Protein AF-0000000072891642 (afdb_homodimer)

Nearest PDB structures (foldseek):
  2q8g-assembly1_A-2  TM=9.497E-01  e=8.646E-40  Homo sapiens
  2q8f-assembly1_A  TM=9.524E-01  e=2.404E-39  Homo sapiens
  6tn0-assembly1_AAA  TM=9.661E-01  e=3.796E-35  Homo sapiens
  7eas-assembly1_A  TM=9.619E-01  e=5.506E-35  Homo sapiens
  5j6a-assembly1_A-2  TM=9.605E-01  e=5.625E-34  Homo sapiens

Organism: NCBI:txid35525

pLDDT: mean 88.33, std 15.3, range [31.59, 98.88]

Solvent-accessible surface area (backbone atoms only — not comparable to full-atom values): 43779 Å² total; per-residue (Å²): 108,69,66,55,50,51,49,50,51,47,52,49,48,51,50,50,37,56,56,30,23,64,29,42,63,79,50,51,27,50,41,54,54,46,55,39,48,71,68,57,52,65,67,44,51,46,62,37,44,45,52,48,50,46,18,48,49,21,23,50,51,56,52,59,72,59,50,58,64,70,47,55,65,22,67,40,31,40,50,50,52,48,53,51,52,51,45,47,55,60,46,54,70,53,54,79,63,85,75,86,48,70,66,55,51,50,51,50,43,52,51,44,53,50,43,55,60,68,55,67,52,44,66,67,34,44,53,49,12,54,50,50,29,61,75,74,41,92,73,53,70,66,56,49,50,39,49,52,56,46,49,54,40,48,51,36,41,48,51,55,52,48,50,54,44,46,33,50,37,42,64,69,58,70,57,79,65,83,48,89,36,50,44,60,30,23,69,67,31,46,52,65,58,43,51,50,53,20,42,52,56,28,41,52,53,36,32,71,73,61,70,45,68,53,51,76,45,80,46,76,46,35,79,86,49,72,93,51,83,62,58,33,52,39,42,60,68,55,54,28,53,31,48,24,51,51,40,39,52,36,44,50,33,30,40,66,60,64,36,80,82,47,92,73,60,77,48,37,37,33,41,38,33,42,28,88,61,31,31,36,41,36,42,35,27,64,22,28,35,44,49,73,79,51,57,73,40,57,57,33,75,62,39,63,96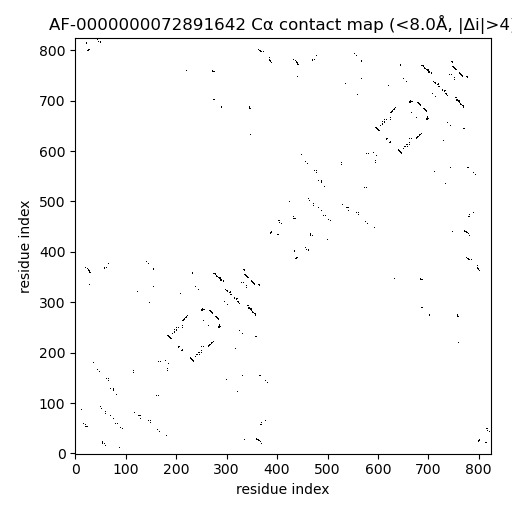,52,76,70,49,53,90,82,43,84,76,38,56,90,86,42,64,75,20,50,60,57,40,48,30,28,44,55,29,32,30,34,64,25,36,55,50,76,50,56,37,29,69,44,16,35,39,36,40,38,35,36,44,42,42,34,78,71,17,17,28,44,36,58,36,57,45,72,59,46,55,42,61,63,68,56,75,77,81,68,78,42,58,47,58,63,69,85,74,85,73,70,77,73,77,84,70,41,53,68,86,43,63,64,55,62,76,104,109,68,66,55,51,52,48,48,51,47,52,48,48,52,50,50,36,56,57,29,22,62,29,44,62,80,52,51,27,49,41,54,54,46,53,39,48,71,68,58,52,65,67,45,51,47,63,36,44,44,52,48,50,46,17,48,49,22,23,51,50,57,52,60,72,59,50,58,65,69,46,55,66,21,66,41,31,40,51,50,52,48,54,52,52,50,47,47,56,60,46,55,70,53,55,80,63,86,75,86,50,71,66,54,52,52,52,49,44,51,51,44,54,51,44,54,60,67,54,68,54,42,65,67,34,44,52,49,12,53,52,50,28,61,74,74,40,91,73,53,71,66,56,50,50,37,50,53,54,45,49,55,41,46,52,37,41,47,52,55,51,47,50,53,44,46,32,51,37,40,66,67,57,69,56,78,66,83,51,91,34,49,44,61,32,22,69,67,32,46,52,65,59,42,51,51,52,20,43,53,54,27,41,53,54,34,32,71,74,60,70,45,70,54,50,74,44,81,44,77,46,36,79,86,49,71,91,52,82,63,60,32,52,39,44,60,68,54,53,27,52,32,46,23,51,51,40,39,51,37,44,49,32,30,39,66,61,64,37,77,81,45,92,74,59,76,47,36,38,34,42,37,32,42,28,87,64,32,32,36,40,37,41,34,27,64,22,28,35,46,49,72,80,50,57,72,40,57,58,33,73,62,39,62,96,51,75,71,50,53,87,82,44,83,78,41,56,89,88,42,64,75,18,50,60,60,40,49,30,28,42,55,29,32,31,33,64,27,34,56,49,77,49,55,38,28,69,46,15,37,39,35,40,40,36,37,45,44,40,34,79,70,17,16,28,44,38,58,36,56,48,71,58,45,54,41,60,64,68,56,75,78,81,70,78,42,58,46,57,62,68,85,74,86,75,70,78,77,78,84,70,43,52,71,84,43,63,62,54,61,75,104

InterPro domains:
  IPR003594 Histidine kinase/HSP90-like ATPase domain [PF02518] (236-357)
  IPR003594 Histidine kinase/HSP90-like ATPase domain [SM00387] (234-360)
  IPR005467 Histidine kinase domain [PS50109] (236-360)
  IPR018955 Branched-chain alpha-ketoacid dehydrogenase kinase/Pyruvate dehydrogenase kinase, N-terminal [PF10436] (27-186)
  IPR036784 Alpha-ketoacid/pyruvate dehydrogenase kinase, N-terminal domain superfamily [G3DSA:1.20.140.20] (6-182)
  IPR036784 Alpha-ketoacid/pyruvate dehydrogenase kinase, N-terminal domain superfamily [SSF69012] (15-174)
  IPR036890 Histidine kinase/HSP90-like ATPase superfamily [G3DSA:3.30.565.10] (183-366)
  IPR036890 Histidine kinase/HSP90-like ATPase superfamily [SSF55874] (188-356)
  IPR039028 PDK/BCKDK protein kinase [PTHR11947] (10-368)

Sequence (824 aa):
MRLTVFTANVRNLSRMLDHYSHFNPSPLSVKQFIDFGRSANEVRSFEFLRKELPVRLANIMQEINLLPQNLLRMPSVHLVHNWYVKSFTEILEFEDLKSVDQKKLLEFCHTLVKIRNRHADVVPTMAKGVIELRESHPVDQTVEHRIHYFLDRFYMSRIGIRMLINQHTLLFGGQMNNTRHIGCIDPNCDVQSVVRDAYENAKFLCDQYYLTSPDIEVQEHNNLEPGLPIQIVYVPSHLYHTLFELFKNAMRAVVEHHGAAARDYPPVQVLIIRGKEDVTIKISDRGGGVTRSDMKNLFHYMYSTAPQPSLSDTDSAPLAGYGYGLPLSRLYARYLLGDLTLTSCEGYGTDAYVFLKAISEEANEMLPVFNHSSTRQYSSPLPTRDWVSHIGGSTSSHARARHLSTKAQLIKMRLTVFTANVRNLSRMLDHYSHFNPSPLSVKQFIDFGRSANEVRSFEFLRKELPVRLANIMQEINLLPQNLLRMPSVHLVHNWYVKSFTEILEFEDLKSVDQKKLLEFCHTLVKIRNRHADVVPTMAKGVIELRESHPVDQTVEHRIHYFLDRFYMSRIGIRMLINQHTLLFGGQMNNTRHIGCIDPNCDVQSVVRDAYENAKFLCDQYYLTSPDIEVQEHNNLEPGLPIQIVYVPSHLYHTLFELFKNAMRAVVEHHGAAARDYPPVQVLIIRGKEDVTIKISDRGGGVTRSDMKNLFHYMYSTAPQPSLSDTDSAPLAGYGYGLPLSRLYARYLLGDLTLTSCEGYGTDAYVFLKAISEEANEMLPVFNHSSTRQYSSPLPTRDWVSHIGGSTSSHARARHLSTKAQLIK

Structure (mmCIF, N/CA/C/O backbone):
data_AF-0000000072891642-model_v1
#
loop_
_entity.id
_entity.type
_entity.pdbx_description
1 polymer 'Protein-serine/threonine kinase'
#
loop_
_atom_site.group_PDB
_atom_site.id
_atom_site.type_symbol
_atom_site.label_atom_id
_atom_site.label_alt_id
_atom_site.label_comp_id
_atom_site.label_asym_id
_atom_site.label_entity_id
_atom_site.label_seq_id
_atom_site.pdbx_PDB_ins_code
_atom_site.Cartn_x
_atom_site.Cartn_y
_atom_site.Cartn_z
_atom_site.occupancy
_atom_site.B_iso_or_equiv
_atom_site.auth_seq_id
_atom_site.auth_comp_id
_atom_site.auth_asym_id
_atom_site.auth_atom_id
_atom_site.pdbx_PDB_model_num
ATOM 1 N N . MET A 1 1 ? -28.641 49.562 -5.688 1 42.5 1 MET A N 1
ATOM 2 C CA . MET A 1 1 ? -27.234 49.844 -5.434 1 42.5 1 MET A CA 1
ATOM 3 C C . MET A 1 1 ? -26.594 48.688 -4.652 1 42.5 1 MET A C 1
ATOM 5 O O . MET A 1 1 ? -25.484 48.25 -4.977 1 42.5 1 MET A O 1
ATOM 9 N N . ARG A 1 2 ? -27.375 48.156 -3.658 1 53.88 2 ARG A N 1
ATOM 10 C CA . ARG A 1 2 ? -26.891 47.094 -2.807 1 53.88 2 ARG A CA 1
ATOM 11 C C . ARG A 1 2 ? -26.766 45.781 -3.592 1 53.88 2 ARG A C 1
ATOM 13 O O . ARG A 1 2 ? -25.781 45.062 -3.441 1 53.88 2 ARG A O 1
ATOM 20 N N . LEU A 1 3 ? -27.672 45.594 -4.402 1 56.28 3 LEU A N 1
ATOM 21 C CA . LEU A 1 3 ? -27.672 44.375 -5.223 1 56.28 3 LEU A CA 1
ATOM 22 C C . LEU A 1 3 ? -26.531 44.438 -6.246 1 56.28 3 LEU A C 1
ATOM 24 O O . LEU A 1 3 ? -25.891 43.406 -6.512 1 56.28 3 LEU A O 1
ATOM 28 N N . THR A 1 4 ? -26.312 45.625 -6.707 1 51.75 4 THR A N 1
ATOM 29 C CA . THR A 1 4 ? -25.25 45.781 -7.691 1 51.75 4 THR A CA 1
ATOM 30 C C . THR A 1 4 ? -23.875 45.625 -7.043 1 51.75 4 THR A C 1
ATOM 32 O O . THR A 1 4 ? -22.969 45.031 -7.641 1 51.75 4 THR A O 1
ATOM 35 N N . VAL A 1 5 ? -23.734 46.125 -5.836 1 50.88 5 VAL A N 1
ATOM 36 C CA . VAL A 1 5 ? -22.469 46 -5.113 1 50.88 5 VAL A CA 1
ATOM 37 C C . VAL A 1 5 ? -22.234 44.531 -4.742 1 50.88 5 VAL A C 1
ATOM 39 O O . VAL A 1 5 ? -21.109 44.031 -4.84 1 50.88 5 VAL A O 1
ATOM 42 N N . PHE A 1 6 ? -23.266 43.875 -4.402 1 54.81 6 PHE A N 1
ATOM 43 C CA . PHE A 1 6 ? -23.156 42.469 -4.07 1 54.81 6 PHE A CA 1
ATOM 44 C C . PHE A 1 6 ? -22.766 41.656 -5.293 1 54.81 6 PHE A C 1
ATOM 46 O O . PHE A 1 6 ? -21.906 40.781 -5.207 1 54.81 6 PHE A O 1
ATOM 53 N N . THR A 1 7 ? -23.359 42.031 -6.395 1 61.53 7 THR A N 1
ATOM 54 C CA . THR A 1 7 ? -23.047 41.344 -7.633 1 61.53 7 THR A CA 1
ATOM 55 C C . THR A 1 7 ? -21.609 41.656 -8.078 1 61.53 7 THR A C 1
ATOM 57 O O . THR A 1 7 ? -20.922 40.75 -8.578 1 61.53 7 THR A O 1
ATOM 60 N N . ALA A 1 8 ? -21.234 42.938 -7.84 1 59.38 8 ALA A N 1
ATOM 61 C CA . ALA A 1 8 ? -19.875 43.312 -8.227 1 59.38 8 ALA A CA 1
ATOM 62 C C . ALA A 1 8 ? -18.844 42.625 -7.352 1 59.38 8 ALA A C 1
ATOM 64 O O . ALA A 1 8 ? -17.797 42.188 -7.84 1 59.38 8 ALA A O 1
ATOM 65 N N . ASN A 1 9 ? -19.156 42.469 -6.137 1 71 9 ASN A N 1
ATOM 66 C CA . ASN A 1 9 ? -18.281 41.812 -5.195 1 71 9 ASN A CA 1
ATOM 67 C C . ASN A 1 9 ? -18.172 40.312 -5.496 1 71 9 ASN A C 1
ATOM 69 O O . ASN A 1 9 ? -17.078 39.75 -5.426 1 71 9 ASN A O 1
ATOM 73 N N . VAL A 1 10 ? -19.312 39.875 -5.945 1 74.94 10 VAL A N 1
ATOM 74 C CA . VAL A 1 10 ? -19.328 38.438 -6.277 1 74.94 10 VAL A CA 1
ATOM 75 C C . VAL A 1 10 ? -18.547 38.188 -7.562 1 74.94 10 VAL A C 1
ATOM 77 O O . VAL A 1 10 ? -17.797 37.219 -7.66 1 74.94 10 VAL A O 1
ATOM 80 N N . ARG A 1 11 ? -18.719 39.094 -8.523 1 73.44 11 ARG A N 1
ATOM 81 C CA . ARG A 1 11 ? -18 38.969 -9.789 1 73.44 11 ARG A CA 1
ATOM 82 C C . ARG A 1 11 ? -16.5 39.094 -9.578 1 73.44 11 ARG A C 1
ATOM 84 O O . ARG A 1 11 ? -15.711 38.375 -10.195 1 73.44 11 ARG A O 1
ATOM 91 N N . ASN A 1 12 ? -16.266 40 -8.695 1 83.62 12 ASN A N 1
ATOM 92 C CA . ASN A 1 12 ? -14.859 40.219 -8.391 1 83.62 12 ASN A CA 1
ATOM 93 C C . ASN A 1 12 ? -14.266 39 -7.68 1 83.62 12 ASN A C 1
ATOM 95 O O . ASN A 1 12 ? -13.141 38.594 -7.973 1 83.62 12 ASN A O 1
ATOM 99 N N . LEU A 1 13 ? -15.031 38.469 -6.797 1 89.44 13 LEU A N 1
ATOM 100 C CA . LEU A 1 13 ? -14.57 37.281 -6.074 1 89.44 13 LEU A CA 1
ATOM 101 C C . LEU A 1 13 ? -14.32 36.125 -7.027 1 89.44 13 LEU A C 1
ATOM 103 O O . LEU A 1 13 ? -13.32 35.406 -6.898 1 89.44 13 LEU A O 1
ATOM 107 N N . SER A 1 14 ? -15.219 35.969 -7.977 1 91.56 14 SER A N 1
ATOM 108 C CA . SER A 1 14 ? -15.086 34.906 -8.961 1 91.56 14 SER A CA 1
ATOM 109 C C . SER A 1 14 ? -13.844 35.094 -9.82 1 91.56 14 SER A C 1
ATOM 111 O O . SER A 1 14 ? -13.141 34.156 -10.133 1 91.56 14 SER A O 1
ATOM 113 N N . ARG A 1 15 ? -13.633 36.312 -10.188 1 93.56 15 ARG A N 1
ATOM 114 C CA . ARG A 1 15 ? -12.453 36.625 -10.984 1 93.56 15 ARG A CA 1
ATOM 115 C C . ARG A 1 15 ? -11.172 36.344 -10.211 1 93.56 15 ARG A C 1
ATOM 117 O O . ARG A 1 15 ? -10.227 35.781 -10.758 1 93.56 15 ARG A O 1
ATOM 124 N N . MET A 1 16 ? -11.195 36.75 -8.969 1 94.31 16 MET A N 1
ATOM 125 C CA . MET A 1 16 ? -10.016 36.531 -8.133 1 94.31 16 MET A CA 1
ATOM 126 C C . MET A 1 16 ? -9.797 35.062 -7.871 1 94.31 16 MET A C 1
ATOM 128 O O . MET A 1 16 ? -8.656 34.594 -7.82 1 94.31 16 MET A O 1
ATOM 132 N N . LEU A 1 17 ? -10.898 34.375 -7.699 1 95.19 17 LEU A N 1
ATOM 133 C CA . LEU A 1 17 ? -10.812 32.938 -7.52 1 95.19 17 LEU A CA 1
ATOM 134 C C . LEU A 1 17 ? -10.195 32.281 -8.75 1 95.19 17 LEU A C 1
ATOM 136 O O . LEU A 1 17 ? -9.312 31.422 -8.617 1 95.19 17 LEU A O 1
ATOM 140 N N . ASP A 1 18 ? -10.609 32.656 -9.906 1 94.25 18 ASP A N 1
ATOM 141 C CA . ASP A 1 18 ? -10.07 32.125 -11.156 1 94.25 18 ASP A CA 1
ATOM 142 C C . ASP A 1 18 ? -8.594 32.5 -11.32 1 94.25 18 ASP A C 1
ATOM 144 O O . ASP A 1 18 ? -7.793 31.656 -11.734 1 94.25 18 ASP A O 1
ATOM 148 N N . HIS A 1 19 ? -8.312 33.688 -10.992 1 94.44 19 HIS A N 1
ATOM 149 C CA . HIS A 1 19 ? -6.941 34.156 -11.117 1 94.44 19 HIS A CA 1
ATOM 150 C C . HIS A 1 19 ? -6 33.344 -10.227 1 94.44 19 HIS A C 1
ATOM 152 O O . HIS A 1 19 ? -5.012 32.781 -10.711 1 94.44 19 HIS A O 1
ATOM 158 N N . TYR A 1 20 ? -6.297 33.25 -9.008 1 95.12 20 TYR A N 1
ATOM 159 C CA . TYR A 1 20 ? -5.379 32.656 -8.055 1 95.12 20 TYR A CA 1
ATOM 160 C C . TYR A 1 20 ? -5.355 31.125 -8.188 1 95.12 20 TYR A C 1
ATOM 162 O O . TYR A 1 20 ? -4.367 30.484 -7.832 1 95.12 20 TYR A O 1
ATOM 170 N N . SER A 1 21 ? -6.414 30.531 -8.688 1 94.88 21 SER A N 1
ATOM 171 C CA . SER A 1 21 ? -6.465 29.078 -8.836 1 94.88 21 SER A CA 1
ATOM 172 C C . SER A 1 21 ? -5.559 28.609 -9.969 1 94.88 21 SER A C 1
ATOM 174 O O . SER A 1 21 ? -5.273 27.422 -10.094 1 94.88 21 SER A O 1
ATOM 176 N N . HIS A 1 22 ? -5.082 29.547 -10.758 1 93.5 22 HIS A N 1
ATOM 177 C CA . HIS A 1 22 ? -4.195 29.219 -11.867 1 93.5 22 HIS A CA 1
ATOM 178 C C . HIS A 1 22 ? -2.758 29.031 -11.391 1 93.5 22 HIS A C 1
ATOM 180 O O . HIS A 1 22 ? -1.916 28.516 -12.125 1 93.5 22 HIS A O 1
ATOM 186 N N . PHE A 1 23 ? -2.531 29.531 -10.273 1 93 23 PHE A N 1
ATOM 187 C CA . PHE A 1 23 ? -1.182 29.391 -9.734 1 93 23 PHE A CA 1
ATOM 188 C C . PHE A 1 23 ? -1.071 28.156 -8.852 1 93 23 PHE A C 1
ATOM 190 O O . PHE A 1 23 ? -2.043 27.766 -8.203 1 93 23 PHE A O 1
ATOM 197 N N . ASN A 1 24 ? 0.137 27.531 -8.859 1 92 24 ASN A N 1
ATOM 198 C CA . ASN A 1 24 ? 0.424 26.422 -7.961 1 92 24 ASN A CA 1
ATOM 199 C C . ASN A 1 24 ? 0.903 26.906 -6.598 1 92 24 ASN A C 1
ATOM 201 O O . ASN A 1 24 ? 1.645 27.891 -6.508 1 92 24 ASN A O 1
ATOM 205 N N . PRO A 1 25 ? 0.437 26.203 -5.586 1 94.19 25 PRO A N 1
ATOM 206 C CA . PRO A 1 25 ? 1.033 26.5 -4.277 1 94.19 25 PRO A CA 1
ATOM 207 C C . PRO A 1 25 ? 2.549 26.312 -4.27 1 94.19 25 PRO A C 1
ATOM 209 O O . PRO A 1 25 ? 3.088 25.531 -5.055 1 94.19 25 PRO A O 1
ATOM 212 N N . SER A 1 26 ? 3.207 27.031 -3.408 1 93.38 26 SER A N 1
ATOM 213 C CA . SER A 1 26 ? 4.652 26.953 -3.238 1 93.38 26 SER A CA 1
ATOM 214 C C . SER A 1 26 ? 5.016 26.156 -1.984 1 93.38 26 SER A C 1
ATOM 216 O O . SER A 1 26 ? 5.043 26.719 -0.884 1 93.38 26 SER A O 1
ATOM 218 N N . PRO A 1 27 ? 5.398 24.953 -2.203 1 94.31 27 PRO A N 1
ATOM 219 C CA . PRO A 1 27 ? 5.742 24.156 -1.023 1 94.31 27 PRO A CA 1
ATOM 220 C C . PRO A 1 27 ? 7.031 24.625 -0.352 1 94.31 27 PRO A C 1
ATOM 222 O O . PRO A 1 27 ? 7.957 25.094 -1.03 1 94.31 27 PRO A O 1
ATOM 225 N N . LEU A 1 28 ? 7.066 24.562 0.92 1 94.5 28 LEU A N 1
ATOM 226 C CA . LEU A 1 28 ? 8.242 24.891 1.719 1 94.5 28 LEU A CA 1
ATOM 227 C C . LEU A 1 28 ? 8.781 23.672 2.434 1 94.5 28 LEU A C 1
ATOM 229 O O . LEU A 1 28 ? 8.023 22.781 2.82 1 94.5 28 LEU A O 1
ATOM 233 N N . SER A 1 29 ? 10.141 23.625 2.59 1 94.06 29 SER A N 1
ATOM 234 C CA . SER A 1 29 ? 10.75 22.609 3.449 1 94.06 29 SER A CA 1
ATOM 235 C C . SER A 1 29 ? 10.703 23.031 4.914 1 94.06 29 SER A C 1
ATOM 237 O O . SER A 1 29 ? 10.578 24.219 5.223 1 94.06 29 SER A O 1
ATOM 239 N N . VAL A 1 30 ? 10.797 22.062 5.762 1 95.5 30 VAL A N 1
ATOM 240 C CA . VAL A 1 30 ? 10.875 22.359 7.188 1 95.5 30 VAL A CA 1
ATOM 241 C C . VAL A 1 30 ? 12.078 23.25 7.473 1 95.5 30 VAL A C 1
ATOM 243 O O . VAL A 1 30 ? 12 24.156 8.305 1 95.5 30 VAL A O 1
ATOM 246 N N . LYS A 1 31 ? 13.148 23.031 6.773 1 94.38 31 LYS A N 1
ATOM 247 C CA . LYS A 1 31 ? 14.32 23.891 6.926 1 94.38 31 LYS A CA 1
ATOM 248 C C . LYS A 1 31 ? 14.008 25.344 6.566 1 94.38 31 LYS A C 1
ATOM 250 O O . LYS A 1 31 ? 14.43 26.266 7.266 1 94.38 31 LYS A O 1
ATOM 255 N N . GLN A 1 32 ? 13.305 25.516 5.492 1 93.25 32 GLN A N 1
ATOM 256 C CA . GLN A 1 32 ? 12.938 26.859 5.074 1 93.25 32 GLN A CA 1
ATOM 257 C C . GLN A 1 32 ? 12.047 27.531 6.117 1 93.25 32 GLN A C 1
ATOM 259 O O . GLN A 1 32 ? 12.211 28.719 6.41 1 93.25 32 GLN A O 1
ATOM 264 N N . PHE A 1 33 ? 11.133 26.797 6.672 1 93.69 33 PHE A N 1
ATOM 265 C CA . PHE A 1 33 ? 10.281 27.328 7.734 1 93.69 33 PHE A CA 1
ATOM 266 C C . PHE A 1 33 ? 11.117 27.797 8.914 1 93.69 33 PHE A C 1
ATOM 268 O O . PHE A 1 33 ? 10.891 28.891 9.445 1 93.69 33 PHE A O 1
ATOM 275 N N . ILE A 1 34 ? 12.07 27 9.281 1 93.06 34 ILE A N 1
ATOM 276 C CA . ILE A 1 34 ? 12.883 27.297 10.453 1 93.06 34 ILE A CA 1
ATOM 277 C C . ILE A 1 34 ? 13.812 28.469 10.156 1 93.06 34 ILE A C 1
ATOM 279 O O . ILE A 1 34 ? 13.992 29.359 11 1 93.06 34 ILE A O 1
ATOM 283 N N . ASP A 1 35 ? 14.406 28.422 9.016 1 91.94 35 ASP A N 1
ATOM 284 C CA . ASP A 1 35 ? 15.305 29.516 8.641 1 91.94 35 ASP A CA 1
ATOM 285 C C . ASP A 1 35 ? 14.57 30.859 8.617 1 91.94 35 ASP A C 1
ATOM 287 O O . ASP A 1 35 ? 15.07 31.859 9.133 1 91.94 35 ASP A O 1
ATOM 291 N N . PHE A 1 36 ? 13.469 30.797 8.062 1 89.31 36 PHE A N 1
ATOM 292 C CA . PHE A 1 36 ? 12.648 32 8.023 1 89.31 36 PHE A CA 1
ATOM 293 C C . PHE A 1 36 ? 12.25 32.438 9.43 1 89.31 36 PHE A C 1
ATOM 295 O O . PHE A 1 36 ? 12.266 33.625 9.742 1 89.31 36 PHE A O 1
ATOM 302 N N . GLY A 1 37 ? 11.898 31.516 10.227 1 89.5 37 GLY A N 1
ATOM 303 C CA . GLY A 1 37 ? 11.508 31.812 11.594 1 89.5 37 GLY A CA 1
ATOM 304 C C . GLY A 1 37 ? 12.633 32.406 12.422 1 89.5 37 GLY A C 1
ATOM 305 O O . GLY A 1 37 ? 12.398 33.25 13.305 1 89.5 37 GLY A O 1
ATOM 306 N N . ARG A 1 38 ? 13.781 32 12.156 1 88.56 38 ARG A N 1
ATOM 307 C CA . ARG A 1 38 ? 14.945 32.5 12.883 1 88.56 38 ARG A CA 1
ATOM 308 C C . ARG A 1 38 ? 15.266 33.938 12.484 1 88.56 38 ARG A C 1
ATOM 310 O O . ARG A 1 38 ? 15.664 34.75 13.328 1 88.56 38 ARG A O 1
ATOM 317 N N . SER A 1 39 ? 15.133 34.219 11.258 1 85.62 39 SER A N 1
ATOM 318 C CA . SER A 1 39 ? 15.391 35.594 10.805 1 85.62 39 SER A CA 1
ATOM 319 C C . SER A 1 39 ? 14.258 36.531 11.195 1 85.62 39 SER A C 1
ATOM 321 O O . SER A 1 39 ? 14.477 37.719 11.406 1 85.62 39 SER A O 1
ATOM 323 N N . ALA A 1 40 ? 13.102 36 11.406 1 79.5 40 ALA A N 1
ATOM 324 C CA . ALA A 1 40 ? 11.875 36.594 11.93 1 79.5 40 ALA A CA 1
ATOM 325 C C . ALA A 1 40 ? 11.594 37.938 11.273 1 79.5 40 ALA A C 1
ATOM 327 O O . ALA A 1 40 ? 11.508 38.938 11.953 1 79.5 40 ALA A O 1
ATOM 328 N N . ASN A 1 41 ? 11.398 38.031 10.008 1 90.44 41 ASN A N 1
ATOM 329 C CA . ASN A 1 41 ? 11.008 39.25 9.305 1 90.44 41 ASN A CA 1
ATOM 330 C C . ASN A 1 41 ? 9.508 39.25 8.992 1 90.44 41 ASN A C 1
ATOM 332 O O . ASN A 1 41 ? 9.062 38.562 8.07 1 90.44 41 ASN A O 1
ATOM 336 N N . GLU A 1 42 ? 8.82 40.062 9.711 1 93.25 42 GLU A N 1
ATOM 337 C CA . GLU A 1 42 ? 7.367 40.062 9.648 1 93.25 42 GLU A CA 1
ATOM 338 C C . GLU A 1 42 ? 6.871 40.562 8.297 1 93.25 42 GLU A C 1
ATOM 340 O O . GLU A 1 42 ? 5.883 40.062 7.762 1 93.25 42 GLU A O 1
ATOM 345 N N . VAL A 1 43 ? 7.527 41.594 7.766 1 94 43 VAL A N 1
ATOM 346 C CA . VAL A 1 43 ? 7.125 42.156 6.492 1 94 43 VAL A CA 1
ATOM 347 C C . VAL A 1 43 ? 7.258 41.125 5.379 1 94 43 VAL A C 1
ATOM 349 O O . VAL A 1 43 ? 6.367 41 4.535 1 94 43 VAL A O 1
ATOM 352 N N . ARG A 1 44 ? 8.32 40.406 5.402 1 93.12 44 ARG A N 1
ATOM 353 C CA . ARG A 1 44 ? 8.539 39.375 4.395 1 93.12 44 ARG A CA 1
ATOM 354 C C . ARG A 1 44 ? 7.492 38.281 4.512 1 93.12 44 ARG A C 1
ATOM 356 O O . ARG A 1 44 ? 7.008 37.75 3.504 1 93.12 44 ARG A O 1
ATOM 363 N N . SER A 1 45 ? 7.246 37.906 5.742 1 94.44 45 SER A N 1
ATOM 364 C CA . SER A 1 45 ? 6.203 36.906 5.98 1 94.44 45 SER A CA 1
ATOM 365 C C . SER A 1 45 ? 4.852 37.406 5.449 1 94.44 45 SER A C 1
ATOM 367 O O . SER A 1 45 ? 4.141 36.625 4.789 1 94.44 45 SER A O 1
ATOM 369 N N . PHE A 1 46 ? 4.586 38.625 5.719 1 95.44 46 PHE A N 1
ATOM 370 C CA . PHE A 1 46 ? 3.352 39.25 5.254 1 95.44 46 PHE A CA 1
ATOM 371 C C . PHE A 1 46 ? 3.281 39.219 3.73 1 95.44 46 PHE A C 1
ATOM 373 O O . PHE A 1 46 ? 2.268 38.844 3.15 1 95.44 46 PHE A O 1
ATOM 380 N N . GLU A 1 47 ? 4.316 39.625 3.078 1 94.19 47 GLU A N 1
ATOM 381 C CA . GLU A 1 47 ? 4.363 39.719 1.621 1 94.19 47 GLU A CA 1
ATOM 382 C C . GLU A 1 47 ? 4.184 38.344 0.987 1 94.19 47 GLU A C 1
ATOM 384 O O . GLU A 1 47 ? 3.543 38.219 -0.058 1 94.19 47 GLU A O 1
ATOM 389 N N . PHE A 1 48 ? 4.727 37.406 1.617 1 94.19 48 PHE A N 1
ATOM 390 C CA . PHE A 1 48 ? 4.594 36.031 1.118 1 94.19 48 PHE A CA 1
ATOM 391 C C . PHE A 1 48 ? 3.164 35.531 1.295 1 94.19 48 PHE A C 1
ATOM 393 O O . PHE A 1 48 ? 2.561 35.031 0.35 1 94.19 48 PHE A O 1
ATOM 400 N N . LEU A 1 49 ? 2.607 35.719 2.453 1 96.62 49 LEU A N 1
ATOM 401 C CA . LEU A 1 49 ? 1.334 35.094 2.822 1 96.62 49 LEU A CA 1
ATOM 402 C C . LEU A 1 49 ? 0.177 35.781 2.094 1 96.62 49 LEU A C 1
ATOM 404 O O . LEU A 1 49 ? -0.812 35.125 1.752 1 96.62 49 LEU A O 1
ATOM 408 N N . ARG A 1 50 ? 0.289 37.094 1.906 1 95.75 50 ARG A N 1
ATOM 409 C CA . ARG A 1 50 ? -0.812 37.781 1.271 1 95.75 50 ARG A CA 1
ATOM 410 C C . ARG A 1 50 ? -1.035 37.312 -0.155 1 95.75 50 ARG A C 1
ATOM 412 O O . ARG A 1 50 ? -2.105 37.5 -0.731 1 95.75 50 ARG A O 1
ATOM 419 N N . LYS A 1 51 ? -0.041 36.594 -0.718 1 95.19 51 LYS A N 1
ATOM 420 C CA . LYS A 1 51 ? -0.149 36.031 -2.062 1 95.19 51 LYS A CA 1
ATOM 421 C C . LYS A 1 51 ? -0.341 34.531 -2.018 1 95.19 51 LYS A C 1
ATOM 423 O O . LYS A 1 51 ? -1.172 33.969 -2.746 1 95.19 51 LYS A O 1
ATOM 428 N N . GLU A 1 52 ? 0.356 33.844 -1.14 1 96.69 52 GLU A N 1
ATOM 429 C CA . GLU A 1 52 ? 0.355 32.375 -1.089 1 96.69 52 GLU A CA 1
ATOM 430 C C . GLU A 1 52 ? -0.974 31.844 -0.562 1 96.69 52 GLU A C 1
ATOM 432 O O . GLU A 1 52 ? -1.495 30.844 -1.071 1 96.69 52 GLU A O 1
ATOM 437 N N . LEU A 1 53 ? -1.524 32.469 0.465 1 98 53 LEU A N 1
ATOM 438 C CA . LEU A 1 53 ? -2.758 31.984 1.07 1 98 53 LEU A CA 1
ATOM 439 C C . LEU A 1 53 ? -3.908 32.031 0.071 1 98 53 LEU A C 1
ATOM 441 O O . LEU A 1 53 ? -4.652 31.062 -0.066 1 98 53 LEU A O 1
ATOM 445 N N . PRO A 1 54 ? -4.031 33.156 -0.69 1 97.19 54 PRO A N 1
ATOM 446 C CA . PRO A 1 54 ? -5.078 33.156 -1.713 1 97.19 54 PRO A CA 1
ATOM 447 C C . PRO A 1 54 ? -4.895 32.031 -2.742 1 97.19 54 PRO A C 1
ATOM 449 O O . PRO A 1 54 ? -5.875 31.453 -3.209 1 97.19 54 PRO A O 1
ATOM 452 N N . VAL A 1 55 ? -3.688 31.734 -3.084 1 97.19 55 VAL A N 1
ATOM 453 C CA . VAL A 1 55 ? -3.42 30.672 -4.051 1 97.19 55 VAL A CA 1
ATOM 454 C C . VAL A 1 55 ? -3.902 29.328 -3.498 1 97.19 55 VAL A C 1
ATOM 456 O O . VAL A 1 55 ? -4.645 28.609 -4.164 1 97.19 55 VAL A O 1
ATOM 459 N N . ARG A 1 56 ? -3.525 28.984 -2.281 1 97.81 56 ARG A N 1
ATOM 460 C CA . ARG A 1 56 ? -3.891 27.703 -1.686 1 97.81 56 ARG A CA 1
ATOM 461 C C . ARG A 1 56 ? -5.398 27.609 -1.475 1 97.81 56 ARG A C 1
ATOM 463 O O . ARG A 1 56 ? -6.004 26.562 -1.747 1 97.81 56 ARG A O 1
ATOM 470 N N . LEU A 1 57 ? -5.961 28.734 -1.042 1 98.12 57 LEU A N 1
ATOM 471 C CA . LEU A 1 57 ? -7.406 28.75 -0.838 1 98.12 57 LEU A CA 1
ATOM 472 C C . LEU A 1 57 ? -8.148 28.562 -2.16 1 98.12 57 LEU A C 1
ATOM 474 O O . LEU A 1 57 ? -9.078 27.766 -2.252 1 98.12 57 LEU A O 1
ATOM 478 N N . ALA A 1 58 ? -7.715 29.281 -3.139 1 97.62 58 ALA A N 1
ATOM 479 C CA . ALA A 1 58 ? -8.391 29.234 -4.434 1 97.62 58 ALA A CA 1
ATOM 480 C C . ALA A 1 58 ? -8.312 27.844 -5.055 1 97.62 58 ALA A C 1
ATOM 482 O O . ALA A 1 58 ? -9.281 27.375 -5.656 1 97.62 58 ALA A O 1
ATOM 483 N N . ASN A 1 59 ? -7.16 27.219 -4.93 1 96.69 59 ASN A N 1
ATOM 484 C CA . ASN A 1 59 ? -6.996 25.875 -5.48 1 96.69 59 ASN A CA 1
ATOM 485 C C . ASN A 1 59 ? -8.039 24.906 -4.926 1 96.69 59 ASN A C 1
ATOM 487 O O . ASN A 1 59 ? -8.711 24.219 -5.684 1 96.69 59 ASN A O 1
ATOM 491 N N . ILE A 1 60 ? -8.234 24.922 -3.609 1 96.81 60 ILE A N 1
ATOM 492 C CA . ILE A 1 60 ? -9.117 23.922 -3.006 1 96.81 60 ILE A CA 1
ATOM 493 C C . ILE A 1 60 ? -10.57 24.359 -3.178 1 96.81 60 ILE A C 1
ATOM 495 O O . ILE A 1 60 ? -11.469 23.516 -3.301 1 96.81 60 ILE A O 1
ATOM 499 N N . MET A 1 61 ? -10.805 25.672 -3.262 1 97.25 61 MET A N 1
ATOM 500 C CA . MET A 1 61 ? -12.164 26.172 -3.477 1 97.25 61 MET A CA 1
ATOM 501 C C . MET A 1 61 ? -12.672 25.766 -4.859 1 97.25 61 MET A C 1
ATOM 503 O O . MET A 1 61 ? -13.852 25.438 -5.02 1 97.25 61 MET A O 1
ATOM 507 N N . GLN A 1 62 ? -11.805 25.812 -5.809 1 96.38 62 GLN A N 1
ATOM 508 C CA . GLN A 1 62 ? -12.195 25.344 -7.141 1 96.38 62 GLN A CA 1
ATOM 509 C C . GLN A 1 62 ? -12.602 23.875 -7.117 1 96.38 62 GLN A C 1
ATOM 511 O O . GLN A 1 62 ? -13.531 23.469 -7.816 1 96.38 62 GLN A O 1
ATOM 516 N N . GLU A 1 63 ? -11.914 23.109 -6.309 1 95.38 63 GLU A N 1
ATOM 517 C CA . GLU A 1 63 ? -12.219 21.688 -6.23 1 95.38 63 GLU A CA 1
ATOM 518 C C . GLU A 1 63 ? -13.539 21.453 -5.504 1 95.38 63 GLU A C 1
ATOM 520 O O . GLU A 1 63 ? -14.273 20.516 -5.828 1 95.38 63 GLU A O 1
ATOM 525 N N . ILE A 1 64 ? -13.812 22.297 -4.508 1 95.31 64 ILE A N 1
ATOM 526 C CA . ILE A 1 64 ? -15.109 22.203 -3.84 1 95.31 64 ILE A CA 1
ATOM 527 C C . ILE A 1 64 ? -16.234 22.359 -4.863 1 95.31 64 ILE A C 1
ATOM 529 O O . ILE A 1 64 ? -17.219 21.641 -4.824 1 95.31 64 ILE A O 1
ATOM 533 N N . ASN A 1 65 ? -16.031 23.203 -5.809 1 92.69 65 ASN A N 1
ATOM 534 C CA . ASN A 1 65 ? -17.047 23.516 -6.816 1 92.69 65 ASN A CA 1
ATOM 535 C C . ASN A 1 65 ? -17.234 22.344 -7.785 1 92.69 65 ASN A C 1
ATOM 537 O O . ASN A 1 65 ? -18.203 22.328 -8.539 1 92.69 65 ASN A O 1
ATOM 541 N N . LEU A 1 66 ? -16.344 21.391 -7.773 1 93.62 66 LEU A N 1
ATOM 542 C CA . LEU A 1 66 ? -16.438 20.25 -8.68 1 93.62 66 LEU A CA 1
ATOM 543 C C . LEU A 1 66 ? -17.141 19.062 -8.016 1 93.62 66 LEU A C 1
ATOM 545 O O . LEU A 1 66 ? -17.375 18.047 -8.656 1 93.62 66 LEU A O 1
ATOM 549 N N . LEU A 1 67 ? -17.484 19.219 -6.746 1 93.56 67 LEU A N 1
ATOM 550 C CA . LEU A 1 67 ? -18.141 18.141 -6.008 1 93.56 67 LEU A CA 1
ATOM 551 C C . LEU A 1 67 ? -19.562 17.906 -6.508 1 93.56 67 LEU A C 1
ATOM 553 O O . LEU A 1 67 ? -20.172 18.812 -7.094 1 93.56 67 LEU A O 1
ATOM 557 N N . PRO A 1 68 ? -20.047 16.703 -6.289 1 91.31 68 PRO A N 1
ATOM 558 C CA . PRO A 1 68 ? -21.438 16.438 -6.668 1 91.31 68 PRO A CA 1
ATOM 559 C C . PRO A 1 68 ? -22.422 17.422 -6.027 1 91.31 68 PRO A C 1
ATOM 561 O O . PRO A 1 68 ? -22.266 17.766 -4.855 1 91.31 68 PRO A O 1
ATOM 564 N N . GLN A 1 69 ? -23.438 17.75 -6.742 1 92.19 69 GLN A N 1
ATOM 565 C CA . GLN A 1 69 ? -24.391 18.766 -6.316 1 92.19 69 GLN A CA 1
ATOM 566 C C . GLN A 1 69 ? -25.094 18.344 -5.031 1 92.19 69 GLN A C 1
ATOM 568 O O . GLN A 1 69 ? -25.359 19.172 -4.164 1 92.19 69 GLN A O 1
ATOM 573 N N . ASN A 1 70 ? -25.391 17.109 -4.949 1 94.5 70 ASN A N 1
ATOM 574 C CA . ASN A 1 70 ? -26.078 16.625 -3.756 1 94.5 70 ASN A CA 1
ATOM 575 C C . ASN A 1 70 ? -25.234 16.844 -2.498 1 94.5 70 ASN A C 1
ATOM 577 O O . ASN A 1 70 ? -25.781 17.078 -1.42 1 94.5 70 ASN A O 1
ATOM 581 N N . LEU A 1 71 ? -23.938 16.734 -2.672 1 95.31 71 LEU A N 1
ATOM 582 C CA . LEU A 1 71 ? -23.062 16.984 -1.531 1 95.31 71 LEU A CA 1
ATOM 583 C C . LEU A 1 71 ? -22.984 18.484 -1.222 1 95.31 71 LEU A C 1
ATOM 585 O O . LEU A 1 71 ? -23.047 18.875 -0.058 1 95.31 71 LEU A O 1
ATOM 589 N N . LEU A 1 72 ? -22.906 19.328 -2.215 1 94.94 72 LEU A N 1
ATOM 590 C CA . LEU A 1 72 ? -22.766 20.766 -2.059 1 94.94 72 LEU A CA 1
ATOM 591 C C . LEU A 1 72 ? -24.016 21.359 -1.412 1 94.94 72 LEU A C 1
ATOM 593 O O . LEU A 1 72 ? -23.938 22.406 -0.748 1 94.94 72 LEU A O 1
ATOM 597 N N . ARG A 1 73 ? -25.094 20.656 -1.541 1 95.12 73 ARG A N 1
ATOM 598 C CA . ARG A 1 73 ? -26.375 21.156 -1.037 1 95.12 73 ARG A CA 1
ATOM 599 C C . ARG A 1 73 ? -26.578 20.75 0.419 1 95.12 73 ARG A C 1
ATOM 601 O O . ARG A 1 73 ? -27.5 21.234 1.074 1 95.12 73 ARG A O 1
ATOM 608 N N . MET A 1 74 ? -25.734 19.812 0.867 1 96.19 74 MET A N 1
ATOM 609 C CA . MET A 1 74 ? -25.844 19.484 2.285 1 96.19 74 MET A CA 1
ATOM 610 C C . MET A 1 74 ? -25.547 20.719 3.15 1 96.19 74 MET A C 1
ATOM 612 O O . MET A 1 74 ? -24.609 21.453 2.883 1 96.19 74 MET A O 1
ATOM 616 N N . PRO A 1 75 ? -26.297 20.969 4.18 1 97.19 75 PRO A N 1
ATOM 617 C CA . PRO A 1 75 ? -26.141 22.172 4.996 1 97.19 75 PRO A CA 1
ATOM 618 C C . PRO A 1 75 ? -24.734 22.328 5.574 1 97.19 75 PRO A C 1
ATOM 620 O O . PRO A 1 75 ? -24.156 23.422 5.555 1 97.19 75 PRO A O 1
ATOM 623 N N . SER A 1 76 ? -24.203 21.281 6.129 1 96.75 76 SER A N 1
ATOM 624 C CA . SER A 1 76 ? -22.875 21.344 6.742 1 96.75 76 SER A CA 1
ATOM 625 C C . SER A 1 76 ? -21.797 21.641 5.703 1 96.75 76 SER A C 1
ATOM 627 O O . SER A 1 76 ? -20.859 22.375 5.984 1 96.75 76 SER A O 1
ATOM 629 N N . VAL A 1 77 ? -21.938 21.094 4.496 1 97.38 77 VAL A N 1
ATOM 630 C CA . VAL A 1 77 ? -20.969 21.344 3.441 1 97.38 77 VAL A CA 1
ATOM 631 C C . VAL A 1 77 ? -21.078 22.797 2.967 1 97.38 77 VAL A C 1
ATOM 633 O O . VAL A 1 77 ? -20.062 23.438 2.693 1 97.38 77 VAL A O 1
ATOM 636 N N . HIS A 1 78 ? -22.25 23.281 2.887 1 97 78 HIS A N 1
ATOM 637 C CA . HIS A 1 78 ? -22.469 24.672 2.525 1 97 78 HIS A CA 1
ATOM 638 C C . HIS A 1 78 ? -21.828 25.625 3.531 1 97 78 HIS A C 1
ATOM 640 O O . HIS A 1 78 ? -21.234 26.641 3.148 1 97 78 HIS A O 1
ATOM 646 N N . LEU A 1 79 ? -21.969 25.266 4.746 1 97.75 79 LEU A N 1
ATOM 647 C CA . LEU A 1 79 ? -21.359 26.047 5.805 1 97.75 79 LEU A CA 1
ATOM 648 C C . LEU A 1 79 ? -19.844 26.094 5.641 1 97.75 79 LEU A C 1
ATOM 650 O O . LEU A 1 79 ? -19.234 27.172 5.738 1 97.75 79 LEU A O 1
ATOM 654 N N . VAL A 1 80 ? -19.203 24.984 5.422 1 98.06 80 VAL A N 1
ATOM 655 C CA . VAL A 1 80 ? -17.766 24.906 5.211 1 98.06 80 VAL A CA 1
ATOM 656 C C . VAL A 1 80 ? -17.375 25.75 4.004 1 98.06 80 VAL A C 1
ATOM 658 O O . VAL A 1 80 ? -16.391 26.5 4.055 1 98.06 80 VAL A O 1
ATOM 661 N N . HIS A 1 81 ? -18.125 25.641 2.932 1 97.44 81 HIS A N 1
ATOM 662 C CA . HIS A 1 81 ? -17.875 26.438 1.736 1 97.44 81 HIS A CA 1
ATOM 663 C C . HIS A 1 81 ? -17.875 27.922 2.064 1 97.44 81 HIS A C 1
ATOM 665 O O . HIS A 1 81 ? -17 28.672 1.611 1 97.44 81 HIS A O 1
ATOM 671 N N . ASN A 1 82 ? -18.766 28.344 2.85 1 97.25 82 ASN A N 1
ATOM 672 C CA . ASN A 1 82 ? -18.875 29.75 3.225 1 97.25 82 ASN A CA 1
ATOM 673 C C . ASN A 1 82 ? -17.688 30.203 4.051 1 97.25 82 ASN A C 1
ATOM 675 O O . ASN A 1 82 ? -17.234 31.359 3.924 1 97.25 82 ASN A O 1
ATOM 679 N N . TRP A 1 83 ? -17.234 29.328 4.922 1 98.31 83 TRP A N 1
ATOM 680 C CA . TRP A 1 83 ? -16.047 29.656 5.703 1 98.31 83 TRP A CA 1
ATOM 681 C C . TRP A 1 83 ? -14.859 29.953 4.793 1 98.31 83 TRP A C 1
ATOM 683 O O . TRP A 1 83 ? -14.102 30.891 5.035 1 98.31 83 TRP A O 1
ATOM 693 N N . TYR A 1 84 ? -14.695 29.188 3.748 1 98.25 84 TYR A N 1
ATOM 694 C CA . TYR A 1 84 ? -13.57 29.359 2.838 1 98.25 84 TYR A CA 1
ATOM 695 C C . TYR A 1 84 ? -13.734 30.625 2.012 1 98.25 84 TYR A C 1
ATOM 697 O O . TYR A 1 84 ? -12.766 31.359 1.798 1 98.25 84 TYR A O 1
ATOM 705 N N . VAL A 1 85 ? -14.938 30.891 1.59 1 97.44 85 VAL A N 1
ATOM 706 C CA . VAL A 1 85 ? -15.219 32.125 0.832 1 97.44 85 VAL A CA 1
ATOM 707 C C . VAL A 1 85 ? -14.898 33.344 1.686 1 97.44 85 VAL A C 1
ATOM 709 O O . VAL A 1 85 ? -14.242 34.281 1.219 1 97.44 85 VAL A O 1
ATOM 712 N N . LYS A 1 86 ? -15.32 33.281 2.871 1 97.94 86 LYS A N 1
ATOM 713 C CA . LYS A 1 86 ? -15.078 34.375 3.783 1 97.94 86 LYS A CA 1
ATOM 714 C C . LYS A 1 86 ? -13.586 34.594 4.02 1 97.94 86 LYS A C 1
ATOM 716 O O . LYS A 1 86 ? -13.094 35.719 3.969 1 97.94 86 LYS A O 1
ATOM 721 N N . SER A 1 87 ? -12.898 33.562 4.309 1 98.38 87 SER A N 1
ATOM 722 C CA . SER A 1 87 ? -11.461 33.625 4.547 1 98.38 87 SER A CA 1
ATOM 723 C C . SER A 1 87 ? -10.727 34.156 3.32 1 98.38 87 SER A C 1
ATOM 725 O O . SER A 1 87 ? -9.836 35 3.443 1 98.38 87 SER A O 1
ATOM 727 N N . PHE A 1 88 ? -11.109 33.688 2.148 1 98.12 88 PHE A N 1
ATOM 728 C CA . PHE A 1 88 ? -10.516 34.156 0.897 1 98.12 88 PHE A CA 1
ATOM 729 C C . PHE A 1 88 ? -10.727 35.625 0.702 1 98.12 88 PHE A C 1
ATOM 731 O O . PHE A 1 88 ? -9.789 36.375 0.387 1 98.12 88 PHE A O 1
ATOM 738 N N . THR A 1 89 ? -11.875 36.062 0.969 1 97.38 89 THR A N 1
ATOM 739 C CA . THR A 1 89 ? -12.242 37.469 0.808 1 97.38 89 THR A CA 1
ATOM 740 C C . THR A 1 89 ? -11.461 38.344 1.777 1 97.38 89 THR A C 1
ATOM 742 O O . THR A 1 89 ? -10.977 39.438 1.402 1 97.38 89 THR A O 1
ATOM 745 N N . GLU A 1 90 ? -11.32 37.906 2.963 1 97.69 90 GLU A N 1
ATOM 746 C CA . GLU A 1 90 ? -10.633 38.688 3.988 1 97.69 90 GLU A CA 1
ATOM 747 C C . GLU A 1 90 ? -9.148 38.812 3.674 1 97.69 90 GLU A C 1
ATOM 749 O O . GLU A 1 90 ? -8.555 39.875 3.881 1 97.69 90 GLU A O 1
ATOM 754 N N . ILE A 1 91 ? -8.555 37.812 3.174 1 97.31 91 ILE A N 1
ATOM 755 C CA . ILE A 1 91 ? -7.137 37.875 2.854 1 97.31 91 ILE A CA 1
ATOM 756 C C . ILE A 1 91 ? -6.91 38.781 1.657 1 97.31 91 ILE A C 1
ATOM 758 O O . ILE A 1 91 ? -5.906 39.5 1.597 1 97.31 91 ILE A O 1
ATOM 762 N N . LEU A 1 92 ? -7.812 38.812 0.722 1 96.19 92 LEU A N 1
ATOM 763 C CA . LEU A 1 92 ? -7.691 39.594 -0.496 1 96.19 92 LEU A CA 1
ATOM 764 C C . LEU A 1 92 ? -7.668 41.094 -0.174 1 96.19 92 LEU A C 1
ATOM 766 O O . LEU A 1 92 ? -7.227 41.906 -0.994 1 96.19 92 LEU A O 1
ATOM 770 N N . GLU A 1 93 ? -8.109 41.438 0.988 1 95.31 93 GLU A N 1
ATOM 771 C CA . GLU A 1 93 ? -8.078 42.812 1.396 1 95.31 93 GLU A CA 1
ATOM 772 C C . GLU A 1 93 ? -6.645 43.344 1.518 1 95.31 93 GLU A C 1
ATOM 774 O O . GLU A 1 93 ? -6.406 44.531 1.466 1 95.31 93 GLU A O 1
ATOM 779 N N . PHE A 1 94 ? -5.754 42.438 1.65 1 96.25 94 PHE A N 1
ATOM 780 C CA . PHE A 1 94 ? -4.363 42.844 1.848 1 96.25 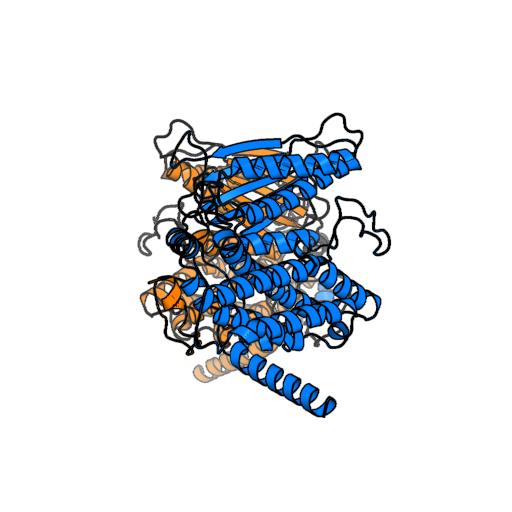94 PHE A CA 1
ATOM 781 C C . PHE A 1 94 ? -3.574 42.719 0.549 1 96.25 94 PHE A C 1
ATOM 783 O O . PHE A 1 94 ? -2.371 42.969 0.517 1 96.25 94 PHE A O 1
ATOM 790 N N . GLU A 1 95 ? -4.141 42.25 -0.46 1 90.5 95 GLU A N 1
ATOM 791 C CA . GLU A 1 95 ? -3.465 41.875 -1.702 1 90.5 95 GLU A CA 1
ATOM 792 C C . GLU A 1 95 ? -2.76 43.094 -2.322 1 90.5 95 GLU A C 1
ATOM 794 O O . GLU A 1 95 ? -1.61 43 -2.758 1 90.5 95 GLU A O 1
ATOM 799 N N . ASP A 1 96 ? -3.393 44.25 -2.418 1 86.94 96 ASP A N 1
ATOM 800 C CA . ASP A 1 96 ? -2.889 45.375 -3.201 1 86.94 96 ASP A CA 1
ATOM 801 C C . ASP A 1 96 ? -2.424 46.5 -2.293 1 86.94 96 ASP A C 1
ATOM 803 O O . ASP A 1 96 ? -2.336 47.656 -2.727 1 86.94 96 ASP A O 1
ATOM 807 N N . LEU A 1 97 ? -2.098 46.156 -1.079 1 90.44 97 LEU A N 1
ATOM 808 C CA . LEU A 1 97 ? -1.6 47.219 -0.196 1 90.44 97 LEU A CA 1
ATOM 809 C C . LEU A 1 97 ? -0.237 47.719 -0.663 1 90.44 97 LEU A C 1
ATOM 811 O O . LEU A 1 97 ? 0.672 46.906 -0.908 1 90.44 97 LEU A O 1
ATOM 815 N N . LYS A 1 98 ? -0.089 48.938 -0.9 1 87.25 98 LYS A N 1
ATOM 816 C CA . LYS A 1 98 ? 1.143 49.531 -1.404 1 87.25 98 LYS A CA 1
ATOM 817 C C . LYS A 1 98 ? 2.123 49.812 -0.269 1 87.25 98 LYS A C 1
ATOM 819 O O . LYS A 1 98 ? 3.338 49.719 -0.451 1 87.25 98 LYS A O 1
ATOM 824 N N . SER A 1 99 ? 1.614 50.312 0.887 1 87.31 99 SER A N 1
ATOM 825 C CA . SER A 1 99 ? 2.467 50.594 2.037 1 87.31 99 SER A CA 1
ATOM 826 C C . SER A 1 99 ? 2.146 49.688 3.205 1 87.31 99 SER A C 1
ATOM 828 O O . SER A 1 99 ? 0.977 49.438 3.51 1 87.31 99 SER A O 1
ATOM 830 N N . VAL A 1 100 ? 3.203 49.125 3.717 1 89.06 100 VAL A N 1
ATOM 831 C CA . VAL A 1 100 ? 3.043 48.188 4.836 1 89.06 100 VAL A CA 1
ATOM 832 C C . VAL A 1 100 ? 3.613 48.812 6.105 1 89.06 100 VAL A C 1
ATOM 834 O O . VAL A 1 100 ? 4.824 49.031 6.211 1 89.06 100 VAL A O 1
ATOM 837 N N . ASP A 1 101 ? 2.742 49.281 6.949 1 92.81 101 ASP A N 1
ATOM 838 C CA . ASP A 1 101 ? 3.176 49.781 8.25 1 92.81 101 ASP A CA 1
ATOM 839 C C . ASP A 1 101 ? 2.824 48.812 9.367 1 92.81 101 ASP A C 1
ATOM 841 O O . ASP A 1 101 ? 2.281 47.75 9.109 1 92.81 101 ASP A O 1
ATOM 845 N N . GLN A 1 102 ? 3.113 49.219 10.516 1 94.19 102 GLN A N 1
ATOM 846 C CA . GLN A 1 102 ? 2.955 48.344 11.672 1 94.19 102 GLN A CA 1
ATOM 847 C C . GLN A 1 102 ? 1.48 48.062 11.953 1 94.19 102 GLN A C 1
ATOM 849 O O . GLN A 1 102 ? 1.121 46.969 12.391 1 94.19 102 GLN A O 1
ATOM 854 N N . LYS A 1 103 ? 0.727 48.969 11.703 1 95 103 LYS A N 1
ATOM 855 C CA . LYS A 1 103 ? -0.708 48.812 11.93 1 95 103 LYS A CA 1
ATOM 856 C C . LYS A 1 103 ? -1.29 47.75 11 1 95 103 LYS A C 1
ATOM 858 O O . LYS A 1 103 ? -2.092 46.938 11.422 1 95 103 LYS A O 1
ATOM 863 N N . LYS A 1 104 ? -0.921 47.844 9.805 1 95.56 104 LYS A N 1
ATOM 864 C CA . LYS A 1 104 ? -1.405 46.875 8.812 1 95.56 104 LYS A CA 1
ATOM 865 C C . LYS A 1 104 ? -0.899 45.469 9.109 1 95.56 104 LYS A C 1
ATOM 867 O O . LYS A 1 104 ? -1.612 44.5 8.898 1 95.56 104 LYS A O 1
ATOM 872 N N . LEU A 1 105 ? 0.302 45.438 9.562 1 96.19 105 LEU A N 1
ATOM 873 C CA . LEU A 1 105 ? 0.859 44.156 9.938 1 96.19 105 LEU A CA 1
ATOM 874 C C . LEU A 1 105 ? 0.078 43.531 11.094 1 96.19 105 LEU A C 1
ATOM 876 O O . LEU A 1 105 ? -0.202 42.344 11.094 1 96.19 105 LEU A O 1
ATOM 880 N N . LEU A 1 106 ? -0.274 44.344 11.992 1 95.94 106 LEU A N 1
ATOM 881 C CA . LEU A 1 106 ? -1.061 43.875 13.133 1 95.94 106 LEU A CA 1
ATOM 882 C C . LEU A 1 106 ? -2.449 43.438 12.695 1 95.94 106 LEU A C 1
ATOM 884 O O . LEU A 1 106 ? -2.965 42.406 13.172 1 95.94 106 LEU A O 1
ATOM 888 N N . GLU A 1 107 ? -3.043 44.188 11.828 1 96.81 107 GLU A N 1
ATOM 889 C CA . GLU A 1 107 ? -4.348 43.844 11.281 1 96.81 107 GLU A CA 1
ATOM 890 C C . GLU A 1 107 ? -4.293 42.5 10.555 1 96.81 107 GLU A C 1
ATOM 892 O O . GLU A 1 107 ? -5.215 41.688 10.672 1 96.81 107 GLU A O 1
ATOM 897 N N . PHE A 1 108 ? -3.254 42.375 9.789 1 97.38 108 PHE A N 1
ATOM 898 C CA . PHE A 1 108 ? -3.07 41.125 9.062 1 97.38 108 PHE A CA 1
ATOM 899 C C . PHE A 1 108 ? -2.969 39.938 10.023 1 97.38 108 PHE A C 1
ATOM 901 O O . PHE A 1 108 ? -3.635 38.938 9.836 1 97.38 108 PHE A O 1
ATOM 908 N N . CYS A 1 109 ? -2.189 40.031 11.023 1 97.25 109 CYS A N 1
ATOM 909 C CA . CYS A 1 109 ? -2.018 39 12.023 1 97.25 109 CYS A CA 1
ATOM 910 C C . CYS A 1 109 ? -3.344 38.656 12.695 1 97.25 109 CYS A C 1
ATOM 912 O O . CYS A 1 109 ? -3.674 37.469 12.875 1 97.25 109 CYS A O 1
ATOM 914 N N . HIS A 1 110 ? -4.102 39.656 13.016 1 97.12 110 HIS A N 1
ATOM 915 C CA . HIS A 1 110 ? -5.406 39.469 13.633 1 97.12 110 HIS A CA 1
ATOM 916 C C . HIS A 1 110 ? -6.348 38.719 12.695 1 97.12 110 HIS A C 1
ATOM 918 O O . HIS A 1 110 ? -7.102 37.844 13.133 1 97.12 110 HIS A O 1
ATOM 924 N N . THR A 1 111 ? -6.309 39.125 11.469 1 98 111 THR A N 1
ATOM 925 C CA . THR A 1 111 ? -7.133 38.438 10.469 1 98 111 THR A CA 1
ATOM 926 C C . THR A 1 111 ? -6.77 36.969 10.375 1 98 111 THR A C 1
ATOM 928 O O . THR A 1 111 ? -7.652 36.125 10.281 1 98 111 THR A O 1
ATOM 931 N N . LEU A 1 112 ? -5.477 36.688 10.422 1 98.19 112 LEU A N 1
ATOM 932 C CA . LEU A 1 112 ? -5.02 35.312 10.359 1 98.19 112 LEU A CA 1
ATOM 933 C C . LEU A 1 112 ? -5.523 34.531 11.555 1 98.19 112 LEU A C 1
ATOM 935 O O . LEU A 1 112 ? -5.949 33.375 11.414 1 98.19 112 LEU A O 1
ATOM 939 N N . VAL A 1 113 ? -5.5 35.094 12.695 1 97.31 113 VAL A N 1
ATOM 940 C CA . VAL A 1 113 ? -5.984 34.438 13.906 1 97.31 113 VAL A CA 1
ATOM 941 C C . VAL A 1 113 ? -7.477 34.125 13.766 1 97.31 113 VAL A C 1
ATOM 943 O O . VAL A 1 113 ? -7.934 33.031 14.117 1 97.31 113 VAL A O 1
ATOM 946 N N . LYS A 1 114 ? -8.188 35.062 13.234 1 97.69 114 LYS A N 1
ATOM 947 C CA . LYS A 1 114 ? -9.625 34.875 13.008 1 97.69 114 LYS A CA 1
ATOM 948 C C . LYS A 1 114 ? -9.883 33.719 12.047 1 97.69 114 LYS A C 1
ATOM 950 O O . LYS A 1 114 ? -10.781 32.906 12.273 1 97.69 114 LYS A O 1
ATOM 955 N N . ILE A 1 115 ? -9.156 33.719 11.031 1 98 115 ILE A N 1
ATOM 956 C CA . ILE A 1 115 ? -9.305 32.656 10.016 1 98 115 ILE A CA 1
ATOM 957 C C . ILE A 1 115 ? -8.984 31.297 10.633 1 98 115 ILE A C 1
ATOM 959 O O . ILE A 1 115 ? -9.719 30.328 10.438 1 98 115 ILE A O 1
ATOM 963 N N . ARG A 1 116 ? -7.883 31.219 11.359 1 97 116 ARG A N 1
ATOM 964 C CA . ARG A 1 116 ? -7.508 29.984 12.039 1 97 116 ARG A CA 1
ATOM 965 C C . ARG A 1 116 ? -8.641 29.484 12.93 1 97 116 ARG A C 1
ATOM 967 O O . ARG A 1 116 ? -8.984 28.297 12.898 1 97 116 ARG A O 1
ATOM 974 N N . ASN A 1 117 ? -9.25 30.359 13.672 1 96.88 117 ASN A N 1
ATOM 975 C CA . ASN A 1 117 ? -10.328 30 14.586 1 96.88 117 ASN A CA 1
ATOM 976 C C . ASN A 1 117 ? -11.586 29.562 13.828 1 96.88 117 ASN A C 1
ATOM 978 O O . ASN A 1 117 ? -12.273 28.625 14.242 1 96.88 117 ASN A O 1
ATOM 982 N N . ARG A 1 118 ? -11.852 30.234 12.75 1 97.25 118 ARG A N 1
ATOM 983 C CA . ARG A 1 118 ? -13 29.906 11.914 1 97.25 118 ARG A CA 1
ATOM 984 C C . ARG A 1 118 ? -12.898 28.484 11.375 1 97.25 118 ARG A C 1
ATOM 986 O O . ARG A 1 118 ? -13.906 27.766 11.281 1 97.25 118 ARG A O 1
ATOM 993 N N . HIS A 1 119 ? -11.719 28.062 11.07 1 97.38 119 HIS A N 1
ATOM 994 C CA . HIS A 1 119 ? -11.516 26.781 10.406 1 97.38 119 HIS A CA 1
ATOM 995 C C . HIS A 1 119 ? -11.258 25.672 11.422 1 97.38 119 HIS A C 1
ATOM 997 O O . HIS A 1 119 ? -10.891 24.562 11.047 1 97.38 119 HIS A O 1
ATOM 1003 N N . ALA A 1 120 ? -11.453 25.953 12.734 1 94.62 120 ALA A N 1
ATOM 1004 C CA . ALA A 1 120 ? -11.195 24.984 13.797 1 94.62 120 ALA A CA 1
ATOM 1005 C C . ALA A 1 120 ? -12.148 23.797 13.688 1 94.62 120 ALA A C 1
ATOM 1007 O O . ALA A 1 120 ? -11.773 22.656 13.992 1 94.62 120 ALA A O 1
ATOM 1008 N N . ASP A 1 121 ? -13.336 24.016 13.117 1 93.94 121 ASP A N 1
ATOM 1009 C CA . ASP A 1 121 ? -14.344 22.953 13.125 1 93.94 121 ASP A CA 1
ATOM 1010 C C . ASP A 1 121 ? -14.633 22.469 11.703 1 93.94 121 ASP A C 1
ATOM 1012 O O . ASP A 1 121 ? -15.68 21.875 11.453 1 93.94 121 ASP A O 1
ATOM 1016 N N . VAL A 1 122 ? -13.766 22.734 10.852 1 96.69 122 VAL A N 1
ATOM 1017 C CA . VAL A 1 122 ? -13.961 22.344 9.453 1 96.69 122 VAL A CA 1
ATOM 1018 C C . VAL A 1 122 ? -14.078 20.828 9.336 1 96.69 122 VAL A C 1
ATOM 1020 O O . VAL A 1 122 ? -14.969 20.328 8.656 1 96.69 122 VAL A O 1
ATOM 1023 N N . VAL A 1 123 ? -13.219 20.078 10.055 1 94.75 123 VAL A N 1
ATOM 1024 C CA . VAL A 1 123 ? -13.125 18.625 9.898 1 94.75 123 VAL A CA 1
ATOM 1025 C C . VAL A 1 123 ? -14.414 17.969 10.383 1 94.75 123 VAL A C 1
ATOM 1027 O O . VAL A 1 123 ? -15.086 17.266 9.617 1 94.75 123 VAL A O 1
ATOM 1030 N N . PRO A 1 124 ? -14.922 18.25 11.641 1 92.44 124 PRO A N 1
ATOM 1031 C CA . PRO A 1 124 ? -16.172 17.625 12.078 1 92.44 124 PRO A CA 1
ATOM 1032 C C . PRO A 1 124 ? -17.375 18.094 11.266 1 92.44 124 PRO A C 1
ATOM 1034 O O . PRO A 1 124 ? -18.297 17.312 11.016 1 92.44 124 PRO A O 1
ATOM 1037 N N . THR A 1 125 ? -17.359 19.359 10.781 1 95.25 125 THR A N 1
ATOM 1038 C CA . THR A 1 125 ? -18.484 19.875 10.016 1 95.25 125 THR A CA 1
ATOM 1039 C C . THR A 1 125 ? -18.547 19.234 8.633 1 95.25 125 THR A C 1
ATOM 1041 O O . THR A 1 125 ? -19.625 18.875 8.156 1 95.25 125 THR A O 1
ATOM 1044 N N . MET A 1 126 ? -17.359 19.109 8.008 1 95.81 126 MET A N 1
ATOM 1045 C CA . MET A 1 126 ? -17.328 18.438 6.715 1 95.81 126 MET A CA 1
ATOM 1046 C C . MET A 1 126 ? -17.781 16.984 6.852 1 95.81 126 MET A C 1
ATOM 1048 O O . MET A 1 126 ? -18.5 16.469 6 1 95.81 126 MET A O 1
ATOM 1052 N N . ALA A 1 127 ? -17.328 16.266 7.926 1 92.88 127 ALA A N 1
ATOM 1053 C CA . ALA A 1 127 ? -17.75 14.891 8.188 1 92.88 127 ALA A CA 1
ATOM 1054 C C . ALA A 1 127 ? -19.266 14.797 8.312 1 92.88 127 ALA A C 1
ATOM 1056 O O . ALA A 1 127 ? -19.891 13.898 7.758 1 92.88 127 ALA A O 1
ATOM 1057 N N . LYS A 1 128 ? -19.844 15.742 9.039 1 92.38 128 LYS A N 1
ATOM 1058 C CA . LYS A 1 128 ? -21.297 15.805 9.164 1 92.38 128 LYS A CA 1
ATOM 1059 C C . LYS A 1 128 ? -21.953 15.969 7.805 1 92.38 128 LYS A C 1
ATOM 1061 O O . LYS A 1 128 ? -23.016 15.375 7.543 1 92.38 128 LYS A O 1
ATOM 1066 N N . GLY A 1 129 ? -21.328 16.75 6.977 1 94.5 129 GLY A N 1
ATOM 1067 C CA . GLY A 1 129 ? -21.859 16.938 5.633 1 94.5 129 GLY A CA 1
ATOM 1068 C C . GLY A 1 129 ? -21.891 15.648 4.828 1 94.5 129 GLY A C 1
ATOM 1069 O O . GLY A 1 129 ? -22.875 15.391 4.117 1 94.5 129 GLY A O 1
ATOM 1070 N N . VAL A 1 130 ? -20.906 14.859 4.922 1 93.38 130 VAL A N 1
ATOM 1071 C CA . VAL A 1 130 ? -20.844 13.586 4.207 1 93.38 130 VAL A CA 1
ATOM 1072 C C . VAL A 1 130 ? -21.906 12.641 4.766 1 93.38 130 VAL A C 1
ATOM 1074 O O . VAL A 1 130 ? -22.547 11.898 4.016 1 93.38 130 VAL A O 1
ATOM 1077 N N . ILE A 1 131 ? -22.078 12.641 6.062 1 90 131 ILE A N 1
ATOM 1078 C CA . ILE A 1 131 ? -23.094 11.812 6.703 1 90 131 ILE A CA 1
ATOM 1079 C C . ILE A 1 131 ? -24.484 12.242 6.234 1 90 131 ILE A C 1
ATOM 1081 O O . ILE A 1 131 ? -25.312 11.398 5.898 1 90 131 ILE A O 1
ATOM 1085 N N . GLU A 1 132 ? -24.672 13.578 6.188 1 93.56 132 GLU A N 1
ATOM 1086 C CA . GLU A 1 132 ? -25.938 14.117 5.676 1 93.56 132 GLU A CA 1
ATOM 1087 C C . GLU A 1 132 ? -26.219 13.602 4.273 1 93.56 132 GLU A C 1
ATOM 1089 O O . GLU A 1 132 ? -27.359 13.234 3.965 1 93.56 132 GLU A O 1
ATOM 1094 N N . LEU A 1 133 ? -25.219 13.578 3.482 1 94.88 133 LEU A N 1
ATOM 1095 C CA . LEU A 1 133 ? -25.375 13.094 2.115 1 94.88 133 LEU A CA 1
ATOM 1096 C C . LEU A 1 133 ? -25.797 11.625 2.105 1 94.88 133 LEU A C 1
ATOM 1098 O O . LEU A 1 133 ? -26.75 11.25 1.413 1 94.88 133 LEU A O 1
ATOM 1102 N N . ARG A 1 134 ? -25.109 10.781 2.844 1 90.75 134 ARG A N 1
ATOM 1103 C CA . ARG A 1 134 ? -25.359 9.344 2.877 1 90.75 134 ARG A CA 1
ATOM 1104 C C . ARG A 1 134 ? -26.781 9.039 3.369 1 90.75 134 ARG A C 1
ATOM 1106 O O . ARG A 1 134 ? -27.391 8.062 2.945 1 90.75 134 ARG A O 1
ATOM 1113 N N . GLU A 1 135 ? -27.25 9.906 4.223 1 91.62 135 GLU A N 1
ATOM 1114 C CA . GLU A 1 135 ? -28.578 9.711 4.801 1 91.62 135 GLU A CA 1
ATOM 1115 C C . GLU A 1 135 ? -29.672 10.188 3.848 1 91.62 135 GLU A C 1
ATOM 1117 O O . GLU A 1 135 ? -30.797 9.688 3.895 1 91.62 135 GLU A O 1
ATOM 1122 N N . SER A 1 136 ? -29.344 11.016 2.963 1 94 136 SER A N 1
ATOM 1123 C CA . SER A 1 136 ? -30.375 11.664 2.16 1 94 136 SER A CA 1
ATOM 1124 C C . SER A 1 136 ? -30.391 11.117 0.737 1 94 136 SER A C 1
ATOM 1126 O O . SER A 1 136 ? -31.422 11.188 0.053 1 94 136 SER A O 1
ATOM 1128 N N . HIS A 1 137 ? -29.234 10.656 0.249 1 92.44 137 HIS A N 1
ATOM 1129 C CA . HIS A 1 137 ? -29.141 10.219 -1.138 1 92.44 137 HIS A CA 1
ATOM 1130 C C . HIS A 1 137 ? -28.359 8.914 -1.246 1 92.44 137 HIS A C 1
ATOM 1132 O O . HIS A 1 137 ? -27.469 8.648 -0.429 1 92.44 137 HIS A O 1
ATOM 1138 N N . PRO A 1 138 ? -28.766 8.086 -2.244 1 90.81 138 PRO A N 1
ATOM 1139 C CA . PRO A 1 138 ? -27.891 6.941 -2.529 1 90.81 138 PRO A CA 1
ATOM 1140 C C . PRO A 1 138 ? -26.516 7.359 -3.035 1 90.81 138 PRO A C 1
ATOM 1142 O O . PRO A 1 138 ? -26.406 8.297 -3.836 1 90.81 138 PRO A O 1
ATOM 1145 N N . VAL A 1 139 ? -25.516 6.824 -2.482 1 89.94 139 VAL A N 1
ATOM 1146 C CA . VAL A 1 139 ? -24.141 7.125 -2.887 1 89.94 139 VAL A CA 1
ATOM 1147 C C . VAL A 1 139 ? -23.516 5.898 -3.543 1 89.94 139 VAL A C 1
ATOM 1149 O O . VAL A 1 139 ? -23.297 4.879 -2.887 1 89.94 139 VAL A O 1
ATOM 1152 N N . ASP A 1 140 ? -23.25 5.969 -4.793 1 88.38 140 ASP A N 1
ATOM 1153 C CA . ASP A 1 140 ? -22.625 4.844 -5.484 1 88.38 140 ASP A CA 1
ATOM 1154 C C . ASP A 1 140 ? -21.109 4.871 -5.32 1 88.38 140 ASP A C 1
ATOM 1156 O O . ASP A 1 140 ? -20.562 5.758 -4.66 1 88.38 140 ASP A O 1
ATOM 1160 N N . GLN A 1 141 ? -20.469 3.924 -5.906 1 87.31 141 GLN A N 1
ATOM 1161 C CA . GLN A 1 141 ? -19.031 3.746 -5.738 1 87.31 141 GLN A CA 1
ATOM 1162 C C . GLN A 1 141 ? -18.25 4.887 -6.391 1 87.31 141 GLN A C 1
ATOM 1164 O O . GLN A 1 141 ? -17.203 5.305 -5.883 1 87.31 141 GLN A O 1
ATOM 1169 N N . THR A 1 142 ? -18.75 5.32 -7.453 1 88.5 142 THR A N 1
ATOM 1170 C CA . THR A 1 142 ? -18.078 6.406 -8.172 1 88.5 142 THR A CA 1
ATOM 1171 C C . THR A 1 142 ? -18.078 7.684 -7.336 1 88.5 142 THR A C 1
ATOM 1173 O O . THR A 1 142 ? -17.031 8.328 -7.184 1 88.5 142 THR A O 1
ATOM 1176 N N . VAL A 1 143 ? -19.203 7.988 -6.793 1 90.81 143 VAL A N 1
ATOM 1177 C CA . VAL A 1 143 ? -19.344 9.188 -5.973 1 90.81 143 VAL A CA 1
ATOM 1178 C C . VAL A 1 143 ? -18.484 9.047 -4.715 1 90.81 143 VAL A C 1
ATOM 1180 O O . VAL A 1 143 ? -17.828 10 -4.305 1 90.81 143 VAL A O 1
ATOM 1183 N N . GLU A 1 144 ? -18.469 7.941 -4.148 1 90.69 144 GLU A N 1
ATOM 1184 C CA . GLU A 1 144 ? -17.656 7.688 -2.961 1 90.69 144 GLU A CA 1
ATOM 1185 C C . GLU A 1 144 ? -16.188 7.906 -3.246 1 90.69 144 GLU A C 1
ATOM 1187 O O . GLU A 1 144 ? -15.469 8.5 -2.438 1 90.69 144 GLU A O 1
ATOM 1192 N N . HIS A 1 145 ? -15.789 7.422 -4.348 1 90.81 145 HIS A N 1
ATOM 1193 C CA . HIS A 1 145 ? -14.398 7.578 -4.742 1 90.81 145 HIS A CA 1
ATOM 1194 C C . HIS A 1 145 ? -14.039 9.055 -4.918 1 90.81 145 HIS A C 1
ATOM 1196 O O . HIS A 1 145 ? -12.969 9.492 -4.488 1 90.81 145 HIS A O 1
ATOM 1202 N N . ARG A 1 146 ? -14.898 9.781 -5.496 1 92.12 146 ARG A N 1
ATOM 1203 C CA . ARG A 1 146 ? -14.664 11.203 -5.73 1 92.12 146 ARG A CA 1
ATOM 1204 C C . ARG A 1 146 ? -14.602 11.977 -4.414 1 92.12 146 ARG A C 1
ATOM 1206 O O . ARG A 1 146 ? -13.766 12.867 -4.246 1 92.12 146 ARG A O 1
ATOM 1213 N N . ILE A 1 147 ? -15.453 11.57 -3.543 1 94.12 147 ILE A N 1
ATOM 1214 C CA . ILE A 1 147 ? -15.484 12.227 -2.242 1 94.12 147 ILE A CA 1
ATOM 1215 C C . ILE A 1 147 ? -14.195 11.938 -1.482 1 94.12 147 ILE A C 1
ATOM 1217 O O . ILE A 1 147 ? -13.602 12.844 -0.893 1 94.12 147 ILE A O 1
ATOM 1221 N N . HIS A 1 148 ? -13.742 10.75 -1.544 1 93.88 148 HIS A N 1
ATOM 1222 C CA . HIS A 1 148 ? -12.508 10.383 -0.861 1 93.88 148 HIS A CA 1
ATOM 1223 C C . HIS A 1 148 ? -11.312 11.102 -1.462 1 93.88 148 HIS A C 1
ATOM 1225 O O . HIS A 1 148 ? -10.445 11.586 -0.732 1 93.88 148 HIS A O 1
ATOM 1231 N N . TYR A 1 149 ? -11.305 11.133 -2.754 1 94.56 149 TYR A N 1
ATOM 1232 C CA . TYR A 1 149 ? -10.266 11.875 -3.451 1 94.56 149 TYR A CA 1
ATOM 1233 C C . TYR A 1 149 ? -10.242 13.336 -3.008 1 94.56 149 TYR A C 1
ATOM 1235 O O . TYR A 1 149 ? -9.18 13.875 -2.676 1 94.56 149 TYR A O 1
ATOM 1243 N N . PHE A 1 150 ? -11.344 13.922 -2.986 1 96.81 150 PHE A N 1
ATOM 1244 C CA . PHE A 1 150 ? -11.484 15.32 -2.596 1 96.81 150 PHE A CA 1
ATOM 1245 C C . PHE A 1 150 ? -11.039 15.523 -1.153 1 96.81 150 PHE A C 1
ATOM 1247 O O . PHE A 1 150 ? -10.281 16.453 -0.86 1 96.81 150 PHE A O 1
ATOM 1254 N N . LEU A 1 151 ? -11.516 14.695 -0.295 1 97.12 151 LEU A N 1
ATOM 1255 C CA . LEU A 1 151 ? -11.266 14.898 1.127 1 97.12 151 LEU A CA 1
ATOM 1256 C C . LEU A 1 151 ? -9.773 14.812 1.431 1 97.12 151 LEU A C 1
ATOM 1258 O O . LEU A 1 151 ? -9.258 15.555 2.27 1 97.12 151 LEU A O 1
ATOM 1262 N N . ASP A 1 152 ? -9.078 13.938 0.775 1 97.38 152 ASP A N 1
ATOM 1263 C CA . ASP A 1 152 ? -7.629 13.883 0.931 1 97.38 152 ASP A CA 1
ATOM 1264 C C . ASP A 1 152 ? -6.988 15.227 0.572 1 97.38 152 ASP A C 1
ATOM 1266 O O . ASP A 1 152 ? -6.141 15.734 1.312 1 97.38 152 ASP A O 1
ATOM 1270 N N . ARG A 1 153 ? -7.367 15.727 -0.522 1 97.69 153 ARG A N 1
ATOM 1271 C CA . ARG A 1 153 ? -6.793 16.969 -1.029 1 97.69 153 ARG A CA 1
ATOM 1272 C C . ARG A 1 153 ? -7.238 18.156 -0.19 1 97.69 153 ARG A C 1
ATOM 1274 O O . ARG A 1 153 ? -6.441 19.047 0.1 1 97.69 153 ARG A O 1
ATOM 1281 N N . PHE A 1 154 ? -8.461 18.109 0.208 1 98.25 154 PHE A N 1
ATOM 1282 C CA . PHE A 1 154 ? -9.062 19.172 1.016 1 98.25 154 PHE A CA 1
ATOM 1283 C C . PHE A 1 154 ? -8.352 19.281 2.361 1 98.25 154 PHE A C 1
ATOM 1285 O O . PHE A 1 154 ? -7.934 20.375 2.754 1 98.25 154 PHE A O 1
ATOM 1292 N N . TYR A 1 155 ? -8.211 18.203 3.027 1 98.06 155 TYR A N 1
ATOM 1293 C CA . TYR A 1 155 ? -7.598 18.219 4.348 1 98.06 155 TYR A CA 1
ATOM 1294 C C . TYR A 1 155 ? -6.102 18.5 4.25 1 98.06 155 TYR A C 1
ATOM 1296 O O . TYR A 1 155 ? -5.523 19.141 5.129 1 98.06 155 TYR A O 1
ATOM 1304 N N . MET A 1 156 ? -5.465 18 3.219 1 98.31 156 MET A N 1
ATOM 1305 C CA . MET A 1 156 ? -4.062 18.344 3.002 1 98.31 156 MET A CA 1
ATOM 1306 C C . MET A 1 156 ? -3.891 19.844 2.836 1 98.31 156 MET A C 1
ATOM 1308 O O . MET A 1 156 ? -2.986 20.438 3.424 1 98.31 156 MET A O 1
ATOM 1312 N N . SER A 1 157 ? -4.754 20.406 2.008 1 98 157 SER A N 1
ATOM 1313 C CA . SER A 1 157 ? -4.734 21.859 1.818 1 98 157 SER A CA 1
ATOM 1314 C C . SER A 1 157 ? -4.93 22.594 3.141 1 98 157 SER A C 1
ATOM 1316 O O . SER A 1 157 ? -4.238 23.562 3.42 1 98 157 SER A O 1
ATOM 1318 N N . ARG A 1 158 ? -5.855 22.094 3.902 1 98.19 158 ARG A N 1
ATOM 1319 C CA . ARG A 1 158 ? -6.121 22.703 5.207 1 98.19 158 ARG A CA 1
ATOM 1320 C C . ARG A 1 158 ? -4.883 22.656 6.09 1 98.19 158 ARG A C 1
ATOM 1322 O O . ARG A 1 158 ? -4.555 23.641 6.754 1 98.19 158 ARG A O 1
ATOM 1329 N N . ILE A 1 159 ? -4.215 21.531 6.133 1 98.06 159 ILE A N 1
ATOM 1330 C CA . ILE A 1 159 ? -3.004 21.391 6.934 1 98.06 159 ILE A CA 1
ATOM 1331 C C . ILE A 1 159 ? -1.966 22.422 6.484 1 98.06 159 ILE A C 1
ATOM 1333 O O . ILE A 1 159 ? -1.351 23.094 7.316 1 98.06 159 ILE A O 1
ATOM 1337 N N . GLY A 1 160 ? -1.823 22.547 5.203 1 98.06 160 GLY A N 1
ATOM 1338 C CA . GLY A 1 160 ? -0.854 23.484 4.656 1 98.06 160 GLY A CA 1
ATOM 1339 C C . GLY A 1 160 ? -1.172 24.922 4.988 1 98.06 160 GLY A C 1
ATOM 1340 O O . GLY A 1 160 ? -0.275 25.703 5.324 1 98.06 160 GLY A O 1
ATOM 1341 N N . ILE A 1 161 ? -2.404 25.281 4.859 1 98.31 161 ILE A N 1
ATOM 1342 C CA . ILE A 1 161 ? -2.842 26.625 5.168 1 98.31 161 ILE A CA 1
ATOM 1343 C C . ILE A 1 161 ? -2.648 26.906 6.656 1 98.31 161 ILE A C 1
ATOM 1345 O O . ILE A 1 161 ? -2.107 27.953 7.035 1 98.31 161 ILE A O 1
ATOM 1349 N N . ARG A 1 162 ? -3.033 25.984 7.469 1 97.75 162 ARG A N 1
ATOM 1350 C CA . ARG A 1 162 ? -2.895 26.125 8.914 1 97.75 162 ARG A CA 1
ATOM 1351 C C . ARG A 1 162 ? -1.429 26.266 9.312 1 97.75 162 ARG A C 1
ATOM 1353 O O . ARG A 1 162 ? -1.097 27.016 10.234 1 97.75 162 ARG A O 1
ATOM 1360 N N . MET A 1 163 ? -0.604 25.547 8.68 1 97.25 163 MET A N 1
ATOM 1361 C CA . MET A 1 163 ? 0.828 25.609 8.961 1 97.25 163 MET A CA 1
ATOM 1362 C C . MET A 1 163 ? 1.355 27.031 8.758 1 97.25 163 MET A C 1
ATOM 1364 O O . MET A 1 163 ? 2.074 27.547 9.609 1 97.25 163 MET A O 1
ATOM 1368 N N . LEU A 1 164 ? 0.978 27.641 7.641 1 97 164 LEU A N 1
ATOM 1369 C CA . LEU A 1 164 ? 1.432 28.984 7.328 1 97 164 LEU A CA 1
ATOM 1370 C C . LEU A 1 164 ? 0.898 29.984 8.344 1 97 164 LEU A C 1
ATOM 1372 O O . LEU A 1 164 ? 1.651 30.828 8.859 1 97 164 LEU A O 1
ATOM 1376 N N . ILE A 1 165 ? -0.365 29.844 8.609 1 97.5 165 ILE A N 1
ATOM 1377 C CA . ILE A 1 165 ? -1.019 30.781 9.523 1 97.5 165 ILE A CA 1
ATOM 1378 C C . ILE A 1 165 ? -0.424 30.641 10.922 1 97.5 165 ILE A C 1
ATOM 1380 O O . ILE A 1 165 ? -0.072 31.641 11.555 1 97.5 165 ILE A O 1
ATOM 1384 N N . ASN A 1 166 ? -0.301 29.438 11.391 1 95.44 166 ASN A N 1
ATOM 1385 C CA . ASN A 1 166 ? 0.258 29.203 12.719 1 95.44 166 ASN A CA 1
ATOM 1386 C C . ASN A 1 166 ? 1.691 29.703 12.828 1 95.44 166 ASN A C 1
ATOM 1388 O O . ASN A 1 166 ? 2.064 30.328 13.828 1 95.44 166 ASN A O 1
ATOM 1392 N N . GLN A 1 167 ? 2.459 29.422 11.82 1 94.31 167 GLN A N 1
ATOM 1393 C CA . GLN A 1 167 ? 3.846 29.859 11.844 1 94.31 167 GLN A CA 1
ATOM 1394 C C . GLN A 1 167 ? 3.928 31.391 11.969 1 94.31 167 GLN A C 1
ATOM 1396 O O . GLN A 1 167 ? 4.656 31.906 12.812 1 94.31 167 GLN A O 1
ATOM 1401 N N . HIS A 1 168 ? 3.158 32.125 11.18 1 95.31 168 HIS A N 1
ATOM 1402 C CA . HIS A 1 168 ? 3.168 33.562 11.211 1 95.31 168 HIS A CA 1
ATOM 1403 C C . HIS A 1 168 ? 2.684 34.094 12.555 1 95.31 168 HIS A C 1
ATOM 1405 O O . HIS A 1 168 ? 3.336 34.938 13.164 1 95.31 168 HIS A O 1
ATOM 1411 N N . THR A 1 169 ? 1.556 33.594 13.016 1 95.44 169 THR A N 1
ATOM 1412 C CA . THR A 1 169 ? 0.903 34.156 14.188 1 95.44 169 THR A CA 1
ATOM 1413 C C . THR A 1 169 ? 1.69 33.844 15.453 1 95.44 169 THR A C 1
ATOM 1415 O O . THR A 1 169 ? 1.701 34.625 16.406 1 95.44 169 THR A O 1
ATOM 1418 N N . LEU A 1 170 ? 2.344 32.719 15.477 1 93.06 170 LEU A N 1
ATOM 1419 C CA . LEU A 1 170 ? 3.158 32.344 16.641 1 93.06 170 LEU A CA 1
ATOM 1420 C C . LEU A 1 170 ? 4.445 33.156 16.672 1 93.06 170 LEU A C 1
ATOM 1422 O O . LEU A 1 170 ? 4.945 33.5 17.75 1 93.06 170 LEU A O 1
ATOM 1426 N N . LEU A 1 171 ? 4.941 33.469 15.516 1 91.69 171 LEU A N 1
ATOM 1427 C CA . LEU A 1 171 ? 6.188 34.25 15.43 1 91.69 171 LEU A CA 1
ATOM 1428 C C . LEU A 1 171 ? 5.945 35.719 15.711 1 91.69 171 LEU A C 1
ATOM 1430 O O . LEU A 1 171 ? 6.777 36.375 16.328 1 91.69 171 LEU A O 1
ATOM 1434 N N . PHE A 1 172 ? 4.785 36.25 15.32 1 91.5 172 PHE A N 1
ATOM 1435 C CA . PHE A 1 172 ? 4.637 37.719 15.305 1 91.5 172 PHE A CA 1
ATOM 1436 C C . PHE A 1 172 ? 3.424 38.125 16.125 1 91.5 172 PHE A C 1
ATOM 1438 O O . PHE A 1 172 ? 3.217 39.344 16.344 1 91.5 172 PHE A O 1
ATOM 1445 N N . GLY A 1 173 ? 2.539 37.188 16.531 1 85.5 173 GLY A N 1
ATOM 1446 C CA . GLY A 1 173 ? 1.303 37.531 17.219 1 85.5 173 GLY A CA 1
ATOM 1447 C C . GLY A 1 173 ? 1.494 37.781 18.703 1 85.5 173 GLY A C 1
ATOM 1448 O O . GLY A 1 173 ? 0.523 37.969 19.438 1 85.5 173 GLY A O 1
ATOM 1449 N N . GLY A 1 174 ? 2.662 38.031 19.188 1 72.31 174 GLY A N 1
ATOM 1450 C CA . GLY A 1 174 ? 2.941 38.406 20.562 1 72.31 174 GLY A CA 1
ATOM 1451 C C . GLY A 1 174 ? 2.914 37.219 21.516 1 72.31 174 GLY A C 1
ATOM 1452 O O . GLY A 1 174 ? 3.152 37.375 22.719 1 72.31 174 GLY A O 1
ATOM 1453 N N . GLN A 1 175 ? 2.303 36.188 21.203 1 59.47 175 GLN A N 1
ATOM 1454 C CA . GLN A 1 175 ? 2.281 35.062 22.156 1 59.47 175 GLN A CA 1
ATOM 1455 C C . GLN A 1 175 ? 3.691 34.562 22.453 1 59.47 175 GLN A C 1
ATOM 1457 O O . GLN A 1 175 ? 4.535 34.531 21.547 1 59.47 175 GLN A O 1
ATOM 1462 N N . MET A 1 176 ? 4.301 34.938 23.625 1 51.91 176 MET A N 1
ATOM 1463 C CA . MET A 1 176 ? 5.609 34.719 24.25 1 51.91 176 MET A CA 1
ATOM 1464 C C . MET A 1 176 ? 6.246 33.438 23.734 1 51.91 176 MET A C 1
ATOM 1466 O O . MET A 1 176 ? 5.625 32.375 23.781 1 51.91 176 MET A O 1
ATOM 1470 N N . ASN A 1 177 ? 7.156 33.562 22.812 1 52.62 177 ASN A N 1
ATOM 1471 C CA . ASN A 1 177 ? 8.07 32.594 22.234 1 52.62 177 ASN A CA 1
ATOM 1472 C C . ASN A 1 177 ? 8.898 31.891 23.297 1 52.62 177 ASN A C 1
ATOM 1474 O O . ASN A 1 177 ? 10.109 32.094 23.391 1 52.62 177 ASN A O 1
ATOM 1478 N N . ASN A 1 178 ? 8.57 32.094 24.547 1 52.25 178 ASN A N 1
ATOM 1479 C CA . ASN A 1 178 ? 9.539 31.484 25.453 1 52.25 178 ASN A CA 1
ATOM 1480 C C . ASN A 1 178 ? 9.797 30.016 25.109 1 52.25 178 ASN A C 1
ATOM 1482 O O . ASN A 1 178 ? 10.281 29.25 25.938 1 52.25 178 ASN A O 1
ATOM 1486 N N . THR A 1 179 ? 9.328 29.594 23.953 1 65.44 179 THR A N 1
ATOM 1487 C CA . THR A 1 179 ? 9.398 28.156 23.781 1 65.44 179 THR A CA 1
ATOM 1488 C C . THR A 1 179 ? 10.555 27.766 22.859 1 65.44 179 THR A C 1
ATOM 1490 O O . THR A 1 179 ? 11.117 28.609 22.172 1 65.44 179 THR A O 1
ATOM 1493 N N . ARG A 1 180 ? 11.266 26.797 23.266 1 82 180 ARG A N 1
ATOM 1494 C CA . ARG A 1 180 ? 12.281 26.125 22.469 1 82 180 ARG A CA 1
ATOM 1495 C C . ARG A 1 180 ? 11.828 25.969 21.016 1 82 180 ARG A C 1
ATOM 1497 O O . ARG A 1 180 ? 12.641 25.719 20.125 1 82 180 ARG A O 1
ATOM 1504 N N . HIS A 1 181 ? 10.656 26.578 20.703 1 89.06 181 HIS A N 1
ATOM 1505 C CA . HIS A 1 181 ? 10.102 26.375 19.375 1 89.06 181 HIS A CA 1
ATOM 1506 C C . HIS A 1 181 ? 10.312 27.594 18.5 1 89.06 181 HIS A C 1
ATOM 1508 O O . HIS A 1 181 ? 10.422 28.719 19 1 89.06 181 HIS A O 1
ATOM 1514 N N . ILE A 1 182 ? 10.516 27.438 17.344 1 92.62 182 ILE A N 1
ATOM 1515 C CA . ILE A 1 182 ? 10.453 28.453 16.297 1 92.62 182 ILE A CA 1
ATOM 1516 C C . ILE A 1 182 ? 9.102 28.375 15.586 1 92.62 182 ILE A C 1
ATOM 1518 O O . ILE A 1 182 ? 8.914 27.578 14.664 1 92.62 182 ILE A O 1
ATOM 1522 N N . GLY A 1 183 ? 8.172 29.266 16.078 1 93.06 183 GLY A N 1
ATOM 1523 C CA . GLY A 1 183 ? 6.793 29.094 15.648 1 93.06 183 GLY A CA 1
ATOM 1524 C C . GLY A 1 183 ? 6.199 27.766 16.094 1 93.06 183 GLY A C 1
ATOM 1525 O O . GLY A 1 183 ? 6.266 27.406 17.266 1 93.06 183 GLY A O 1
ATOM 1526 N N . CYS A 1 184 ? 5.727 27.078 15.125 1 93.19 184 CYS A N 1
ATOM 1527 C CA . CYS A 1 184 ? 5.094 25.812 15.453 1 93.19 184 CYS A CA 1
ATOM 1528 C C . CYS A 1 184 ? 6.074 24.656 15.273 1 93.19 184 CYS A C 1
ATOM 1530 O O . CYS A 1 184 ? 5.707 23.484 15.453 1 93.19 184 CYS A O 1
ATOM 1532 N N . ILE A 1 185 ? 7.301 24.953 15 1 95.44 185 ILE A N 1
ATOM 1533 C CA . ILE A 1 185 ? 8.297 23.922 14.727 1 95.44 185 ILE A CA 1
ATOM 1534 C C . ILE A 1 185 ? 9.273 23.828 15.906 1 95.44 185 ILE A C 1
ATOM 1536 O O . ILE A 1 185 ? 9.719 24.844 16.438 1 95.44 185 ILE A O 1
ATOM 1540 N N . ASP A 1 186 ? 9.492 22.656 16.359 1 95.88 186 ASP A N 1
ATOM 1541 C CA . ASP A 1 186 ? 10.539 22.359 17.328 1 95.88 186 ASP A CA 1
ATOM 1542 C C . ASP A 1 186 ? 11.805 21.859 16.641 1 95.88 186 ASP A C 1
ATOM 1544 O O . ASP A 1 186 ? 11.805 20.766 16.062 1 95.88 186 ASP A O 1
ATOM 1548 N N . PRO A 1 187 ? 12.844 22.641 16.688 1 95.56 187 PRO A N 1
ATOM 1549 C CA . PRO A 1 187 ? 14.078 22.203 16.031 1 95.56 187 PRO A CA 1
ATOM 1550 C C . PRO A 1 187 ? 14.711 20.984 16.703 1 95.56 187 PRO A C 1
ATOM 1552 O O . PRO A 1 187 ? 15.594 20.344 16.125 1 95.56 187 PRO A O 1
ATOM 1555 N N . ASN A 1 188 ? 14.336 20.672 17.906 1 95.56 188 ASN A N 1
ATOM 1556 C CA . ASN A 1 188 ? 14.828 19.516 18.656 1 95.56 188 ASN A CA 1
ATOM 1557 C C . ASN A 1 188 ? 13.68 18.703 19.266 1 95.56 188 ASN A C 1
ATOM 1559 O O . ASN A 1 188 ? 13.68 18.422 20.469 1 95.56 188 ASN A O 1
ATOM 1563 N N . CYS A 1 189 ? 12.758 18.375 18.406 1 96.5 189 CYS A N 1
ATOM 1564 C CA . CYS A 1 189 ? 11.586 17.625 18.859 1 96.5 189 CYS A CA 1
ATOM 1565 C C . CYS A 1 189 ? 11.969 16.234 19.344 1 96.5 189 CYS A C 1
ATOM 1567 O O . CYS A 1 189 ? 12.438 15.414 18.547 1 96.5 189 CYS A O 1
ATOM 1569 N N . ASP A 1 190 ? 11.836 16 20.609 1 97.5 190 ASP A N 1
ATOM 1570 C CA . ASP A 1 190 ? 12.086 14.688 21.188 1 97.5 190 ASP A CA 1
ATOM 1571 C C . ASP A 1 190 ? 10.93 13.727 20.906 1 97.5 190 ASP A C 1
ATOM 1573 O O . ASP A 1 190 ? 9.867 13.836 21.531 1 97.5 190 ASP A O 1
ATOM 1577 N N . VAL A 1 191 ? 11.148 12.758 20.062 1 98.31 191 VAL A N 1
ATOM 1578 C CA . VAL A 1 191 ? 10.094 11.898 19.531 1 98.31 191 VAL A CA 1
ATOM 1579 C C . VAL A 1 191 ? 9.469 11.094 20.688 1 98.31 191 VAL A C 1
ATOM 1581 O O . VAL A 1 191 ? 8.242 10.984 20.781 1 98.31 191 VAL A O 1
ATOM 1584 N N . GLN A 1 192 ? 10.258 10.578 21.562 1 98.44 192 GLN A N 1
ATOM 1585 C CA . GLN A 1 192 ? 9.75 9.758 22.656 1 98.44 192 GLN A CA 1
ATOM 1586 C C . GLN A 1 192 ? 8.867 10.578 23.578 1 98.44 192 GLN A C 1
ATOM 1588 O O . GLN A 1 192 ? 7.871 10.078 24.109 1 98.44 192 GLN A O 1
ATOM 1593 N N . SER A 1 193 ? 9.266 11.805 23.781 1 98.25 193 SER A N 1
ATOM 1594 C CA . SER A 1 193 ? 8.453 12.68 24.625 1 98.25 193 SER A CA 1
ATOM 1595 C C . SER A 1 193 ? 7.051 12.859 24.047 1 98.25 193 SER A C 1
ATOM 1597 O O . SER A 1 193 ? 6.062 12.836 24.781 1 98.25 193 SER A O 1
ATOM 1599 N N . VAL A 1 194 ? 6.98 13.055 22.766 1 98.62 194 VAL A N 1
ATOM 1600 C CA . VAL A 1 194 ? 5.68 13.211 22.125 1 98.62 194 VAL A CA 1
ATOM 1601 C C . VAL A 1 194 ? 4.895 11.906 22.219 1 98.62 194 VAL A C 1
ATOM 1603 O O . VAL A 1 194 ? 3.682 11.914 22.438 1 98.62 194 VAL A O 1
ATOM 1606 N N . VAL A 1 195 ? 5.59 10.742 22.062 1 98.88 195 VAL A N 1
ATOM 1607 C CA . VAL A 1 195 ? 4.977 9.43 22.172 1 98.88 195 VAL A CA 1
ATOM 1608 C C . VAL A 1 195 ? 4.336 9.281 23.562 1 98.88 195 VAL A C 1
ATOM 1610 O O . VAL A 1 195 ? 3.168 8.898 23.672 1 98.88 195 VAL A O 1
ATOM 1613 N N . ARG A 1 196 ? 5.039 9.625 24.578 1 98.75 196 ARG A N 1
ATOM 1614 C CA . ARG A 1 196 ? 4.566 9.453 25.953 1 98.75 196 ARG A CA 1
ATOM 1615 C C . ARG A 1 196 ? 3.406 10.391 26.25 1 98.75 196 ARG A C 1
ATOM 1617 O O . ARG A 1 196 ? 2.443 10.008 26.906 1 98.75 196 ARG A O 1
ATOM 1624 N N . ASP A 1 197 ? 3.52 11.625 25.766 1 98.5 197 ASP A N 1
ATOM 1625 C CA . ASP A 1 197 ? 2.438 12.586 25.953 1 98.5 197 ASP A CA 1
ATOM 1626 C C . ASP A 1 197 ? 1.148 12.102 25.297 1 98.5 197 ASP A C 1
ATOM 1628 O O . ASP A 1 197 ? 0.079 12.141 25.906 1 98.5 197 ASP A O 1
ATOM 1632 N N . ALA A 1 198 ? 1.283 11.688 24.047 1 98.69 198 ALA A N 1
ATOM 1633 C CA . ALA A 1 198 ? 0.125 11.188 23.312 1 98.69 198 ALA A CA 1
ATOM 1634 C C . ALA A 1 198 ? -0.473 9.961 24 1 98.69 198 ALA A C 1
ATOM 1636 O O . ALA A 1 198 ? -1.695 9.844 24.109 1 98.69 198 ALA A O 1
ATOM 1637 N N . TYR A 1 199 ? 0.373 9.047 24.438 1 98.75 199 TYR A N 1
ATOM 1638 C CA . TYR A 1 199 ? -0.069 7.848 25.141 1 98.75 199 TYR A CA 1
ATOM 1639 C C . TYR A 1 199 ? -0.843 8.211 26.406 1 98.75 199 TYR A C 1
ATOM 1641 O O . TYR A 1 199 ? -1.919 7.664 26.656 1 98.75 199 TYR A O 1
ATOM 1649 N N . GLU A 1 200 ? -0.312 9.109 27.203 1 98.62 200 GLU A N 1
ATOM 1650 C CA . GLU A 1 200 ? -0.921 9.469 28.484 1 98.62 200 GLU A CA 1
ATOM 1651 C C . GLU A 1 200 ? -2.318 10.047 28.281 1 98.62 200 GLU A C 1
ATOM 1653 O O . GLU A 1 200 ? -3.24 9.742 29.031 1 98.62 200 GLU A O 1
ATOM 1658 N N . ASN A 1 201 ? -2.453 10.867 27.312 1 97.69 201 ASN A N 1
ATOM 1659 C CA . ASN A 1 201 ? -3.762 11.461 27.047 1 97.69 201 ASN A CA 1
ATOM 1660 C C . ASN A 1 201 ? -4.75 10.422 26.531 1 97.69 201 ASN A C 1
ATOM 1662 O O . ASN A 1 201 ? -5.93 10.445 26.875 1 97.69 201 ASN A O 1
ATOM 1666 N N . ALA A 1 202 ? -4.273 9.547 25.641 1 97.5 202 ALA A N 1
ATOM 1667 C CA . ALA A 1 202 ? -5.129 8.461 25.172 1 97.5 202 ALA A CA 1
ATOM 1668 C C . ALA A 1 202 ? -5.527 7.547 26.312 1 97.5 202 ALA A C 1
ATOM 1670 O O . ALA A 1 202 ? -6.676 7.094 26.391 1 97.5 202 ALA A O 1
ATOM 1671 N N . LYS A 1 203 ? -4.582 7.262 27.172 1 97.75 203 LYS A N 1
ATOM 1672 C CA . LYS A 1 203 ? -4.828 6.434 28.359 1 97.75 203 LYS A CA 1
ATOM 1673 C C . LYS A 1 203 ? -5.902 7.055 29.25 1 97.75 203 LYS A C 1
ATOM 1675 O O . LYS A 1 203 ? -6.773 6.348 29.766 1 97.75 203 LYS A O 1
ATOM 1680 N N . PHE A 1 204 ? -5.789 8.312 29.453 1 96.69 204 PHE A N 1
ATOM 1681 C CA . PHE A 1 204 ? -6.777 9.031 30.25 1 96.69 204 PHE A CA 1
ATOM 1682 C C . PHE A 1 204 ? -8.18 8.82 29.703 1 96.69 204 PHE A C 1
ATOM 1684 O O . PHE A 1 204 ? -9.109 8.516 30.453 1 96.69 204 PHE A O 1
ATOM 1691 N N . LEU A 1 205 ? -8.344 8.969 28.422 1 94.31 205 LEU A N 1
ATOM 1692 C CA . LEU A 1 205 ? -9.633 8.766 27.781 1 94.31 205 LEU A CA 1
ATOM 1693 C C . LEU A 1 205 ? -10.094 7.32 27.922 1 94.31 205 LEU A C 1
ATOM 1695 O O . LEU A 1 205 ? -11.266 7.062 28.203 1 94.31 205 LEU A O 1
ATOM 1699 N N . CYS A 1 206 ? -9.219 6.379 27.703 1 94.25 206 CYS A N 1
ATOM 1700 C CA . CYS A 1 206 ? -9.516 4.957 27.812 1 94.25 206 CYS A CA 1
ATOM 1701 C C . CYS A 1 206 ? -9.977 4.609 29.234 1 94.25 206 CYS A C 1
ATOM 1703 O O . CYS A 1 206 ? -10.961 3.887 29.406 1 94.25 206 CYS A O 1
ATOM 1705 N N . ASP A 1 207 ? -9.312 5.148 30.234 1 94.88 207 ASP A N 1
ATOM 1706 C CA . ASP A 1 207 ? -9.648 4.918 31.641 1 94.88 207 ASP A CA 1
ATOM 1707 C C . ASP A 1 207 ? -11.039 5.457 31.953 1 94.88 207 ASP A C 1
ATOM 1709 O O . ASP A 1 207 ? -11.773 4.867 32.75 1 94.88 207 ASP A O 1
ATOM 1713 N N . GLN A 1 208 ? -11.336 6.516 31.391 1 92.31 208 GLN A N 1
ATOM 1714 C CA . GLN A 1 208 ? -12.641 7.125 31.625 1 92.31 208 GLN A CA 1
ATOM 1715 C C . GLN A 1 208 ? -13.758 6.262 31.031 1 92.31 208 GLN A C 1
ATOM 1717 O O . GLN A 1 208 ? -14.828 6.145 31.641 1 92.31 208 GLN A O 1
ATOM 1722 N N . TYR A 1 209 ? -13.516 5.656 29.953 1 88.62 209 TYR A N 1
ATOM 1723 C CA . TYR A 1 209 ? -14.57 4.922 29.25 1 88.62 209 TYR A CA 1
ATOM 1724 C C . TYR A 1 209 ? -14.617 3.471 29.719 1 88.62 209 TYR A C 1
ATOM 1726 O O . TYR A 1 209 ? -15.695 2.949 30.031 1 88.62 209 TYR A O 1
ATOM 1734 N N . TYR A 1 210 ? -13.508 2.807 29.797 1 91.81 210 TYR A N 1
ATOM 1735 C CA . TYR A 1 210 ? -13.461 1.373 30.047 1 91.81 210 TYR A CA 1
ATOM 1736 C C . TYR A 1 210 ? -13.078 1.095 31.5 1 91.81 210 TYR A C 1
ATOM 1738 O O . TYR A 1 210 ? -13.133 -0.051 31.953 1 91.81 210 TYR A O 1
ATOM 1746 N N . LEU A 1 211 ? -12.617 2.143 32.188 1 94 211 LEU A N 1
ATOM 1747 C CA . LEU A 1 211 ? -12.141 2.039 33.562 1 94 211 LEU A CA 1
ATOM 1748 C C . LEU A 1 211 ? -10.891 1.178 33.625 1 94 211 LEU A C 1
ATOM 1750 O O . LEU A 1 211 ? -10.609 0.571 34.688 1 94 211 LEU A O 1
ATOM 1754 N N . THR A 1 212 ? -10.289 1.03 32.5 1 95.38 212 THR A N 1
ATOM 1755 C CA . THR A 1 212 ? -9.031 0.301 32.375 1 95.38 212 THR A CA 1
ATOM 1756 C C . THR A 1 212 ? -8.281 0.723 31.125 1 95.38 212 THR A C 1
ATOM 1758 O O . THR A 1 212 ? -8.82 1.435 30.281 1 95.38 212 THR A O 1
ATOM 1761 N N . SER A 1 213 ? -7 0.398 31.031 1 96.44 213 SER A N 1
ATOM 1762 C CA . SER A 1 213 ? -6.18 0.672 29.859 1 96.44 213 SER A CA 1
ATOM 1763 C C . SER A 1 213 ? -4.902 -0.157 29.859 1 96.44 213 SER A C 1
ATOM 1765 O O . SER A 1 213 ? -4.391 -0.506 30.938 1 96.44 213 SER A O 1
ATOM 1767 N N . PRO A 1 214 ? 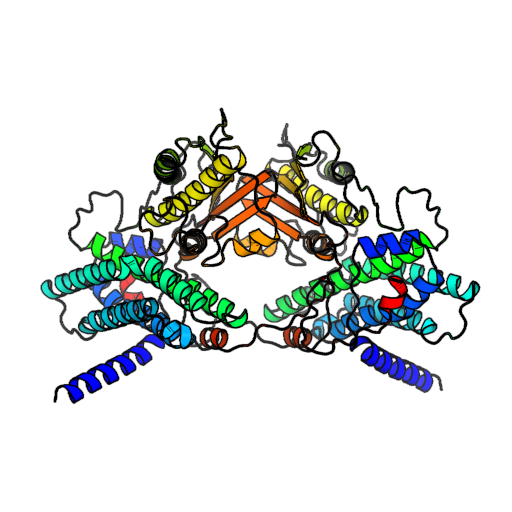-4.434 -0.55 28.672 1 98.06 214 PRO A N 1
ATOM 1768 C CA . PRO A 1 214 ? -3.154 -1.263 28.625 1 98.06 214 PRO A CA 1
ATOM 1769 C C . PRO A 1 214 ? -1.961 -0.349 28.891 1 98.06 214 PRO A C 1
ATOM 1771 O O . PRO A 1 214 ? -2.018 0.848 28.609 1 98.06 214 PRO A O 1
ATOM 1774 N N . ASP A 1 215 ? -0.875 -0.923 29.375 1 98.19 215 ASP A N 1
ATOM 1775 C CA . ASP A 1 215 ? 0.385 -0.205 29.547 1 98.19 215 ASP A CA 1
ATOM 1776 C C . ASP A 1 215 ? 1.105 -0.036 28.203 1 98.19 215 ASP A C 1
ATOM 1778 O O . ASP A 1 215 ? 0.662 -0.562 27.188 1 98.19 215 ASP A O 1
ATOM 1782 N N . ILE A 1 216 ? 2.123 0.762 28.266 1 98.62 216 ILE A N 1
ATOM 1783 C CA . ILE A 1 216 ? 2.947 0.984 27.078 1 98.62 216 ILE A CA 1
ATOM 1784 C C . ILE A 1 216 ? 4.363 0.48 27.344 1 98.62 216 ILE A C 1
ATOM 1786 O O . ILE A 1 216 ? 4.84 0.495 28.484 1 98.62 216 ILE A O 1
ATOM 1790 N N . GLU A 1 217 ? 4.996 -0.096 26.422 1 98.75 217 GLU A N 1
ATOM 1791 C CA . GLU A 1 217 ? 6.426 -0.4 26.406 1 98.75 217 GLU A CA 1
ATOM 1792 C C . GLU A 1 217 ? 7.125 0.289 25.234 1 98.75 217 GLU A C 1
ATOM 1794 O O . GLU A 1 217 ? 6.816 0.023 24.078 1 98.75 217 GLU A O 1
ATOM 1799 N N . VAL A 1 218 ? 8.078 1.21 25.531 1 98.5 218 VAL A N 1
ATOM 1800 C CA . VAL A 1 218 ? 8.734 2.01 24.5 1 98.5 218 VAL A CA 1
ATOM 1801 C C . VAL A 1 218 ? 10.203 1.621 24.406 1 98.5 218 VAL A C 1
ATOM 1803 O O . VAL A 1 218 ? 10.898 1.522 25.422 1 98.5 218 VAL A O 1
ATOM 1806 N N . GLN A 1 219 ? 10.641 1.313 23.25 1 97.19 219 GLN A N 1
ATOM 1807 C CA . GLN A 1 219 ? 12.047 1.072 22.953 1 97.19 219 GLN A CA 1
ATOM 1808 C C . GLN A 1 219 ? 12.547 2.02 21.859 1 97.19 219 GLN A C 1
ATOM 1810 O O . GLN A 1 219 ? 11.836 2.295 20.891 1 97.19 219 GLN A O 1
ATOM 1815 N N . GLU A 1 220 ? 13.727 2.539 22.016 1 96.88 220 GLU A N 1
ATOM 1816 C CA . GLU A 1 220 ? 14.367 3.395 21.031 1 96.88 220 GLU A CA 1
ATOM 1817 C C . GLU A 1 220 ? 15.602 2.719 20.438 1 96.88 220 GLU A C 1
ATOM 1819 O O . GLU A 1 220 ? 16.375 2.098 21.156 1 96.88 220 GLU A O 1
ATOM 1824 N N . HIS A 1 221 ? 15.68 2.732 19.188 1 95.56 221 HIS A N 1
ATOM 1825 C CA . HIS A 1 221 ? 16.844 2.24 18.469 1 95.56 221 HIS A CA 1
ATOM 1826 C C . HIS A 1 221 ? 17.5 3.352 17.656 1 95.56 221 HIS A C 1
ATOM 1828 O O . HIS A 1 221 ? 17.109 3.604 16.516 1 95.56 221 HIS A O 1
ATOM 1834 N N . ASN A 1 222 ? 18.562 3.943 18.203 1 94.69 222 ASN A N 1
ATOM 1835 C CA . ASN A 1 222 ? 19.312 5.008 17.562 1 94.69 222 ASN A CA 1
ATOM 1836 C C . ASN A 1 222 ? 20.734 4.562 17.234 1 94.69 222 ASN A C 1
ATOM 1838 O O . ASN A 1 222 ? 21.688 4.902 17.953 1 94.69 222 ASN A O 1
ATOM 1842 N N . ASN A 1 223 ? 20.922 3.928 16.125 1 88.31 223 ASN A N 1
ATOM 1843 C CA . ASN A 1 223 ? 22.234 3.393 15.766 1 88.31 223 ASN A CA 1
ATOM 1844 C C . ASN A 1 223 ? 23.188 4.5 15.344 1 88.31 223 ASN A C 1
ATOM 1846 O O . ASN A 1 223 ? 24.406 4.332 15.422 1 88.31 223 ASN A O 1
ATOM 1850 N N . LEU A 1 224 ? 22.703 5.574 14.953 1 91 224 LEU A N 1
ATOM 1851 C CA . LEU A 1 224 ? 23.531 6.676 14.477 1 91 224 LEU A CA 1
ATOM 1852 C C . LEU A 1 224 ? 24.172 7.414 15.648 1 91 224 LEU A C 1
ATOM 1854 O O . LEU A 1 224 ? 25.328 7.867 15.547 1 91 224 LEU A O 1
ATOM 1858 N N . GLU A 1 225 ? 23.422 7.59 16.719 1 93.12 225 GLU A N 1
ATOM 1859 C CA . GLU A 1 225 ? 23.891 8.195 17.953 1 93.12 225 GLU A CA 1
ATOM 1860 C C . GLU A 1 225 ? 23.469 7.383 19.172 1 93.12 225 GLU A C 1
ATOM 1862 O O . GLU A 1 225 ? 22.594 7.816 19.938 1 93.12 225 GLU A O 1
ATOM 1867 N N . PRO A 1 226 ? 24.234 6.293 19.391 1 90.75 226 PRO A N 1
ATOM 1868 C CA . PRO A 1 226 ? 23.812 5.383 20.469 1 90.75 226 PRO A CA 1
ATOM 1869 C C . PRO A 1 226 ? 23.734 6.07 21.828 1 90.75 226 PRO A C 1
ATOM 1871 O O . PRO A 1 226 ? 24.625 6.84 22.188 1 90.75 226 PRO A O 1
ATOM 1874 N N . GLY A 1 227 ? 22.641 5.879 22.516 1 90.88 227 GLY A N 1
ATOM 1875 C CA . GLY A 1 227 ? 22.484 6.387 23.859 1 90.88 227 GLY A CA 1
ATOM 1876 C C . GLY A 1 227 ? 21.812 7.75 23.922 1 90.88 227 GLY A C 1
ATOM 1877 O O . GLY A 1 227 ? 21.359 8.18 24.984 1 90.88 227 GLY A O 1
ATOM 1878 N N . LEU A 1 228 ? 21.734 8.438 22.844 1 94.38 228 LEU A N 1
ATOM 1879 C CA . LEU A 1 228 ? 21.109 9.758 22.812 1 94.38 228 LEU A CA 1
ATOM 1880 C C . LEU A 1 228 ? 19.656 9.641 22.375 1 94.38 228 LEU A C 1
ATOM 1882 O O . LEU A 1 228 ? 19.297 8.758 21.594 1 94.38 228 LEU A O 1
ATOM 1886 N N . PRO A 1 229 ? 18.844 10.57 22.891 1 96 229 PRO A N 1
ATOM 1887 C CA . PRO A 1 229 ? 17.438 10.578 22.453 1 96 229 PRO A CA 1
ATOM 1888 C C . PRO A 1 229 ? 17.281 10.938 20.969 1 96 229 PRO A C 1
ATOM 1890 O O . PRO A 1 229 ? 18.094 11.695 20.422 1 96 229 PRO A O 1
ATOM 1893 N N . ILE A 1 230 ? 16.297 10.359 20.344 1 97.44 230 ILE A N 1
ATOM 1894 C CA . ILE A 1 230 ? 16.016 10.648 18.938 1 97.44 230 ILE A CA 1
ATOM 1895 C C . ILE A 1 230 ? 15.273 11.977 18.828 1 97.44 230 ILE A C 1
ATOM 1897 O O . ILE A 1 230 ? 14.156 12.109 19.344 1 97.44 230 ILE A O 1
ATOM 1901 N N . GLN A 1 231 ? 15.906 12.891 18.188 1 96.38 231 GLN A N 1
ATOM 1902 C CA . GLN A 1 231 ? 15.336 14.219 18 1 96.38 231 GLN A CA 1
ATOM 1903 C C . GLN A 1 231 ? 15.32 14.594 16.516 1 96.38 231 GLN A C 1
ATOM 1905 O O . GLN A 1 231 ? 16.25 14.273 15.773 1 96.38 231 GLN A O 1
ATOM 1910 N N . ILE A 1 232 ? 14.25 15.195 16.109 1 95.88 232 ILE A N 1
ATOM 1911 C CA . ILE A 1 232 ? 14.148 15.664 14.727 1 95.88 232 ILE A CA 1
ATOM 1912 C C . ILE A 1 232 ? 13.539 17.062 14.703 1 95.88 232 ILE A C 1
ATOM 1914 O O . ILE A 1 232 ? 12.93 17.5 15.688 1 95.88 232 ILE A O 1
ATOM 1918 N N . VAL A 1 233 ? 13.758 17.812 13.617 1 96.62 233 VAL A N 1
ATOM 1919 C CA . VAL A 1 233 ? 13.039 19.062 13.383 1 96.62 233 VAL A CA 1
ATOM 1920 C C . VAL A 1 233 ? 11.617 18.75 12.914 1 96.62 233 VAL A C 1
ATOM 1922 O O . VAL A 1 233 ? 11.414 18.219 11.82 1 96.62 233 VAL A O 1
ATOM 1925 N N . TYR A 1 234 ? 10.641 19.062 13.742 1 96.75 234 TYR A N 1
ATOM 1926 C CA . TYR A 1 234 ? 9.289 18.656 13.383 1 96.75 234 TYR A CA 1
ATOM 1927 C C . TYR A 1 234 ? 8.25 19.531 14.086 1 96.75 234 TYR A C 1
ATOM 1929 O O . TYR A 1 234 ? 8.602 20.375 14.906 1 96.75 234 TYR A O 1
ATOM 1937 N N . VAL A 1 235 ? 7.031 19.391 13.617 1 96.31 235 VAL A N 1
ATOM 1938 C CA . VAL A 1 235 ? 5.883 20.016 14.258 1 96.31 235 VAL A CA 1
ATOM 1939 C C . VAL A 1 235 ? 5.285 19.078 15.297 1 96.31 235 VAL A C 1
ATOM 1941 O O . VAL A 1 235 ? 4.484 18.203 14.969 1 96.31 235 VAL A O 1
ATOM 1944 N N . PRO A 1 236 ? 5.543 19.312 16.594 1 97 236 PRO A N 1
ATOM 1945 C CA . PRO A 1 236 ? 5.137 18.344 17.625 1 97 236 PRO A CA 1
ATOM 1946 C C . PRO A 1 236 ? 3.631 18.094 17.641 1 97 236 PRO A C 1
ATOM 1948 O O . PRO A 1 236 ? 3.193 16.969 17.859 1 97 236 PRO A O 1
ATOM 1951 N N . SER A 1 237 ? 2.832 19.109 17.391 1 96.94 237 SER A N 1
ATOM 1952 C CA . SER A 1 237 ? 1.382 18.938 17.438 1 96.94 237 SER A CA 1
ATOM 1953 C C . SER A 1 237 ? 0.896 17.984 16.359 1 96.94 237 SER A C 1
ATOM 1955 O O . SER A 1 237 ? -0.071 17.25 16.562 1 96.94 237 SER A O 1
ATOM 1957 N N . HIS A 1 238 ? 1.523 18.016 15.148 1 97.75 238 HIS A N 1
ATOM 1958 C CA . HIS A 1 238 ? 1.178 17.078 14.086 1 97.75 238 HIS A CA 1
ATOM 1959 C C . HIS A 1 238 ? 1.473 15.633 14.5 1 97.75 238 HIS A C 1
ATOM 1961 O O . HIS A 1 238 ? 0.641 14.75 14.305 1 97.75 238 HIS A O 1
ATOM 1967 N N . LEU A 1 239 ? 2.635 15.445 15.039 1 98.5 239 LEU A N 1
ATOM 1968 C CA . LEU A 1 239 ? 3.027 14.109 15.492 1 98.5 239 LEU A CA 1
ATOM 1969 C C . LEU A 1 239 ? 2.115 13.633 16.609 1 98.5 239 LEU A C 1
ATOM 1971 O O . LEU A 1 239 ? 1.67 12.484 16.609 1 98.5 239 LEU A O 1
ATOM 1975 N N . TYR A 1 240 ? 1.839 14.555 17.516 1 98.44 240 TYR A N 1
ATOM 1976 C CA . TYR A 1 240 ? 0.956 14.242 18.641 1 98.44 240 TYR A CA 1
ATOM 1977 C C . TYR A 1 240 ? -0.407 13.773 18.141 1 98.44 240 TYR A C 1
ATOM 1979 O O . TYR A 1 240 ? -0.935 12.766 18.609 1 98.44 240 TYR A O 1
ATOM 1987 N N . HIS A 1 241 ? -0.958 14.477 17.234 1 97.25 241 HIS A N 1
ATOM 1988 C CA . HIS A 1 241 ? -2.268 14.133 16.688 1 97.25 241 HIS A CA 1
ATOM 1989 C C . HIS A 1 241 ? -2.275 12.719 16.125 1 97.25 241 HIS A C 1
ATOM 1991 O O . HIS A 1 241 ? -3.191 11.938 16.391 1 97.25 241 HIS A O 1
ATOM 1997 N N . THR A 1 242 ? -1.323 12.406 15.359 1 98.38 242 THR A N 1
ATOM 1998 C CA . THR A 1 242 ? -1.195 11.094 14.734 1 98.38 242 THR A CA 1
ATOM 1999 C C . THR A 1 242 ? -1.07 10 15.789 1 98.38 242 THR A C 1
ATOM 2001 O O . THR A 1 242 ? -1.81 9.016 15.758 1 98.38 242 THR A O 1
ATOM 2004 N N . LEU A 1 243 ? -0.171 10.227 16.734 1 98.88 243 LEU A N 1
ATOM 2005 C CA . LEU A 1 243 ? 0.115 9.219 17.75 1 98.88 243 LEU A CA 1
ATOM 2006 C C . LEU A 1 243 ? -1.074 9.039 18.703 1 98.88 243 LEU A C 1
ATOM 2008 O O . LEU A 1 243 ? -1.391 7.922 19.094 1 98.88 243 LEU A O 1
ATOM 2012 N N . PHE A 1 244 ? -1.711 10.148 19.047 1 98.06 244 PHE A N 1
ATOM 2013 C CA . PHE A 1 244 ? -2.891 10.094 19.906 1 98.06 244 PHE A CA 1
ATOM 2014 C C . PHE A 1 244 ? -3.967 9.211 19.281 1 98.06 244 PHE A C 1
ATOM 2016 O O . PHE A 1 244 ? -4.535 8.352 19.969 1 98.06 244 PHE A O 1
ATOM 2023 N N . GLU A 1 245 ? -4.238 9.43 18 1 96.81 245 GLU A N 1
ATOM 2024 C CA . GLU A 1 245 ? -5.234 8.633 17.297 1 96.81 245 GLU A CA 1
ATOM 2025 C C . GLU A 1 245 ? -4.852 7.156 17.281 1 96.81 245 GLU A C 1
ATOM 2027 O O . GLU A 1 245 ? -5.703 6.285 17.469 1 96.81 245 GLU A O 1
ATOM 2032 N N . LEU A 1 246 ? -3.607 6.863 17.031 1 98.12 246 LEU A N 1
ATOM 2033 C CA . LEU A 1 246 ? -3.131 5.488 16.953 1 98.12 246 LEU A CA 1
ATOM 2034 C C . LEU A 1 246 ? -3.234 4.797 18.312 1 98.12 246 LEU A C 1
ATOM 2036 O O . LEU A 1 246 ? -3.645 3.639 18.391 1 98.12 246 LEU A O 1
ATOM 2040 N N . PHE A 1 247 ? -2.877 5.523 19.375 1 98.44 247 PHE A N 1
ATOM 2041 C CA . PHE A 1 247 ? -2.963 4.945 20.719 1 98.44 247 PHE A CA 1
ATOM 2042 C C . PHE A 1 247 ? -4.418 4.707 21.109 1 98.44 247 PHE A C 1
ATOM 2044 O O . PHE A 1 247 ? -4.746 3.672 21.688 1 98.44 247 PHE A O 1
ATOM 2051 N N . LYS A 1 248 ? -5.215 5.703 20.828 1 96.12 248 LYS A N 1
ATOM 2052 C CA . LYS A 1 248 ? -6.641 5.555 21.109 1 96.12 248 LYS A CA 1
ATOM 2053 C C . LYS A 1 248 ? -7.195 4.285 20.469 1 96.12 248 LYS A C 1
ATOM 2055 O O . LYS A 1 248 ? -7.867 3.492 21.141 1 96.12 248 LYS A O 1
ATOM 2060 N N . ASN A 1 249 ? -6.918 4.035 19.203 1 94.81 249 ASN A N 1
ATOM 2061 C CA . ASN A 1 249 ? -7.398 2.861 18.484 1 94.81 249 ASN A CA 1
ATOM 2062 C C . ASN A 1 249 ? -6.777 1.577 19.031 1 94.81 249 ASN A C 1
ATOM 2064 O O . ASN A 1 249 ? -7.465 0.566 19.188 1 94.81 249 ASN A O 1
ATOM 2068 N N . ALA A 1 250 ? -5.48 1.63 19.297 1 97.5 250 ALA A N 1
ATOM 2069 C CA . ALA A 1 250 ? -4.777 0.458 19.812 1 97.5 250 ALA A CA 1
ATOM 2070 C C . ALA A 1 250 ? -5.348 0.033 21.156 1 97.5 250 ALA A C 1
ATOM 2072 O O . ALA A 1 250 ? -5.617 -1.149 21.391 1 97.5 250 ALA A O 1
ATOM 2073 N N . MET A 1 251 ? -5.562 1.016 22.094 1 97.06 251 MET A N 1
ATOM 2074 C CA . MET A 1 251 ? -6.074 0.723 23.438 1 97.06 251 MET A CA 1
ATOM 2075 C C . MET A 1 251 ? -7.492 0.173 23.359 1 97.06 251 MET A C 1
ATOM 2077 O O . MET A 1 251 ? -7.82 -0.8 24.047 1 97.06 251 MET A O 1
ATOM 2081 N N . ARG A 1 252 ? -8.305 0.838 22.547 1 94.44 252 ARG A N 1
ATOM 2082 C CA . ARG A 1 252 ? -9.672 0.351 22.359 1 94.44 252 ARG A CA 1
ATOM 2083 C C . ARG A 1 252 ? -9.672 -1.095 21.875 1 94.44 252 ARG A C 1
ATOM 2085 O O . ARG A 1 252 ? -10.383 -1.938 22.422 1 94.44 252 ARG A O 1
ATOM 2092 N N . ALA A 1 253 ? -8.883 -1.416 20.797 1 95.38 253 ALA A N 1
ATOM 2093 C CA . ALA A 1 253 ? -8.828 -2.756 20.219 1 95.38 253 ALA A CA 1
ATOM 2094 C C . ALA A 1 253 ? -8.398 -3.785 21.266 1 95.38 253 ALA A C 1
ATOM 2096 O O . ALA A 1 253 ? -8.984 -4.867 21.344 1 95.38 253 ALA A O 1
ATOM 2097 N N . VAL A 1 254 ? -7.379 -3.467 22.094 1 97.5 254 VAL A N 1
ATOM 2098 C CA . VAL A 1 254 ? -6.852 -4.391 23.094 1 97.5 254 VAL A CA 1
ATOM 2099 C C . VAL A 1 254 ? -7.914 -4.66 24.156 1 97.5 254 VAL A C 1
ATOM 2101 O O . VAL A 1 254 ? -8.195 -5.816 24.484 1 97.5 254 VAL A O 1
ATOM 2104 N N . VAL A 1 255 ? -8.531 -3.582 24.672 1 96 255 VAL A N 1
ATOM 2105 C CA . VAL A 1 255 ? -9.5 -3.719 25.766 1 96 255 VAL A CA 1
ATOM 2106 C C . VAL A 1 255 ? -10.727 -4.48 25.266 1 96 255 VAL A C 1
ATOM 2108 O O . VAL A 1 255 ? -11.195 -5.402 25.938 1 96 255 VAL A O 1
ATOM 2111 N N . GLU A 1 256 ? -11.211 -4.109 24.078 1 93.5 256 GLU A N 1
ATOM 2112 C CA . GLU A 1 256 ? -12.406 -4.762 23.547 1 93.5 256 GLU A CA 1
ATOM 2113 C C . GLU A 1 256 ? -12.133 -6.223 23.203 1 93.5 256 GLU A C 1
ATOM 2115 O O . GLU A 1 256 ? -13.008 -7.078 23.359 1 93.5 256 GLU A O 1
ATOM 2120 N N . HIS A 1 257 ? -10.992 -6.512 22.703 1 94.25 257 HIS A N 1
ATOM 2121 C CA . HIS A 1 257 ? -10.633 -7.867 22.297 1 94.25 257 HIS A CA 1
ATOM 2122 C C . HIS A 1 257 ? -10.477 -8.781 23.516 1 94.25 257 HIS A C 1
ATOM 2124 O O . HIS A 1 257 ? -10.945 -9.922 23.5 1 94.25 257 HIS A O 1
ATOM 2130 N N . HIS A 1 258 ? -9.836 -8.359 24.609 1 95.44 258 HIS A N 1
ATOM 2131 C CA . HIS A 1 258 ? -9.547 -9.18 25.781 1 95.44 258 HIS A CA 1
ATOM 2132 C C . HIS A 1 258 ? -10.648 -9.062 26.828 1 95.44 258 HIS A C 1
ATOM 2134 O O . HIS A 1 258 ? -10.727 -9.875 27.75 1 95.44 258 HIS A O 1
ATOM 2140 N N . GLY A 1 259 ? -11.477 -8.125 26.672 1 93.56 259 GLY A N 1
ATOM 2141 C CA . GLY A 1 259 ? -12.562 -7.898 27.609 1 93.56 259 GLY A CA 1
ATOM 2142 C C . GLY A 1 259 ? -12.195 -6.941 28.734 1 93.56 259 GLY A C 1
ATOM 2143 O O . GLY A 1 259 ? -11.078 -6.977 29.25 1 93.56 259 GLY A O 1
ATOM 2144 N N . ALA A 1 260 ? -13.141 -6.145 29.141 1 84.62 260 ALA A N 1
ATOM 2145 C CA . ALA A 1 260 ? -12.906 -5.102 30.125 1 84.62 260 ALA A CA 1
ATOM 2146 C C . ALA A 1 260 ? -12.633 -5.699 31.5 1 84.62 260 ALA A C 1
ATOM 2148 O O . ALA A 1 260 ? -12.062 -5.039 32.375 1 84.62 260 ALA A O 1
ATOM 2149 N N . ALA A 1 261 ? -12.93 -6.938 31.688 1 86.81 261 ALA A N 1
ATOM 2150 C CA . ALA A 1 261 ? -12.758 -7.586 32.969 1 86.81 261 ALA A CA 1
ATOM 2151 C C . ALA A 1 261 ? -11.461 -8.391 33.031 1 86.81 261 ALA A C 1
ATOM 2153 O O . ALA A 1 261 ? -11.211 -9.117 34 1 86.81 261 ALA A O 1
ATOM 2154 N N . ALA A 1 262 ? -10.711 -8.188 32 1 88.12 262 ALA A N 1
ATOM 2155 C CA . ALA A 1 262 ? -9.438 -8.914 31.984 1 88.12 262 ALA A CA 1
ATOM 2156 C C . ALA A 1 262 ? -8.523 -8.438 33.094 1 88.12 262 ALA A C 1
ATOM 2158 O O . ALA A 1 262 ? -8.547 -7.262 33.469 1 88.12 262 ALA A O 1
ATOM 2159 N N . ARG A 1 263 ? -7.797 -9.266 33.719 1 87.19 263 ARG A N 1
ATOM 2160 C CA . ARG A 1 263 ? -6.891 -8.922 34.812 1 87.19 263 ARG A CA 1
ATOM 2161 C C . ARG A 1 263 ? -5.684 -8.148 34.312 1 87.19 263 ARG A C 1
ATOM 2163 O O . ARG A 1 263 ? -5.199 -7.227 34.969 1 87.19 263 ARG A O 1
ATOM 2170 N N . ASP A 1 264 ? -5.234 -8.602 33.156 1 92.94 264 ASP A N 1
ATOM 2171 C CA . ASP A 1 264 ? -4.074 -7.965 32.531 1 92.94 264 ASP A CA 1
ATOM 2172 C C . ASP A 1 264 ? -4.246 -7.863 31.016 1 92.94 264 ASP A C 1
ATOM 2174 O O . ASP A 1 264 ? -4.93 -8.688 30.406 1 92.94 264 ASP A O 1
ATOM 2178 N N . TYR A 1 265 ? -3.686 -6.711 30.531 1 96.62 265 TYR A N 1
ATOM 2179 C CA . TYR A 1 265 ? -3.701 -6.512 29.078 1 96.62 265 TYR A CA 1
ATOM 2180 C C . TYR A 1 265 ? -2.287 -6.547 28.516 1 96.62 265 TYR A C 1
ATOM 2182 O O . TYR A 1 265 ? -1.349 -6.047 29.141 1 96.62 265 TYR A O 1
ATOM 2190 N N . PRO A 1 266 ? -2.152 -7.211 27.344 1 97.69 266 PRO A N 1
ATOM 2191 C CA . PRO A 1 266 ? -0.865 -7 26.672 1 97.69 266 PRO A CA 1
ATOM 2192 C C . PRO A 1 266 ? -0.555 -5.52 26.438 1 97.69 266 PRO A C 1
ATOM 2194 O O . PRO A 1 266 ? -1.432 -4.762 26.031 1 97.69 266 PRO A O 1
ATOM 2197 N N . PRO A 1 267 ? 0.613 -5.121 26.797 1 98.56 267 PRO A N 1
ATOM 2198 C CA . PRO A 1 267 ? 0.951 -3.709 26.594 1 98.56 267 PRO A CA 1
ATOM 2199 C C . PRO A 1 267 ? 1.023 -3.326 25.125 1 98.56 267 PRO A C 1
ATOM 2201 O O . PRO A 1 267 ? 1.258 -4.188 24.266 1 98.56 267 PRO A O 1
ATOM 2204 N N . VAL A 1 268 ? 0.764 -2.086 24.781 1 98.81 268 VAL A N 1
ATOM 2205 C CA . VAL A 1 268 ? 1.055 -1.542 23.469 1 98.81 268 VAL A CA 1
ATOM 2206 C C . VAL A 1 268 ? 2.561 -1.341 23.312 1 98.81 268 VAL A C 1
ATOM 2208 O O . VAL A 1 268 ? 3.191 -0.67 24.125 1 98.81 268 VAL A O 1
ATOM 2211 N N . GLN A 1 269 ? 3.119 -1.965 22.344 1 98.81 269 GLN A N 1
ATOM 2212 C CA . GLN A 1 269 ? 4.559 -1.869 22.109 1 98.81 269 GLN A CA 1
ATOM 2213 C C . GLN A 1 269 ? 4.883 -0.733 21.156 1 98.81 269 GLN A C 1
ATOM 2215 O O . GLN A 1 269 ? 4.227 -0.583 20.109 1 98.81 269 GLN A O 1
ATOM 2220 N N . VAL A 1 270 ? 5.871 0.093 21.484 1 98.88 270 VAL A N 1
ATOM 2221 C CA . VAL A 1 270 ? 6.312 1.183 20.625 1 98.88 270 VAL A CA 1
ATOM 2222 C C . VAL A 1 270 ? 7.809 1.05 20.344 1 98.88 270 VAL A C 1
ATOM 2224 O O . VAL A 1 270 ? 8.609 0.916 21.281 1 98.88 270 VAL A O 1
ATOM 2227 N N . LEU A 1 271 ? 8.133 0.978 19.141 1 98.5 271 LEU A N 1
ATOM 2228 C CA . LEU A 1 271 ? 9.523 0.979 18.703 1 98.5 271 LEU A CA 1
ATOM 2229 C C . LEU A 1 271 ? 9.836 2.24 17.906 1 98.5 271 LEU A C 1
ATOM 2231 O O . LEU A 1 271 ? 9.148 2.551 16.922 1 98.5 271 LEU A O 1
ATOM 2235 N N . ILE A 1 272 ? 10.758 3.047 18.344 1 98.5 272 ILE A N 1
ATOM 2236 C CA . ILE A 1 272 ? 11.219 4.242 17.641 1 98.5 272 ILE A CA 1
ATOM 2237 C C . ILE A 1 272 ? 12.602 3.986 17.047 1 98.5 272 ILE A C 1
ATOM 2239 O O . ILE A 1 272 ? 13.547 3.656 17.766 1 98.5 272 ILE A O 1
ATOM 2243 N N . ILE A 1 273 ? 12.727 4.16 15.734 1 97.75 273 ILE A N 1
ATOM 2244 C CA . ILE A 1 273 ? 13.953 3.812 15.023 1 97.75 273 ILE A CA 1
ATOM 2245 C C . ILE A 1 273 ? 14.477 5.035 14.273 1 97.75 273 ILE A C 1
ATOM 2247 O O . ILE A 1 273 ? 13.75 5.66 13.508 1 97.75 273 ILE A O 1
ATOM 2251 N N . ARG A 1 274 ? 15.719 5.344 14.523 1 96.75 274 ARG A N 1
ATOM 2252 C CA . ARG A 1 274 ? 16.375 6.422 13.789 1 96.75 274 ARG A CA 1
ATOM 2253 C C . ARG A 1 274 ? 17.141 5.883 12.586 1 96.75 274 ARG A C 1
ATOM 2255 O O . ARG A 1 274 ? 18.172 5.227 12.742 1 96.75 274 ARG A O 1
ATOM 2262 N N . GLY A 1 275 ? 16.609 6.09 11.383 1 94 275 GLY A N 1
ATOM 2263 C CA . GLY A 1 275 ? 17.375 5.855 10.164 1 94 275 GLY A CA 1
ATOM 2264 C C . GLY A 1 275 ? 18.109 7.09 9.68 1 94 275 GLY A C 1
ATOM 2265 O O . GLY A 1 275 ? 18.047 8.148 10.312 1 94 275 GLY A O 1
ATOM 2266 N N . LYS A 1 276 ? 18.828 6.941 8.578 1 91.81 276 LYS A N 1
ATOM 2267 C CA . LYS A 1 276 ? 19.547 8.078 7.988 1 91.81 276 LYS A CA 1
ATOM 2268 C C . LYS A 1 276 ? 18.562 9.07 7.371 1 91.81 276 LYS A C 1
ATOM 2270 O O . LYS A 1 276 ? 18.703 10.281 7.551 1 91.81 276 LYS A O 1
ATOM 2275 N N . GLU A 1 277 ? 17.531 8.492 6.73 1 91.38 277 GLU A N 1
ATOM 2276 C CA . GLU A 1 277 ? 16.609 9.352 5.977 1 91.38 277 GLU A CA 1
ATOM 2277 C C . GLU A 1 277 ? 15.305 9.562 6.738 1 91.38 277 GLU A C 1
ATOM 2279 O O . GLU A 1 277 ? 14.633 10.586 6.555 1 91.38 277 GLU A O 1
ATOM 2284 N N . ASP A 1 278 ? 15 8.594 7.602 1 93.94 278 ASP A N 1
ATOM 2285 C CA . ASP A 1 278 ? 13.68 8.641 8.234 1 93.94 278 ASP A CA 1
ATOM 2286 C C . ASP A 1 278 ? 13.766 8.219 9.703 1 93.94 278 ASP A C 1
ATOM 2288 O O . ASP A 1 278 ? 14.719 7.547 10.109 1 93.94 278 ASP A O 1
ATOM 2292 N N . VAL A 1 279 ? 12.891 8.75 10.445 1 97 279 VAL A N 1
ATOM 2293 C CA . VAL A 1 279 ? 12.547 8.188 11.742 1 97 279 VAL A CA 1
ATOM 2294 C C . VAL A 1 279 ? 11.242 7.391 11.633 1 97 279 VAL A C 1
ATOM 2296 O O . VAL A 1 279 ? 10.273 7.863 11.039 1 97 279 VAL A O 1
ATOM 2299 N N . THR A 1 280 ? 11.273 6.168 12.125 1 97.88 280 THR A N 1
ATOM 2300 C CA . THR A 1 280 ? 10.086 5.328 12.078 1 97.88 280 THR A CA 1
ATOM 2301 C C . THR A 1 280 ? 9.578 5.031 13.484 1 97.88 280 THR A C 1
ATOM 2303 O O . THR A 1 280 ? 10.359 4.707 14.383 1 97.88 280 THR A O 1
ATOM 2306 N N . ILE A 1 281 ? 8.312 5.234 13.703 1 98.62 281 ILE A N 1
ATOM 2307 C CA . ILE A 1 281 ? 7.641 4.824 14.93 1 98.62 281 ILE A CA 1
ATOM 2308 C C . ILE A 1 281 ? 6.699 3.66 14.641 1 98.62 281 ILE A C 1
ATOM 2310 O O . ILE A 1 281 ? 5.758 3.795 13.852 1 98.62 281 ILE A O 1
ATOM 2314 N N . LYS A 1 282 ? 6.984 2.547 15.18 1 98.5 282 LYS A N 1
ATOM 2315 C CA . LYS A 1 282 ? 6.129 1.372 15.055 1 98.5 282 LYS A CA 1
ATOM 2316 C C . LYS A 1 282 ? 5.293 1.167 16.312 1 98.5 282 LYS A C 1
ATOM 2318 O O . LYS A 1 282 ? 5.836 1.059 17.422 1 98.5 282 LYS A O 1
ATOM 2323 N N . ILE A 1 283 ? 4 1.177 16.203 1 98.81 283 ILE A N 1
ATOM 2324 C CA . ILE A 1 283 ? 3.076 0.92 17.297 1 98.81 283 ILE A CA 1
ATOM 2325 C C . ILE A 1 283 ? 2.357 -0.407 17.062 1 98.81 283 ILE A C 1
ATOM 2327 O O . ILE A 1 283 ? 1.658 -0.576 16.062 1 98.81 283 ILE A O 1
ATOM 2331 N N . SER A 1 284 ? 2.518 -1.351 17.984 1 98.62 284 SER A N 1
ATOM 2332 C CA . SER A 1 284 ? 1.949 -2.688 17.859 1 98.62 284 SER A CA 1
ATOM 2333 C C . SER A 1 284 ? 0.966 -2.986 18.984 1 98.62 284 SER A C 1
ATOM 2335 O O . SER A 1 284 ? 1.302 -2.85 20.156 1 98.62 284 SER A O 1
ATOM 2337 N N . ASP A 1 285 ? -0.182 -3.348 18.641 1 98.56 285 ASP A N 1
ATOM 2338 C CA . ASP A 1 285 ? -1.157 -3.768 19.641 1 98.56 285 ASP A CA 1
ATOM 2339 C C . ASP A 1 285 ? -1.542 -5.234 19.469 1 98.56 285 ASP A C 1
ATOM 2341 O O . ASP A 1 285 ? -1.323 -5.805 18.391 1 98.56 285 ASP A O 1
ATOM 2345 N N . ARG A 1 286 ? -1.956 -5.887 20.5 1 98 286 ARG A N 1
ATOM 2346 C CA . ARG A 1 286 ? -2.516 -7.234 20.469 1 98 286 ARG A CA 1
ATOM 2347 C C . ARG A 1 286 ? -4.027 -7.203 20.672 1 98 286 ARG A C 1
ATOM 2349 O O . ARG A 1 286 ? -4.562 -7.902 21.531 1 98 286 ARG A O 1
ATOM 2356 N N . GLY A 1 287 ? -4.676 -6.375 19.812 1 96.5 287 GLY A N 1
ATOM 2357 C CA . GLY A 1 287 ? -6.109 -6.156 19.906 1 96.5 287 GLY A CA 1
ATOM 2358 C C . GLY A 1 287 ? -6.914 -7.062 18.984 1 96.5 287 GLY A C 1
ATOM 2359 O O . GLY A 1 287 ? -8.031 -6.723 18.594 1 96.5 287 GLY A O 1
ATOM 2360 N N . GLY A 1 288 ? -6.344 -8.148 18.562 1 95.19 288 GLY A N 1
ATOM 2361 C CA . GLY A 1 288 ? -7.078 -9.133 17.781 1 95.19 288 GLY A CA 1
ATOM 2362 C C . GLY A 1 288 ? -6.941 -8.93 16.281 1 95.19 288 GLY A C 1
ATOM 2363 O O . GLY A 1 288 ? -7.152 -9.867 15.5 1 95.19 288 GLY A O 1
ATOM 2364 N N . GLY A 1 289 ? -6.578 -7.688 15.82 1 94.75 289 GLY A N 1
ATOM 2365 C CA . GLY A 1 289 ? -6.406 -7.426 14.398 1 94.75 289 GLY A CA 1
ATOM 2366 C C . GLY A 1 289 ? -7.719 -7.391 13.633 1 94.75 289 GLY A C 1
ATOM 2367 O O . GLY A 1 289 ? -8.773 -7.684 14.195 1 94.75 289 GLY A O 1
ATOM 2368 N N . VAL A 1 290 ? -7.656 -6.926 12.391 1 92.56 290 VAL A N 1
ATOM 2369 C CA . VAL A 1 290 ? -8.82 -6.863 11.516 1 92.56 290 VAL A CA 1
ATOM 2370 C C . VAL A 1 290 ? -8.609 -7.773 10.305 1 92.56 290 VAL A C 1
ATOM 2372 O O . VAL A 1 290 ? -7.48 -8.156 10 1 92.56 290 VAL A O 1
ATOM 2375 N N . THR A 1 291 ? -9.68 -8.109 9.609 1 90.19 291 THR A N 1
ATOM 2376 C CA . THR A 1 291 ? -9.602 -8.93 8.406 1 90.19 291 THR A CA 1
ATOM 2377 C C . THR A 1 291 ? -8.945 -8.156 7.27 1 90.19 291 THR A C 1
ATOM 2379 O O . THR A 1 291 ? -8.883 -6.926 7.301 1 90.19 291 THR A O 1
ATOM 2382 N N . ARG A 1 292 ? -8.438 -8.836 6.332 1 86.94 292 ARG A N 1
ATOM 2383 C CA . ARG A 1 292 ? -7.812 -8.195 5.18 1 86.94 292 ARG A CA 1
ATOM 2384 C C . ARG A 1 292 ? -8.812 -7.324 4.426 1 86.94 292 ARG A C 1
ATOM 2386 O O . ARG A 1 292 ? -8.461 -6.25 3.934 1 86.94 292 ARG A O 1
ATOM 2393 N N . SER A 1 293 ? -10.031 -7.832 4.34 1 83.69 293 SER A N 1
ATOM 2394 C CA . SER A 1 293 ? -11.07 -7.059 3.674 1 83.69 293 SER A CA 1
ATOM 2395 C C . SER A 1 293 ? -11.32 -5.734 4.391 1 83.69 293 SER A C 1
ATOM 2397 O O . SER A 1 293 ? -11.5 -4.699 3.744 1 83.69 293 SER A O 1
ATOM 2399 N N . ASP A 1 294 ? -11.195 -5.758 5.676 1 87.5 294 ASP A N 1
ATOM 2400 C CA . ASP A 1 294 ? -11.422 -4.547 6.457 1 87.5 294 ASP A CA 1
ATOM 2401 C C . ASP A 1 294 ? -10.211 -3.623 6.402 1 87.5 294 ASP A C 1
ATOM 2403 O O . ASP A 1 294 ? -10.344 -2.402 6.508 1 87.5 294 ASP A O 1
ATOM 2407 N N . MET A 1 295 ? -9.086 -4.234 6.301 1 89.19 295 MET A N 1
ATOM 2408 C CA . MET A 1 295 ? -7.855 -3.451 6.27 1 89.19 295 MET A CA 1
ATOM 2409 C C . MET A 1 295 ? -7.883 -2.434 5.133 1 89.19 295 MET A C 1
ATOM 2411 O O . MET A 1 295 ? -7.371 -1.321 5.277 1 89.19 295 MET A O 1
ATOM 2415 N N . LYS A 1 296 ? -8.523 -2.758 4.094 1 82.75 296 LYS A N 1
ATOM 2416 C CA . LYS A 1 296 ? -8.609 -1.889 2.924 1 82.75 296 LYS A CA 1
ATOM 2417 C C . LYS A 1 296 ? -9.445 -0.647 3.221 1 82.75 296 LYS A C 1
ATOM 2419 O O . LYS A 1 296 ? -9.305 0.377 2.549 1 82.75 296 LYS A O 1
ATOM 2424 N N . ASN A 1 297 ? -10.273 -0.78 4.219 1 88.12 297 ASN A N 1
ATOM 2425 C CA . ASN A 1 297 ? -11.227 0.288 4.512 1 88.12 297 ASN A CA 1
ATOM 2426 C C . ASN A 1 297 ? -10.75 1.162 5.668 1 88.12 297 ASN A C 1
ATOM 2428 O O . ASN A 1 297 ? -11.328 2.217 5.934 1 88.12 297 ASN A O 1
ATOM 2432 N N . LEU A 1 298 ? -9.641 0.768 6.242 1 89.75 298 LEU A N 1
ATOM 2433 C CA . LEU A 1 298 ? -9.25 1.406 7.492 1 89.75 298 LEU A CA 1
ATOM 2434 C C . LEU A 1 298 ? -8.945 2.885 7.277 1 89.75 298 LEU A C 1
ATOM 2436 O O . LEU A 1 298 ? -9.156 3.705 8.172 1 89.75 298 LEU A O 1
ATOM 2440 N N . PHE A 1 299 ? -8.492 3.254 6.062 1 92.69 299 PHE A N 1
ATOM 2441 C CA . PHE A 1 299 ? -8.141 4.648 5.816 1 92.69 299 PHE A CA 1
ATOM 2442 C C . PHE A 1 299 ? -9.25 5.359 5.055 1 92.69 299 PHE A C 1
ATOM 2444 O O . PHE A 1 299 ? -9.07 6.492 4.602 1 92.69 299 PHE A O 1
ATOM 2451 N N . HIS A 1 300 ? -10.375 4.688 4.883 1 91 300 HIS A N 1
ATOM 2452 C CA . HIS A 1 300 ? -11.516 5.336 4.238 1 91 300 HIS A CA 1
ATOM 2453 C C . HIS A 1 300 ? -12.25 6.25 5.215 1 91 300 HIS A C 1
ATOM 2455 O O . HIS A 1 300 ? -12.469 5.887 6.371 1 91 300 HIS A O 1
ATOM 2461 N N . TYR A 1 301 ? -12.578 7.367 4.629 1 91.38 301 TYR A N 1
ATOM 2462 C CA . TYR A 1 301 ? -13.344 8.297 5.457 1 91.38 301 TYR A CA 1
ATOM 2463 C C . TYR A 1 301 ? -14.711 7.723 5.801 1 91.38 301 TYR A C 1
ATOM 2465 O O . TYR A 1 301 ? -15.359 7.102 4.953 1 91.38 301 TYR A O 1
ATOM 2473 N N . MET A 1 302 ? -15.148 7.902 7.02 1 83.75 302 MET A N 1
ATOM 2474 C CA . MET A 1 302 ? -16.453 7.527 7.555 1 83.75 302 MET A CA 1
ATOM 2475 C C . MET A 1 302 ? -16.516 6.027 7.82 1 83.75 302 MET A C 1
ATOM 2477 O O . MET A 1 302 ? -17.594 5.488 8.094 1 83.75 302 MET A O 1
ATOM 2481 N N . TYR A 1 303 ? -15.438 5.355 7.57 1 81.81 303 TYR A N 1
ATOM 2482 C CA . TYR A 1 303 ? -15.352 3.963 7.996 1 81.81 303 TYR A CA 1
ATOM 2483 C C . TYR A 1 303 ? -14.891 3.863 9.445 1 81.81 303 TYR A C 1
ATOM 2485 O O . TYR A 1 303 ? -13.992 4.594 9.867 1 81.81 303 TYR A O 1
ATOM 2493 N N . SER A 1 304 ? -15.656 2.998 10.172 1 75.44 304 SER A N 1
ATOM 2494 C CA . SER A 1 304 ? -15.234 2.727 11.547 1 75.44 304 SER A CA 1
ATOM 2495 C C . SER A 1 304 ? -15.617 1.315 11.969 1 75.44 304 SER A C 1
ATOM 2497 O O . SER A 1 304 ? -16.688 0.818 11.602 1 75.44 304 SER A O 1
ATOM 2499 N N . THR A 1 305 ? -14.727 0.714 12.625 1 70.12 305 THR A N 1
ATOM 2500 C CA . THR A 1 305 ? -15.047 -0.574 13.234 1 70.12 305 THR A CA 1
ATOM 2501 C C . THR A 1 305 ? -15.805 -0.383 14.539 1 70.12 305 THR A C 1
ATOM 2503 O O . THR A 1 305 ? -16.375 -1.337 15.078 1 70.12 305 THR A O 1
ATOM 2506 N N . ALA A 1 306 ? -15.797 0.881 15.008 1 67.56 306 ALA A N 1
ATOM 2507 C CA . ALA A 1 306 ? -16.516 1.233 16.234 1 67.56 306 ALA A CA 1
ATOM 2508 C C . ALA A 1 306 ? -17.938 1.688 15.906 1 67.56 306 ALA A C 1
ATOM 2510 O O . ALA A 1 306 ? -18.219 2.121 14.789 1 67.56 306 ALA A O 1
ATOM 2511 N N . PRO A 1 307 ? -18.828 1.424 16.906 1 65.31 307 PRO A N 1
ATOM 2512 C CA . PRO A 1 307 ? -20.188 1.949 16.703 1 65.31 307 PRO A CA 1
ATOM 2513 C C . PRO A 1 307 ? -20.203 3.461 16.484 1 65.31 307 PRO A C 1
ATOM 2515 O O . PRO A 1 307 ? -19.422 4.188 17.109 1 65.31 307 PRO A O 1
ATOM 2518 N N . GLN A 1 308 ? -20.875 3.896 15.438 1 61.81 308 GLN A N 1
ATOM 2519 C CA . GLN A 1 308 ? -20.922 5.312 15.086 1 61.81 308 GLN A CA 1
ATOM 2520 C C . GLN A 1 308 ? -21.688 6.117 16.125 1 61.81 308 GLN A C 1
ATOM 2522 O O . GLN A 1 308 ? -22.734 5.688 16.609 1 61.81 308 GLN A O 1
ATOM 2527 N N . PRO A 1 309 ? -21.062 7.18 16.625 1 58.69 309 PRO A N 1
ATOM 2528 C CA . PRO A 1 309 ? -21.781 8.031 17.562 1 58.69 309 PRO A CA 1
ATOM 2529 C C . PRO A 1 309 ? -23.031 8.656 16.953 1 58.69 309 PRO A C 1
ATOM 2531 O O . PRO A 1 309 ? -23.109 8.828 15.727 1 58.69 309 PRO A O 1
ATOM 2534 N N . SER A 1 310 ? -24.172 8.594 17.656 1 54.06 310 SER A N 1
ATOM 2535 C CA . SER A 1 310 ? -25.359 9.297 17.203 1 54.06 310 SER A CA 1
ATOM 2536 C C . SER A 1 310 ? -25.094 10.789 17.031 1 54.06 310 SER A C 1
ATOM 2538 O O . SER A 1 310 ? -24.297 11.375 17.766 1 54.06 310 SER A O 1
ATOM 2540 N N . LEU A 1 311 ? -25.344 11.328 15.805 1 54.31 311 LEU A N 1
ATOM 2541 C CA . LEU A 1 311 ? -25.188 12.758 15.547 1 54.31 311 LEU A CA 1
ATOM 2542 C C . LEU A 1 311 ? -25.672 13.578 16.734 1 54.31 311 LEU A C 1
ATOM 2544 O O . LEU A 1 311 ? -25.172 14.68 16.984 1 54.31 311 LEU A O 1
ATOM 2548 N N . SER A 1 312 ? -26.844 13.109 17.281 1 49.53 312 SER A N 1
ATOM 2549 C CA . SER A 1 312 ? -27.484 13.852 18.359 1 49.53 312 SER A CA 1
ATOM 2550 C C . SER A 1 312 ? -26.656 13.758 19.641 1 49.53 312 SER A C 1
ATOM 2552 O O . SER A 1 312 ? -26.859 14.547 20.578 1 49.53 312 SER A O 1
ATOM 2554 N N . ASP A 1 313 ? -26.078 12.711 19.828 1 46.84 313 ASP A N 1
ATOM 2555 C CA . ASP A 1 313 ? -25.484 12.477 21.156 1 46.84 313 ASP A CA 1
ATOM 2556 C C . ASP A 1 313 ? -24.094 13.117 21.25 1 46.84 313 ASP A C 1
ATOM 2558 O O . ASP A 1 313 ? -23.141 12.648 20.625 1 46.84 313 ASP A O 1
ATOM 2562 N N . THR A 1 314 ? -24.141 14.32 21.453 1 44.16 314 THR A N 1
ATOM 2563 C CA . THR A 1 314 ? -22.953 15.078 21.828 1 44.16 314 THR A CA 1
ATOM 2564 C C . THR A 1 314 ? -22.016 14.234 22.672 1 44.16 314 THR A C 1
ATOM 2566 O O . THR A 1 314 ? -20.844 14.578 22.844 1 44.16 314 THR A O 1
ATOM 2569 N N . ASP A 1 315 ? -22.625 13.383 23.484 1 42.62 315 ASP A N 1
ATOM 2570 C CA . ASP A 1 315 ? -21.859 12.617 24.469 1 42.62 315 ASP A CA 1
ATOM 2571 C C . ASP A 1 315 ? -21.203 11.398 23.828 1 42.62 315 ASP A C 1
ATOM 2573 O O . ASP A 1 315 ? -21.344 10.281 24.328 1 42.62 315 ASP A O 1
ATOM 2577 N N . SER A 1 316 ? -21.297 11.18 22.625 1 46.31 316 SER A N 1
ATOM 2578 C CA . SER A 1 316 ? -20.812 9.977 21.969 1 46.31 316 SER A CA 1
ATOM 2579 C C . SER A 1 316 ? -19.438 9.57 22.5 1 46.31 316 SER A C 1
ATOM 2581 O O . SER A 1 316 ? -18.703 10.398 23.031 1 46.31 316 SER A O 1
ATOM 2583 N N . ALA A 1 317 ? -19.219 8.258 22.547 1 49.97 317 ALA A N 1
ATOM 2584 C CA . ALA A 1 317 ? -18.094 7.578 23.172 1 49.97 317 ALA A CA 1
ATOM 2585 C C . ALA A 1 317 ? -16.766 8.219 22.766 1 49.97 317 ALA A C 1
ATOM 2587 O O . ALA A 1 317 ? -16.469 8.336 21.578 1 49.97 317 ALA A O 1
ATOM 2588 N N . PRO A 1 318 ? -16.172 8.812 23.703 1 54.69 318 PRO A N 1
ATOM 2589 C CA . PRO A 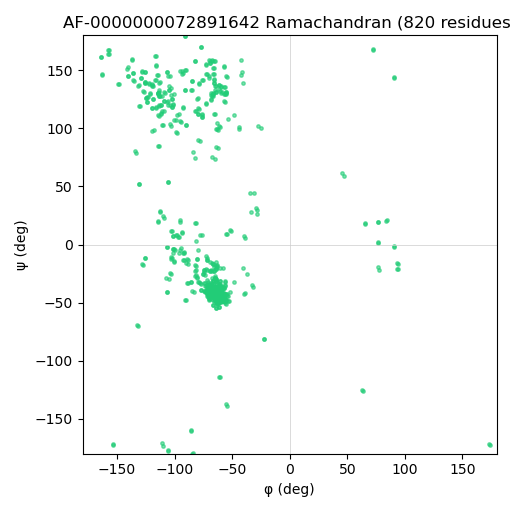1 318 ? -14.93 9.57 23.562 1 54.69 318 PRO A CA 1
ATOM 2590 C C . PRO A 1 318 ? -13.922 8.891 22.641 1 54.69 318 PRO A C 1
ATOM 2592 O O . PRO A 1 318 ? -13.109 9.57 22 1 54.69 318 PRO A O 1
ATOM 2595 N N . LEU A 1 319 ? -14.117 7.477 22.422 1 58.72 319 LEU A N 1
ATOM 2596 C CA . LEU A 1 319 ? -13.016 6.844 21.688 1 58.72 319 LEU A CA 1
ATOM 2597 C C . LEU A 1 319 ? -13.391 6.605 20.234 1 58.72 319 LEU A C 1
ATOM 2599 O O . LEU A 1 319 ? -12.539 6.23 19.422 1 58.72 319 LEU A O 1
ATOM 2603 N N . ALA A 1 320 ? -14.758 6.793 19.906 1 58.53 320 ALA A N 1
ATOM 2604 C CA . ALA A 1 320 ? -15.125 6.559 18.516 1 58.53 320 ALA A CA 1
ATOM 2605 C C . ALA A 1 320 ? -15.516 7.863 17.812 1 58.53 320 ALA A C 1
ATOM 2607 O O . ALA A 1 320 ? -16.25 8.68 18.391 1 58.53 320 ALA A O 1
ATOM 2608 N N . GLY A 1 321 ? -14.945 8.164 16.688 1 65.62 321 GLY A N 1
ATOM 2609 C CA . GLY A 1 321 ? -15.211 9.375 15.93 1 65.62 321 GLY A CA 1
ATOM 2610 C C . GLY A 1 321 ? -15.945 9.117 14.625 1 65.62 321 GLY A C 1
ATOM 2611 O O . GLY A 1 321 ? -16.656 8.109 14.492 1 65.62 321 GLY A O 1
ATOM 2612 N N . TYR A 1 322 ? -16.062 10.062 13.828 1 72.88 322 TYR A N 1
ATOM 2613 C CA . TYR A 1 322 ? -16.781 10.086 12.555 1 72.88 322 TYR A CA 1
ATOM 2614 C C . TYR A 1 322 ? -15.969 9.391 11.469 1 72.88 322 TYR A C 1
ATOM 2616 O O . TYR A 1 322 ? -16.375 9.359 10.305 1 72.88 322 TYR A O 1
ATOM 2624 N N . GLY A 1 323 ? -14.875 8.758 11.844 1 85.38 323 GLY A N 1
ATOM 2625 C CA . GLY A 1 323 ? -14.109 7.969 10.898 1 85.38 323 GLY A CA 1
ATOM 2626 C C . GLY A 1 323 ? -13.133 8.797 10.086 1 85.38 323 GLY A C 1
ATOM 2627 O O . GLY A 1 323 ? -12.766 8.422 8.969 1 85.38 323 GLY A O 1
ATOM 2628 N N . TYR A 1 324 ? -12.797 9.984 10.625 1 90.75 324 TYR A N 1
ATOM 2629 C CA . TYR A 1 324 ? -11.82 10.789 9.891 1 90.75 324 TYR A CA 1
ATOM 2630 C C . TYR A 1 324 ? -10.469 10.773 10.586 1 90.75 324 TYR A C 1
ATOM 2632 O O . TYR A 1 324 ? -9.477 11.266 10.047 1 90.75 324 TYR A O 1
ATOM 2640 N N . GLY A 1 325 ? -10.328 10.117 11.742 1 93.12 325 GLY A N 1
ATOM 2641 C CA . GLY A 1 325 ? -9.117 10.156 12.539 1 93.12 325 GLY A CA 1
ATOM 2642 C C . GLY A 1 325 ? -7.918 9.547 11.836 1 93.12 325 GLY A C 1
ATOM 2643 O O . GLY A 1 325 ? -6.891 10.211 11.656 1 93.12 325 GLY A O 1
ATOM 2644 N N . LEU A 1 326 ? -8.086 8.312 11.398 1 94.75 326 LEU A N 1
ATOM 2645 C CA . LEU A 1 326 ? -6.965 7.578 10.82 1 94.75 326 LEU A CA 1
ATOM 2646 C C . LEU A 1 326 ? -6.574 8.164 9.469 1 94.75 326 LEU A C 1
ATOM 2648 O O . LEU A 1 326 ? -5.395 8.422 9.219 1 94.75 326 LEU A O 1
ATOM 2652 N N . PRO A 1 327 ? -7.516 8.445 8.57 1 95.5 327 PRO A N 1
ATOM 2653 C CA . PRO A 1 327 ? -7.102 9.07 7.316 1 95.5 327 PRO A CA 1
ATOM 2654 C C . PRO A 1 327 ? -6.441 10.43 7.523 1 95.5 327 PRO A C 1
ATOM 2656 O O . PRO A 1 327 ? -5.48 10.766 6.824 1 95.5 327 PRO A O 1
ATOM 2659 N N . LEU A 1 328 ? -6.902 11.203 8.438 1 96.38 328 LEU A N 1
ATOM 2660 C CA . LEU A 1 328 ? -6.305 12.5 8.727 1 96.38 328 LEU A CA 1
ATOM 2661 C C . LEU A 1 328 ? -4.895 12.336 9.281 1 96.38 328 LEU A C 1
ATOM 2663 O O . LEU A 1 328 ? -4 13.125 8.961 1 96.38 328 LEU A O 1
ATOM 2667 N N . SER A 1 329 ? -4.723 11.352 10.141 1 97.62 329 SER A N 1
ATOM 2668 C CA . SER A 1 329 ? -3.398 11.07 10.68 1 97.62 329 SER A CA 1
ATOM 2669 C C . SER A 1 329 ? -2.4 10.766 9.57 1 97.62 329 SER A C 1
ATOM 2671 O O . SER A 1 329 ? -1.259 11.227 9.609 1 97.62 329 SER A O 1
ATOM 2673 N N . ARG A 1 330 ? -2.863 9.992 8.625 1 98 330 ARG A N 1
ATOM 2674 C CA . ARG A 1 330 ? -1.994 9.68 7.492 1 98 330 ARG A CA 1
ATOM 2675 C C . ARG A 1 330 ? -1.614 10.938 6.727 1 98 330 ARG A C 1
ATOM 2677 O O . ARG A 1 330 ? -0.479 11.078 6.27 1 98 330 ARG A O 1
ATOM 2684 N N . LEU A 1 331 ? -2.527 11.883 6.57 1 98.12 331 LEU A N 1
ATOM 2685 C CA . LEU A 1 331 ? -2.254 13.125 5.855 1 98.12 331 LEU A CA 1
ATOM 2686 C C . LEU A 1 331 ? -1.252 13.977 6.625 1 98.12 331 LEU A C 1
ATOM 2688 O O . LEU A 1 331 ? -0.403 14.641 6.02 1 98.12 331 LEU A O 1
ATOM 2692 N N . TYR A 1 332 ? -1.357 13.977 7.938 1 98.19 332 TYR A N 1
ATOM 2693 C CA . TYR A 1 332 ? -0.386 14.719 8.734 1 98.19 332 TYR A CA 1
ATOM 2694 C C . TYR A 1 332 ? 1.027 14.203 8.492 1 98.19 332 TYR A C 1
ATOM 2696 O O . TYR A 1 332 ? 1.973 14.984 8.391 1 98.19 332 TYR A O 1
ATOM 2704 N N . ALA A 1 333 ? 1.137 12.898 8.367 1 97.69 333 ALA A N 1
ATOM 2705 C CA . ALA A 1 333 ? 2.447 12.32 8.086 1 97.69 333 ALA A CA 1
ATOM 2706 C C . ALA A 1 333 ? 2.891 12.625 6.66 1 97.69 333 ALA A C 1
ATOM 2708 O O . ALA A 1 333 ? 4.023 13.055 6.434 1 97.69 333 ALA A O 1
ATOM 2709 N N . ARG A 1 334 ? 2.014 12.523 5.742 1 97.44 334 ARG A N 1
ATOM 2710 C CA . ARG A 1 334 ? 2.33 12.68 4.324 1 97.44 334 ARG A CA 1
ATOM 2711 C C . ARG A 1 334 ? 2.607 14.141 3.986 1 97.44 334 ARG A C 1
ATOM 2713 O O . ARG A 1 334 ? 3.275 14.445 2.994 1 97.44 334 ARG A O 1
ATOM 2720 N N . TYR A 1 335 ? 2.127 15.078 4.805 1 97.81 335 TYR A N 1
ATOM 2721 C CA . TYR A 1 335 ? 2.291 16.5 4.566 1 97.81 335 TYR A CA 1
ATOM 2722 C C . TYR A 1 335 ? 3.762 16.875 4.414 1 97.81 335 TYR A C 1
ATOM 2724 O O . TYR A 1 335 ? 4.113 17.734 3.615 1 97.81 335 TYR A O 1
ATOM 2732 N N . LEU A 1 336 ? 4.566 16.188 5.164 1 97.12 336 LEU A N 1
ATOM 2733 C CA . LEU A 1 336 ? 6 16.453 5.102 1 97.12 336 LEU A CA 1
ATOM 2734 C C . LEU A 1 336 ? 6.746 15.266 4.504 1 97.12 336 LEU A C 1
ATOM 2736 O O . LEU A 1 336 ? 7.871 14.961 4.914 1 97.12 336 LEU A O 1
ATOM 2740 N N . LEU A 1 337 ? 6.105 14.523 3.672 1 95 337 LEU A N 1
ATOM 2741 C CA . LEU A 1 337 ? 6.652 13.469 2.828 1 95 337 LEU A CA 1
ATOM 2742 C C . LEU A 1 337 ? 6.93 12.211 3.639 1 95 337 LEU A C 1
ATOM 2744 O O . LEU A 1 337 ? 7.742 11.375 3.24 1 95 337 LEU A O 1
ATOM 2748 N N . GLY A 1 338 ? 6.332 12.086 4.766 1 95.88 338 GLY A N 1
ATOM 2749 C CA . GLY A 1 338 ? 6.258 10.828 5.488 1 95.88 338 GLY A CA 1
ATOM 2750 C C . GLY A 1 338 ? 5.094 9.961 5.051 1 95.88 338 GLY A C 1
ATOM 2751 O O . GLY A 1 338 ? 4.617 10.07 3.918 1 95.88 338 GLY A O 1
ATOM 2752 N N . ASP A 1 339 ? 4.766 9.023 5.953 1 96 339 ASP A N 1
ATOM 2753 C CA . ASP A 1 339 ? 3.637 8.156 5.652 1 96 339 ASP A CA 1
ATOM 2754 C C . ASP A 1 339 ? 3.146 7.434 6.906 1 96 339 ASP A C 1
ATOM 2756 O O . ASP A 1 339 ? 3.791 7.496 7.953 1 96 339 ASP A O 1
ATOM 2760 N N . LEU A 1 340 ? 1.962 6.961 6.836 1 97.62 340 LEU A N 1
ATOM 2761 C CA . LEU A 1 340 ? 1.372 6.094 7.852 1 97.62 340 LEU A CA 1
ATOM 2762 C C . LEU A 1 340 ? 0.754 4.855 7.211 1 97.62 340 LEU A C 1
ATOM 2764 O O . LEU A 1 340 ? -0.124 4.965 6.352 1 97.62 340 LEU A O 1
ATOM 2768 N N . THR A 1 341 ? 1.252 3.707 7.59 1 95.56 341 THR A N 1
ATOM 2769 C CA . THR A 1 341 ? 0.714 2.453 7.078 1 95.56 341 THR A CA 1
ATOM 2770 C C . THR A 1 341 ? 0.313 1.526 8.219 1 95.56 341 THR A C 1
ATOM 2772 O O . THR A 1 341 ? 0.885 1.594 9.312 1 95.56 341 THR A O 1
ATOM 2775 N N . LEU A 1 342 ? -0.703 0.73 7.949 1 96.12 342 LEU A N 1
ATOM 2776 C CA . LEU A 1 342 ? -1.159 -0.278 8.898 1 96.12 342 LEU A CA 1
ATOM 2777 C C . LEU A 1 342 ? -1.06 -1.676 8.297 1 96.12 342 LEU A C 1
ATOM 2779 O O . LEU A 1 342 ? -1.326 -1.866 7.113 1 96.12 342 LEU A O 1
ATOM 2783 N N . THR A 1 343 ? -0.584 -2.576 9.047 1 95.38 343 THR A N 1
ATOM 2784 C CA . THR A 1 343 ? -0.666 -4 8.742 1 95.38 343 THR A CA 1
ATOM 2785 C C . THR A 1 343 ? -1.314 -4.766 9.898 1 95.38 343 THR A C 1
ATOM 2787 O O . THR A 1 343 ? -0.892 -4.641 11.047 1 95.38 343 THR A O 1
ATOM 2790 N N . SER A 1 344 ? -2.338 -5.5 9.547 1 95.31 344 SER A N 1
ATOM 2791 C CA . SER A 1 344 ? -3.1 -6.172 10.594 1 95.31 344 SER A CA 1
ATOM 2792 C C . SER A 1 344 ? -3.211 -7.668 10.32 1 95.31 344 SER A C 1
ATOM 2794 O O . SER A 1 344 ? -3.316 -8.086 9.164 1 95.31 344 SER A O 1
ATOM 2796 N N . CYS A 1 345 ? -3.1 -8.438 11.352 1 94.5 345 CYS A N 1
ATOM 2797 C CA . CYS A 1 345 ? -3.279 -9.883 11.312 1 94.5 345 CYS A CA 1
ATOM 2798 C C . CYS A 1 345 ? -4.504 -10.305 12.117 1 94.5 345 CYS A C 1
ATOM 2800 O O . CYS A 1 345 ? -4.508 -10.203 13.344 1 94.5 345 CYS A O 1
ATOM 2802 N N . GLU A 1 346 ? -5.48 -10.758 11.375 1 93.5 346 GLU A N 1
ATOM 2803 C CA . GLU A 1 346 ? -6.707 -11.195 12.031 1 93.5 346 GLU A CA 1
ATOM 2804 C C . GLU A 1 346 ? -6.422 -12.258 13.086 1 93.5 346 GLU A C 1
ATOM 2806 O O . GLU A 1 346 ? -5.742 -13.25 12.805 1 93.5 346 GLU A O 1
ATOM 2811 N N . GLY A 1 347 ? -6.957 -12.039 14.281 1 91.5 347 GLY A N 1
ATOM 2812 C CA . GLY A 1 347 ? -6.773 -12.977 15.383 1 91.5 347 GLY A CA 1
ATOM 2813 C C . GLY A 1 347 ? -5.551 -12.672 16.234 1 91.5 347 GLY A C 1
ATOM 2814 O O . GLY A 1 347 ? -5.309 -13.336 17.234 1 91.5 347 GLY A O 1
ATOM 2815 N N . TYR A 1 348 ? -4.797 -11.688 15.914 1 96.19 348 TYR A N 1
ATOM 2816 C CA . TYR A 1 348 ? -3.523 -11.43 16.578 1 96.19 348 TYR A CA 1
ATOM 2817 C C . TYR A 1 348 ? -3.398 -9.969 16.984 1 96.19 348 TYR A C 1
ATOM 2819 O O . TYR A 1 348 ? -3.576 -9.609 18.141 1 96.19 348 TYR A O 1
ATOM 2827 N N . GLY A 1 349 ? -3.256 -9.102 16 1 97.56 349 GLY A N 1
ATOM 2828 C CA . GLY A 1 349 ? -3.072 -7.695 16.328 1 97.56 349 GLY A CA 1
ATOM 2829 C C . GLY A 1 349 ? -2.762 -6.84 15.117 1 97.56 349 GLY A C 1
ATOM 2830 O O . GLY A 1 349 ? -2.893 -7.293 13.977 1 97.56 349 GLY A O 1
ATOM 2831 N N . THR A 1 350 ? -2.41 -5.559 15.367 1 97.69 350 THR A N 1
ATOM 2832 C CA . THR A 1 350 ? -2.156 -4.582 14.312 1 97.69 350 THR A CA 1
ATOM 2833 C C . THR A 1 350 ? -0.844 -3.844 14.562 1 97.69 350 THR A C 1
ATOM 2835 O O . THR A 1 350 ? -0.537 -3.482 15.703 1 97.69 350 THR A O 1
ATOM 2838 N N . ASP A 1 351 ? -0.075 -3.672 13.508 1 98.06 351 ASP A N 1
ATOM 2839 C CA . ASP A 1 351 ? 1.118 -2.83 13.516 1 98.06 351 ASP A CA 1
ATOM 2840 C C . ASP A 1 351 ? 0.9 -1.561 12.703 1 98.06 351 ASP A C 1
ATOM 2842 O O . ASP A 1 351 ? 0.547 -1.629 11.523 1 98.06 351 ASP A O 1
ATOM 2846 N N . ALA A 1 352 ? 1.104 -0.473 13.367 1 98.44 352 ALA A N 1
ATOM 2847 C CA . ALA A 1 352 ? 1.102 0.814 12.68 1 98.44 352 ALA A CA 1
ATOM 2848 C C . ALA A 1 352 ? 2.52 1.351 12.508 1 98.44 352 ALA A C 1
ATOM 2850 O O . ALA A 1 352 ? 3.326 1.289 13.445 1 98.44 352 ALA A O 1
ATOM 2851 N N . TYR A 1 353 ? 2.855 1.799 11.32 1 97.69 353 TYR A N 1
ATOM 2852 C CA . TYR A 1 353 ? 4.156 2.398 11.047 1 97.69 353 TYR A CA 1
ATOM 2853 C C . TYR A 1 353 ? 4.008 3.859 10.641 1 97.69 353 TYR A C 1
ATOM 2855 O O . TYR A 1 353 ? 3.387 4.172 9.625 1 97.69 353 TYR A O 1
ATOM 2863 N N . VAL A 1 354 ? 4.57 4.742 11.414 1 98.38 354 VAL A N 1
ATOM 2864 C CA . VAL A 1 354 ? 4.645 6.164 11.094 1 98.38 354 VAL A CA 1
ATOM 2865 C C . VAL A 1 354 ? 6.047 6.508 10.602 1 98.38 354 VAL A C 1
ATOM 2867 O O . VAL A 1 354 ? 7.027 6.359 11.328 1 98.38 354 VAL A O 1
ATOM 2870 N N . PHE A 1 355 ? 6.137 6.957 9.391 1 97.25 355 PHE A N 1
ATOM 2871 C CA . PHE A 1 355 ? 7.41 7.371 8.805 1 97.25 355 PHE A CA 1
ATOM 2872 C C . PHE A 1 355 ? 7.527 8.891 8.797 1 97.25 355 PHE A C 1
ATOM 2874 O O . PHE A 1 355 ? 6.652 9.578 8.273 1 97.25 355 PHE A O 1
ATOM 2881 N N . LEU A 1 356 ? 8.602 9.391 9.383 1 97.38 356 LEU A N 1
ATOM 2882 C CA . LEU A 1 356 ? 8.883 10.82 9.414 1 97.38 356 LEU A CA 1
ATOM 2883 C C . LEU A 1 356 ? 10.211 11.133 8.727 1 97.38 356 LEU A C 1
ATOM 2885 O O . LEU A 1 356 ? 11.203 10.422 8.93 1 97.38 356 LEU A O 1
ATOM 2889 N N . LYS A 1 357 ? 10.219 12.172 7.945 1 95 357 LYS A N 1
ATOM 2890 C CA . LYS A 1 357 ? 11.492 12.586 7.375 1 95 357 LYS A CA 1
ATOM 2891 C C . LYS A 1 357 ? 12.438 13.102 8.461 1 95 357 LYS A C 1
ATOM 2893 O O . LYS A 1 357 ? 12.078 13.992 9.227 1 95 357 LYS A O 1
ATOM 2898 N N . ALA A 1 358 ? 13.656 12.57 8.461 1 93.12 358 ALA A N 1
ATOM 2899 C CA . ALA A 1 358 ? 14.625 12.953 9.477 1 93.12 358 ALA A CA 1
ATOM 2900 C C . ALA A 1 358 ? 15.375 14.219 9.07 1 93.12 358 ALA A C 1
ATOM 2902 O O . ALA A 1 358 ? 15.797 15 9.93 1 93.12 358 ALA A O 1
ATOM 2903 N N . ILE A 1 359 ? 15.57 14.383 7.789 1 92.56 359 ILE A N 1
ATOM 2904 C CA . ILE A 1 359 ? 16.344 15.5 7.254 1 92.56 359 ILE A CA 1
ATOM 2905 C C . ILE A 1 359 ? 15.406 16.656 6.926 1 92.56 359 ILE A C 1
ATOM 2907 O O . ILE A 1 359 ? 14.57 16.562 6.023 1 92.56 359 ILE A O 1
ATOM 2911 N N . SER A 1 360 ? 15.602 17.766 7.586 1 93.56 360 SER A N 1
ATOM 2912 C CA . SER A 1 360 ? 14.68 18.891 7.496 1 93.56 360 SER A CA 1
ATOM 2913 C C . SER A 1 360 ? 14.648 19.469 6.09 1 93.56 360 SER A C 1
ATOM 2915 O O . SER A 1 360 ? 13.617 19.969 5.641 1 93.56 360 SER A O 1
ATOM 2917 N N . GLU A 1 361 ? 15.781 19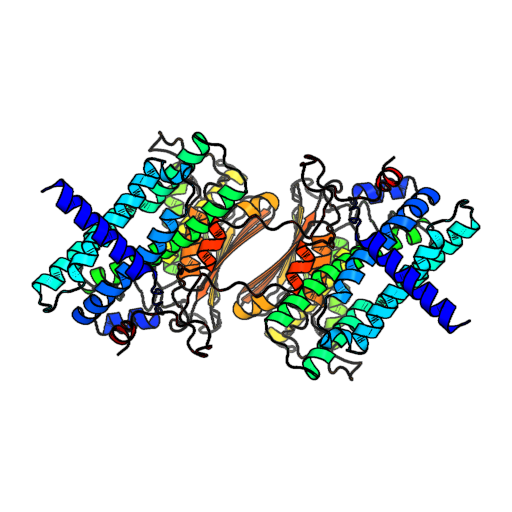.391 5.336 1 92.56 361 GLU A N 1
ATOM 2918 C CA . GLU A 1 361 ? 15.867 19.906 3.971 1 92.56 361 GLU A CA 1
ATOM 2919 C C . GLU A 1 361 ? 15.023 19.062 3.012 1 92.56 361 GLU A C 1
ATOM 2921 O O . GLU A 1 361 ? 14.578 19.562 1.976 1 92.56 361 GLU A O 1
ATOM 2926 N N . GLU A 1 362 ? 14.82 17.859 3.461 1 92.31 362 GLU A N 1
ATOM 2927 C CA . GLU A 1 362 ? 14.102 16.938 2.586 1 92.31 362 GLU A CA 1
ATOM 2928 C C . GLU A 1 362 ? 12.641 16.812 2.996 1 92.31 362 GLU A C 1
ATOM 2930 O O . GLU A 1 362 ? 11.828 16.266 2.248 1 92.31 362 GLU A O 1
ATOM 2935 N N . ALA A 1 363 ? 12.32 17.281 4.18 1 94.81 363 ALA A N 1
ATOM 2936 C CA . ALA A 1 363 ? 10.938 17.297 4.648 1 94.81 363 ALA A CA 1
ATOM 2937 C C . ALA A 1 363 ? 10.172 18.469 4.043 1 94.81 363 ALA A C 1
ATOM 2939 O O . ALA A 1 363 ? 10.117 19.547 4.625 1 94.81 363 ALA A O 1
ATOM 2940 N N . ASN A 1 364 ? 9.562 18.234 2.887 1 95.06 364 ASN A N 1
ATOM 2941 C CA . ASN A 1 364 ? 8.867 19.266 2.129 1 95.06 364 ASN A CA 1
ATOM 2942 C C . ASN A 1 364 ? 7.352 19.094 2.215 1 95.06 364 ASN A C 1
ATOM 2944 O O . ASN A 1 364 ? 6.848 17.969 2.262 1 95.06 364 ASN A O 1
ATOM 2948 N N . GLU A 1 365 ? 6.711 20.203 2.164 1 96.38 365 GLU A N 1
ATOM 2949 C CA . GLU A 1 365 ? 5.254 20.141 2.07 1 96.38 365 GLU A CA 1
ATOM 2950 C C . GLU A 1 365 ? 4.812 19.391 0.815 1 96.38 365 GLU A C 1
ATOM 2952 O O . GLU A 1 365 ? 5.441 19.516 -0.237 1 96.38 365 GLU A O 1
ATOM 2957 N N . MET A 1 366 ? 3.881 18.594 1.004 1 96 366 MET A N 1
ATOM 2958 C CA . MET A 1 366 ? 3.133 18.031 -0.116 1 96 366 MET A CA 1
ATOM 2959 C C . MET A 1 366 ? 1.755 18.672 -0.23 1 96 366 MET A C 1
ATOM 2961 O O . MET A 1 366 ? 0.941 18.578 0.689 1 96 366 MET A O 1
ATOM 2965 N N . LEU A 1 367 ? 1.486 19.328 -1.418 1 96.31 367 LEU A N 1
ATOM 2966 C CA . LEU A 1 367 ? 0.267 20.125 -1.541 1 96.31 367 LEU A CA 1
ATOM 2967 C C . LEU A 1 367 ? -0.507 19.734 -2.797 1 96.31 367 LEU A C 1
ATOM 2969 O O . LEU A 1 367 ? 0.092 19.406 -3.824 1 96.31 367 LEU A O 1
ATOM 2973 N N . PRO A 1 368 ? -1.812 19.766 -2.643 1 95.62 368 PRO A N 1
ATOM 2974 C CA . PRO A 1 368 ? -2.613 19.531 -3.844 1 95.62 368 PRO A CA 1
ATOM 2975 C C . PRO A 1 368 ? -2.58 20.688 -4.824 1 95.62 368 PRO A C 1
ATOM 2977 O O . PRO A 1 368 ? -2.49 21.859 -4.41 1 95.62 368 PRO A O 1
ATOM 2980 N N . VAL A 1 369 ? -2.648 20.375 -6.117 1 93.94 369 VAL A N 1
ATOM 2981 C CA . VAL A 1 369 ? -2.689 21.391 -7.168 1 93.94 369 VAL A CA 1
ATOM 2982 C C . VAL A 1 369 ? -3.961 21.219 -7.996 1 93.94 369 VAL A C 1
ATOM 2984 O O . VAL A 1 369 ? -4.285 20.109 -8.43 1 93.94 369 VAL A O 1
ATOM 2987 N N . PHE A 1 370 ? -4.609 22.344 -8.133 1 93.75 370 PHE A N 1
ATOM 2988 C CA . PHE A 1 370 ? -5.762 22.344 -9.023 1 93.75 370 PHE A CA 1
ATOM 2989 C C . PHE A 1 370 ? -5.324 22.5 -10.477 1 93.75 370 PHE A C 1
ATOM 2991 O O . PHE A 1 370 ? -4.707 23.5 -10.844 1 93.75 370 PHE A O 1
ATOM 2998 N N . ASN A 1 371 ? -5.531 21.531 -11.281 1 90.88 371 ASN A N 1
ATOM 2999 C CA . ASN A 1 371 ? -5.18 21.516 -12.703 1 90.88 371 ASN A CA 1
ATOM 3000 C C . ASN A 1 371 ? -6.086 20.562 -13.492 1 90.88 371 ASN A C 1
ATOM 3002 O O . ASN A 1 371 ? -7.113 20.109 -12.984 1 90.88 371 ASN A O 1
ATOM 3006 N N . HIS A 1 372 ? -5.766 20.375 -14.672 1 86.12 372 HIS A N 1
ATOM 3007 C CA . HIS A 1 372 ? -6.586 19.531 -15.531 1 86.12 372 HIS A CA 1
ATOM 3008 C C . HIS A 1 372 ? -6.656 18.109 -15 1 86.12 372 HIS A C 1
ATOM 3010 O O . HIS A 1 372 ? -7.711 17.469 -15.055 1 86.12 372 HIS A O 1
ATOM 3016 N N . SER A 1 373 ? -5.602 17.641 -14.516 1 84 373 SER A N 1
ATOM 3017 C CA . SER A 1 373 ? -5.535 16.281 -14.008 1 84 373 SER A CA 1
ATOM 3018 C C . SER A 1 373 ? -6.441 16.094 -12.797 1 84 373 SER A C 1
ATOM 3020 O O . SER A 1 373 ? -7.172 15.109 -12.703 1 84 373 SER A O 1
ATOM 3022 N N . SER A 1 374 ? -6.375 17.031 -11.922 1 88 374 SER A N 1
ATOM 3023 C CA . SER A 1 374 ? -7.238 16.938 -10.75 1 88 374 SER A CA 1
ATOM 3024 C C . SER A 1 374 ? -8.711 17.062 -11.133 1 88 374 SER A C 1
ATOM 3026 O O . SER A 1 374 ? -9.562 16.375 -10.578 1 88 374 SER A O 1
ATOM 3028 N N . THR A 1 375 ? -8.961 17.859 -12.125 1 89.06 375 THR A N 1
ATOM 3029 C CA . THR A 1 375 ? -10.328 18.062 -12.586 1 89.06 375 THR A CA 1
ATOM 3030 C C . THR A 1 375 ? -10.891 16.781 -13.18 1 89.06 375 THR A C 1
ATOM 3032 O O . THR A 1 375 ? -12.055 16.438 -12.961 1 89.06 375 THR A O 1
ATOM 3035 N N . ARG A 1 376 ? -10.109 16.078 -13.812 1 87.12 376 ARG A N 1
ATOM 3036 C CA . ARG A 1 376 ? -10.516 14.852 -14.477 1 87.12 376 ARG A CA 1
ATOM 3037 C C . ARG A 1 376 ? -10.922 13.789 -13.461 1 87.12 376 ARG A C 1
ATOM 3039 O O . ARG A 1 376 ? -11.773 12.945 -13.742 1 87.12 376 ARG A O 1
ATOM 3046 N N . GLN A 1 377 ? -10.352 13.82 -12.336 1 86.81 377 GLN A N 1
ATOM 3047 C CA . GLN A 1 377 ? -10.648 12.836 -11.297 1 86.81 377 GLN A CA 1
ATOM 3048 C C . GLN A 1 377 ? -12.102 12.945 -10.836 1 86.81 377 GLN A C 1
ATOM 3050 O O . GLN A 1 377 ? -12.664 11.992 -10.305 1 86.81 377 GLN A O 1
ATOM 3055 N N . TYR A 1 378 ? -12.688 14.117 -11.086 1 90.06 378 TYR A N 1
ATOM 3056 C CA . TYR A 1 378 ? -14.055 14.344 -10.633 1 90.06 378 TYR A CA 1
ATOM 3057 C C . TYR A 1 378 ? -15.055 13.953 -11.711 1 90.06 378 TYR A C 1
ATOM 3059 O O . TYR A 1 378 ? -16.266 13.93 -11.461 1 90.06 378 TYR A O 1
ATOM 3067 N N . SER A 1 379 ? -14.578 13.633 -12.875 1 85.94 379 SER A N 1
ATOM 3068 C CA . SER A 1 379 ? -15.508 13.359 -13.961 1 85.94 379 SER A CA 1
ATOM 3069 C C . SER A 1 379 ? -15.219 12.008 -14.609 1 85.94 379 SER A C 1
ATOM 3071 O O . SER A 1 379 ? -16.078 11.445 -15.297 1 85.94 379 SER A O 1
ATOM 3073 N N . SER A 1 380 ? -14.094 11.469 -14.406 1 80.25 380 SER A N 1
ATOM 3074 C CA . SER A 1 380 ? -13.703 10.234 -15.078 1 80.25 380 SER A CA 1
ATOM 3075 C C . SER A 1 380 ? -14.406 9.023 -14.469 1 80.25 380 SER A C 1
ATOM 3077 O O . SER A 1 380 ? -14.586 8.953 -13.25 1 80.25 380 SER A O 1
ATOM 3079 N N . PRO A 1 381 ? -14.789 8.094 -15.398 1 76.81 381 PRO A N 1
ATOM 3080 C CA . PRO A 1 381 ? -15.328 6.84 -14.867 1 76.81 381 PRO A CA 1
ATOM 3081 C C . PRO A 1 381 ? -14.281 6.008 -14.133 1 76.81 381 PRO A C 1
ATOM 3083 O O . PRO A 1 381 ? -13.078 6.199 -14.336 1 76.81 381 PRO A O 1
ATOM 3086 N N . LEU A 1 382 ? -14.828 5.133 -13.273 1 74.94 382 LEU A N 1
ATOM 3087 C CA . LEU A 1 382 ? -13.906 4.207 -12.625 1 74.94 382 LEU A CA 1
ATOM 3088 C C . LEU A 1 382 ? -13.258 3.275 -13.641 1 74.94 382 LEU A C 1
ATOM 3090 O O . LEU A 1 382 ? -13.914 2.84 -14.594 1 74.94 382 LEU A O 1
ATOM 3094 N N . PRO A 1 383 ? -11.969 3.131 -13.43 1 67.75 383 PRO A N 1
ATOM 3095 C CA . PRO A 1 383 ? -11.312 2.238 -14.391 1 67.75 383 PRO A CA 1
ATOM 3096 C C . PRO A 1 383 ? -11.938 0.848 -14.43 1 67.75 383 PRO A C 1
ATOM 3098 O O . PRO A 1 383 ? -12.383 0.335 -13.398 1 67.75 383 PRO A O 1
ATOM 3101 N N . THR A 1 384 ? -12.125 0.361 -15.68 1 71.62 384 THR A N 1
ATOM 3102 C CA . THR A 1 384 ? -12.609 -1.007 -15.828 1 71.62 384 THR A CA 1
ATOM 3103 C C . THR A 1 384 ? -11.578 -2.006 -15.312 1 71.62 384 THR A C 1
ATOM 3105 O O . THR A 1 384 ? -10.375 -1.739 -15.344 1 71.62 384 THR A O 1
ATOM 3108 N N . ARG A 1 385 ? -12.047 -3.139 -14.992 1 76.44 385 ARG A N 1
ATOM 3109 C CA . ARG A 1 385 ? -11.188 -4.164 -14.406 1 76.44 385 ARG A CA 1
ATOM 3110 C C . ARG A 1 385 ? -10.375 -4.879 -15.484 1 76.44 385 ARG A C 1
ATOM 3112 O O . ARG A 1 385 ? -10.914 -5.254 -16.531 1 76.44 385 ARG A O 1
ATOM 3119 N N . ASP A 1 386 ? -9.148 -4.934 -15.352 1 78.12 386 ASP A N 1
ATOM 3120 C CA . ASP A 1 386 ? -8.266 -5.664 -16.25 1 78.12 386 ASP A CA 1
ATOM 3121 C C . ASP A 1 386 ? -7.812 -6.984 -15.633 1 78.12 386 ASP A C 1
ATOM 3123 O O . ASP A 1 386 ? -6.855 -7.602 -16.109 1 78.12 386 ASP A O 1
ATOM 3127 N N . TRP A 1 387 ? -8.477 -7.352 -14.508 1 83.44 387 TRP A N 1
ATOM 3128 C CA . TRP A 1 387 ? -8.305 -8.641 -13.844 1 83.44 387 TRP A CA 1
ATOM 3129 C C . TRP A 1 387 ? -9.648 -9.32 -13.609 1 83.44 387 TRP A C 1
ATOM 3131 O O . TRP A 1 387 ? -10.68 -8.648 -13.484 1 83.44 387 TRP A O 1
ATOM 3141 N N . VAL A 1 388 ? -9.758 -10.633 -13.609 1 80.44 388 VAL A N 1
ATOM 3142 C CA . VAL A 1 388 ? -10.992 -11.352 -13.328 1 80.44 388 VAL A CA 1
ATOM 3143 C C . VAL A 1 388 ? -10.75 -12.391 -12.227 1 80.44 388 VAL A C 1
ATOM 3145 O O . VAL A 1 388 ? -9.688 -13.016 -12.188 1 80.44 388 VAL A O 1
ATOM 3148 N N . SER A 1 389 ? -11.648 -12.414 -11.234 1 81.56 389 SER A N 1
ATOM 3149 C CA . SER A 1 389 ? -11.672 -13.43 -10.18 1 81.56 389 SER A CA 1
ATOM 3150 C C . SER A 1 389 ? -13.086 -13.914 -9.906 1 81.56 389 SER A C 1
ATOM 3152 O O . SER A 1 389 ? -14.062 -13.234 -10.242 1 81.56 389 SER A O 1
ATOM 3154 N N . HIS A 1 390 ? -13.367 -15.266 -9.617 1 68.25 390 HIS A N 1
ATOM 3155 C CA . HIS A 1 390 ? -14.703 -15.789 -9.375 1 68.25 390 HIS A CA 1
ATOM 3156 C C . HIS A 1 390 ? -15.312 -15.188 -8.117 1 68.25 390 HIS A C 1
ATOM 3158 O O . HIS A 1 390 ? -14.75 -15.312 -7.023 1 68.25 390 HIS A O 1
ATOM 3164 N N . ILE A 1 391 ? -15.914 -14.094 -8.008 1 54.53 391 ILE A N 1
ATOM 3165 C CA . ILE A 1 391 ? -16.594 -13.727 -6.77 1 54.53 391 ILE A CA 1
ATOM 3166 C C . ILE A 1 391 ? -17.953 -14.438 -6.699 1 54.53 391 ILE A C 1
ATOM 3168 O O . ILE A 1 391 ? -18.688 -14.492 -7.691 1 54.53 391 ILE A O 1
ATOM 3172 N N . GLY A 1 392 ? -18.234 -15.398 -5.797 1 44.94 392 GLY A N 1
ATOM 3173 C CA . GLY A 1 392 ? -19.531 -16.031 -5.648 1 44.94 392 GLY A CA 1
ATOM 3174 C C . GLY A 1 392 ? -20.672 -15.188 -6.191 1 44.94 392 GLY A C 1
ATOM 3175 O O . GLY A 1 392 ? -21.641 -15.719 -6.73 1 44.94 392 GLY A O 1
ATOM 3176 N N . GLY A 1 393 ? -21.125 -14.125 -5.238 1 37.69 393 GLY A N 1
ATOM 3177 C CA . GLY A 1 393 ? -22.469 -13.562 -5.352 1 37.69 393 GLY A CA 1
ATOM 3178 C C . GLY A 1 393 ? -22.719 -12.875 -6.68 1 37.69 393 GLY A C 1
ATOM 3179 O O . GLY A 1 393 ? -22.938 -13.531 -7.695 1 37.69 393 GLY A O 1
ATOM 3180 N N . SER A 1 394 ? -22.906 -11.422 -6.512 1 33.12 394 SER A N 1
ATOM 3181 C CA . SER A 1 394 ? -23.656 -10.594 -7.438 1 33.12 394 SER A CA 1
ATOM 3182 C C . SER A 1 394 ? -23.016 -10.562 -8.812 1 33.12 394 SER A C 1
ATOM 3184 O O . SER A 1 394 ? -21.812 -10.312 -8.938 1 33.12 394 SER A O 1
ATOM 3186 N N . THR A 1 395 ? -23.562 -11.383 -9.742 1 34.66 395 THR A N 1
ATOM 3187 C CA . THR A 1 395 ? -23.594 -11.18 -11.188 1 34.66 395 THR A CA 1
ATOM 3188 C C . THR A 1 395 ? -23.578 -9.695 -11.531 1 34.66 395 THR A C 1
ATOM 3190 O O . THR A 1 395 ? -24.625 -9.055 -11.602 1 34.66 395 THR A O 1
ATOM 3193 N N . SER A 1 396 ? -23.062 -8.836 -10.859 1 31.59 396 SER A N 1
ATOM 3194 C CA . SER A 1 396 ? -23.25 -7.539 -11.5 1 31.59 396 SER A CA 1
ATOM 3195 C C . SER A 1 396 ? -23.062 -7.641 -13.016 1 31.59 396 SER A C 1
ATOM 3197 O O . SER A 1 396 ? -22.297 -8.477 -13.492 1 31.59 396 SER A O 1
ATOM 3199 N N . SER A 1 397 ? -24.047 -6.852 -13.695 1 32.28 397 SER A N 1
ATOM 3200 C CA . SER A 1 397 ? -24.547 -6.656 -15.047 1 32.28 397 SER A CA 1
ATOM 3201 C C . SER A 1 397 ? -23.406 -6.445 -16.047 1 32.28 397 SER A C 1
ATOM 3203 O O . SER A 1 397 ? -23.656 -6.223 -17.234 1 32.28 397 SER A O 1
ATOM 3205 N N . HIS A 1 398 ? -22.281 -5.816 -15.617 1 36.69 398 HIS A N 1
ATOM 3206 C CA . HIS A 1 398 ? -21.844 -5.051 -16.781 1 36.69 398 HIS A CA 1
ATOM 3207 C C . HIS A 1 398 ? -21.688 -5.949 -18 1 36.69 398 HIS A C 1
ATOM 3209 O O . HIS A 1 398 ? -22.391 -5.777 -19 1 36.69 398 HIS A O 1
ATOM 3215 N N . ALA A 1 399 ? -20.422 -5.703 -18.969 1 38.75 399 ALA A N 1
ATOM 3216 C CA . ALA A 1 399 ? -20.234 -6.102 -20.359 1 38.75 399 ALA A CA 1
ATOM 3217 C C . ALA A 1 399 ? -20.188 -7.621 -20.5 1 38.75 399 ALA A C 1
ATOM 3219 O O . ALA A 1 399 ? -19.625 -8.305 -19.641 1 38.75 399 ALA A O 1
ATOM 3220 N N . ARG A 1 400 ? -20.797 -8.383 -21.344 1 41.75 400 ARG A N 1
ATOM 3221 C CA . ARG A 1 400 ? -20.891 -9.75 -21.844 1 41.75 400 ARG A CA 1
ATOM 3222 C C . ARG A 1 400 ? -19.531 -10.43 -21.828 1 41.75 400 ARG A C 1
ATOM 3224 O O . ARG A 1 400 ? -18.781 -10.359 -22.812 1 41.75 400 ARG A O 1
ATOM 3231 N N . ALA A 1 401 ? -18.781 -10.289 -20.766 1 49.34 401 ALA A N 1
ATOM 3232 C CA . ALA A 1 401 ? -17.547 -11.07 -20.797 1 49.34 401 ALA A CA 1
ATOM 3233 C C . ALA A 1 401 ? -17.812 -12.492 -21.297 1 49.34 401 ALA A C 1
ATOM 3235 O O . ALA A 1 401 ? -18.594 -13.227 -20.703 1 49.34 401 ALA A O 1
ATOM 3236 N N . ARG A 1 402 ? -17.484 -12.688 -22.562 1 63.03 402 ARG A N 1
ATOM 3237 C CA . ARG A 1 402 ? -17.719 -13.914 -23.312 1 63.03 402 ARG A CA 1
ATOM 3238 C C . ARG A 1 402 ? -16.859 -15.055 -22.781 1 63.03 402 ARG A C 1
ATOM 3240 O O . ARG A 1 402 ? -15.648 -15.086 -22.984 1 63.03 402 ARG A O 1
ATOM 3247 N N . HIS A 1 403 ? -17.344 -15.609 -21.516 1 62.62 403 HIS A N 1
ATOM 3248 C CA . HIS A 1 403 ? -16.672 -16.859 -21.156 1 62.62 403 HIS A CA 1
ATOM 3249 C C . HIS A 1 403 ? -17.062 -17.984 -22.109 1 62.62 403 HIS A C 1
ATOM 3251 O O . HIS A 1 403 ? -18.188 -18.031 -22.594 1 62.62 403 HIS A O 1
ATOM 3257 N N . LEU A 1 404 ? -15.984 -18.562 -22.531 1 62.97 404 LEU A N 1
ATOM 3258 C CA . LEU A 1 404 ? -16.344 -19.75 -23.297 1 62.97 404 LEU A CA 1
ATOM 3259 C C . LEU A 1 404 ? -17.094 -20.75 -22.438 1 62.97 404 LEU A C 1
ATOM 3261 O O . LEU A 1 404 ? -16.734 -20.969 -21.266 1 62.97 404 LEU A O 1
ATOM 3265 N N . SER A 1 405 ? -18.391 -20.906 -22.484 1 52.62 405 SER A N 1
ATOM 3266 C CA . SER A 1 405 ? -19.344 -21.703 -21.719 1 52.62 405 SER A CA 1
ATOM 3267 C C . SER A 1 405 ? -18.734 -23.031 -21.266 1 52.62 405 SER A C 1
ATOM 3269 O O . SER A 1 405 ? -19.422 -24.047 -21.188 1 52.62 405 SER A O 1
ATOM 3271 N N . THR A 1 406 ? -17.484 -23.141 -21.078 1 50.97 406 THR A N 1
ATOM 3272 C CA . THR A 1 406 ? -16.953 -24.453 -20.734 1 50.97 406 THR A CA 1
ATOM 3273 C C . THR A 1 406 ? -16.859 -24.641 -19.219 1 50.97 406 THR A C 1
ATOM 3275 O O . THR A 1 406 ? -16.516 -25.719 -18.734 1 50.97 406 THR A O 1
ATOM 3278 N N . LYS A 1 407 ? -17.062 -23.734 -18.328 1 54.28 407 LYS A N 1
ATOM 3279 C CA . LYS A 1 407 ? -16.938 -23.891 -16.891 1 54.28 407 LYS A CA 1
ATOM 3280 C C . LYS A 1 407 ? -17.953 -24.891 -16.359 1 54.28 407 LYS A C 1
ATOM 3282 O O . LYS A 1 407 ? -17.688 -25.609 -15.398 1 54.28 407 LYS A O 1
ATOM 3287 N N . ALA A 1 408 ? -19.031 -24.953 -16.969 1 45.19 408 ALA A N 1
ATOM 3288 C CA . ALA A 1 408 ? -20.078 -25.891 -16.609 1 45.19 408 ALA A CA 1
ATOM 3289 C C . ALA A 1 408 ? -19.578 -27.328 -16.672 1 45.19 408 ALA A C 1
ATOM 3291 O O . ALA A 1 408 ? -20.094 -28.203 -15.969 1 45.19 408 ALA A O 1
ATOM 3292 N N . GLN A 1 409 ? -18.562 -27.469 -17.375 1 47.16 409 GLN A N 1
ATOM 3293 C CA . GLN A 1 409 ? -18.078 -28.828 -17.594 1 47.16 409 GLN A CA 1
ATOM 3294 C C . GLN A 1 409 ? -17.234 -29.312 -16.422 1 47.16 409 GLN A C 1
ATOM 3296 O O . GLN A 1 409 ? -17.156 -30.516 -16.156 1 47.16 409 GLN A O 1
ATOM 3301 N N . LEU A 1 410 ? -16.625 -28.406 -15.742 1 51.19 410 LEU A N 1
ATOM 3302 C CA . LEU A 1 410 ? -15.789 -28.828 -14.625 1 51.19 410 LEU A CA 1
ATOM 3303 C C . LEU A 1 410 ? -16.594 -28.922 -13.336 1 51.19 410 LEU A C 1
ATOM 3305 O O . LEU A 1 410 ? -16.266 -29.703 -12.445 1 51.19 410 LEU A O 1
ATOM 3309 N N . ILE A 1 411 ? -17.688 -27.984 -13.172 1 48.59 411 ILE A N 1
ATOM 3310 C CA . ILE A 1 411 ? -18.359 -27.859 -11.883 1 48.59 411 ILE A CA 1
ATOM 3311 C C . ILE A 1 411 ? -19.531 -28.844 -11.812 1 48.59 411 ILE A C 1
ATOM 3313 O O . ILE A 1 411 ? -20.031 -29.141 -10.727 1 48.59 411 ILE A O 1
ATOM 3317 N N . LYS A 1 412 ? -20.094 -29.484 -12.867 1 44.12 412 LYS A N 1
ATOM 3318 C CA . LYS A 1 412 ? -21.188 -30.438 -12.688 1 44.12 412 LYS A CA 1
ATOM 3319 C C . LYS A 1 412 ? -20.656 -31.828 -12.312 1 44.12 412 LYS A C 1
ATOM 3321 O O . LYS A 1 412 ? -19.656 -32.281 -12.867 1 44.12 412 LYS A O 1
ATOM 3326 N N . MET B 1 1 ? 4.168 -24 -52.688 1 42.47 1 MET B N 1
ATOM 3327 C CA . MET B 1 1 ? 3.223 -24.75 -51.844 1 42.47 1 MET B CA 1
ATOM 3328 C C . MET B 1 1 ? 3.553 -24.609 -50.375 1 42.47 1 MET B C 1
ATOM 3330 O O . MET B 1 1 ? 2.66 -24.391 -49.562 1 42.47 1 MET B O 1
ATOM 3334 N N . ARG B 1 2 ? 4.887 -24.672 -50.094 1 53.41 2 ARG B N 1
ATOM 3335 C CA . ARG B 1 2 ? 5.355 -24.578 -48.719 1 53.41 2 ARG B CA 1
ATOM 3336 C C . ARG B 1 2 ? 5.137 -23.172 -48.156 1 53.41 2 ARG B C 1
ATOM 3338 O O . ARG B 1 2 ? 4.711 -23.016 -47 1 53.41 2 ARG B O 1
ATOM 3345 N N . LEU B 1 3 ? 5.348 -22.25 -48.969 1 55.84 3 LEU B N 1
ATOM 3346 C CA . LEU B 1 3 ? 5.164 -20.875 -48.562 1 55.84 3 LEU B CA 1
ATOM 3347 C C . LEU B 1 3 ? 3.686 -20.562 -48.344 1 55.84 3 LEU B C 1
ATOM 3349 O O . LEU B 1 3 ? 3.33 -19.844 -47.406 1 55.84 3 LEU B O 1
ATOM 3353 N N . THR B 1 4 ? 2.904 -21.156 -49.156 1 51.16 4 THR B N 1
ATOM 3354 C CA . THR B 1 4 ? 1.464 -20.953 -49.031 1 51.16 4 THR B CA 1
ATOM 3355 C C . THR B 1 4 ? 0.918 -21.625 -47.781 1 51.16 4 THR B C 1
ATOM 3357 O O . THR B 1 4 ? 0.05 -21.078 -47.094 1 51.16 4 THR B O 1
ATOM 3360 N N . VAL B 1 5 ? 1.429 -22.781 -47.469 1 50.84 5 VAL B N 1
ATOM 3361 C CA . VAL B 1 5 ? 0.999 -23.516 -46.281 1 50.84 5 VAL B CA 1
ATOM 3362 C C . VAL B 1 5 ? 1.456 -22.781 -45.031 1 50.84 5 VAL B C 1
ATOM 3364 O O . VAL B 1 5 ? 0.711 -22.688 -44.062 1 50.84 5 VAL B O 1
ATOM 3367 N N . PHE B 1 6 ? 2.605 -22.25 -45.094 1 54.25 6 PHE B N 1
ATOM 3368 C CA . PHE B 1 6 ? 3.129 -21.484 -44 1 54.25 6 PHE B CA 1
ATOM 3369 C C . PHE B 1 6 ? 2.299 -20.219 -43.75 1 54.25 6 PHE B C 1
ATOM 3371 O O . PHE B 1 6 ? 1.985 -19.875 -42.625 1 54.25 6 PHE B O 1
ATOM 3378 N N . THR B 1 7 ? 1.932 -19.625 -44.844 1 61.19 7 THR B N 1
ATOM 3379 C CA . THR B 1 7 ? 1.122 -18.422 -44.75 1 61.19 7 THR B CA 1
ATOM 3380 C C . THR B 1 7 ? -0.283 -18.75 -44.25 1 61.19 7 THR B C 1
ATOM 3382 O O . THR B 1 7 ? -0.86 -18 -43.469 1 61.19 7 THR B O 1
ATOM 3385 N N . ALA B 1 8 ? -0.763 -19.922 -44.75 1 59.19 8 ALA B N 1
ATOM 3386 C CA . ALA B 1 8 ? -2.102 -20.328 -44.312 1 59.19 8 ALA B CA 1
ATOM 3387 C C . ALA B 1 8 ? -2.117 -20.688 -42.844 1 59.19 8 ALA B C 1
ATOM 3389 O O . ALA B 1 8 ? -3.062 -20.344 -42.125 1 59.19 8 ALA B O 1
ATOM 3390 N N . ASN B 1 9 ? -1.086 -21.266 -42.406 1 70.81 9 ASN B N 1
ATOM 3391 C CA . ASN B 1 9 ? -0.962 -21.641 -41 1 70.81 9 ASN B CA 1
ATOM 3392 C C . ASN B 1 9 ? -0.814 -20.406 -40.125 1 70.81 9 ASN B C 1
ATOM 3394 O O . ASN B 1 9 ? -1.408 -20.344 -39.031 1 70.81 9 ASN B O 1
ATOM 3398 N N . VAL B 1 10 ? -0.133 -19.484 -40.75 1 74.81 10 VAL B N 1
ATOM 3399 C CA . VAL B 1 10 ? 0.076 -18.25 -40 1 74.81 10 VAL B CA 1
ATOM 3400 C C . VAL B 1 10 ? -1.23 -17.469 -39.906 1 74.81 10 VAL B C 1
ATOM 3402 O O . VAL B 1 10 ? -1.572 -16.922 -38.875 1 74.81 10 VAL B O 1
ATOM 3405 N N . ARG B 1 11 ? -1.954 -17.438 -41.031 1 73.38 11 ARG B N 1
ATOM 3406 C CA . ARG B 1 11 ? -3.23 -16.734 -41.062 1 73.38 11 ARG B CA 1
ATOM 3407 C C . ARG B 1 11 ? -4.238 -17.375 -40.094 1 73.38 11 ARG B C 1
ATOM 3409 O O . ARG B 1 11 ? -5 -16.688 -39.438 1 73.38 11 ARG B O 1
ATOM 3416 N N . ASN B 1 12 ? -4.113 -18.656 -40.156 1 83.56 12 ASN B N 1
ATOM 3417 C CA . ASN B 1 12 ? -5.008 -19.375 -39.281 1 83.56 12 ASN B CA 1
ATOM 3418 C C . ASN B 1 12 ? -4.66 -19.141 -37.812 1 83.56 12 ASN B C 1
ATOM 3420 O O . ASN B 1 12 ? -5.551 -18.953 -36.969 1 83.56 12 ASN B O 1
ATOM 3424 N N . LEU B 1 13 ? -3.406 -19.109 -37.562 1 89.25 13 LEU B N 1
ATOM 3425 C CA . LEU B 1 13 ? -2.965 -18.875 -36.188 1 89.25 13 LEU B CA 1
ATOM 3426 C C . LEU B 1 13 ? -3.418 -17.5 -35.719 1 89.25 13 LEU B C 1
ATOM 3428 O O . LEU B 1 13 ? -3.867 -17.344 -34.562 1 89.25 13 LEU B O 1
ATOM 3432 N N . SER B 1 14 ? -3.311 -16.531 -36.594 1 91.44 14 SER B N 1
ATOM 3433 C CA . SER B 1 14 ? -3.725 -15.172 -36.25 1 91.44 14 SER B CA 1
ATOM 3434 C C . SER B 1 14 ? -5.223 -15.102 -36 1 91.44 14 SER B C 1
ATOM 3436 O O . SER B 1 14 ? -5.664 -14.398 -35.062 1 91.44 14 SER B O 1
ATOM 3438 N N . ARG B 1 15 ? -5.934 -15.789 -36.812 1 93.5 15 ARG B N 1
ATOM 3439 C CA . ARG B 1 15 ? -7.383 -15.828 -36.625 1 93.5 15 ARG B CA 1
ATOM 3440 C C . ARG B 1 15 ? -7.754 -16.484 -35.312 1 93.5 15 ARG B C 1
ATOM 3442 O O . ARG B 1 15 ? -8.625 -15.984 -34.594 1 93.5 15 ARG B O 1
ATOM 3449 N N . MET B 1 16 ? -7.082 -17.562 -35.031 1 94.31 16 MET B N 1
ATOM 3450 C CA . MET B 1 16 ? -7.371 -18.281 -33.781 1 94.31 16 MET B CA 1
ATOM 3451 C C . MET B 1 16 ? -6.957 -17.453 -32.594 1 94.31 16 MET B C 1
ATOM 3453 O O . MET B 1 16 ? -7.629 -17.469 -31.547 1 94.31 16 MET B O 1
ATOM 3457 N N . LEU B 1 17 ? -5.852 -16.781 -32.75 1 95.06 17 LEU B N 1
ATOM 3458 C CA . LEU B 1 17 ? -5.398 -15.891 -31.703 1 95.06 17 LEU B CA 1
ATOM 3459 C C . LEU B 1 17 ? -6.426 -14.797 -31.422 1 95.06 17 LEU B C 1
ATOM 3461 O O . LEU B 1 17 ? -6.758 -14.523 -30.266 1 95.06 17 LEU B O 1
ATOM 3465 N N . ASP B 1 18 ? -6.953 -14.211 -32.438 1 94.25 18 ASP B N 1
ATOM 3466 C CA . ASP B 1 18 ? -7.977 -13.18 -32.312 1 94.25 18 ASP B CA 1
ATOM 3467 C C . ASP B 1 18 ? -9.258 -13.742 -31.703 1 94.25 18 ASP B C 1
ATOM 3469 O O . ASP B 1 18 ? -9.875 -13.102 -30.859 1 94.25 18 ASP B O 1
ATOM 3473 N N . HIS B 1 19 ? -9.586 -14.875 -32.156 1 94.44 19 HIS B N 1
ATOM 3474 C CA . HIS B 1 19 ? -10.805 -15.516 -31.672 1 94.44 19 HIS B CA 1
ATOM 3475 C C . HIS B 1 19 ? -10.719 -15.773 -30.172 1 94.44 19 HIS B C 1
ATOM 3477 O O . HIS B 1 19 ? -11.594 -15.344 -29.406 1 94.44 19 HIS B O 1
ATOM 3483 N N . TYR B 1 20 ? -9.719 -16.406 -29.734 1 95.06 20 TYR B N 1
ATOM 3484 C CA . TYR B 1 20 ? -9.625 -16.844 -28.359 1 95.06 20 TYR B CA 1
ATOM 3485 C C . TYR B 1 20 ? -9.305 -15.688 -27.422 1 95.06 20 TYR B C 1
ATOM 3487 O O . TYR B 1 20 ? -9.625 -15.734 -26.234 1 95.06 20 TYR B O 1
ATOM 3495 N N . SER B 1 21 ? -8.672 -14.641 -27.922 1 94.81 21 SER B N 1
ATOM 3496 C CA . SER B 1 21 ? -8.328 -13.5 -27.078 1 94.81 21 SER B CA 1
ATOM 3497 C C . SER B 1 21 ? -9.562 -12.688 -26.719 1 94.81 21 SER B C 1
ATOM 3499 O O . SER B 1 21 ? -9.516 -11.836 -25.812 1 94.81 21 SER B O 1
ATOM 3501 N N . HIS B 1 22 ? -10.664 -12.984 -27.359 1 93.5 22 HIS B N 1
ATOM 3502 C CA . HIS B 1 22 ? -11.914 -12.281 -27.094 1 93.5 22 HIS B CA 1
ATOM 3503 C C . HIS B 1 22 ? -12.625 -12.859 -25.875 1 93.5 22 HIS B C 1
ATOM 3505 O O . HIS B 1 22 ? -13.555 -12.25 -25.344 1 93.5 22 HIS B O 1
ATOM 3511 N N . PHE B 1 23 ? -12.219 -13.992 -25.562 1 93 23 PHE B N 1
ATOM 3512 C CA . PHE B 1 23 ? -12.836 -14.625 -24.391 1 93 23 PHE B CA 1
ATOM 3513 C C . PHE B 1 23 ? -12.031 -14.344 -23.141 1 93 23 PHE B C 1
ATOM 3515 O O . PHE B 1 23 ? -10.805 -14.219 -23.188 1 93 23 PHE B O 1
ATOM 3522 N N . ASN B 1 24 ? -12.742 -14.227 -21.984 1 92 24 ASN B N 1
ATOM 3523 C CA . ASN B 1 24 ? -12.094 -14.094 -20.688 1 92 24 ASN B CA 1
ATOM 3524 C C . ASN B 1 24 ? -11.727 -15.453 -20.094 1 92 24 ASN B C 1
ATOM 3526 O O . ASN B 1 24 ? -12.492 -16.406 -20.219 1 92 24 ASN B O 1
ATOM 3530 N N . PRO B 1 25 ? -10.562 -15.484 -19.484 1 94.19 25 PRO B N 1
ATOM 3531 C CA . PRO B 1 25 ? -10.273 -16.703 -18.734 1 94.19 25 PRO B CA 1
ATOM 3532 C C . PRO B 1 25 ? -11.328 -17 -17.672 1 94.19 25 PRO B C 1
ATOM 3534 O O . PRO B 1 25 ? -11.984 -16.094 -17.172 1 94.19 25 PRO B O 1
ATOM 3537 N N . SER B 1 26 ? -11.477 -18.25 -17.344 1 93.38 26 SER B N 1
ATOM 3538 C CA . SER B 1 26 ? -12.406 -18.688 -16.312 1 93.38 26 SER B CA 1
ATOM 3539 C C . SER B 1 26 ? -11.672 -19.047 -15.023 1 93.38 26 SER B C 1
ATOM 3541 O O . SER B 1 26 ? -11.148 -20.156 -14.875 1 93.38 26 SER B O 1
ATOM 3543 N N . PRO B 1 27 ? -11.766 -18.156 -14.109 1 94.38 27 PRO B N 1
ATOM 3544 C CA . PRO B 1 27 ? -11.062 -18.453 -12.859 1 94.38 27 PRO B CA 1
ATOM 3545 C C . PRO B 1 27 ? -11.719 -19.578 -12.062 1 94.38 27 PRO B C 1
ATOM 3547 O O . PRO B 1 27 ? -12.945 -19.734 -12.094 1 94.38 27 PRO B O 1
ATOM 3550 N N . LEU B 1 28 ? -10.93 -20.344 -11.43 1 94.44 28 LEU B N 1
ATOM 3551 C CA . LEU B 1 28 ? -11.383 -21.438 -10.562 1 94.44 28 LEU B CA 1
ATOM 3552 C C . LEU B 1 28 ? -10.992 -21.172 -9.109 1 94.44 28 LEU B C 1
ATOM 3554 O O . LEU B 1 28 ? -9.953 -20.578 -8.844 1 94.44 28 LEU B O 1
ATOM 3558 N N . SER B 1 29 ? -11.883 -21.625 -8.172 1 94 29 SER B N 1
ATOM 3559 C CA . SER B 1 29 ? -11.516 -21.625 -6.762 1 94 29 SER B CA 1
ATOM 3560 C C . SER B 1 29 ? -10.688 -22.859 -6.406 1 94 29 SER B C 1
ATOM 3562 O O . SER B 1 29 ? -10.734 -23.859 -7.117 1 94 29 SER B O 1
ATOM 3564 N N . VAL B 1 30 ? -9.961 -22.75 -5.352 1 95.5 30 VAL B N 1
ATOM 3565 C CA . VAL B 1 30 ? -9.211 -23.891 -4.855 1 95.5 30 VAL B CA 1
ATOM 3566 C C . VAL B 1 30 ? -10.164 -25.047 -4.566 1 95.5 30 VAL B C 1
ATOM 3568 O O . VAL B 1 30 ? -9.844 -26.203 -4.836 1 95.5 30 VAL B O 1
ATOM 3571 N N . LYS B 1 31 ? -11.32 -24.734 -4.074 1 94.31 31 LYS B N 1
ATOM 3572 C CA . LYS B 1 31 ? -12.328 -25.766 -3.824 1 94.31 31 LYS B CA 1
ATOM 3573 C C . LYS B 1 31 ? -12.719 -26.484 -5.117 1 94.31 31 LYS B C 1
ATOM 3575 O O . LYS B 1 31 ? -12.852 -27.703 -5.145 1 94.31 31 LYS B O 1
ATOM 3580 N N . GLN B 1 32 ? -12.922 -25.719 -6.141 1 93.25 32 GLN B N 1
ATOM 3581 C CA . GLN B 1 32 ? -13.289 -26.312 -7.426 1 93.25 32 GLN B CA 1
ATOM 3582 C C . GLN B 1 32 ? -12.18 -27.219 -7.953 1 93.25 32 GLN B C 1
ATOM 3584 O O . GLN B 1 32 ? -12.445 -28.297 -8.484 1 93.25 32 GLN B O 1
ATOM 3589 N N . PHE B 1 33 ? -10.953 -26.797 -7.801 1 93.62 33 PHE B N 1
ATOM 3590 C CA . PHE B 1 33 ? -9.82 -27.609 -8.203 1 93.62 33 PHE B CA 1
ATOM 3591 C C . PHE B 1 33 ? -9.828 -28.953 -7.465 1 93.62 33 PHE B C 1
ATOM 3593 O O . PHE B 1 33 ? -9.641 -30 -8.078 1 93.62 33 PHE B O 1
ATOM 3600 N N . ILE B 1 34 ? -10.078 -28.891 -6.191 1 93 34 ILE B N 1
ATOM 3601 C CA . ILE B 1 34 ? -10.031 -30.078 -5.359 1 93 34 ILE B CA 1
ATOM 3602 C C . ILE B 1 34 ? -11.219 -30.984 -5.676 1 93 34 ILE B C 1
ATOM 3604 O O . ILE B 1 34 ? -11.07 -32.219 -5.77 1 93 34 ILE B O 1
ATOM 3608 N N . ASP B 1 35 ? -12.352 -30.375 -5.781 1 91.88 35 ASP B N 1
ATOM 3609 C CA . ASP B 1 35 ? -13.539 -31.156 -6.098 1 91.88 35 ASP B CA 1
ATOM 3610 C C . ASP B 1 35 ? -13.383 -31.891 -7.43 1 91.88 35 ASP B C 1
ATOM 3612 O O . ASP B 1 35 ? -13.711 -33.062 -7.539 1 91.88 35 ASP B O 1
ATOM 3616 N N . PHE B 1 36 ? -12.906 -31.188 -8.32 1 89.25 36 PHE B N 1
ATOM 3617 C CA . PHE B 1 36 ? -12.664 -31.781 -9.625 1 89.25 36 PHE B CA 1
ATOM 3618 C C . PHE B 1 36 ? -11.617 -32.875 -9.531 1 89.25 36 PHE B C 1
ATOM 3620 O O . PHE B 1 36 ? -11.758 -33.938 -10.156 1 89.25 36 PHE B O 1
ATOM 3627 N N . GLY B 1 37 ? -10.609 -32.656 -8.797 1 89.38 37 GLY B N 1
ATOM 3628 C CA . GLY B 1 37 ? -9.555 -33.656 -8.625 1 89.38 37 GLY B CA 1
ATOM 3629 C C . GLY B 1 37 ? -10.031 -34.906 -7.941 1 89.38 37 GLY B C 1
ATOM 3630 O O . GLY B 1 37 ? -9.555 -36 -8.242 1 89.38 37 GLY B O 1
ATOM 3631 N N . ARG B 1 38 ? -10.938 -34.781 -7.105 1 88.25 38 ARG B N 1
ATOM 3632 C CA . ARG B 1 38 ? -11.484 -35.938 -6.387 1 88.25 38 ARG B CA 1
ATOM 3633 C C . ARG B 1 38 ? -12.359 -36.781 -7.293 1 88.25 38 ARG B C 1
ATOM 3635 O O . ARG B 1 38 ? -12.352 -38 -7.199 1 88.25 38 ARG B O 1
ATOM 3642 N N . SER B 1 39 ? -13.102 -36.125 -8.094 1 85.56 39 SER B N 1
ATOM 3643 C CA . SER B 1 39 ? -13.945 -36.875 -9.023 1 85.56 39 SER B CA 1
ATOM 3644 C C . SER B 1 39 ? -13.125 -37.5 -10.141 1 85.56 39 SER B C 1
ATOM 3646 O O . SER B 1 39 ? -13.477 -38.562 -10.664 1 85.56 39 SER B O 1
ATOM 3648 N N . ALA B 1 40 ? -12 -36.906 -10.438 1 79.31 40 ALA B N 1
ATOM 3649 C CA . ALA B 1 40 ? -10.938 -37.344 -11.344 1 79.31 40 ALA B CA 1
ATOM 3650 C C . ALA B 1 40 ? -11.516 -37.812 -12.68 1 79.31 40 ALA B C 1
ATOM 3652 O O . ALA B 1 40 ? -11.266 -38.938 -13.125 1 79.31 40 ALA B O 1
ATOM 3653 N N . ASN B 1 41 ? -12.219 -37 -13.391 1 90.44 41 ASN B N 1
ATOM 3654 C CA . ASN B 1 41 ? -12.711 -37.312 -14.734 1 90.44 41 ASN B CA 1
ATOM 3655 C C . ASN B 1 41 ? -11.805 -36.688 -15.805 1 90.44 41 ASN B C 1
ATOM 3657 O O . ASN B 1 41 ? -11.859 -35.5 -16.047 1 90.44 41 ASN B O 1
ATOM 3661 N N . GLU B 1 42 ? -11.078 -37.531 -16.438 1 93.19 42 GLU B N 1
ATOM 3662 C CA . GLU B 1 42 ? -10.047 -37.094 -17.375 1 93.19 42 GLU B CA 1
ATOM 3663 C C . GLU B 1 42 ? -10.664 -36.438 -18.609 1 93.19 42 GLU B C 1
ATOM 3665 O O . GLU B 1 42 ? -10.125 -35.469 -19.125 1 93.19 42 GLU B O 1
ATOM 3670 N N . VAL B 1 43 ? -11.75 -37 -19.094 1 93.94 43 VAL B N 1
ATOM 3671 C CA . VAL B 1 43 ? -12.406 -36.5 -20.281 1 93.94 43 VAL B CA 1
ATOM 3672 C C . VAL B 1 43 ? -12.906 -35.062 -20.031 1 93.94 43 VAL B C 1
ATOM 3674 O O . VAL B 1 43 ? -12.742 -34.188 -20.875 1 93.94 43 VAL B O 1
ATOM 3677 N N . ARG B 1 44 ? -13.477 -34.875 -18.891 1 93.06 44 ARG B N 1
ATOM 3678 C CA . ARG B 1 44 ? -13.969 -33.562 -18.547 1 93.06 44 ARG B CA 1
ATOM 3679 C C . ARG B 1 44 ? -12.82 -32.562 -18.422 1 93.06 44 ARG B C 1
ATOM 3681 O O . ARG B 1 44 ? -12.953 -31.406 -18.844 1 93.06 44 ARG B O 1
ATOM 3688 N N . SER B 1 45 ? -11.781 -33 -17.797 1 94.38 45 SER B N 1
ATOM 3689 C CA . SER B 1 45 ? -10.586 -32.188 -17.703 1 94.38 45 SER B CA 1
ATOM 3690 C C . SER B 1 45 ? -10.062 -31.797 -19.078 1 94.38 45 SER B C 1
ATOM 3692 O O . SER B 1 45 ? -9.742 -30.641 -19.328 1 94.38 45 SER B O 1
ATOM 3694 N N . PHE B 1 46 ? -10.039 -32.781 -19.922 1 95.44 46 PHE B N 1
ATOM 3695 C CA . PHE B 1 46 ? -9.594 -32.562 -21.297 1 95.44 46 PHE B CA 1
ATOM 3696 C C . PHE B 1 46 ? -10.484 -31.562 -22.016 1 95.44 46 PHE B C 1
ATOM 3698 O O . PHE B 1 46 ? -9.992 -30.625 -22.641 1 95.44 46 PHE B O 1
ATOM 3705 N N . GLU B 1 47 ? -11.758 -31.703 -21.922 1 94.06 47 GLU B N 1
ATOM 3706 C CA . GLU B 1 47 ? -12.719 -30.828 -22.578 1 94.06 47 GLU B CA 1
ATOM 3707 C C . GLU B 1 47 ? -12.602 -29.391 -22.094 1 94.06 47 GLU B C 1
ATOM 3709 O O . GLU B 1 47 ? -12.742 -28.453 -22.859 1 94.06 47 GLU B O 1
ATOM 3714 N N . PHE B 1 48 ? -12.352 -29.297 -20.859 1 94.12 48 PHE B N 1
ATOM 3715 C CA . PHE B 1 48 ? -12.18 -27.969 -20.297 1 94.12 48 PHE B CA 1
ATOM 3716 C C . PHE B 1 48 ? -10.883 -27.328 -20.766 1 94.12 48 PHE B C 1
ATOM 3718 O O . PHE B 1 48 ? -10.883 -26.188 -21.234 1 94.12 48 PHE B O 1
ATOM 3725 N N . LEU B 1 49 ? -9.797 -28.047 -20.719 1 96.62 49 LEU B N 1
ATOM 3726 C CA . LEU B 1 49 ? -8.469 -27.5 -20.953 1 96.62 49 LEU B CA 1
ATOM 3727 C C . LEU B 1 49 ? -8.258 -27.188 -22.438 1 96.62 49 LEU B C 1
ATOM 3729 O O . LEU B 1 49 ? -7.562 -26.234 -22.781 1 96.62 49 LEU B O 1
ATOM 3733 N N . ARG B 1 50 ? -8.82 -28.016 -23.281 1 95.75 50 ARG B N 1
ATOM 3734 C CA . ARG B 1 50 ? -8.609 -27.812 -24.719 1 95.75 50 ARG B CA 1
ATOM 3735 C C . ARG B 1 50 ? -9.195 -26.469 -25.172 1 95.75 50 ARG B C 1
ATOM 3737 O O . ARG B 1 50 ? -8.828 -25.953 -26.219 1 95.75 50 ARG B O 1
ATOM 3744 N N . LYS B 1 51 ? -10.078 -25.891 -24.344 1 95.19 51 LYS B N 1
ATOM 3745 C CA . LYS B 1 51 ? -10.68 -24.594 -24.656 1 95.19 51 LYS B CA 1
ATOM 3746 C C . LYS B 1 51 ? -10.086 -23.5 -23.781 1 95.19 51 LYS B C 1
ATOM 3748 O O . LYS B 1 51 ? -9.781 -22.406 -24.266 1 95.19 51 LYS B O 1
ATOM 3753 N N . GLU B 1 52 ? -9.859 -23.75 -22.5 1 96.69 52 GLU B N 1
ATOM 3754 C CA . GLU B 1 52 ? -9.422 -22.75 -21.531 1 96.69 52 GLU B CA 1
ATOM 3755 C C . GLU B 1 52 ? -7.973 -22.344 -21.781 1 96.69 52 GLU B C 1
ATOM 3757 O O . GLU B 1 52 ? -7.633 -21.156 -21.688 1 96.69 52 GLU B O 1
ATOM 3762 N N . LEU B 1 53 ? -7.113 -23.312 -22.094 1 98 53 LEU B N 1
ATOM 3763 C CA . LEU B 1 53 ? -5.699 -23.016 -22.266 1 98 53 LEU B CA 1
ATOM 3764 C C . LEU B 1 53 ? -5.488 -22.078 -23.453 1 98 53 LEU B C 1
ATOM 3766 O O . LEU B 1 53 ? -4.758 -21.094 -23.344 1 98 53 LEU B O 1
ATOM 3770 N N . PRO B 1 54 ? -6.184 -22.344 -24.594 1 97.19 54 PRO B N 1
ATOM 3771 C CA . PRO B 1 54 ? -6.051 -21.391 -25.688 1 97.19 54 PRO B CA 1
ATOM 3772 C C . PRO B 1 54 ? -6.516 -19.984 -25.312 1 97.19 54 PRO B C 1
ATOM 3774 O O . PRO B 1 54 ? -5.926 -18.984 -25.75 1 97.19 54 PRO B O 1
ATOM 3777 N N . VAL B 1 55 ? -7.523 -19.875 -24.516 1 97.19 55 VAL B N 1
ATOM 3778 C CA . VAL B 1 55 ? -8.023 -18.578 -24.094 1 97.19 55 VAL B CA 1
ATOM 3779 C C . VAL B 1 55 ? -6.957 -17.844 -23.281 1 97.19 55 VAL B C 1
ATOM 3781 O O . VAL B 1 55 ? -6.629 -16.703 -23.562 1 97.19 55 VAL B O 1
ATOM 3784 N N . ARG B 1 56 ? -6.375 -18.5 -22.281 1 97.81 56 ARG B N 1
ATOM 3785 C CA . ARG B 1 56 ? -5.383 -17.875 -21.422 1 97.81 56 ARG B CA 1
ATOM 3786 C C . ARG B 1 56 ? -4.121 -17.516 -22.203 1 97.81 56 ARG B C 1
ATOM 3788 O O . ARG B 1 56 ? -3.557 -16.438 -22.016 1 97.81 56 ARG B O 1
ATOM 3795 N N . LEU B 1 57 ? -3.748 -18.422 -23.094 1 98.06 57 LEU B N 1
ATOM 3796 C CA . LEU B 1 57 ? -2.57 -18.172 -23.906 1 98.06 57 LEU B CA 1
ATOM 3797 C C . LEU B 1 57 ? -2.801 -16.984 -24.844 1 98.06 57 LEU B C 1
ATOM 3799 O O . LEU B 1 57 ? -1.953 -16.094 -24.938 1 98.06 57 LEU B O 1
ATOM 3803 N N . ALA B 1 58 ? -3.922 -16.969 -25.453 1 97.56 58 ALA B N 1
ATOM 3804 C CA . ALA B 1 58 ? -4.223 -15.922 -26.438 1 97.56 58 ALA B CA 1
ATOM 3805 C C . ALA B 1 58 ? -4.277 -14.547 -25.766 1 97.56 58 ALA B C 1
ATOM 3807 O O . ALA B 1 58 ? -3.812 -13.555 -26.328 1 97.56 58 ALA B O 1
ATOM 3808 N N . ASN B 1 59 ? -4.867 -14.516 -24.578 1 96.62 59 ASN B N 1
ATOM 3809 C CA . ASN B 1 59 ? -4.965 -13.25 -23.859 1 96.62 59 ASN B CA 1
ATOM 3810 C C . ASN B 1 59 ? -3.588 -12.625 -23.625 1 96.62 59 ASN B C 1
ATOM 3812 O O . ASN B 1 59 ? -3.375 -11.453 -23.922 1 96.62 59 ASN B O 1
ATOM 3816 N N . ILE B 1 60 ? -2.631 -13.43 -23.172 1 96.69 60 ILE B N 1
ATOM 3817 C CA . ILE B 1 60 ? -1.334 -12.867 -22.812 1 96.69 60 ILE B CA 1
ATOM 3818 C C . ILE B 1 60 ? -0.496 -12.656 -24.078 1 96.69 60 ILE B C 1
ATOM 3820 O O . ILE B 1 60 ? 0.312 -11.727 -24.141 1 96.69 60 ILE B O 1
ATOM 3824 N N . MET B 1 61 ? -0.732 -13.469 -25.109 1 97.19 61 MET B N 1
ATOM 3825 C CA . MET B 1 61 ? -0.012 -13.305 -26.375 1 97.19 61 MET B CA 1
ATOM 3826 C C . MET B 1 61 ? -0.388 -11.992 -27.047 1 97.19 61 MET B C 1
ATOM 3828 O O . MET B 1 61 ? 0.465 -11.32 -27.625 1 97.19 61 MET B O 1
ATOM 3832 N N . GLN B 1 62 ? -1.622 -11.641 -26.953 1 96.38 62 GLN B N 1
ATOM 3833 C CA . GLN B 1 62 ? -2.039 -10.352 -27.484 1 96.38 62 GLN B CA 1
ATOM 3834 C C . GLN B 1 62 ? -1.323 -9.203 -26.766 1 96.38 62 GLN B C 1
ATOM 3836 O O . GLN B 1 62 ? -0.966 -8.203 -27.406 1 96.38 62 GLN B O 1
ATOM 3841 N N . GLU B 1 63 ? -1.114 -9.375 -25.5 1 95.38 63 GLU B N 1
ATOM 3842 C CA . GLU B 1 63 ? -0.445 -8.328 -24.734 1 95.38 63 GLU B CA 1
ATOM 3843 C C . GLU B 1 63 ? 1.041 -8.258 -25.078 1 95.38 63 GLU B C 1
ATOM 3845 O O . GLU B 1 63 ? 1.636 -7.18 -25.062 1 95.38 63 GLU B O 1
ATOM 3850 N N . ILE B 1 64 ? 1.624 -9.414 -25.344 1 95.31 64 ILE B N 1
ATOM 3851 C CA . ILE B 1 64 ? 3.012 -9.43 -25.797 1 95.31 64 ILE B CA 1
ATOM 3852 C C . ILE B 1 64 ? 3.152 -8.57 -27.062 1 95.31 64 ILE B C 1
ATOM 3854 O O . ILE B 1 64 ? 4.105 -7.805 -27.188 1 95.31 64 ILE B O 1
ATOM 3858 N N . ASN B 1 65 ? 2.188 -8.609 -27.891 1 92.69 65 ASN B N 1
ATOM 3859 C CA . ASN B 1 65 ? 2.215 -7.902 -29.172 1 92.69 65 ASN B CA 1
ATOM 3860 C C . ASN B 1 65 ? 2.084 -6.395 -28.969 1 92.69 65 ASN B C 1
ATOM 3862 O O . ASN B 1 65 ? 2.338 -5.617 -29.891 1 92.69 65 ASN B O 1
ATOM 3866 N N . LEU B 1 66 ? 1.711 -5.965 -27.781 1 93.69 66 LEU B N 1
ATOM 3867 C CA . LEU B 1 66 ? 1.525 -4.543 -27.5 1 93.69 66 LEU B CA 1
ATOM 3868 C C . LEU B 1 66 ? 2.783 -3.943 -26.891 1 93.69 66 LEU B C 1
ATOM 3870 O O . LEU B 1 66 ? 2.85 -2.732 -26.656 1 93.69 66 LEU B O 1
ATOM 3874 N N . LEU B 1 67 ? 3.783 -4.777 -26.625 1 93.56 67 LEU B N 1
ATOM 3875 C CA . LEU B 1 67 ? 5.016 -4.309 -26 1 93.56 67 LEU B CA 1
ATOM 3876 C C . LEU B 1 67 ? 5.809 -3.428 -26.969 1 93.56 67 LEU B C 1
ATOM 3878 O O . LEU B 1 67 ? 5.645 -3.521 -28.188 1 93.56 67 LEU B O 1
ATOM 3882 N N . PRO B 1 68 ? 6.652 -2.557 -26.391 1 91.38 68 PRO B N 1
ATOM 3883 C CA . PRO B 1 68 ? 7.512 -1.742 -27.25 1 91.38 68 PRO B CA 1
ATOM 3884 C C . PRO B 1 68 ? 8.352 -2.582 -28.219 1 91.38 68 PRO B C 1
ATOM 3886 O O . PRO B 1 68 ? 8.867 -3.635 -27.828 1 91.38 68 PRO B O 1
ATOM 3889 N N . GLN B 1 69 ? 8.555 -2.082 -29.375 1 92.19 69 GLN B N 1
ATOM 3890 C CA . GLN B 1 69 ? 9.242 -2.812 -30.438 1 92.19 69 GLN B CA 1
ATOM 3891 C C . GLN B 1 69 ? 10.672 -3.148 -30.031 1 92.19 69 GLN B C 1
ATOM 3893 O O . GLN B 1 69 ? 11.18 -4.227 -30.344 1 92.19 69 GLN B O 1
ATOM 3898 N N . ASN B 1 70 ? 11.281 -2.246 -29.375 1 94.5 70 ASN B N 1
ATOM 3899 C CA . ASN B 1 70 ? 12.664 -2.48 -28.953 1 94.5 70 ASN B CA 1
ATOM 3900 C C . ASN B 1 70 ? 12.766 -3.686 -28.016 1 94.5 70 ASN B C 1
ATOM 3902 O O . ASN B 1 70 ? 13.766 -4.402 -28.031 1 94.5 70 ASN B O 1
ATOM 3906 N N . LEU B 1 71 ? 11.727 -3.854 -27.219 1 95.38 71 LEU B N 1
ATOM 3907 C CA . LEU B 1 71 ? 11.727 -5.012 -26.328 1 95.38 71 LEU B CA 1
ATOM 3908 C C . LEU B 1 71 ? 11.445 -6.293 -27.109 1 95.38 71 LEU B C 1
ATOM 3910 O O . LEU B 1 71 ? 12.102 -7.312 -26.891 1 95.38 71 LEU B O 1
ATOM 3914 N N . LEU B 1 72 ? 10.547 -6.27 -28.047 1 94.94 72 LEU B N 1
ATOM 3915 C CA . LEU B 1 72 ? 10.141 -7.434 -28.828 1 94.94 72 LEU B CA 1
ATOM 3916 C C . LEU B 1 72 ? 11.289 -7.93 -29.703 1 94.94 72 LEU B C 1
ATOM 3918 O O . LEU B 1 72 ? 11.359 -9.117 -30.031 1 94.94 72 LEU B O 1
ATOM 3922 N N . ARG B 1 73 ? 12.195 -7.039 -29.969 1 95.12 73 ARG B N 1
ATOM 3923 C CA . ARG B 1 73 ? 13.305 -7.367 -30.875 1 95.12 73 ARG B CA 1
ATOM 3924 C C . ARG B 1 73 ? 14.477 -7.961 -30.094 1 95.12 73 ARG B C 1
ATOM 3926 O O . ARG B 1 73 ? 15.43 -8.469 -30.688 1 95.12 73 ARG B O 1
ATOM 3933 N N . MET B 1 74 ? 14.383 -7.828 -28.766 1 96.19 74 MET B N 1
ATOM 3934 C CA . MET B 1 74 ? 15.438 -8.484 -27.984 1 96.19 74 MET B CA 1
ATOM 3935 C C . MET B 1 74 ? 15.422 -9.992 -28.219 1 96.19 74 MET B C 1
ATOM 3937 O O . MET B 1 74 ? 14.352 -10.609 -28.219 1 96.19 74 MET B O 1
ATOM 3941 N N . PRO B 1 75 ? 16.547 -10.641 -28.391 1 97.19 75 PRO B N 1
ATOM 3942 C CA . PRO B 1 75 ? 16.594 -12.07 -28.703 1 97.19 75 PRO B CA 1
ATOM 3943 C C . PRO B 1 75 ? 15.891 -12.93 -27.656 1 97.19 75 PRO B C 1
ATOM 3945 O O . PRO B 1 75 ? 15.156 -13.852 -28.016 1 97.19 75 PRO B O 1
ATOM 3948 N N . SER B 1 76 ? 16.141 -12.695 -26.422 1 96.75 76 SER B N 1
ATOM 3949 C CA . SER B 1 76 ? 15.531 -13.5 -25.359 1 96.75 76 SER B CA 1
ATOM 3950 C C . SER B 1 76 ? 14.016 -13.352 -25.344 1 96.75 76 SER B C 1
ATOM 3952 O O . SER B 1 76 ? 13.289 -14.32 -25.125 1 96.75 76 SER B O 1
ATOM 3954 N N . VAL B 1 77 ? 13.508 -12.141 -25.609 1 97.38 77 VAL B N 1
ATOM 3955 C CA . VAL B 1 77 ? 12.07 -11.906 -25.641 1 97.38 77 VAL B CA 1
ATOM 3956 C C . VAL B 1 77 ? 11.453 -12.594 -26.859 1 97.38 77 VAL B C 1
ATOM 3958 O O . VAL B 1 77 ? 10.359 -13.164 -26.766 1 97.38 77 VAL B O 1
ATOM 3961 N N . HIS B 1 78 ? 12.133 -12.57 -27.938 1 97 78 HIS B N 1
ATOM 3962 C CA . HIS B 1 78 ? 11.688 -13.258 -29.141 1 97 78 HIS B CA 1
ATOM 3963 C C . HIS B 1 78 ? 11.578 -14.766 -28.906 1 97 78 HIS B C 1
ATOM 3965 O O . HIS B 1 78 ? 10.625 -15.398 -29.359 1 97 78 HIS B O 1
ATOM 3971 N N . LEU B 1 79 ? 12.539 -15.258 -28.219 1 97.69 79 LEU B N 1
ATOM 3972 C CA . LEU B 1 79 ? 12.523 -16.672 -27.875 1 97.69 79 LEU B CA 1
ATOM 3973 C C . LEU B 1 79 ? 11.297 -17.016 -27.047 1 97.69 79 LEU B C 1
ATOM 3975 O O . LEU B 1 79 ? 10.617 -18.016 -27.312 1 97.69 79 LEU B O 1
ATOM 3979 N N . VAL B 1 80 ? 11 -16.266 -26.016 1 98 80 VAL B N 1
ATOM 3980 C CA . VAL B 1 80 ? 9.836 -16.469 -25.172 1 98 80 VAL B CA 1
ATOM 3981 C C . VAL B 1 80 ? 8.562 -16.406 -26.016 1 98 80 VAL B C 1
ATOM 3983 O O . VAL B 1 80 ? 7.676 -17.25 -25.875 1 98 80 VAL B O 1
ATOM 3986 N N . HIS B 1 81 ? 8.484 -15.422 -26.875 1 97.38 81 HIS B N 1
ATOM 3987 C CA . HIS B 1 81 ? 7.34 -15.289 -27.781 1 97.38 81 HIS B CA 1
ATOM 3988 C C . HIS B 1 81 ? 7.125 -16.562 -28.594 1 97.38 81 HIS B C 1
ATOM 3990 O O . HIS B 1 81 ? 5.996 -17.031 -28.719 1 97.38 81 HIS B O 1
ATOM 3996 N N . ASN B 1 82 ? 8.148 -17.109 -29.062 1 97.25 82 ASN B N 1
ATOM 3997 C CA . ASN B 1 82 ? 8.078 -18.328 -29.875 1 97.25 82 ASN B CA 1
ATOM 3998 C C . ASN B 1 82 ? 7.582 -19.516 -29.062 1 97.25 82 ASN B C 1
ATOM 4000 O O . ASN B 1 82 ? 6.859 -20.359 -29.578 1 97.25 82 ASN B O 1
ATOM 4004 N N . TRP B 1 83 ? 8.039 -19.578 -27.828 1 98.25 83 TRP B N 1
ATOM 4005 C CA . TRP B 1 83 ? 7.562 -20.641 -26.953 1 98.25 83 TRP B CA 1
ATOM 4006 C C . TRP B 1 83 ? 6.047 -20.594 -26.812 1 98.25 83 TRP B C 1
ATOM 4008 O O . TRP B 1 83 ? 5.379 -21.625 -26.844 1 98.25 83 TRP B O 1
ATOM 4018 N N . TYR B 1 84 ? 5.484 -19.422 -26.672 1 98.25 84 TYR B N 1
ATOM 4019 C CA . TYR B 1 84 ? 4.043 -19.266 -26.5 1 98.25 84 TYR B CA 1
ATOM 4020 C C . TYR B 1 84 ? 3.299 -19.594 -27.781 1 98.25 84 TYR B C 1
ATOM 4022 O O . TYR B 1 84 ? 2.256 -20.25 -27.766 1 98.25 84 TYR B O 1
ATOM 4030 N N . VAL B 1 85 ? 3.852 -19.172 -28.891 1 97.38 85 VAL B N 1
ATOM 4031 C CA . VAL B 1 85 ? 3.246 -19.469 -30.188 1 97.38 85 VAL B CA 1
ATOM 4032 C C . VAL B 1 85 ? 3.199 -20.969 -30.406 1 97.38 85 VAL B C 1
ATOM 4034 O O . VAL B 1 85 ? 2.172 -21.516 -30.812 1 97.38 85 VAL B O 1
ATOM 4037 N N . LYS B 1 86 ? 4.27 -21.578 -30.094 1 97.94 86 LYS B N 1
ATOM 4038 C CA . LYS B 1 86 ? 4.348 -23.031 -30.266 1 97.94 86 LYS B CA 1
ATOM 4039 C C . LYS B 1 86 ? 3.34 -23.734 -29.359 1 97.94 86 LYS B C 1
ATOM 4041 O O . LYS B 1 86 ? 2.635 -24.641 -29.812 1 97.94 86 LYS B O 1
ATOM 4046 N N . SER B 1 87 ? 3.305 -23.391 -28.125 1 98.38 87 SER B N 1
ATOM 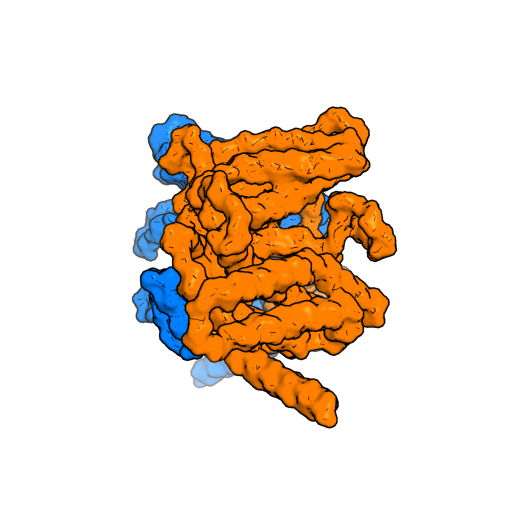4047 C CA . SER B 1 87 ? 2.379 -24 -27.188 1 98.38 87 SER B CA 1
ATOM 4048 C C . SER B 1 87 ? 0.931 -23.797 -27.609 1 98.38 87 SER B C 1
ATOM 4050 O O . SER B 1 87 ? 0.121 -24.719 -27.547 1 98.38 87 SER B O 1
ATOM 4052 N N . PHE B 1 88 ? 0.61 -22.594 -28.062 1 98.06 88 PHE B N 1
ATOM 4053 C CA . PHE B 1 88 ? -0.73 -22.266 -28.547 1 98.06 88 PHE B CA 1
ATOM 4054 C C . PHE B 1 88 ? -1.108 -23.141 -29.734 1 98.06 88 PHE B C 1
ATOM 4056 O O . PHE B 1 88 ? -2.195 -23.719 -29.766 1 98.06 88 PHE B O 1
ATOM 4063 N N . THR B 1 89 ? -0.216 -23.312 -30.609 1 97.31 89 THR B N 1
ATOM 4064 C CA . THR B 1 89 ? -0.439 -24.094 -31.828 1 97.31 89 THR B CA 1
ATOM 4065 C C . THR B 1 89 ? -0.654 -25.578 -31.469 1 97.31 89 THR B C 1
ATOM 4067 O O . THR B 1 89 ? -1.538 -26.219 -32.031 1 97.31 89 THR B O 1
ATOM 4070 N N . GLU B 1 90 ? 0.107 -26.062 -30.562 1 97.69 90 GLU B N 1
ATOM 4071 C CA . GLU B 1 90 ? 0.025 -27.469 -30.188 1 97.69 90 GLU B CA 1
ATOM 4072 C C . GLU B 1 90 ? -1.298 -27.766 -29.484 1 97.69 90 GLU B C 1
ATOM 4074 O O . GLU B 1 90 ? -1.897 -28.828 -29.719 1 97.69 90 GLU B O 1
ATOM 4079 N N . ILE B 1 91 ? -1.765 -26.891 -28.688 1 97.25 91 ILE B N 1
ATOM 4080 C CA . ILE B 1 91 ? -3.021 -27.125 -27.984 1 97.25 91 ILE B CA 1
ATOM 4081 C C . ILE B 1 91 ? -4.184 -27.062 -28.969 1 97.25 91 ILE B C 1
ATOM 4083 O O . ILE B 1 91 ? -5.156 -27.828 -28.844 1 97.25 91 ILE B O 1
ATOM 4087 N N . LEU B 1 92 ? -4.105 -26.219 -29.953 1 96.12 92 LEU B N 1
ATOM 4088 C CA . LEU B 1 92 ? -5.172 -26.031 -30.938 1 96.12 92 LEU B CA 1
ATOM 4089 C C . LEU B 1 92 ? -5.402 -27.297 -31.734 1 96.12 92 LEU B C 1
ATOM 4091 O O . LEU B 1 92 ? -6.457 -27.469 -32.344 1 96.12 92 LEU B O 1
ATOM 4095 N N . GLU B 1 93 ? -4.453 -28.188 -31.719 1 95.25 93 GLU B N 1
ATOM 4096 C CA . GLU B 1 93 ? -4.613 -29.453 -32.438 1 95.25 93 GLU B CA 1
ATOM 4097 C C . GLU B 1 93 ? -5.727 -30.281 -31.812 1 95.25 93 GLU B C 1
ATOM 4099 O O . GLU B 1 93 ? -6.27 -31.188 -32.469 1 95.25 93 GLU B O 1
ATOM 4104 N N . PHE B 1 94 ? -6.055 -29.984 -30.625 1 96.25 94 PHE B N 1
ATOM 4105 C CA . PHE B 1 94 ? -7.059 -30.781 -29.922 1 96.25 94 PHE B CA 1
ATOM 4106 C C . PHE B 1 94 ? -8.406 -30.062 -29.922 1 96.25 94 PHE B C 1
ATOM 4108 O O . PHE B 1 94 ? -9.383 -30.562 -29.359 1 96.25 94 PHE B O 1
ATOM 4115 N N . GLU B 1 95 ? -8.484 -28.922 -30.422 1 90.44 95 GLU B N 1
ATOM 4116 C CA . GLU B 1 95 ? -9.648 -28.047 -30.328 1 90.44 95 GLU B CA 1
ATOM 4117 C C . GLU B 1 95 ? -10.891 -28.703 -30.938 1 90.44 95 GLU B C 1
ATOM 4119 O O . GLU B 1 95 ? -11.969 -28.672 -30.359 1 90.44 95 GLU B O 1
ATOM 4124 N N . ASP B 1 96 ? -10.812 -29.281 -32.125 1 86.88 96 ASP B N 1
ATOM 4125 C CA . ASP B 1 96 ? -11.984 -29.703 -32.875 1 86.88 96 ASP B CA 1
ATOM 4126 C C . ASP B 1 96 ? -12.078 -31.234 -32.938 1 86.88 96 ASP B C 1
ATOM 4128 O O . ASP B 1 96 ? -12.734 -31.797 -33.812 1 86.88 96 ASP B O 1
ATOM 4132 N N . LEU B 1 97 ? -11.469 -31.859 -31.969 1 90.44 97 LEU B N 1
ATOM 4133 C CA . LEU B 1 97 ? -11.578 -33.312 -31.953 1 90.44 97 LEU B CA 1
ATOM 4134 C C . LEU B 1 97 ? -13.008 -33.75 -31.625 1 90.44 97 LEU B C 1
ATOM 4136 O O . LEU B 1 97 ? -13.594 -33.281 -30.656 1 90.44 97 LEU B O 1
ATOM 4140 N N . LYS B 1 98 ? -13.602 -34.531 -32.438 1 87.5 98 LYS B N 1
ATOM 4141 C CA . LYS B 1 98 ? -14.984 -34.969 -32.281 1 87.5 98 LYS B CA 1
ATOM 4142 C C . LYS B 1 98 ? -15.07 -36.188 -31.359 1 87.5 98 LYS B C 1
ATOM 4144 O O . LYS B 1 98 ? -16.047 -36.312 -30.609 1 87.5 98 LYS B O 1
ATOM 4149 N N . SER B 1 99 ? -14.125 -37.125 -31.484 1 87.44 99 SER B N 1
ATOM 4150 C CA . SER B 1 99 ? -14.109 -38.312 -30.641 1 87.44 99 SER B CA 1
ATOM 4151 C C . SER B 1 99 ? -12.891 -38.344 -29.719 1 87.44 99 SER B C 1
ATOM 4153 O O . SER B 1 99 ? -11.781 -38.031 -30.156 1 87.44 99 SER B O 1
ATOM 4155 N N . VAL B 1 100 ? -13.195 -38.562 -28.469 1 89.12 100 VAL B N 1
ATOM 4156 C CA . VAL B 1 100 ? -12.133 -38.594 -27.469 1 89.12 100 VAL B CA 1
ATOM 4157 C C . VAL B 1 100 ? -11.93 -40 -26.953 1 89.12 100 VAL B C 1
ATOM 4159 O O . VAL B 1 100 ? -12.812 -40.562 -26.297 1 89.12 100 VAL B O 1
ATOM 4162 N N . ASP B 1 101 ? -10.891 -40.625 -27.422 1 92.81 101 ASP B N 1
ATOM 4163 C CA . ASP B 1 101 ? -10.539 -41.938 -26.906 1 92.81 101 ASP B CA 1
ATOM 4164 C C . ASP B 1 101 ? -9.312 -41.875 -26 1 92.81 101 ASP B C 1
ATOM 4166 O O . ASP B 1 101 ? -8.781 -40.812 -25.75 1 92.81 101 ASP B O 1
ATOM 4170 N N . GLN B 1 102 ? -8.922 -43 -25.562 1 94.19 102 GLN B N 1
ATOM 4171 C CA . GLN B 1 102 ? -7.848 -43.062 -24.594 1 94.19 102 GLN B CA 1
ATOM 4172 C C . GLN B 1 102 ? -6.516 -42.656 -25.203 1 94.19 102 GLN B C 1
ATOM 4174 O O . GLN B 1 102 ? -5.676 -42.062 -24.516 1 94.19 102 GLN B O 1
ATOM 4179 N N . LYS B 1 103 ? -6.367 -42.938 -26.375 1 95 103 LYS B N 1
ATOM 4180 C CA . LYS B 1 103 ? -5.137 -42.562 -27.062 1 95 103 LYS B CA 1
ATOM 4181 C C . LYS B 1 103 ? -4.992 -41.031 -27.156 1 95 103 LYS B C 1
ATOM 4183 O O . LYS B 1 103 ? -3.91 -40.5 -26.922 1 95 103 LYS B O 1
ATOM 4188 N N . LYS B 1 104 ? -6.031 -40.438 -27.5 1 95.56 104 LYS B N 1
ATOM 4189 C CA . LYS B 1 104 ? -6.027 -38.969 -27.625 1 95.56 104 LYS B CA 1
ATOM 4190 C C . LYS B 1 104 ? -5.82 -38.312 -26.266 1 95.56 104 LYS B C 1
ATOM 4192 O O . LYS B 1 104 ? -5.16 -37.281 -26.172 1 95.56 104 LYS B O 1
ATOM 4197 N N . LEU B 1 105 ? -6.402 -38.906 -25.281 1 96.19 105 LEU B N 1
ATOM 4198 C CA . LEU B 1 105 ? -6.219 -38.375 -23.938 1 96.19 105 LEU B CA 1
ATOM 4199 C C . LEU B 1 105 ? -4.758 -38.469 -23.516 1 96.19 105 LEU B C 1
ATOM 4201 O O . LEU B 1 105 ? -4.219 -37.562 -22.906 1 96.19 105 LEU B O 1
ATOM 4205 N N . LEU B 1 106 ? -4.164 -39.531 -23.844 1 95.94 106 LEU B N 1
ATOM 4206 C CA . LEU B 1 106 ? -2.752 -39.719 -23.531 1 95.94 106 LEU B CA 1
ATOM 4207 C C . LEU B 1 106 ? -1.884 -38.719 -24.297 1 95.94 106 LEU B C 1
ATOM 4209 O O . LEU B 1 106 ? -0.929 -38.188 -23.75 1 95.94 106 LEU B O 1
ATOM 4213 N N . GLU B 1 107 ? -2.201 -38.562 -25.547 1 96.75 107 GLU B N 1
ATOM 4214 C CA . GLU B 1 107 ? -1.481 -37.594 -26.375 1 96.75 107 GLU B CA 1
ATOM 4215 C C . GLU B 1 107 ? -1.602 -36.188 -25.797 1 96.75 107 GLU B C 1
ATOM 4217 O O . GLU B 1 107 ? -0.63 -35.406 -25.797 1 96.75 107 GLU B O 1
ATOM 4222 N N . PHE B 1 108 ? -2.814 -35.875 -25.422 1 97.38 108 PHE B N 1
ATOM 4223 C CA . PHE B 1 108 ? -3.053 -34.562 -24.812 1 97.38 108 PHE B CA 1
ATOM 4224 C C . PHE B 1 108 ? -2.201 -34.406 -23.562 1 97.38 108 PHE B C 1
ATOM 4226 O O . PHE B 1 108 ? -1.546 -33.375 -23.406 1 97.38 108 PHE B O 1
ATOM 4233 N N . CYS B 1 109 ? -2.174 -35.312 -22.688 1 97.19 109 CYS B N 1
ATOM 4234 C CA . CYS B 1 109 ? -1.389 -35.281 -21.469 1 97.19 109 CYS B CA 1
ATOM 4235 C C . CYS B 1 109 ? 0.094 -35.094 -21.766 1 97.19 109 CYS B C 1
ATOM 4237 O O . CYS B 1 109 ? 0.774 -34.281 -21.141 1 97.19 109 CYS B O 1
ATOM 4239 N N . HIS B 1 110 ? 0.566 -35.812 -22.766 1 97.06 110 HIS B N 1
ATOM 4240 C CA . HIS B 1 110 ? 1.963 -35.688 -23.172 1 97.06 110 HIS B CA 1
ATOM 4241 C C . HIS B 1 110 ? 2.279 -34.312 -23.688 1 97.06 110 HIS B C 1
ATOM 4243 O O . HIS B 1 110 ? 3.346 -33.75 -23.391 1 97.06 110 HIS B O 1
ATOM 4249 N N . THR B 1 111 ? 1.375 -33.812 -24.469 1 98 111 THR B N 1
ATOM 4250 C CA . THR B 1 111 ? 1.542 -32.438 -24.984 1 98 111 THR B CA 1
ATOM 4251 C C . THR B 1 111 ? 1.625 -31.438 -23.844 1 98 111 THR B C 1
ATOM 4253 O O . THR B 1 111 ? 2.453 -30.531 -23.875 1 98 111 THR B O 1
ATOM 4256 N N . LEU B 1 112 ? 0.783 -31.641 -22.844 1 98.12 112 LEU B N 1
ATOM 4257 C CA . LEU B 1 112 ? 0.791 -30.734 -21.688 1 98.12 112 LEU B CA 1
ATOM 4258 C C . LEU B 1 112 ? 2.127 -30.812 -20.969 1 98.12 112 LEU B C 1
ATOM 4260 O O . LEU B 1 112 ? 2.666 -29.781 -20.547 1 98.12 112 LEU B O 1
ATOM 4264 N N . VAL B 1 113 ? 2.662 -31.953 -20.797 1 97.25 113 VAL B N 1
ATOM 4265 C CA . VAL B 1 113 ? 3.953 -32.125 -20.141 1 97.25 113 VAL B CA 1
ATOM 4266 C C . VAL B 1 113 ? 5.043 -31.422 -20.938 1 97.25 113 VAL B C 1
ATOM 4268 O O . VAL B 1 113 ? 5.895 -30.734 -20.375 1 97.25 113 VAL B O 1
ATOM 4271 N N . LYS B 1 114 ? 4.984 -31.531 -22.219 1 97.69 114 LYS B N 1
ATOM 4272 C CA . LYS B 1 114 ? 5.941 -30.859 -23.094 1 97.69 114 LYS B CA 1
ATOM 4273 C C . LYS B 1 114 ? 5.855 -29.344 -22.938 1 97.69 114 LYS B C 1
ATOM 4275 O O . LYS B 1 114 ? 6.879 -28.656 -22.875 1 97.69 114 LYS B O 1
ATOM 4280 N N . ILE B 1 115 ? 4.688 -28.875 -22.922 1 98 115 ILE B N 1
ATOM 4281 C CA . ILE B 1 115 ? 4.461 -27.438 -22.797 1 98 115 ILE B CA 1
ATOM 4282 C C . ILE B 1 115 ? 4.984 -26.953 -21.438 1 98 115 ILE B C 1
ATOM 4284 O O . ILE B 1 115 ? 5.672 -25.938 -21.359 1 98 115 ILE B O 1
ATOM 4288 N N . ARG B 1 116 ? 4.652 -27.672 -20.375 1 96.94 116 ARG B N 1
ATOM 4289 C CA . ARG B 1 116 ? 5.148 -27.344 -19.047 1 96.94 116 ARG B CA 1
ATOM 4290 C C . ARG B 1 116 ? 6.672 -27.25 -19.031 1 96.94 116 ARG B C 1
ATOM 4292 O O . ARG B 1 116 ? 7.234 -26.281 -18.5 1 96.94 116 ARG B O 1
ATOM 4299 N N . ASN B 1 117 ? 7.34 -28.172 -19.656 1 96.88 117 ASN B N 1
ATOM 4300 C CA . ASN B 1 117 ? 8.797 -28.203 -19.688 1 96.88 117 ASN B CA 1
ATOM 4301 C C . ASN B 1 117 ? 9.367 -27.062 -20.531 1 96.88 117 ASN B C 1
ATOM 4303 O O . ASN B 1 117 ? 10.383 -26.469 -20.172 1 96.88 117 ASN B O 1
ATOM 4307 N N . ARG B 1 118 ? 8.695 -26.766 -21.609 1 97.25 118 ARG B N 1
ATOM 4308 C CA . ARG B 1 118 ? 9.109 -25.688 -22.484 1 97.25 118 ARG B CA 1
ATOM 4309 C C . ARG B 1 118 ? 9.094 -24.344 -21.734 1 97.25 118 ARG B C 1
ATOM 4311 O O . ARG B 1 118 ? 9.969 -23.5 -21.953 1 97.25 118 ARG B O 1
ATOM 4318 N N . HIS B 1 119 ? 8.156 -24.188 -20.859 1 97.38 119 HIS B N 1
ATOM 4319 C CA . HIS B 1 119 ? 7.953 -22.906 -20.203 1 97.38 119 HIS B CA 1
ATOM 4320 C C . HIS B 1 119 ? 8.703 -22.844 -18.875 1 97.38 119 HIS B C 1
ATOM 4322 O O . HIS B 1 119 ? 8.5 -21.906 -18.094 1 97.38 119 HIS B O 1
ATOM 4328 N N . ALA B 1 120 ? 9.586 -23.828 -18.594 1 94.62 120 ALA B N 1
ATOM 4329 C CA . ALA B 1 120 ? 10.328 -23.891 -17.344 1 94.62 120 ALA B CA 1
ATOM 4330 C C . ALA B 1 120 ? 11.281 -22.703 -17.203 1 94.62 120 ALA B C 1
ATOM 4332 O O . ALA B 1 120 ? 11.508 -22.203 -16.109 1 94.62 120 ALA B O 1
ATOM 4333 N N . ASP B 1 121 ? 11.742 -22.172 -18.344 1 93.88 121 ASP B N 1
ATOM 4334 C CA . ASP B 1 121 ? 12.781 -21.141 -18.281 1 93.88 121 ASP B CA 1
ATOM 4335 C C . ASP B 1 121 ? 12.25 -19.797 -18.781 1 93.88 121 ASP B C 1
ATOM 4337 O O . ASP B 1 121 ? 13.023 -18.906 -19.156 1 93.88 121 ASP B O 1
ATOM 4341 N N . VAL B 1 122 ? 11.008 -19.656 -18.781 1 96.62 122 VAL B N 1
ATOM 4342 C CA . VAL B 1 122 ? 10.383 -18.438 -19.281 1 96.62 122 VAL B CA 1
ATOM 4343 C C . VAL B 1 122 ? 10.82 -17.25 -18.422 1 96.62 122 VAL B C 1
ATOM 4345 O O . VAL B 1 122 ? 11.195 -16.203 -18.938 1 96.62 122 VAL B O 1
ATOM 4348 N N . VAL B 1 123 ? 10.852 -17.422 -17.078 1 94.69 123 VAL B N 1
ATOM 4349 C CA . VAL B 1 123 ? 11.094 -16.328 -16.156 1 94.69 123 VAL B CA 1
ATOM 4350 C C . VAL B 1 123 ? 12.523 -15.812 -16.312 1 94.69 123 VAL B C 1
ATOM 4352 O O . VAL B 1 123 ? 12.734 -14.633 -16.609 1 94.69 123 VAL B O 1
ATOM 4355 N N . PRO B 1 124 ? 13.594 -16.672 -16.266 1 92.25 124 PRO B N 1
ATOM 4356 C CA . PRO B 1 124 ? 14.953 -16.172 -16.438 1 92.25 124 PRO B CA 1
ATOM 4357 C C . PRO B 1 124 ? 15.203 -15.641 -17.859 1 92.25 124 PRO B C 1
ATOM 4359 O O . PRO B 1 124 ? 15.945 -14.672 -18.031 1 92.25 124 PRO B O 1
ATOM 4362 N N . THR B 1 125 ? 14.531 -16.234 -18.875 1 95.25 125 THR B N 1
ATOM 4363 C CA . THR B 1 125 ? 14.734 -15.789 -20.25 1 95.25 125 THR B CA 1
ATOM 4364 C C . THR B 1 125 ? 14.109 -14.422 -20.469 1 95.25 125 THR B C 1
ATOM 4366 O O . THR B 1 125 ? 14.703 -13.562 -21.141 1 95.25 125 THR B O 1
ATOM 4369 N N . MET B 1 126 ? 12.883 -14.258 -19.938 1 95.75 126 MET B N 1
ATOM 4370 C CA . MET B 1 126 ? 12.242 -12.945 -20.047 1 95.75 126 MET B CA 1
ATOM 4371 C C . MET B 1 126 ? 13.062 -11.883 -19.328 1 95.75 126 MET B C 1
ATOM 4373 O O . MET B 1 126 ? 13.211 -10.766 -19.828 1 95.75 126 MET B O 1
ATOM 4377 N N . ALA B 1 127 ? 13.594 -12.188 -18.109 1 92.75 127 ALA B N 1
ATOM 4378 C CA . ALA B 1 127 ? 14.453 -11.273 -17.375 1 92.75 127 ALA B CA 1
ATOM 4379 C C . ALA B 1 127 ? 15.672 -10.867 -18.203 1 92.75 127 ALA B C 1
ATOM 4381 O O . ALA B 1 127 ? 16.031 -9.688 -18.25 1 92.75 127 ALA B O 1
ATOM 4382 N N . LYS B 1 128 ? 16.281 -11.844 -18.844 1 92.31 128 LYS B N 1
ATOM 4383 C CA . LYS B 1 128 ? 17.406 -11.562 -19.734 1 92.31 128 LYS B CA 1
ATOM 4384 C C . LYS B 1 128 ? 17 -10.617 -20.859 1 92.31 128 LYS B C 1
ATOM 4386 O O . LYS B 1 128 ? 17.766 -9.734 -21.25 1 92.31 128 LYS B O 1
ATOM 4391 N N . GLY B 1 129 ? 15.797 -10.805 -21.344 1 94.5 129 GLY B N 1
ATOM 4392 C CA . GLY B 1 129 ? 15.297 -9.922 -22.375 1 94.5 129 GLY B CA 1
ATOM 4393 C C . GLY B 1 129 ? 15.188 -8.477 -21.938 1 94.5 129 GLY B C 1
ATOM 4394 O O . GLY B 1 129 ? 15.531 -7.566 -22.688 1 94.5 129 GLY B O 1
ATOM 4395 N N . VAL B 1 130 ? 14.742 -8.266 -20.75 1 93.31 130 VAL B N 1
ATOM 4396 C CA . VAL B 1 130 ? 14.617 -6.91 -20.219 1 93.31 130 VAL B CA 1
ATOM 4397 C C . VAL B 1 130 ? 16 -6.305 -20.016 1 93.31 130 VAL B C 1
ATOM 4399 O O . VAL B 1 130 ? 16.203 -5.117 -20.266 1 93.31 130 VAL B O 1
ATOM 4402 N N . ILE B 1 131 ? 16.922 -7.098 -19.562 1 90 131 ILE B N 1
ATOM 4403 C CA . ILE B 1 131 ? 18.297 -6.641 -19.375 1 90 131 ILE B CA 1
ATOM 4404 C C . ILE B 1 131 ? 18.906 -6.258 -20.719 1 90 131 ILE B C 1
ATOM 4406 O O . ILE B 1 131 ? 19.547 -5.211 -20.844 1 90 131 ILE B O 1
ATOM 4410 N N . GLU B 1 132 ? 18.656 -7.121 -21.719 1 93.56 132 GLU B N 1
ATOM 4411 C CA . GLU B 1 132 ? 19.109 -6.828 -23.078 1 93.56 132 GLU B CA 1
ATOM 4412 C C . GLU B 1 132 ? 18.594 -5.469 -23.547 1 93.56 132 GLU B C 1
ATOM 4414 O O . GLU B 1 132 ? 19.344 -4.695 -24.156 1 93.56 132 GLU B O 1
ATOM 4419 N N . LEU B 1 133 ? 17.359 -5.23 -23.25 1 94.88 133 LEU B N 1
ATOM 4420 C CA . LEU B 1 133 ? 16.766 -3.959 -23.641 1 94.88 133 LEU B CA 1
ATOM 4421 C C . LEU B 1 133 ? 17.484 -2.793 -22.969 1 94.88 133 LEU B C 1
ATOM 4423 O O . LEU B 1 133 ? 17.844 -1.817 -23.609 1 94.88 133 LEU B O 1
ATOM 4427 N N . ARG B 1 134 ? 17.672 -2.861 -21.672 1 90.81 134 ARG B N 1
ATOM 4428 C CA . ARG B 1 134 ? 18.281 -1.792 -20.875 1 90.81 134 ARG B CA 1
ATOM 4429 C C . ARG B 1 134 ? 19.703 -1.505 -21.344 1 90.81 134 ARG B C 1
ATOM 4431 O O . ARG B 1 134 ? 20.172 -0.363 -21.281 1 90.81 134 ARG B O 1
ATOM 4438 N N . GLU B 1 135 ? 20.344 -2.525 -21.828 1 91.69 135 GLU B N 1
ATOM 4439 C CA . GLU B 1 135 ? 21.734 -2.387 -22.266 1 91.69 135 GLU B CA 1
ATOM 4440 C C . GLU B 1 135 ? 21.797 -1.808 -23.672 1 91.69 135 GLU B C 1
ATOM 4442 O O . GLU B 1 135 ? 22.797 -1.173 -24.031 1 91.69 135 GLU B O 1
ATOM 4447 N N . SER B 1 136 ? 20.781 -1.933 -24.406 1 94.06 136 SER B N 1
ATOM 4448 C CA . SER B 1 136 ? 20.844 -1.591 -25.812 1 94.06 136 SER B CA 1
ATOM 4449 C C . SER B 1 136 ? 20.141 -0.274 -26.109 1 94.06 136 SER B C 1
ATOM 4451 O O . SER B 1 136 ? 20.438 0.399 -27.094 1 94.06 136 SER B O 1
ATOM 4453 N N . HIS B 1 137 ? 19.109 0.058 -25.312 1 92.38 137 HIS B N 1
ATOM 4454 C CA . HIS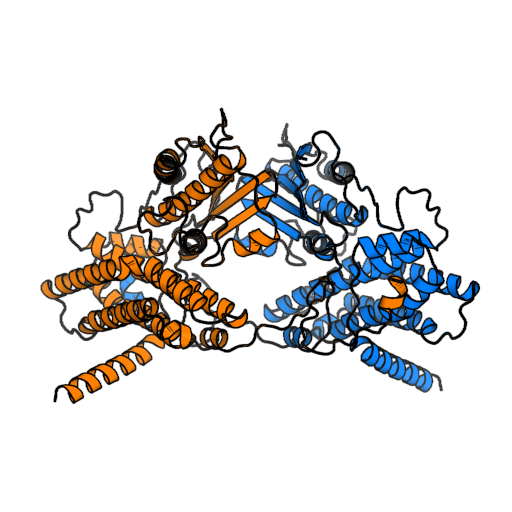 B 1 137 ? 18.312 1.242 -25.578 1 92.38 137 HIS B CA 1
ATOM 4455 C C . HIS B 1 137 ? 18.031 2.021 -24.297 1 92.38 137 HIS B C 1
ATOM 4457 O O . HIS B 1 137 ? 17.969 1.438 -23.203 1 92.38 137 HIS B O 1
ATOM 4463 N N . PRO B 1 138 ? 17.938 3.363 -24.453 1 90.94 138 PRO B N 1
ATOM 4464 C CA . PRO B 1 138 ? 17.438 4.117 -23.297 1 90.94 138 PRO B CA 1
ATOM 4465 C C . PRO B 1 138 ? 16 3.764 -22.938 1 90.94 138 PRO B C 1
ATOM 4467 O O . PRO B 1 138 ? 15.164 3.584 -23.828 1 90.94 138 PRO B O 1
ATOM 4470 N N . VAL B 1 139 ? 15.773 3.51 -21.719 1 90.06 139 VAL B N 1
ATOM 4471 C CA . VAL B 1 139 ? 14.43 3.174 -21.25 1 90.06 139 VAL B CA 1
ATOM 4472 C C . VAL B 1 139 ? 13.906 4.293 -20.359 1 90.06 139 VAL B C 1
ATOM 4474 O O . VAL B 1 139 ? 14.438 4.539 -19.266 1 90.06 139 VAL B O 1
ATOM 4477 N N . ASP B 1 140 ? 12.906 4.98 -20.781 1 88.62 140 ASP B N 1
ATOM 4478 C CA . ASP B 1 140 ? 12.336 6.055 -19.984 1 88.62 140 ASP B CA 1
ATOM 4479 C C . ASP B 1 140 ? 11.32 5.512 -18.984 1 88.62 140 ASP B C 1
ATOM 4481 O O . ASP B 1 140 ? 11.078 4.301 -18.938 1 88.62 140 ASP B O 1
ATOM 4485 N N . GLN B 1 141 ? 10.742 6.371 -18.219 1 87.44 141 GLN B N 1
ATOM 4486 C CA . GLN B 1 141 ? 9.844 5.988 -17.141 1 87.44 141 GLN B CA 1
ATOM 4487 C C . GLN B 1 141 ? 8.555 5.383 -17.688 1 87.44 141 GLN B C 1
ATOM 4489 O O . GLN B 1 141 ? 7.984 4.469 -17.094 1 87.44 141 GLN B O 1
ATOM 4494 N N . THR B 1 142 ? 8.133 5.902 -18.75 1 88.62 142 THR B N 1
ATOM 4495 C CA . THR B 1 142 ? 6.902 5.414 -19.359 1 88.62 142 THR B CA 1
ATOM 4496 C C . THR B 1 142 ? 7.062 3.963 -19.812 1 88.62 142 THR B C 1
ATOM 4498 O O . THR B 1 142 ? 6.215 3.119 -19.516 1 88.62 142 THR B O 1
ATOM 4501 N N . VAL B 1 143 ? 8.141 3.711 -20.469 1 90.88 143 VAL B N 1
ATOM 4502 C CA . VAL B 1 143 ? 8.422 2.367 -20.969 1 90.88 143 VAL B CA 1
ATOM 4503 C C . VAL B 1 143 ? 8.609 1.414 -19.797 1 90.88 143 VAL B C 1
ATOM 4505 O O . VAL B 1 143 ? 8.109 0.289 -19.812 1 90.88 143 VAL B O 1
ATOM 4508 N N . GLU B 1 144 ? 9.258 1.835 -18.812 1 90.75 144 GLU B N 1
ATOM 4509 C CA . GLU B 1 144 ? 9.477 1.022 -17.609 1 90.75 144 GLU B CA 1
ATOM 4510 C C . GLU B 1 144 ? 8.148 0.642 -16.969 1 90.75 144 GLU B C 1
ATOM 4512 O O . GLU B 1 144 ? 7.957 -0.503 -16.547 1 90.75 144 GLU B O 1
ATOM 4517 N N . HIS B 1 145 ? 7.309 1.585 -16.891 1 90.88 145 HIS B N 1
ATOM 4518 C CA . HIS B 1 145 ? 5.996 1.342 -16.312 1 90.88 145 HIS B CA 1
ATOM 4519 C C . HIS B 1 145 ? 5.215 0.308 -17.125 1 90.88 145 HIS B C 1
ATOM 4521 O O . HIS B 1 145 ? 4.574 -0.578 -16.547 1 90.88 145 HIS B O 1
ATOM 4527 N N . ARG B 1 146 ? 5.289 0.408 -18.375 1 92.19 146 ARG B N 1
ATOM 4528 C CA . ARG B 1 146 ? 4.574 -0.516 -19.25 1 92.19 146 ARG B CA 1
ATOM 4529 C C . ARG B 1 146 ? 5.133 -1.93 -19.125 1 92.19 146 ARG B C 1
ATOM 4531 O O . ARG B 1 146 ? 4.375 -2.902 -19.109 1 92.19 146 ARG B O 1
ATOM 4538 N N . ILE B 1 147 ? 6.406 -1.97 -19.016 1 94.19 147 ILE B N 1
ATOM 4539 C CA . ILE B 1 147 ? 7.059 -3.27 -18.891 1 94.19 147 ILE B CA 1
ATOM 4540 C C . ILE B 1 147 ? 6.66 -3.914 -17.562 1 94.19 147 ILE B C 1
ATOM 4542 O O . ILE B 1 147 ? 6.34 -5.105 -17.516 1 94.19 147 ILE B O 1
ATOM 4546 N N . HIS B 1 148 ? 6.625 -3.156 -16.531 1 93.88 148 HIS B N 1
ATOM 4547 C CA . HIS B 1 148 ? 6.25 -3.678 -15.227 1 93.88 148 HIS B CA 1
ATOM 4548 C C . HIS B 1 148 ? 4.797 -4.137 -15.211 1 93.88 148 HIS B C 1
ATOM 4550 O O . HIS B 1 148 ? 4.477 -5.191 -14.656 1 93.88 148 HIS B O 1
ATOM 4556 N N . TYR B 1 149 ? 3.984 -3.324 -15.805 1 94.62 149 TYR B N 1
ATOM 4557 C CA . TYR B 1 149 ? 2.58 -3.691 -15.945 1 94.62 149 TYR B CA 1
ATOM 4558 C C . TYR B 1 149 ? 2.434 -5.02 -16.672 1 94.62 149 TYR B C 1
ATOM 4560 O O . TYR B 1 149 ? 1.715 -5.914 -16.219 1 94.62 149 TYR B O 1
ATOM 4568 N N . PHE B 1 150 ? 3.09 -5.141 -17.719 1 96.81 150 PHE B N 1
ATOM 4569 C CA . PHE B 1 150 ? 3.045 -6.348 -18.547 1 96.81 150 PHE B CA 1
ATOM 4570 C C . PHE B 1 150 ? 3.555 -7.551 -17.75 1 96.81 150 PHE B C 1
ATOM 4572 O O . PHE B 1 150 ? 2.922 -8.609 -17.75 1 96.81 150 PHE B O 1
ATOM 4579 N N . LEU B 1 151 ? 4.676 -7.395 -17.141 1 97.12 151 LEU B N 1
ATOM 4580 C CA . LEU B 1 151 ? 5.316 -8.523 -16.484 1 97.12 151 LEU B CA 1
ATOM 4581 C C . LEU B 1 151 ? 4.434 -9.078 -15.359 1 97.12 151 LEU B C 1
ATOM 4583 O O . LEU B 1 151 ? 4.371 -10.289 -15.156 1 97.12 151 LEU B O 1
ATOM 4587 N N . ASP B 1 152 ? 3.766 -8.219 -14.656 1 97.38 152 ASP B N 1
ATOM 4588 C CA . ASP B 1 152 ? 2.816 -8.688 -13.656 1 97.38 152 ASP B CA 1
ATOM 4589 C C . ASP B 1 152 ? 1.751 -9.586 -14.281 1 97.38 152 ASP B C 1
ATOM 4591 O O . ASP B 1 152 ? 1.451 -10.656 -13.758 1 97.38 152 ASP B O 1
ATOM 4595 N N . ARG B 1 153 ? 1.211 -9.125 -15.32 1 97.69 153 ARG B N 1
ATOM 4596 C CA . ARG B 1 153 ? 0.129 -9.836 -15.992 1 97.69 153 ARG B CA 1
ATOM 4597 C C . ARG B 1 153 ? 0.645 -11.102 -16.656 1 97.69 153 ARG B C 1
ATOM 4599 O O . ARG B 1 153 ? -0.008 -12.148 -16.609 1 97.69 153 ARG B O 1
ATOM 4606 N N . PHE B 1 154 ? 1.798 -10.992 -17.219 1 98.25 154 PHE B N 1
ATOM 4607 C CA . PHE B 1 154 ? 2.443 -12.102 -17.922 1 98.25 154 PHE B CA 1
ATOM 4608 C C . PHE B 1 154 ? 2.729 -13.25 -16.969 1 98.25 154 PHE B C 1
ATOM 4610 O O . PHE B 1 154 ? 2.361 -14.391 -17.234 1 98.25 154 PHE B O 1
ATOM 4617 N N . TYR B 1 155 ? 3.338 -12.945 -15.875 1 98.06 155 TYR B N 1
ATOM 4618 C CA . TYR B 1 155 ? 3.701 -13.984 -14.922 1 98.06 155 TYR B CA 1
ATOM 4619 C C . TYR B 1 155 ? 2.465 -14.539 -14.219 1 98.06 155 TYR B C 1
ATOM 4621 O O . TYR B 1 155 ? 2.41 -15.727 -13.883 1 98.06 155 TYR B O 1
ATOM 4629 N N . MET B 1 156 ? 1.507 -13.688 -13.945 1 98.31 156 MET B N 1
ATOM 4630 C CA . MET B 1 156 ? 0.25 -14.188 -13.398 1 98.31 156 MET B CA 1
ATOM 4631 C C . MET B 1 156 ? -0.396 -15.195 -14.336 1 98.31 156 MET B C 1
ATOM 4633 O O . MET B 1 156 ? -0.858 -16.25 -13.898 1 98.31 156 MET B O 1
ATOM 4637 N N . SER B 1 157 ? -0.436 -14.805 -15.609 1 98 157 SER B N 1
ATOM 4638 C CA . SER B 1 157 ? -0.972 -15.719 -16.609 1 98 157 SER B CA 1
ATOM 4639 C C . SER B 1 157 ? -0.213 -17.047 -16.625 1 98 157 SER B C 1
ATOM 4641 O O . SER B 1 157 ? -0.82 -18.109 -16.703 1 98 157 SER B O 1
ATOM 4643 N N . ARG B 1 158 ? 1.074 -16.938 -16.547 1 98.19 158 ARG B N 1
ATOM 4644 C CA . ARG B 1 158 ? 1.911 -18.141 -16.516 1 98.19 158 ARG B CA 1
ATOM 4645 C C . ARG B 1 158 ? 1.562 -19.031 -15.328 1 98.19 158 ARG B C 1
ATOM 4647 O O . ARG B 1 158 ? 1.455 -20.25 -15.469 1 98.19 158 ARG B O 1
ATOM 4654 N N . ILE B 1 159 ? 1.411 -18.438 -14.164 1 98 159 ILE B N 1
ATOM 4655 C CA . ILE B 1 159 ? 1.058 -19.188 -12.969 1 98 159 ILE B CA 1
ATOM 4656 C C . ILE B 1 159 ? -0.266 -19.922 -13.188 1 98 159 ILE B C 1
ATOM 4658 O O . ILE B 1 159 ? -0.389 -21.109 -12.867 1 98 159 ILE B O 1
ATOM 4662 N N . GLY B 1 160 ? -1.199 -19.219 -13.742 1 98 160 GLY B N 1
ATOM 4663 C CA . GLY B 1 160 ? -2.51 -19.797 -13.992 1 98 160 GLY B CA 1
ATOM 4664 C C . GLY B 1 160 ? -2.473 -20.953 -14.977 1 98 160 GLY B C 1
ATOM 4665 O O . GLY B 1 160 ? -3.139 -21.969 -14.773 1 98 160 GLY B O 1
ATOM 4666 N N . ILE B 1 161 ? -1.744 -20.781 -16.031 1 98.25 161 ILE B N 1
ATOM 4667 C CA . ILE B 1 161 ? -1.609 -21.812 -17.031 1 98.25 161 ILE B CA 1
ATOM 4668 C C . ILE B 1 161 ? -0.905 -23.031 -16.438 1 98.25 161 ILE B C 1
ATOM 4670 O O . ILE B 1 161 ? -1.357 -24.172 -16.594 1 98.25 161 ILE B O 1
ATOM 4674 N N . ARG B 1 162 ? 0.139 -22.797 -15.719 1 97.69 162 ARG B N 1
ATOM 4675 C CA . ARG B 1 162 ? 0.895 -23.859 -15.078 1 97.69 162 ARG B CA 1
ATOM 4676 C C . ARG B 1 162 ? 0.031 -24.625 -14.078 1 97.69 162 ARG B C 1
ATOM 4678 O O . ARG B 1 162 ? 0.153 -25.844 -13.945 1 97.69 162 ARG B O 1
ATOM 4685 N N . MET B 1 163 ? -0.768 -23.938 -13.375 1 97.12 163 MET B N 1
ATOM 4686 C CA . MET B 1 163 ? -1.663 -24.578 -12.406 1 97.12 163 MET B CA 1
ATOM 4687 C C . MET B 1 163 ? -2.566 -25.594 -13.086 1 97.12 163 MET B C 1
ATOM 4689 O O . MET B 1 163 ? -2.709 -26.719 -12.609 1 97.12 163 MET B O 1
ATOM 4693 N N . LEU B 1 164 ? -3.152 -25.203 -14.219 1 96.94 164 LEU B N 1
ATOM 4694 C CA . LEU B 1 164 ? -4.055 -26.078 -14.953 1 96.94 164 LEU B CA 1
ATOM 4695 C C . LEU B 1 164 ? -3.309 -27.297 -15.477 1 96.94 164 LEU B C 1
ATOM 4697 O O . LEU B 1 164 ? -3.773 -28.438 -15.312 1 96.94 164 LEU B O 1
ATOM 4701 N N . ILE B 1 165 ? -2.18 -27.016 -16.047 1 97.44 165 ILE B N 1
ATOM 4702 C CA . ILE B 1 165 ? -1.395 -28.094 -16.656 1 97.44 165 ILE B CA 1
ATOM 4703 C C . ILE B 1 165 ? -0.924 -29.062 -15.578 1 97.44 165 ILE B C 1
ATOM 4705 O O . ILE B 1 165 ? -1.064 -30.281 -15.719 1 97.44 165 ILE B O 1
ATOM 4709 N N . ASN B 1 166 ? -0.38 -28.547 -14.508 1 95.38 166 ASN B N 1
ATOM 4710 C CA . ASN B 1 166 ? 0.1 -29.391 -13.422 1 95.38 166 ASN B CA 1
ATOM 4711 C C . ASN B 1 166 ? -1.028 -30.219 -12.812 1 95.38 166 ASN B C 1
ATOM 4713 O O . ASN B 1 166 ? -0.85 -31.406 -12.531 1 95.38 166 ASN B O 1
ATOM 4717 N N . GLN B 1 167 ? -2.131 -29.578 -12.586 1 94.25 167 GLN B N 1
ATOM 4718 C CA . GLN B 1 167 ? -3.258 -30.297 -12.008 1 94.25 167 GLN B CA 1
ATOM 4719 C C . GLN B 1 167 ? -3.662 -31.484 -12.883 1 94.25 167 GLN B C 1
ATOM 4721 O O . GLN B 1 167 ? -3.814 -32.594 -12.391 1 94.25 167 GLN B O 1
ATOM 4726 N N . HIS B 1 168 ? -3.795 -31.266 -14.18 1 95.19 168 HIS B N 1
ATOM 4727 C CA . HIS B 1 168 ? -4.191 -32.312 -15.109 1 95.19 168 HIS B CA 1
ATOM 4728 C C . HIS B 1 168 ? -3.146 -33.438 -15.156 1 95.19 168 HIS B C 1
ATOM 4730 O O . HIS B 1 168 ? -3.482 -34.625 -15.031 1 95.19 168 HIS B O 1
ATOM 4736 N N . THR B 1 169 ? -1.892 -33.062 -15.336 1 95.38 169 THR B N 1
ATOM 4737 C CA . THR B 1 169 ? -0.836 -34.062 -15.578 1 95.38 169 THR B CA 1
ATOM 4738 C C . THR B 1 169 ? -0.534 -34.844 -14.32 1 95.38 169 THR B C 1
ATOM 4740 O O . THR B 1 169 ? -0.166 -36.031 -14.398 1 95.38 169 THR B O 1
ATOM 4743 N N . LEU B 1 170 ? -0.681 -34.25 -13.172 1 93.06 170 LEU B N 1
ATOM 4744 C CA . LEU B 1 170 ? -0.458 -34.969 -11.922 1 93.06 170 LEU B CA 1
ATOM 4745 C C . LEU B 1 170 ? -1.605 -35.938 -11.633 1 93.06 170 LEU B C 1
ATOM 4747 O O . LEU B 1 170 ? -1.395 -37 -11.07 1 93.06 170 LEU B O 1
ATOM 4751 N N . LEU B 1 171 ? -2.779 -35.531 -12.039 1 91.62 171 LEU B N 1
ATOM 4752 C CA . LEU B 1 171 ? -3.951 -36.375 -11.789 1 91.62 171 LEU B CA 1
ATOM 4753 C C . LEU B 1 171 ? -4.012 -37.531 -12.773 1 91.62 171 LEU B C 1
ATOM 4755 O O . LEU B 1 171 ? -4.414 -38.656 -12.414 1 91.62 171 LEU B O 1
ATOM 4759 N N . PHE B 1 172 ? -3.559 -37.344 -14.016 1 91.44 172 PHE B N 1
ATOM 4760 C CA . PHE B 1 172 ? -3.865 -38.312 -15.047 1 91.44 172 PHE B CA 1
ATOM 4761 C C . PHE B 1 172 ? -2.588 -38.812 -15.719 1 91.44 172 PHE B C 1
ATOM 4763 O O . PHE B 1 172 ? -2.623 -39.75 -16.516 1 91.44 172 PHE B O 1
ATOM 4770 N N . GLY B 1 173 ? -1.427 -38.188 -15.484 1 85.25 173 GLY B N 1
ATOM 4771 C CA . GLY B 1 173 ? -0.183 -38.5 -16.156 1 85.25 173 GLY B CA 1
ATOM 4772 C C . GLY B 1 173 ? 0.537 -39.688 -15.531 1 85.25 173 GLY B C 1
ATOM 4773 O O . GLY B 1 173 ? 1.642 -40.031 -15.945 1 85.25 173 GLY B O 1
ATOM 4774 N N . GLY B 1 174 ? -0.088 -40.531 -14.766 1 72.31 174 GLY B N 1
ATOM 4775 C CA . GLY B 1 174 ? 0.46 -41.75 -14.219 1 72.31 174 GLY B CA 1
ATOM 4776 C C . GLY B 1 174 ? 1.398 -41.531 -13.047 1 72.31 174 GLY B C 1
ATOM 4777 O O . GLY B 1 174 ? 1.938 -42.469 -12.484 1 72.31 174 GLY B O 1
ATOM 4778 N N . GLN B 1 175 ? 1.922 -40.375 -12.875 1 59.41 175 GLN B N 1
ATOM 4779 C CA . GLN B 1 175 ? 2.836 -40.219 -11.75 1 59.41 175 GLN B CA 1
ATOM 4780 C C . GLN B 1 175 ? 2.119 -40.438 -10.422 1 59.41 175 GLN B C 1
ATOM 4782 O O . GLN B 1 175 ? 0.952 -40.062 -10.266 1 59.41 175 GLN B O 1
ATOM 4787 N N . MET B 1 176 ? 2.322 -41.625 -9.758 1 51.88 176 MET B N 1
ATOM 4788 C CA . MET B 1 176 ? 1.803 -42.25 -8.539 1 51.88 176 MET B CA 1
ATOM 4789 C C . MET B 1 176 ? 1.37 -41.188 -7.539 1 51.88 176 MET B C 1
ATOM 4791 O O . MET B 1 176 ? 2.139 -40.281 -7.223 1 51.88 176 MET B O 1
ATOM 4795 N N . ASN B 1 177 ? 0.074 -40.969 -7.453 1 52.53 177 ASN B N 1
ATOM 4796 C CA . ASN B 1 177 ? -0.701 -40.156 -6.512 1 52.53 177 ASN B CA 1
ATOM 4797 C C . ASN B 1 177 ? -0.418 -40.562 -5.066 1 52.53 177 ASN B C 1
ATOM 4799 O O . ASN B 1 177 ? -1.285 -41.125 -4.395 1 52.53 177 ASN B O 1
ATOM 4803 N N . ASN B 1 178 ? 0.561 -41.406 -4.848 1 52.19 178 ASN B N 1
ATOM 4804 C CA . ASN B 1 178 ? 0.591 -41.812 -3.451 1 52.19 178 ASN B CA 1
ATOM 4805 C C . ASN B 1 178 ? 0.589 -40.625 -2.51 1 52.19 178 ASN B C 1
ATOM 4807 O O . ASN B 1 178 ? 0.985 -40.75 -1.349 1 52.19 178 ASN B O 1
ATOM 4811 N N . THR B 1 179 ? 0.313 -39.438 -3.035 1 64.88 179 THR B N 1
ATOM 4812 C CA . THR B 1 179 ? 0.578 -38.344 -2.135 1 64.88 179 THR B CA 1
ATOM 4813 C C . THR B 1 179 ? -0.725 -37.781 -1.565 1 64.88 179 THR B C 1
ATOM 4815 O O . THR B 1 179 ? -1.809 -38.094 -2.064 1 64.88 179 THR B O 1
ATOM 4818 N N . ARG B 1 180 ? -0.726 -37.531 -0.33 1 81.56 180 ARG B N 1
ATOM 4819 C CA . ARG B 1 180 ? -1.767 -36.812 0.385 1 81.56 180 ARG B CA 1
ATOM 4820 C C . ARG B 1 180 ? -2.293 -35.625 -0.45 1 81.56 180 ARG B C 1
ATOM 4822 O O . ARG B 1 180 ? -3.367 -35.094 -0.171 1 81.56 180 ARG B O 1
ATOM 4829 N N . HIS B 1 181 ? -1.817 -35.562 -1.709 1 88.88 181 HIS B N 1
ATOM 4830 C CA . HIS B 1 181 ? -2.182 -34.406 -2.516 1 88.88 181 HIS B CA 1
ATOM 4831 C C . HIS B 1 181 ? -3.223 -34.75 -3.568 1 88.88 181 HIS B C 1
ATOM 4833 O O . HIS B 1 181 ? -3.299 -35.906 -3.996 1 88.88 181 HIS B O 1
ATOM 4839 N N . ILE B 1 182 ? -4.039 -33.969 -3.861 1 92.5 182 ILE B N 1
ATOM 4840 C CA . ILE B 1 182 ? -4.926 -34 -5.02 1 92.5 182 ILE B CA 1
ATOM 4841 C C . ILE B 1 182 ? -4.359 -33.094 -6.125 1 92.5 182 ILE B C 1
ATOM 4843 O O . ILE B 1 182 ? -4.578 -31.891 -6.129 1 92.5 182 ILE B O 1
ATOM 4847 N N . GLY B 1 183 ? -3.627 -33.812 -7.062 1 92.94 183 GLY B N 1
ATOM 4848 C CA . GLY B 1 183 ? -2.838 -33 -7.992 1 92.94 183 GLY B CA 1
ATOM 4849 C C . GLY B 1 183 ? -1.762 -32.188 -7.312 1 92.94 183 GLY B C 1
ATOM 4850 O O . GLY B 1 183 ? -0.974 -32.719 -6.523 1 92.94 183 GLY B O 1
ATOM 4851 N N . CYS B 1 184 ? -1.818 -30.938 -7.586 1 93.06 184 CYS B N 1
ATOM 4852 C CA . CYS B 1 184 ? -0.801 -30.062 -7.012 1 93.06 184 CYS B CA 1
ATOM 4853 C C . CYS B 1 184 ? -1.308 -29.406 -5.734 1 93.06 184 CYS B C 1
ATOM 4855 O O . CYS B 1 184 ? -0.611 -28.578 -5.141 1 93.06 184 CYS B O 1
ATOM 4857 N N . ILE B 1 185 ? -2.463 -29.797 -5.285 1 95.38 185 ILE B N 1
ATOM 4858 C CA . ILE B 1 185 ? -3.076 -29.156 -4.121 1 95.38 185 ILE B CA 1
ATOM 4859 C C . ILE B 1 185 ? -3.029 -30.125 -2.932 1 95.38 185 ILE B C 1
ATOM 4861 O O . ILE B 1 185 ? -3.301 -31.312 -3.074 1 95.38 185 ILE B O 1
ATOM 4865 N N . ASP B 1 186 ? -2.592 -29.641 -1.835 1 95.81 186 ASP B N 1
ATOM 4866 C CA . ASP B 1 186 ? -2.666 -30.359 -0.562 1 95.81 186 ASP B CA 1
ATOM 4867 C C . ASP B 1 186 ? -3.879 -29.906 0.249 1 95.81 186 ASP B C 1
ATOM 4869 O O . ASP B 1 186 ? -3.943 -28.75 0.69 1 95.81 186 ASP B O 1
ATOM 4873 N N . PRO B 1 187 ? -4.84 -30.766 0.407 1 95.44 187 PRO B N 1
ATOM 4874 C CA . PRO B 1 187 ? -6.035 -30.375 1.162 1 95.44 187 PRO B CA 1
ATOM 4875 C C . PRO B 1 187 ? -5.742 -30.125 2.639 1 95.44 187 PRO B C 1
ATOM 4877 O O . PRO B 1 187 ? -6.57 -29.547 3.344 1 95.44 187 PRO B O 1
ATOM 4880 N N . ASN B 1 188 ? -4.621 -30.578 3.152 1 95.5 188 ASN B N 1
ATOM 4881 C CA . ASN B 1 188 ? -4.199 -30.375 4.535 1 95.5 188 ASN B CA 1
ATOM 4882 C C . ASN B 1 188 ? -2.758 -29.875 4.609 1 95.5 188 ASN B C 1
ATOM 4884 O O . ASN B 1 188 ? -1.936 -30.453 5.328 1 95.5 188 ASN B O 1
ATOM 4888 N N . CYS B 1 189 ? -2.52 -28.828 3.867 1 96.5 189 CYS B N 1
ATOM 4889 C CA . CYS B 1 189 ? -1.178 -28.266 3.816 1 96.5 189 CYS B CA 1
ATOM 4890 C C . CYS B 1 189 ? -0.776 -27.688 5.172 1 96.5 189 CYS B C 1
ATOM 4892 O O . CYS B 1 189 ? -1.376 -26.734 5.648 1 96.5 189 CYS B O 1
ATOM 4894 N N . ASP B 1 190 ? 0.183 -28.312 5.809 1 97.5 190 ASP B N 1
ATOM 4895 C CA . ASP B 1 190 ? 0.72 -27.812 7.07 1 97.5 190 ASP B CA 1
ATOM 4896 C C . ASP B 1 190 ? 1.656 -26.625 6.848 1 97.5 190 ASP B C 1
ATOM 4898 O O . ASP B 1 190 ? 2.787 -26.812 6.391 1 97.5 190 ASP B O 1
ATOM 4902 N N . VAL B 1 191 ? 1.233 -25.453 7.234 1 98.31 191 VAL B N 1
ATOM 4903 C CA . VAL B 1 191 ? 1.923 -24.203 6.906 1 98.31 191 VAL B CA 1
ATOM 4904 C C . VAL B 1 191 ? 3.311 -24.203 7.543 1 98.31 191 VAL B C 1
ATOM 4906 O O . VAL B 1 191 ? 4.297 -23.844 6.895 1 98.31 191 VAL B O 1
ATOM 4909 N N . GLN B 1 192 ? 3.418 -24.625 8.758 1 98.44 192 GLN B N 1
ATOM 4910 C CA . GLN B 1 192 ? 4.699 -24.609 9.461 1 98.44 192 GLN B CA 1
ATOM 4911 C C . GLN B 1 192 ? 5.699 -25.547 8.789 1 98.44 192 GLN B C 1
ATOM 4913 O O . GLN B 1 192 ? 6.895 -25.25 8.734 1 98.44 192 GLN B O 1
ATOM 4918 N N . SER B 1 193 ? 5.188 -26.656 8.336 1 98.25 193 SER B N 1
ATOM 4919 C CA . SER B 1 193 ? 6.066 -27.594 7.641 1 98.25 193 SER B CA 1
ATOM 4920 C C . SER B 1 193 ? 6.684 -26.969 6.398 1 98.25 193 SER B C 1
ATOM 4922 O O . SER B 1 193 ? 7.871 -27.141 6.129 1 98.25 193 SER B O 1
ATOM 4924 N N . VAL B 1 194 ? 5.887 -26.25 5.66 1 98.62 194 VAL B N 1
ATOM 4925 C CA . VAL B 1 194 ? 6.395 -25.578 4.465 1 98.62 194 VAL B CA 1
ATOM 4926 C C . VAL B 1 194 ? 7.391 -24.5 4.863 1 98.62 194 VAL B C 1
ATOM 4928 O O . VAL B 1 194 ? 8.414 -24.312 4.203 1 98.62 194 VAL B O 1
ATOM 4931 N N . VAL B 1 195 ? 7.113 -23.766 5.969 1 98.88 195 VAL B N 1
ATOM 4932 C CA . VAL B 1 195 ? 8.008 -22.734 6.492 1 98.88 195 VAL B CA 1
ATOM 4933 C C . VAL B 1 195 ? 9.367 -23.344 6.805 1 98.88 195 VAL B C 1
ATOM 4935 O O . VAL B 1 195 ? 10.398 -22.828 6.371 1 98.88 195 VAL B O 1
ATOM 4938 N N . ARG B 1 196 ? 9.383 -24.438 7.477 1 98.75 196 ARG B N 1
ATOM 4939 C CA . ARG B 1 196 ? 10.625 -25.078 7.902 1 98.75 196 ARG B CA 1
ATOM 4940 C C . ARG B 1 196 ? 11.406 -25.625 6.707 1 98.75 196 ARG B C 1
ATOM 4942 O O . ARG B 1 196 ? 12.633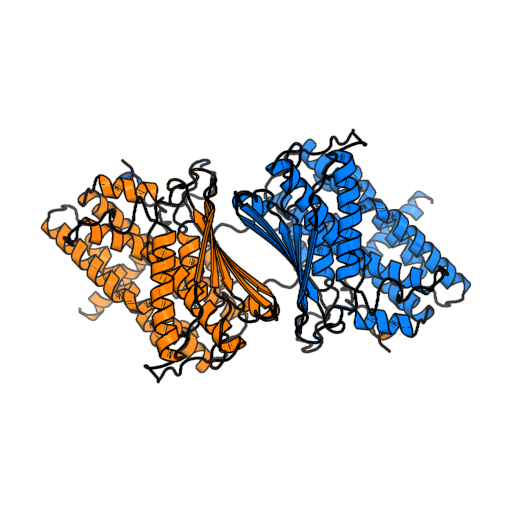 -25.5 6.652 1 98.75 196 ARG B O 1
ATOM 4949 N N . ASP B 1 197 ? 10.68 -26.203 5.762 1 98.5 197 ASP B N 1
ATOM 4950 C CA . ASP B 1 197 ? 11.32 -26.719 4.551 1 98.5 197 ASP B CA 1
ATOM 4951 C C . ASP B 1 197 ? 11.992 -25.578 3.773 1 98.5 197 ASP B C 1
ATOM 4953 O O . ASP B 1 197 ? 13.148 -25.719 3.354 1 98.5 197 ASP B O 1
ATOM 4957 N N . ALA B 1 198 ? 11.234 -24.516 3.57 1 98.69 198 ALA B N 1
ATOM 4958 C CA . ALA B 1 198 ? 11.766 -23.375 2.848 1 98.69 198 ALA B CA 1
ATOM 4959 C C . ALA B 1 198 ? 12.977 -22.781 3.572 1 98.69 198 ALA B C 1
ATOM 4961 O O . ALA B 1 198 ? 13.977 -22.438 2.941 1 98.69 198 ALA B O 1
ATOM 4962 N N . TYR B 1 199 ? 12.883 -22.641 4.891 1 98.75 199 TYR B N 1
ATOM 4963 C CA . TYR B 1 199 ? 13.977 -22.125 5.703 1 98.75 199 TYR B CA 1
ATOM 4964 C C . TYR B 1 199 ? 15.227 -22.984 5.551 1 98.75 199 TYR B C 1
ATOM 4966 O O . TYR B 1 199 ? 16.328 -22.469 5.348 1 98.75 199 TYR B O 1
ATOM 4974 N N . GLU B 1 200 ? 15.078 -24.281 5.648 1 98.62 200 GLU B N 1
ATOM 4975 C CA . GLU B 1 200 ? 16.219 -25.203 5.602 1 98.62 200 GLU B CA 1
ATOM 4976 C C . GLU B 1 200 ? 16.953 -25.094 4.27 1 98.62 200 GLU B C 1
ATOM 4978 O O . GLU B 1 200 ? 18.188 -25.109 4.234 1 98.62 200 GLU B O 1
ATOM 4983 N N . ASN B 1 201 ? 16.234 -25.016 3.234 1 97.69 201 ASN B N 1
ATOM 4984 C CA . ASN B 1 201 ? 16.859 -24.906 1.924 1 97.69 201 ASN B CA 1
ATOM 4985 C C . ASN B 1 201 ? 17.547 -23.562 1.746 1 97.69 201 ASN B C 1
ATOM 4987 O O . ASN B 1 201 ? 18.625 -23.469 1.16 1 97.69 201 ASN B O 1
ATOM 4991 N N . ALA B 1 202 ? 16.891 -22.484 2.209 1 97.44 202 ALA B N 1
ATOM 4992 C CA . ALA B 1 202 ? 17.531 -21.172 2.174 1 97.44 202 ALA B CA 1
ATOM 4993 C C . ALA B 1 202 ? 18.797 -21.156 3.029 1 97.44 202 ALA B C 1
ATOM 4995 O O . ALA B 1 202 ? 19.797 -20.562 2.645 1 97.44 202 ALA B O 1
ATOM 4996 N N . LYS B 1 203 ? 18.719 -21.766 4.18 1 97.69 203 LYS B N 1
ATOM 4997 C CA . LYS B 1 203 ? 19.859 -21.875 5.086 1 97.69 203 LYS B CA 1
ATOM 4998 C C . LYS B 1 203 ? 21.016 -22.594 4.414 1 97.69 203 LYS B C 1
ATOM 5000 O O . LYS B 1 203 ? 22.172 -22.188 4.559 1 97.69 203 LYS B O 1
ATOM 5005 N N . PHE B 1 204 ? 20.719 -23.656 3.762 1 96.62 204 PHE B N 1
ATOM 5006 C CA . PHE B 1 204 ? 21.734 -24.406 3.043 1 96.62 204 PHE B CA 1
ATOM 5007 C C . PHE B 1 204 ? 22.484 -23.516 2.061 1 96.62 204 PHE B C 1
ATOM 5009 O O . PHE B 1 204 ? 23.719 -23.516 2.016 1 96.62 204 PHE B O 1
ATOM 5016 N N . LEU B 1 205 ? 21.766 -22.75 1.288 1 94.12 205 LEU B N 1
ATOM 5017 C CA . LEU B 1 205 ? 22.359 -21.828 0.332 1 94.12 205 LEU B CA 1
ATOM 5018 C C . LEU B 1 205 ? 23.188 -20.781 1.047 1 94.12 205 LEU B C 1
ATOM 5020 O O . LEU B 1 205 ? 24.297 -20.438 0.602 1 94.12 205 LEU B O 1
ATOM 5024 N N . CYS B 1 206 ? 22.672 -20.203 2.105 1 94.12 206 CYS B N 1
ATOM 5025 C CA . CYS B 1 206 ? 23.375 -19.172 2.887 1 94.12 206 CYS B CA 1
ATOM 5026 C C . CYS B 1 206 ? 24.672 -19.719 3.449 1 94.12 206 CYS B C 1
ATOM 5028 O O . CYS B 1 206 ? 25.703 -19.047 3.383 1 94.12 206 CYS B O 1
ATOM 5030 N N . ASP B 1 207 ? 24.672 -20.922 3.957 1 94.75 207 ASP B N 1
ATOM 5031 C CA . ASP B 1 207 ? 25.859 -21.562 4.52 1 94.75 207 ASP B CA 1
ATOM 5032 C C . ASP B 1 207 ? 26.922 -21.781 3.451 1 94.75 207 ASP B C 1
ATOM 5034 O O . ASP B 1 207 ? 28.125 -21.672 3.734 1 94.75 207 ASP B O 1
ATOM 5038 N N . GLN B 1 208 ? 26.484 -22.078 2.336 1 92.19 208 GLN B N 1
ATOM 5039 C CA . GLN B 1 208 ? 27.422 -22.297 1.235 1 92.19 208 GLN B CA 1
ATOM 5040 C C . GLN B 1 208 ? 28.109 -21 0.839 1 92.19 208 GLN B C 1
ATOM 5042 O O . GLN B 1 208 ? 29.297 -21 0.511 1 92.19 208 GLN B O 1
ATOM 5047 N N . TYR B 1 209 ? 27.438 -19.922 0.893 1 88.62 209 TYR B N 1
ATOM 5048 C CA . TYR B 1 209 ? 27.969 -18.656 0.403 1 88.62 209 TYR B CA 1
ATOM 5049 C C . TYR B 1 209 ? 28.703 -17.906 1.514 1 88.62 209 TYR B C 1
ATOM 5051 O O . TYR B 1 209 ? 29.828 -17.438 1.322 1 88.62 209 TYR B O 1
ATOM 5059 N N . TYR B 1 210 ? 28.109 -17.797 2.674 1 91.69 210 TYR B N 1
ATOM 5060 C CA . TYR B 1 210 ? 28.641 -16.969 3.744 1 91.69 210 TYR B CA 1
ATOM 5061 C C . TYR B 1 210 ? 29.344 -17.812 4.801 1 91.69 210 TYR B C 1
ATOM 5063 O O . TYR B 1 210 ? 29.984 -17.281 5.707 1 91.69 210 TYR B O 1
ATOM 5071 N N . LEU B 1 211 ? 29.141 -19.125 4.707 1 93.88 211 LEU B N 1
ATOM 5072 C CA . LEU B 1 211 ? 29.672 -20.078 5.676 1 93.88 211 LEU B CA 1
ATOM 5073 C C . LEU B 1 211 ? 29.047 -19.875 7.047 1 93.88 211 LEU B C 1
ATOM 5075 O O . LEU B 1 211 ? 29.656 -20.188 8.07 1 93.88 211 LEU B O 1
ATOM 5079 N N . THR B 1 212 ? 27.938 -19.188 7.02 1 95.25 212 THR B N 1
ATOM 5080 C CA . THR B 1 212 ? 27.141 -18.953 8.219 1 95.25 212 THR B CA 1
ATOM 5081 C C . THR B 1 212 ? 25.688 -18.641 7.859 1 95.25 212 THR B C 1
ATOM 5083 O O . THR B 1 212 ? 25.359 -18.453 6.688 1 95.25 212 THR B O 1
ATOM 5086 N N . SER B 1 213 ? 24.781 -18.719 8.828 1 96.44 213 SER B N 1
ATOM 5087 C CA . SER B 1 213 ? 23.375 -18.375 8.641 1 96.44 213 SER B CA 1
ATOM 5088 C C . SER B 1 213 ? 22.672 -18.156 9.977 1 96.44 213 SER B C 1
ATOM 5090 O O . SER B 1 213 ? 23.062 -18.734 10.992 1 96.44 213 SER B O 1
ATOM 5092 N N . PRO B 1 214 ? 21.703 -17.219 9.984 1 98.12 214 PRO B N 1
ATOM 5093 C CA . PRO B 1 214 ? 20.938 -17.047 11.227 1 98.12 214 PRO B CA 1
ATOM 5094 C C . PRO B 1 214 ? 19.969 -18.203 11.492 1 98.12 214 PRO B C 1
ATOM 5096 O O . PRO B 1 214 ? 19.5 -18.844 10.555 1 98.12 214 PRO B O 1
ATOM 5099 N N . ASP B 1 215 ? 19.641 -18.406 12.75 1 98.19 215 ASP B N 1
ATOM 5100 C CA . ASP B 1 215 ? 18.609 -19.375 13.141 1 98.19 215 ASP B CA 1
ATOM 5101 C C . ASP B 1 215 ? 17.219 -18.828 12.883 1 98.19 215 ASP B C 1
ATOM 5103 O O . ASP B 1 215 ? 17.047 -17.672 12.484 1 98.19 215 ASP B O 1
ATOM 5107 N N . ILE B 1 216 ? 16.281 -19.719 13.023 1 98.62 216 ILE B N 1
ATOM 5108 C CA . ILE B 1 216 ? 14.883 -19.344 12.867 1 98.62 216 ILE B CA 1
ATOM 5109 C C . ILE B 1 216 ? 14.141 -19.547 14.18 1 98.62 216 ILE B C 1
ATOM 5111 O O . ILE B 1 216 ? 14.492 -20.422 14.977 1 98.62 216 ILE B O 1
ATOM 5115 N N . GLU B 1 217 ? 13.266 -18.719 14.539 1 98.75 217 GLU B N 1
ATOM 5116 C CA . GLU B 1 217 ? 12.297 -18.891 15.617 1 98.75 217 GLU B CA 1
ATOM 5117 C C . GLU B 1 217 ? 10.867 -18.812 15.094 1 98.75 217 GLU B C 1
ATOM 5119 O O . GLU B 1 217 ? 10.453 -17.781 14.555 1 98.75 217 GLU B O 1
ATOM 5124 N N . VAL B 1 218 ? 10.094 -19.922 15.227 1 98.5 218 VAL B N 1
ATOM 5125 C CA . VAL B 1 218 ? 8.75 -20 14.656 1 98.5 218 VAL B CA 1
ATOM 5126 C C . VAL B 1 218 ? 7.719 -20.078 15.781 1 98.5 218 VAL B C 1
ATOM 5128 O O . VAL B 1 218 ? 7.867 -20.859 16.719 1 98.5 218 VAL B O 1
ATOM 5131 N N . GLN B 1 219 ? 6.777 -19.234 15.727 1 97.19 219 GLN B N 1
ATOM 5132 C CA . GLN B 1 219 ? 5.625 -19.266 16.625 1 97.19 219 GLN B CA 1
ATOM 5133 C C . GLN B 1 219 ? 4.32 -19.375 15.844 1 97.19 219 GLN B C 1
ATOM 5135 O O . GLN B 1 219 ? 4.164 -18.734 14.797 1 97.19 219 GLN B O 1
ATOM 5140 N N . GLU B 1 220 ? 3.41 -20.172 16.312 1 96.88 220 GLU B N 1
ATOM 5141 C CA . GLU B 1 220 ? 2.086 -20.312 15.719 1 96.88 220 GLU B CA 1
ATOM 5142 C C . GLU B 1 220 ? 1 -19.781 16.656 1 96.88 220 GLU B C 1
ATOM 5144 O O . GLU B 1 220 ? 1.049 -20.016 17.859 1 96.88 220 GLU B O 1
ATOM 5149 N N . HIS B 1 221 ? 0.164 -19.031 16.141 1 95.56 221 HIS B N 1
ATOM 5150 C CA . HIS B 1 221 ? -1.005 -18.531 16.859 1 95.56 221 HIS B CA 1
ATOM 5151 C C . HIS B 1 221 ? -2.297 -18.969 16.188 1 95.56 221 HIS B C 1
ATOM 5153 O O . HIS B 1 221 ? -2.783 -18.312 15.266 1 95.56 221 HIS B O 1
ATOM 5159 N N . ASN B 1 222 ? -2.896 -20.047 16.703 1 94.69 222 ASN B N 1
ATOM 5160 C CA . ASN B 1 222 ? -4.148 -20.609 16.203 1 94.69 222 ASN B CA 1
ATOM 5161 C C . ASN B 1 222 ? -5.27 -20.469 17.234 1 94.69 222 ASN B C 1
ATOM 5163 O O . ASN B 1 222 ? -5.605 -21.438 17.922 1 94.69 222 ASN B O 1
ATOM 5167 N N . ASN B 1 223 ? -5.918 -19.359 17.266 1 88.38 223 ASN B N 1
ATOM 5168 C CA . ASN B 1 223 ? -6.953 -19.109 18.266 1 88.38 223 ASN B CA 1
ATOM 5169 C C . ASN B 1 223 ? -8.227 -19.891 17.953 1 88.38 223 ASN B C 1
ATOM 5171 O O . ASN B 1 223 ? -9.023 -20.156 18.859 1 88.38 223 ASN B O 1
ATOM 5175 N N . LEU B 1 224 ? -8.414 -20.266 16.781 1 91.06 224 LEU B N 1
ATOM 5176 C CA . LEU B 1 224 ? -9.625 -20.969 16.375 1 91.06 224 LEU B CA 1
ATOM 5177 C C . LEU B 1 224 ? -9.57 -22.438 16.828 1 91.06 224 LEU B C 1
ATOM 5179 O O . LEU B 1 224 ? -10.594 -23.016 17.203 1 91.06 224 LEU B O 1
ATOM 5183 N N . GLU B 1 225 ? -8.406 -23.016 16.719 1 93.12 225 GLU B N 1
ATOM 5184 C CA . GLU B 1 225 ? -8.156 -24.391 17.172 1 93.12 225 GLU B CA 1
ATOM 5185 C C . GLU B 1 225 ? -6.852 -24.469 17.969 1 93.12 225 GLU B C 1
ATOM 5187 O O . GLU B 1 225 ? -5.863 -25.031 17.484 1 93.12 225 GLU B O 1
ATOM 5192 N N . PRO B 1 226 ? -6.973 -24.062 19.25 1 90.69 226 PRO B N 1
ATOM 5193 C CA . PRO B 1 226 ? -5.746 -23.984 20.047 1 90.69 226 PRO B CA 1
ATOM 5194 C C . PRO B 1 226 ? -5.027 -25.328 20.156 1 90.69 226 PRO B C 1
ATOM 5196 O O . PRO B 1 226 ? -5.672 -26.359 20.375 1 90.69 226 PRO B O 1
ATOM 5199 N N . GLY B 1 227 ? -3.744 -25.328 19.891 1 90.88 227 GLY B N 1
ATOM 5200 C CA . GLY B 1 227 ? -2.93 -26.516 20.078 1 90.88 227 GLY B CA 1
ATOM 5201 C C . GLY B 1 227 ? -2.783 -27.344 18.797 1 90.88 227 GLY B C 1
ATOM 5202 O O . GLY B 1 227 ? -1.9 -28.188 18.703 1 90.88 227 GLY B O 1
ATOM 5203 N N . LEU B 1 228 ? -3.598 -27.125 17.844 1 94.38 228 LEU B N 1
ATOM 5204 C CA . LEU B 1 228 ? -3.525 -27.859 16.578 1 94.38 228 LEU B CA 1
ATOM 5205 C C . LEU B 1 228 ? -2.689 -27.109 15.555 1 94.38 228 LEU B C 1
ATOM 5207 O O . LEU B 1 228 ? -2.662 -25.875 15.562 1 94.38 228 LEU B O 1
ATOM 5211 N N . PRO B 1 229 ? -2.047 -27.859 14.68 1 96.06 229 PRO B N 1
ATOM 5212 C CA . PRO B 1 229 ? -1.295 -27.203 13.609 1 96.06 229 PRO B CA 1
ATOM 5213 C C . PRO B 1 229 ? -2.197 -26.453 12.625 1 96.06 229 PRO B C 1
ATOM 5215 O O . PRO B 1 229 ? -3.34 -26.859 12.406 1 96.06 229 PRO B O 1
ATOM 5218 N N . ILE B 1 230 ? -1.697 -25.375 12.102 1 97.44 230 ILE B N 1
ATOM 5219 C CA . ILE B 1 230 ? -2.445 -24.594 11.117 1 97.44 230 ILE B CA 1
ATOM 5220 C C . ILE B 1 230 ? -2.332 -25.266 9.75 1 97.44 230 ILE B C 1
ATOM 5222 O O . ILE B 1 230 ? -1.236 -25.375 9.195 1 97.44 230 ILE B O 1
ATOM 5226 N N . GLN B 1 231 ? -3.447 -25.672 9.273 1 96.38 231 GLN B N 1
ATOM 5227 C CA . GLN B 1 231 ? -3.52 -26.328 7.973 1 96.38 231 GLN B CA 1
ATOM 5228 C C . GLN B 1 231 ? -4.527 -25.641 7.062 1 96.38 231 GLN B C 1
ATOM 5230 O O . GLN B 1 231 ? -5.586 -25.203 7.523 1 96.38 231 GLN B O 1
ATOM 5235 N N . ILE B 1 232 ? -4.168 -25.5 5.832 1 95.88 232 ILE B N 1
ATOM 5236 C CA . ILE B 1 232 ? -5.082 -24.922 4.855 1 95.88 232 ILE B CA 1
ATOM 5237 C C . ILE B 1 232 ? -5.035 -25.719 3.561 1 95.88 232 ILE B C 1
ATOM 5239 O O . ILE B 1 232 ? -4.102 -26.5 3.336 1 95.88 232 ILE B O 1
ATOM 5243 N N . VAL B 1 233 ? -6.074 -25.609 2.732 1 96.56 233 VAL B N 1
ATOM 5244 C CA . VAL B 1 233 ? -6.043 -26.141 1.379 1 96.56 233 VAL B CA 1
ATOM 5245 C C . VAL B 1 233 ? -5.211 -25.234 0.477 1 96.56 233 VAL B C 1
ATOM 5247 O O . VAL B 1 233 ? -5.598 -24.094 0.208 1 96.56 233 VAL B O 1
ATOM 5250 N N . TYR B 1 234 ? -4.07 -25.719 0.033 1 96.69 234 TYR B N 1
ATOM 5251 C CA . TYR B 1 234 ? -3.188 -24.812 -0.704 1 96.69 234 TYR B CA 1
ATOM 5252 C C . TYR B 1 234 ? -2.227 -25.594 -1.591 1 96.69 234 TYR B C 1
ATOM 5254 O O . TYR B 1 234 ? -2.211 -26.828 -1.562 1 96.69 234 TYR B O 1
ATOM 5262 N N . VAL B 1 235 ? -1.586 -24.859 -2.473 1 96.25 235 VAL B N 1
ATOM 5263 C CA . VAL B 1 235 ? -0.524 -25.406 -3.312 1 96.25 235 VAL B CA 1
ATOM 5264 C C . VAL B 1 235 ? 0.823 -25.25 -2.609 1 96.25 235 VAL B C 1
ATOM 5266 O O . VAL B 1 235 ? 1.453 -24.188 -2.689 1 96.25 235 VAL B O 1
ATOM 5269 N N . PRO B 1 236 ? 1.376 -26.312 -2.018 1 96.94 236 PRO B N 1
ATOM 5270 C CA . PRO B 1 236 ? 2.58 -26.188 -1.192 1 96.94 236 PRO B CA 1
ATOM 5271 C C . PRO B 1 236 ? 3.762 -25.594 -1.957 1 96.94 236 PRO B C 1
ATOM 5273 O O . PRO B 1 236 ? 4.531 -24.812 -1.398 1 96.94 236 PRO B O 1
ATOM 5276 N N . SER B 1 237 ? 3.92 -25.938 -3.217 1 96.88 237 SER B N 1
ATOM 5277 C CA . SER B 1 237 ? 5.059 -25.453 -3.992 1 96.88 237 SER B CA 1
ATOM 5278 C C . SER B 1 237 ? 5.008 -23.938 -4.156 1 96.88 237 SER B C 1
ATOM 5280 O O . SER B 1 237 ? 6.051 -23.281 -4.195 1 96.88 237 SER B O 1
ATOM 5282 N N . HIS B 1 238 ? 3.789 -23.344 -4.316 1 97.69 238 HIS B N 1
ATOM 5283 C CA . HIS B 1 238 ? 3.643 -21.891 -4.398 1 97.69 238 HIS B CA 1
ATOM 5284 C C . HIS B 1 238 ? 4.078 -21.219 -3.102 1 97.69 238 HIS B C 1
ATOM 5286 O O . HIS B 1 238 ? 4.82 -20.234 -3.129 1 97.69 238 HIS B O 1
ATOM 5292 N N . LEU B 1 239 ? 3.613 -21.766 -2.02 1 98.44 239 LEU B N 1
ATOM 5293 C CA . LEU B 1 239 ? 3.973 -21.219 -0.715 1 98.44 239 LEU B CA 1
ATOM 5294 C C . LEU B 1 239 ? 5.473 -21.344 -0.466 1 98.44 239 LEU B C 1
ATOM 5296 O O . LEU B 1 239 ? 6.113 -20.406 -0.001 1 98.44 239 LEU B O 1
ATOM 5300 N N . TYR B 1 240 ? 5.988 -22.5 -0.831 1 98.44 240 TYR B N 1
ATOM 5301 C CA . TYR B 1 240 ? 7.414 -22.766 -0.679 1 98.44 240 TYR B CA 1
ATOM 5302 C C . TYR B 1 240 ? 8.234 -21.734 -1.443 1 98.44 240 TYR B C 1
ATOM 5304 O O . TYR B 1 240 ? 9.195 -21.172 -0.908 1 98.44 240 TYR B O 1
ATOM 5312 N N . HIS B 1 241 ? 7.883 -21.5 -2.648 1 97.19 241 HIS B N 1
ATOM 5313 C CA . HIS B 1 241 ? 8.602 -20.531 -3.479 1 97.19 241 HIS B CA 1
ATOM 5314 C C . HIS B 1 241 ? 8.648 -19.156 -2.818 1 97.19 241 HIS B C 1
ATOM 5316 O O . HIS B 1 241 ? 9.711 -18.531 -2.76 1 97.19 241 HIS B O 1
ATOM 5322 N N . THR B 1 242 ? 7.555 -18.719 -2.369 1 98.31 242 THR B N 1
ATOM 5323 C CA . THR B 1 242 ? 7.438 -17.422 -1.723 1 98.31 242 THR B CA 1
ATOM 5324 C C . THR B 1 242 ? 8.305 -17.359 -0.469 1 98.31 242 THR B C 1
ATOM 5326 O O . THR B 1 242 ? 9.094 -16.422 -0.302 1 98.31 242 THR B O 1
ATOM 5329 N N . LEU B 1 243 ? 8.18 -18.375 0.363 1 98.88 243 LEU B N 1
ATOM 5330 C CA . LEU B 1 243 ? 8.875 -18.391 1.643 1 98.88 243 LEU B CA 1
ATOM 5331 C C . LEU B 1 243 ? 10.383 -18.547 1.437 1 98.88 243 LEU B C 1
ATOM 5333 O O . LEU B 1 243 ? 11.172 -17.922 2.148 1 98.88 243 LEU B O 1
ATOM 5337 N N . PHE B 1 244 ? 10.766 -19.375 0.485 1 98.06 244 PHE B N 1
ATOM 5338 C CA . PHE B 1 244 ? 12.172 -19.562 0.164 1 98.06 244 PHE B CA 1
ATOM 5339 C C . PHE B 1 244 ? 12.82 -18.234 -0.203 1 98.06 244 PHE B C 1
ATOM 5341 O O . PHE B 1 244 ? 13.898 -17.906 0.3 1 98.06 244 PHE B O 1
ATOM 5348 N N . GLU B 1 245 ? 12.164 -17.484 -1.089 1 96.75 245 GLU B N 1
ATOM 5349 C CA . GLU B 1 245 ? 12.68 -16.188 -1.508 1 96.75 245 GLU B CA 1
ATOM 5350 C C . GLU B 1 245 ? 12.797 -15.227 -0.323 1 96.75 245 GLU B C 1
ATOM 5352 O O . GLU B 1 245 ? 13.781 -14.5 -0.203 1 96.75 245 GLU B O 1
ATOM 5357 N N . LEU B 1 246 ? 11.812 -15.211 0.534 1 98.06 246 LEU B N 1
ATOM 5358 C CA . LEU B 1 246 ? 11.797 -14.32 1.685 1 98.06 246 LEU B CA 1
ATOM 5359 C C . LEU B 1 246 ? 12.906 -14.672 2.67 1 98.06 246 LEU B C 1
ATOM 5361 O O . LEU B 1 246 ? 13.578 -13.789 3.199 1 98.06 246 LEU B O 1
ATOM 5365 N N . PHE B 1 247 ? 13.102 -15.977 2.898 1 98.44 247 PHE B N 1
ATOM 5366 C CA . PHE B 1 247 ? 14.156 -16.406 3.811 1 98.44 247 PHE B CA 1
ATOM 5367 C C . PHE B 1 247 ? 15.531 -16.094 3.238 1 98.44 247 PHE B C 1
ATOM 5369 O O . PHE B 1 247 ? 16.422 -15.633 3.961 1 98.44 247 PHE B O 1
ATOM 5376 N N . LYS B 1 248 ? 15.664 -16.391 1.979 1 96.12 248 LYS B N 1
ATOM 5377 C CA . LYS B 1 248 ? 16.922 -16.078 1.311 1 96.12 248 LYS B CA 1
ATOM 5378 C C . LYS B 1 248 ? 17.281 -14.602 1.5 1 96.12 248 LYS B C 1
ATOM 5380 O O . LYS B 1 248 ? 18.406 -14.289 1.89 1 96.12 248 LYS B O 1
ATOM 5385 N N . ASN B 1 249 ? 16.375 -13.68 1.273 1 94.75 249 ASN B N 1
ATOM 5386 C CA . ASN B 1 249 ? 16.609 -12.25 1.411 1 94.75 249 ASN B CA 1
ATOM 5387 C C . ASN B 1 249 ? 16.844 -11.859 2.867 1 94.75 249 ASN B C 1
ATOM 5389 O O . ASN B 1 249 ? 17.734 -11.047 3.16 1 94.75 249 ASN B O 1
ATOM 5393 N N . ALA B 1 250 ? 16.047 -12.422 3.754 1 97.44 250 ALA B N 1
ATOM 5394 C CA . ALA B 1 250 ? 16.188 -12.117 5.176 1 97.44 250 ALA B CA 1
ATOM 5395 C C . ALA B 1 250 ? 17.547 -12.531 5.699 1 97.44 250 ALA B C 1
ATOM 5397 O O . ALA B 1 250 ? 18.219 -11.766 6.395 1 97.44 250 ALA B O 1
ATOM 5398 N N . MET B 1 251 ? 18.016 -13.773 5.348 1 97.06 251 MET B N 1
ATOM 5399 C CA . MET B 1 251 ? 19.297 -14.289 5.812 1 97.06 251 MET B CA 1
ATOM 5400 C C . MET B 1 251 ? 20.453 -13.461 5.258 1 97.06 251 MET B C 1
ATOM 5402 O O . MET B 1 251 ? 21.391 -13.117 5.988 1 97.06 251 MET B O 1
ATOM 5406 N N . ARG B 1 252 ? 20.359 -13.188 3.965 1 94.38 252 ARG B N 1
ATOM 5407 C CA . ARG B 1 252 ? 21.375 -12.336 3.348 1 94.38 252 ARG B CA 1
ATOM 5408 C C . ARG B 1 252 ? 21.484 -11 4.066 1 94.38 252 ARG B C 1
ATOM 5410 O O . ARG B 1 252 ? 22.578 -10.555 4.418 1 94.38 252 ARG B O 1
ATOM 5417 N N . ALA B 1 253 ? 20.312 -10.289 4.281 1 95.31 253 ALA B N 1
ATOM 5418 C CA . ALA B 1 253 ? 20.281 -8.977 4.922 1 95.31 253 ALA B CA 1
ATOM 5419 C C . ALA B 1 253 ? 20.906 -9.039 6.316 1 95.31 253 ALA B C 1
ATOM 5421 O O . ALA B 1 253 ? 21.688 -8.164 6.695 1 95.31 253 ALA B O 1
ATOM 5422 N N . VAL B 1 254 ? 20.594 -10.086 7.113 1 97.5 254 VAL B N 1
ATOM 5423 C CA . VAL B 1 254 ? 21.078 -10.219 8.477 1 97.5 254 VAL B CA 1
ATOM 5424 C C . VAL B 1 254 ? 22.594 -10.422 8.469 1 97.5 254 VAL B C 1
ATOM 5426 O O . VAL B 1 254 ? 23.328 -9.734 9.188 1 97.5 254 VAL B O 1
ATOM 5429 N N . VAL B 1 255 ? 23.078 -11.344 7.613 1 95.94 255 VAL B N 1
ATOM 5430 C CA . VAL B 1 255 ? 24.484 -11.68 7.586 1 95.94 255 VAL B CA 1
ATOM 5431 C C . VAL B 1 255 ? 25.297 -10.484 7.098 1 95.94 255 VAL B C 1
ATOM 5433 O O . VAL B 1 255 ? 26.312 -10.125 7.695 1 95.94 255 VAL B O 1
ATOM 5436 N N . GLU B 1 256 ? 24.812 -9.844 6.02 1 93.5 256 GLU B N 1
ATOM 5437 C CA . GLU B 1 256 ? 25.531 -8.711 5.461 1 93.5 256 GLU B CA 1
ATOM 5438 C C . GLU B 1 256 ? 25.531 -7.523 6.422 1 93.5 256 GLU B C 1
ATOM 5440 O O . GLU B 1 256 ? 26.5 -6.777 6.5 1 93.5 256 GLU B O 1
ATOM 5445 N N . HIS B 1 257 ? 24.453 -7.316 7.105 1 94.19 257 HIS B N 1
ATOM 5446 C CA . HIS B 1 257 ? 24.328 -6.195 8.023 1 94.19 257 HIS B CA 1
ATOM 5447 C C . HIS B 1 257 ? 25.219 -6.375 9.25 1 94.19 257 HIS B C 1
ATOM 5449 O O . HIS B 1 257 ? 25.875 -5.426 9.695 1 94.19 257 HIS B O 1
ATOM 5455 N N . HIS B 1 258 ? 25.312 -7.559 9.859 1 95.44 258 HIS B N 1
ATOM 5456 C CA . HIS B 1 258 ? 26.047 -7.812 11.086 1 95.44 258 HIS B CA 1
ATOM 5457 C C . HIS B 1 258 ? 27.484 -8.266 10.789 1 95.44 258 HIS B C 1
ATOM 5459 O O . HIS B 1 258 ? 28.328 -8.258 11.68 1 95.44 258 HIS B O 1
ATOM 5465 N N . GLY B 1 259 ? 27.734 -8.594 9.617 1 93.5 259 GLY B N 1
ATOM 5466 C CA . GLY B 1 259 ? 29.047 -9.062 9.211 1 93.5 259 GLY B CA 1
ATOM 5467 C C . GLY B 1 259 ? 29.219 -10.562 9.32 1 93.5 259 GLY B C 1
ATOM 5468 O O . GLY B 1 259 ? 28.719 -11.18 10.273 1 93.5 259 GLY B O 1
ATOM 5469 N N . ALA B 1 260 ? 29.922 -11.141 8.398 1 84.75 260 ALA B N 1
ATOM 5470 C CA . ALA B 1 260 ? 30.078 -12.586 8.312 1 84.75 260 ALA B CA 1
ATOM 5471 C C . ALA B 1 260 ? 30.891 -13.125 9.484 1 84.75 260 ALA B C 1
ATOM 5473 O O . ALA B 1 260 ? 30.828 -14.312 9.797 1 84.75 260 ALA B O 1
ATOM 5474 N N . ALA B 1 261 ? 31.578 -12.273 10.172 1 86.94 261 ALA B N 1
ATOM 5475 C CA . ALA B 1 261 ? 32.438 -12.695 11.273 1 86.94 261 ALA B CA 1
ATOM 5476 C C . ALA B 1 261 ? 31.734 -12.516 12.617 1 86.94 261 ALA B C 1
ATOM 5478 O O . ALA B 1 261 ? 32.344 -12.688 13.672 1 86.94 261 ALA B O 1
ATOM 5479 N N . ALA B 1 262 ? 30.484 -12.195 12.492 1 88.25 262 ALA B N 1
ATOM 5480 C CA . ALA B 1 262 ? 29.75 -12.023 13.742 1 88.25 262 ALA B CA 1
ATOM 5481 C C . ALA B 1 262 ? 29.641 -13.344 14.508 1 88.25 262 ALA B C 1
ATOM 5483 O O . ALA B 1 262 ? 29.562 -14.414 13.898 1 88.25 262 ALA B O 1
ATOM 5484 N N . ARG B 1 263 ? 29.719 -13.344 15.773 1 87.25 263 ARG B N 1
ATOM 5485 C CA . ARG B 1 263 ? 29.641 -14.547 16.594 1 87.25 263 ARG B CA 1
ATOM 5486 C C . ARG B 1 263 ? 28.219 -15.102 16.609 1 87.25 263 ARG B C 1
ATOM 5488 O O . ARG B 1 263 ? 28.016 -16.312 16.609 1 87.25 263 ARG B O 1
ATOM 5495 N N . ASP B 1 264 ? 27.297 -14.18 16.672 1 92.88 264 ASP B N 1
ATOM 5496 C CA . ASP B 1 264 ? 25.891 -14.555 16.703 1 92.88 264 ASP B CA 1
ATOM 5497 C C . ASP B 1 264 ? 25.047 -13.602 15.859 1 92.88 264 ASP B C 1
ATOM 5499 O O . ASP B 1 264 ? 25.406 -12.43 15.695 1 92.88 264 ASP B O 1
ATOM 5503 N N . TYR B 1 265 ? 24.016 -14.25 15.242 1 96.62 265 TYR B N 1
ATOM 5504 C CA . TYR B 1 265 ? 23.078 -13.453 14.461 1 96.62 265 TYR B CA 1
ATOM 5505 C C . TYR B 1 265 ? 21.703 -13.453 15.117 1 96.62 265 TYR B C 1
ATOM 5507 O O . TYR B 1 265 ? 21.25 -14.477 15.648 1 96.62 265 TYR B O 1
ATOM 5515 N N . PRO B 1 266 ? 21.047 -12.258 15.102 1 97.69 266 PRO B N 1
ATOM 5516 C CA . PRO B 1 266 ? 19.625 -12.336 15.469 1 97.69 266 PRO B CA 1
ATOM 5517 C C . PRO B 1 266 ? 18.859 -13.328 14.609 1 97.69 266 PRO B C 1
ATOM 5519 O O . PRO B 1 266 ? 19.016 -13.352 13.391 1 97.69 266 PRO B O 1
ATOM 5522 N N . PRO B 1 267 ? 18.109 -14.172 15.242 1 98.56 267 PRO B N 1
ATOM 5523 C CA . PRO B 1 267 ? 17.344 -15.133 14.445 1 98.56 267 PRO B CA 1
ATOM 5524 C C . PRO B 1 267 ? 16.266 -14.477 13.594 1 98.56 267 PRO B C 1
ATOM 5526 O O . PRO B 1 267 ? 15.797 -13.383 13.922 1 98.56 267 PRO B O 1
ATOM 5529 N N . VAL B 1 268 ? 15.906 -15.078 12.477 1 98.81 268 VAL B N 1
ATOM 5530 C CA . VAL B 1 268 ? 14.719 -14.688 11.719 1 98.81 268 VAL B CA 1
ATOM 5531 C C . VAL B 1 268 ? 13.461 -15.148 12.461 1 98.81 268 VAL B C 1
ATOM 5533 O O . VAL B 1 268 ? 13.32 -16.328 12.781 1 98.81 268 VAL B O 1
ATOM 5536 N N . GLN B 1 269 ? 12.633 -14.227 12.781 1 98.81 269 GLN B N 1
ATOM 5537 C CA . GLN B 1 269 ? 11.398 -14.547 13.508 1 98.81 269 GLN B CA 1
ATOM 5538 C C . GLN B 1 269 ? 10.25 -14.82 12.547 1 98.81 269 GLN B C 1
ATOM 5540 O O . GLN B 1 269 ? 10.047 -14.078 11.578 1 98.81 269 GLN B O 1
ATOM 5545 N N . VAL B 1 270 ? 9.5 -15.906 12.773 1 98.88 270 VAL B N 1
ATOM 5546 C CA . VAL B 1 270 ? 8.336 -16.25 11.961 1 98.88 270 VAL B CA 1
ATOM 5547 C C . VAL B 1 270 ? 7.109 -16.391 12.852 1 98.88 270 VAL B C 1
ATOM 5549 O O . VAL B 1 270 ? 7.141 -17.109 13.852 1 98.88 270 VAL B O 1
ATOM 5552 N N . LEU B 1 271 ? 6.148 -15.648 12.562 1 98.5 271 LEU B N 1
ATOM 5553 C CA . LEU B 1 271 ? 4.855 -15.75 13.234 1 98.5 271 LEU B CA 1
ATOM 5554 C C . LEU B 1 271 ? 3.779 -16.219 12.258 1 98.5 271 LEU B C 1
ATOM 5556 O O . LEU B 1 271 ? 3.592 -15.617 11.195 1 98.5 271 LEU B O 1
ATOM 5560 N N . ILE B 1 272 ? 3.146 -17.328 12.508 1 98.5 272 ILE B N 1
ATOM 5561 C CA . ILE B 1 272 ? 2.043 -17.859 11.711 1 98.5 272 ILE B CA 1
ATOM 5562 C C . ILE B 1 272 ? 0.729 -17.672 12.461 1 98.5 272 ILE B C 1
ATOM 5564 O O . ILE B 1 272 ? 0.571 -18.172 13.586 1 98.5 272 ILE B O 1
ATOM 5568 N N . ILE B 1 273 ? -0.218 -16.984 11.852 1 97.75 273 ILE B N 1
ATOM 5569 C CA . ILE B 1 273 ? -1.462 -16.625 12.523 1 97.75 273 ILE B CA 1
ATOM 5570 C C . ILE B 1 273 ? -2.652 -17.156 11.727 1 97.75 273 ILE B C 1
ATOM 5572 O O . ILE B 1 273 ? -2.766 -16.906 10.523 1 97.75 273 ILE B O 1
ATOM 5576 N N . ARG B 1 274 ? -3.498 -17.875 12.406 1 96.75 274 ARG B N 1
ATOM 5577 C CA . ARG B 1 274 ? -4.734 -18.344 11.789 1 96.75 274 ARG B CA 1
ATOM 5578 C C . ARG B 1 274 ? -5.891 -17.406 12.086 1 96.75 274 ARG B C 1
ATOM 5580 O O . ARG B 1 274 ? -6.363 -17.328 13.219 1 96.75 274 ARG B O 1
ATOM 5587 N N . GLY B 1 275 ? -6.305 -16.625 11.078 1 93.94 275 GLY B N 1
ATOM 5588 C CA . GLY B 1 275 ? -7.555 -15.891 11.164 1 93.94 275 GLY B CA 1
ATOM 5589 C C . GLY B 1 275 ? -8.742 -16.656 10.609 1 93.94 275 GLY B C 1
ATOM 5590 O O . GLY B 1 275 ? -8.602 -17.797 10.172 1 93.94 275 GLY B O 1
ATOM 5591 N N . LYS B 1 276 ? -9.914 -16.031 10.672 1 91.75 276 LYS B N 1
ATOM 5592 C CA . LYS B 1 276 ? -11.109 -16.656 10.117 1 91.75 276 LYS B CA 1
ATOM 5593 C C . LYS B 1 276 ? -11.055 -16.703 8.594 1 91.75 276 LYS B C 1
ATOM 5595 O O . LYS B 1 276 ? -11.391 -17.719 7.984 1 91.75 276 LYS B O 1
ATOM 5600 N N . GLU B 1 277 ? -10.531 -15.594 8.031 1 91.31 277 GLU B N 1
ATOM 5601 C CA . GLU B 1 277 ? -10.57 -15.469 6.578 1 91.31 277 GLU B CA 1
ATOM 5602 C C . GLU B 1 277 ? -9.203 -15.742 5.965 1 91.31 277 GLU B C 1
ATOM 5604 O O . GLU B 1 277 ? -9.102 -16.156 4.809 1 91.31 277 GLU B O 1
ATOM 5609 N N . ASP B 1 278 ? -8.172 -15.531 6.785 1 93.88 278 ASP B N 1
ATOM 5610 C CA . ASP B 1 278 ? -6.828 -15.602 6.223 1 93.88 278 ASP B CA 1
ATOM 5611 C C . ASP B 1 278 ? -5.859 -16.281 7.191 1 93.88 278 ASP B C 1
ATOM 5613 O O . ASP B 1 278 ? -6.117 -16.328 8.398 1 93.88 278 ASP B O 1
ATOM 5617 N N . VAL B 1 279 ? -4.895 -16.859 6.637 1 97 279 VAL B N 1
ATOM 5618 C CA . VAL B 1 279 ? -3.676 -17.219 7.359 1 97 279 VAL B CA 1
ATOM 5619 C C . VAL B 1 279 ? -2.57 -16.219 7.016 1 97 279 VAL B C 1
ATOM 5621 O O . VAL B 1 279 ? -2.359 -15.891 5.848 1 97 279 VAL B O 1
ATOM 5624 N N . THR B 1 280 ? -1.957 -15.68 8.039 1 97.88 280 THR B N 1
ATOM 5625 C CA . THR B 1 280 ? -0.882 -14.719 7.828 1 97.88 280 THR B CA 1
ATOM 5626 C C . THR B 1 280 ? 0.448 -15.273 8.328 1 97.88 280 THR B C 1
ATOM 5628 O O . THR B 1 280 ? 0.518 -15.844 9.422 1 97.88 280 THR B O 1
ATOM 5631 N N . ILE B 1 281 ? 1.454 -15.195 7.516 1 98.62 281 ILE B N 1
ATOM 5632 C CA . ILE B 1 281 ? 2.824 -15.516 7.906 1 98.62 281 ILE B CA 1
ATOM 5633 C C . ILE B 1 281 ? 3.658 -14.234 7.941 1 98.62 281 ILE B C 1
ATOM 5635 O O . ILE B 1 281 ? 3.822 -13.562 6.922 1 98.62 281 ILE B O 1
ATOM 5639 N N . LYS B 1 282 ? 4.094 -13.883 9.078 1 98.5 282 LYS B N 1
ATOM 5640 C CA . LYS B 1 282 ? 4.973 -12.727 9.25 1 98.5 282 LYS B CA 1
ATOM 5641 C C . LYS B 1 282 ? 6.426 -13.164 9.422 1 98.5 282 LYS B C 1
ATOM 5643 O O . LYS B 1 282 ? 6.738 -13.953 10.32 1 98.5 282 LYS B O 1
ATOM 5648 N N . ILE B 1 283 ? 7.301 -12.734 8.562 1 98.81 283 ILE B N 1
ATOM 5649 C CA . ILE B 1 283 ? 8.734 -13.008 8.641 1 98.81 283 ILE B CA 1
ATOM 5650 C C . ILE B 1 283 ? 9.484 -11.719 8.945 1 98.81 283 ILE B C 1
ATOM 5652 O O . ILE B 1 283 ? 9.422 -10.758 8.18 1 98.81 283 ILE B O 1
ATOM 5656 N N . SER B 1 284 ? 10.203 -11.68 10.07 1 98.62 284 SER B N 1
ATOM 5657 C CA . SER B 1 284 ? 10.906 -10.484 10.523 1 98.62 284 SER B CA 1
ATOM 5658 C C . SER B 1 284 ? 12.406 -10.727 10.602 1 98.62 284 SER B C 1
ATOM 5660 O O . SER B 1 284 ? 12.852 -11.68 11.25 1 98.62 284 SER B O 1
ATOM 5662 N N . ASP B 1 285 ? 13.148 -9.945 9.969 1 98.56 285 ASP B N 1
ATOM 5663 C CA . ASP B 1 285 ? 14.602 -10.023 10.078 1 98.56 285 ASP B CA 1
ATOM 5664 C C . ASP B 1 285 ? 15.172 -8.758 10.703 1 98.56 285 ASP B C 1
ATOM 5666 O O . ASP B 1 285 ? 14.508 -7.719 10.734 1 98.56 285 ASP B O 1
ATOM 5670 N N . ARG B 1 286 ? 16.297 -8.844 11.32 1 98 286 ARG B N 1
ATOM 5671 C CA . ARG B 1 286 ? 17.062 -7.719 11.836 1 98 286 ARG B CA 1
ATOM 5672 C C . ARG B 1 286 ? 18.297 -7.449 10.961 1 98 286 ARG B C 1
ATOM 5674 O O . ARG B 1 286 ? 19.406 -7.367 11.469 1 98 286 ARG B O 1
ATOM 5681 N N . GLY B 1 287 ? 18 -7.293 9.648 1 96.44 287 GLY B N 1
ATOM 5682 C CA . GLY B 1 287 ? 19.047 -7.113 8.656 1 96.44 287 GLY B CA 1
ATOM 5683 C C . GLY B 1 287 ? 19.328 -5.656 8.336 1 96.44 287 GLY B C 1
ATOM 5684 O O . GLY B 1 287 ? 19.797 -5.332 7.246 1 96.44 287 GLY B O 1
ATOM 5685 N N . GLY B 1 288 ? 18.938 -4.754 9.203 1 95.12 288 GLY B N 1
ATOM 5686 C CA . GLY B 1 288 ? 19.266 -3.348 9.039 1 95.12 288 GLY B CA 1
ATOM 5687 C C . GLY B 1 288 ? 18.188 -2.561 8.328 1 95.12 288 GLY B C 1
ATOM 5688 O O . GLY B 1 288 ? 18.125 -1.335 8.453 1 95.12 288 GLY B O 1
ATOM 5689 N N . GLY B 1 289 ? 17.281 -3.252 7.547 1 94.69 289 GLY B N 1
ATOM 5690 C CA . GLY B 1 289 ? 16.203 -2.562 6.859 1 94.69 289 GLY B CA 1
ATOM 5691 C C . GLY B 1 289 ? 16.672 -1.736 5.68 1 94.69 289 GLY B C 1
ATOM 5692 O O . GLY B 1 289 ? 17.875 -1.589 5.461 1 94.69 289 GLY B O 1
ATOM 5693 N N . VAL B 1 290 ? 15.727 -1.289 4.859 1 92.69 290 VAL B N 1
ATOM 5694 C CA . VAL B 1 290 ? 16.016 -0.446 3.705 1 92.69 290 VAL B CA 1
ATOM 5695 C C . VAL B 1 290 ? 15.367 0.921 3.885 1 92.69 290 VAL B C 1
ATOM 5697 O O . VAL B 1 290 ? 14.453 1.078 4.703 1 92.69 290 VAL B O 1
ATOM 5700 N N . THR B 1 291 ? 15.812 1.904 3.133 1 90.38 291 THR B N 1
ATOM 5701 C CA . THR B 1 291 ? 15.234 3.242 3.178 1 90.38 291 THR B CA 1
ATOM 5702 C C . THR B 1 291 ? 13.828 3.244 2.58 1 90.38 291 THR B C 1
ATOM 5704 O O . THR B 1 291 ? 13.461 2.328 1.839 1 90.38 291 THR B O 1
ATOM 5707 N N . ARG B 1 292 ? 13.055 4.18 2.924 1 87.12 292 ARG B N 1
ATOM 5708 C CA . ARG B 1 292 ? 11.703 4.297 2.385 1 87.12 292 ARG B CA 1
ATOM 5709 C C . ARG B 1 292 ? 11.734 4.441 0.867 1 87.12 292 ARG B C 1
ATOM 5711 O O . ARG B 1 292 ? 10.875 3.9 0.17 1 87.12 292 ARG B O 1
ATOM 5718 N N . SER B 1 293 ? 12.703 5.219 0.399 1 83.88 293 SER B N 1
ATOM 5719 C CA . SER B 1 293 ? 12.844 5.395 -1.043 1 83.88 293 SER B CA 1
ATOM 5720 C C . SER B 1 293 ? 13.102 4.062 -1.737 1 83.88 293 SER B C 1
ATOM 5722 O O . SER B 1 293 ? 12.555 3.795 -2.807 1 83.88 293 SER B O 1
ATOM 5724 N N . ASP B 1 294 ? 13.828 3.209 -1.071 1 87.69 294 ASP B N 1
ATOM 5725 C CA . ASP B 1 294 ? 14.156 1.91 -1.654 1 87.69 294 ASP B CA 1
ATOM 5726 C C . ASP B 1 294 ? 12.984 0.942 -1.526 1 87.69 294 ASP B C 1
ATOM 5728 O O . ASP B 1 294 ? 12.812 0.045 -2.355 1 87.69 294 ASP B O 1
ATOM 5732 N N . MET B 1 295 ? 12.258 1.118 -0.476 1 89.31 295 MET B N 1
ATOM 5733 C CA . MET B 1 295 ? 11.117 0.23 -0.238 1 89.31 295 MET B CA 1
ATOM 5734 C C . MET B 1 295 ? 10.156 0.243 -1.422 1 89.31 295 MET B C 1
ATOM 5736 O O . MET B 1 295 ? 9.57 -0.785 -1.761 1 89.31 295 MET B O 1
ATOM 5740 N N . LYS B 1 296 ? 10.055 1.33 -2.068 1 82.81 296 LYS B N 1
ATOM 5741 C CA . LYS B 1 296 ? 9.156 1.485 -3.205 1 82.81 296 LYS B CA 1
ATOM 5742 C C . LYS B 1 296 ? 9.617 0.644 -4.391 1 82.81 296 LYS B C 1
ATOM 5744 O O . LYS B 1 296 ? 8.812 0.296 -5.262 1 82.81 296 LYS B O 1
ATOM 5749 N N . ASN B 1 297 ? 10.883 0.337 -4.371 1 88.06 297 ASN B N 1
ATOM 5750 C CA . ASN B 1 297 ? 11.477 -0.345 -5.52 1 88.06 297 ASN B CA 1
ATOM 5751 C C . ASN B 1 297 ? 11.602 -1.847 -5.277 1 88.06 297 ASN B C 1
ATOM 5753 O O . ASN B 1 297 ? 11.891 -2.607 -6.199 1 88.06 297 ASN B O 1
ATOM 5757 N N . LEU B 1 298 ? 11.258 -2.244 -4.078 1 89.81 298 LEU B N 1
ATOM 5758 C CA . LEU B 1 298 ? 11.57 -3.617 -3.697 1 89.81 298 LEU B CA 1
ATOM 5759 C C . LEU B 1 298 ? 10.789 -4.609 -4.559 1 89.81 298 LEU B C 1
ATOM 5761 O O . LEU B 1 298 ? 11.266 -5.715 -4.82 1 89.81 298 LEU B O 1
ATOM 5765 N N . PHE B 1 299 ? 9.602 -4.211 -5.051 1 92.69 299 PHE B N 1
ATOM 5766 C CA . PHE B 1 299 ? 8.797 -5.141 -5.836 1 92.69 299 PHE B CA 1
ATOM 5767 C C . PHE B 1 299 ? 8.938 -4.848 -7.328 1 92.69 299 PHE B C 1
ATOM 5769 O O . PHE B 1 299 ? 8.203 -5.402 -8.148 1 92.69 299 PHE B O 1
ATOM 5776 N N . HIS B 1 300 ? 9.844 -3.941 -7.668 1 90.94 300 HIS B N 1
ATOM 5777 C CA . HIS B 1 300 ? 10.094 -3.676 -9.078 1 90.94 300 HIS B CA 1
ATOM 5778 C C . HIS B 1 300 ? 10.984 -4.754 -9.695 1 90.94 300 HIS B C 1
ATOM 5780 O O . HIS B 1 300 ? 11.961 -5.18 -9.078 1 90.94 300 HIS B O 1
ATOM 5786 N N . TYR B 1 301 ? 10.555 -5.078 -10.891 1 91.38 301 TYR B N 1
ATOM 5787 C CA . TYR B 1 301 ? 11.367 -6.062 -11.594 1 91.38 301 TYR B CA 1
ATOM 5788 C C . TYR B 1 301 ? 12.75 -5.496 -11.922 1 91.38 301 TYR B C 1
ATOM 5790 O O . TYR B 1 301 ? 12.867 -4.328 -12.305 1 91.38 301 TYR B O 1
ATOM 5798 N N . MET B 1 302 ? 13.766 -6.285 -11.766 1 83.75 302 MET B N 1
ATOM 5799 C CA . MET B 1 302 ? 15.164 -6.004 -12.094 1 83.75 302 MET B CA 1
ATOM 5800 C C . MET B 1 302 ? 15.797 -5.086 -11.055 1 83.75 302 MET B C 1
ATOM 5802 O O . MET B 1 302 ? 16.906 -4.594 -11.25 1 83.75 302 MET B O 1
ATOM 5806 N N . TYR B 1 303 ? 15.039 -4.75 -10.055 1 81.69 303 TYR B N 1
ATOM 5807 C CA . TYR B 1 303 ? 15.625 -4.059 -8.914 1 81.69 303 TYR B CA 1
ATOM 5808 C C . TYR B 1 303 ? 16.203 -5.051 -7.918 1 81.69 303 TYR B C 1
ATOM 5810 O O . TYR B 1 303 ? 15.602 -6.09 -7.641 1 81.69 303 TYR B O 1
ATOM 5818 N N . SER B 1 304 ? 17.469 -4.699 -7.516 1 75.12 304 SER B N 1
ATOM 5819 C CA . SER B 1 304 ? 18.078 -5.512 -6.473 1 75.12 304 SER B CA 1
ATOM 5820 C C . SER B 1 304 ? 19.016 -4.684 -5.609 1 75.12 304 SER B C 1
ATOM 5822 O O . SER B 1 304 ? 19.719 -3.797 -6.113 1 75.12 304 SER B O 1
ATOM 5824 N N . THR B 1 305 ? 18.938 -4.922 -4.367 1 70.56 305 THR B N 1
ATOM 5825 C CA . THR B 1 305 ? 19.906 -4.309 -3.465 1 70.56 305 THR B CA 1
ATOM 5826 C C . THR B 1 305 ? 21.219 -5.086 -3.479 1 70.56 305 THR B C 1
ATOM 5828 O O . THR B 1 305 ? 22.234 -4.609 -2.963 1 70.56 305 THR B O 1
ATOM 5831 N N . ALA B 1 306 ? 21.141 -6.293 -4.078 1 67.44 306 ALA B N 1
ATOM 5832 C CA . ALA B 1 306 ? 22.328 -7.137 -4.207 1 67.44 306 ALA B CA 1
ATOM 5833 C C . ALA B 1 306 ? 23.062 -6.855 -5.52 1 67.44 306 ALA B C 1
ATOM 5835 O O . ALA B 1 306 ? 22.469 -6.352 -6.473 1 67.44 306 ALA B O 1
ATOM 5836 N N . PRO B 1 307 ? 24.391 -7.059 -5.457 1 65.06 307 PRO B N 1
ATOM 5837 C CA . PRO B 1 307 ? 25.125 -6.926 -6.719 1 65.06 307 PRO B CA 1
ATOM 5838 C C . PRO B 1 307 ? 24.594 -7.848 -7.812 1 65.06 307 PRO B C 1
ATOM 5840 O O . PRO B 1 307 ? 24.188 -8.977 -7.531 1 65.06 307 PRO B O 1
ATOM 5843 N N . GLN B 1 308 ? 24.328 -7.289 -8.992 1 61.78 308 GLN B N 1
ATOM 5844 C CA . GLN B 1 308 ? 23.75 -8.055 -10.094 1 61.78 308 GLN B CA 1
ATOM 5845 C C . GLN B 1 308 ? 24.734 -9.102 -10.602 1 61.78 308 GLN B C 1
ATOM 5847 O O . GLN B 1 308 ? 25.938 -8.828 -10.758 1 61.78 308 GLN B O 1
ATOM 5852 N N . PRO B 1 309 ? 24.297 -10.344 -10.68 1 58.75 309 PRO B N 1
ATOM 5853 C CA . PRO B 1 309 ? 25.172 -11.367 -11.25 1 58.75 309 PRO B CA 1
ATOM 5854 C C . PRO B 1 309 ? 25.547 -11.086 -12.695 1 58.75 309 PRO B C 1
ATOM 5856 O O . PRO B 1 309 ? 24.828 -10.383 -13.406 1 58.75 309 PRO B O 1
ATOM 5859 N N . SER B 1 310 ? 26.844 -11.211 -13.055 1 53.81 310 SER B N 1
ATOM 5860 C CA . SER B 1 310 ? 27.266 -11.102 -14.453 1 53.81 310 SER B CA 1
ATOM 5861 C C . SER B 1 310 ? 26.516 -12.102 -15.328 1 53.81 310 SER B C 1
ATOM 5863 O O . SER B 1 310 ? 26.219 -13.219 -14.891 1 53.81 310 SER B O 1
ATOM 5865 N N . LEU B 1 311 ? 25.812 -11.633 -16.375 1 54.12 311 LEU B N 1
ATOM 5866 C CA . LEU B 1 311 ? 25.125 -12.5 -17.328 1 54.12 311 LEU B CA 1
ATOM 5867 C C . LEU B 1 311 ? 25.969 -13.727 -17.656 1 54.12 311 LEU B C 1
ATOM 5869 O O . LEU B 1 311 ? 25.438 -14.797 -17.953 1 54.12 311 LEU B O 1
ATOM 5873 N N . SER B 1 312 ? 27.297 -13.438 -17.844 1 49.09 312 SER B N 1
ATOM 5874 C CA . SER B 1 312 ? 28.219 -14.5 -18.25 1 49.09 312 SER B CA 1
ATOM 5875 C C . SER B 1 312 ? 28.391 -15.523 -17.125 1 49.09 312 SER B C 1
ATOM 5877 O O . SER B 1 312 ? 28.859 -16.641 -17.375 1 49.09 312 SER B O 1
ATOM 5879 N N . ASP B 1 313 ? 28.406 -15.086 -15.992 1 46.81 313 ASP B N 1
ATOM 5880 C CA . ASP B 1 313 ? 28.797 -15.977 -14.906 1 46.81 313 ASP B CA 1
ATOM 5881 C C . ASP B 1 313 ? 27.625 -16.844 -14.445 1 46.81 313 ASP B C 1
ATOM 5883 O O . ASP B 1 313 ? 26.719 -16.344 -13.781 1 46.81 313 ASP B O 1
ATOM 5887 N N . THR B 1 314 ? 27.359 -17.75 -15.234 1 44.19 314 THR B N 1
ATOM 5888 C CA . THR B 1 314 ? 26.422 -18.812 -14.875 1 44.19 314 THR B CA 1
ATOM 5889 C C . THR B 1 314 ? 26.484 -19.109 -13.375 1 44.19 314 THR B C 1
ATOM 5891 O O . THR B 1 314 ? 25.562 -19.719 -12.828 1 44.19 314 THR B O 1
ATOM 5894 N N . ASP B 1 315 ? 27.688 -19.031 -12.836 1 42.62 315 ASP B N 1
ATOM 5895 C CA . ASP B 1 315 ? 27.938 -19.438 -11.461 1 42.62 315 ASP B CA 1
ATOM 5896 C C . ASP B 1 315 ? 27.516 -18.359 -10.477 1 42.62 315 ASP B C 1
ATOM 5898 O O . ASP B 1 315 ? 28.125 -18.188 -9.414 1 42.62 315 ASP B O 1
ATOM 5902 N N . SER B 1 316 ? 27.094 -17.219 -10.891 1 45.41 316 SER B N 1
ATOM 5903 C CA . SER B 1 316 ? 26.859 -16.047 -10.055 1 45.41 316 SER B CA 1
ATOM 5904 C C . SER B 1 316 ? 26.172 -16.438 -8.75 1 45.41 316 SER B C 1
ATOM 5906 O O . SER B 1 316 ? 25.562 -17.5 -8.656 1 45.41 316 SER B O 1
ATOM 5908 N N . ALA B 1 317 ? 26.312 -15.5 -7.688 1 49.84 317 ALA B N 1
ATOM 5909 C CA . ALA B 1 317 ? 26.062 -15.656 -6.258 1 49.84 317 ALA B CA 1
ATOM 5910 C C . ALA B 1 317 ? 24.656 -16.188 -6.004 1 49.84 317 ALA B C 1
ATOM 5912 O O . ALA B 1 317 ? 23.672 -15.578 -6.438 1 49.84 317 ALA B O 1
ATOM 5913 N N . PRO B 1 318 ? 24.609 -17.375 -5.609 1 54.53 318 PRO B N 1
ATOM 5914 C CA . PRO B 1 318 ? 23.406 -18.172 -5.324 1 54.53 318 PRO B CA 1
ATOM 5915 C C . PRO B 1 318 ? 22.297 -17.344 -4.68 1 54.53 318 PRO B C 1
ATOM 5917 O O . PRO B 1 318 ? 21.125 -17.641 -4.883 1 54.53 318 PRO B O 1
ATOM 5920 N N . LEU B 1 319 ? 22.719 -16.188 -3.971 1 58.91 319 LEU B N 1
ATOM 5921 C CA . LEU B 1 319 ? 21.656 -15.555 -3.197 1 58.91 319 LEU B CA 1
ATOM 5922 C C . LEU B 1 319 ? 21.109 -14.336 -3.92 1 58.91 319 LEU B C 1
ATOM 5924 O O . LEU B 1 319 ? 20.125 -13.734 -3.477 1 58.91 319 LEU B O 1
ATOM 5928 N N . ALA B 1 320 ? 21.812 -13.93 -5.102 1 58.88 320 ALA B N 1
ATOM 5929 C CA . ALA B 1 320 ? 21.297 -12.75 -5.797 1 58.88 320 ALA B CA 1
ATOM 5930 C C . ALA B 1 320 ? 20.75 -13.125 -7.172 1 58.88 320 ALA B C 1
ATOM 5932 O O . ALA B 1 320 ? 21.406 -13.875 -7.918 1 58.88 320 ALA B O 1
ATOM 5933 N N . GLY B 1 321 ? 19.547 -12.766 -7.504 1 65.31 321 GLY B N 1
ATOM 5934 C CA . GLY B 1 321 ? 18.906 -13.062 -8.773 1 65.31 321 GLY B CA 1
ATOM 5935 C C . GLY B 1 321 ? 18.719 -11.836 -9.648 1 65.31 321 GLY B C 1
ATOM 5936 O O . GLY B 1 321 ? 19.438 -10.852 -9.5 1 65.31 321 GLY B O 1
ATOM 5937 N N . TYR B 1 322 ? 18.062 -11.961 -10.703 1 72.5 322 TYR B N 1
ATOM 5938 C CA . TYR B 1 322 ? 17.781 -10.961 -11.727 1 72.5 322 TYR B CA 1
ATOM 5939 C C . TYR B 1 322 ? 16.703 -9.984 -11.258 1 72.5 322 TYR B C 1
ATOM 5941 O O . TYR B 1 322 ? 16.297 -9.109 -12.016 1 72.5 322 TYR B O 1
ATOM 5949 N N . GLY B 1 323 ? 16.328 -10.086 -9.992 1 85.44 323 GLY B N 1
ATOM 5950 C CA . GLY B 1 323 ? 15.398 -9.125 -9.438 1 85.44 323 GLY B CA 1
ATOM 5951 C C . GLY B 1 323 ? 13.945 -9.469 -9.719 1 85.44 323 GLY B C 1
ATOM 5952 O O . GLY B 1 323 ? 13.086 -8.586 -9.742 1 85.44 323 GLY B O 1
ATOM 5953 N N . TYR B 1 324 ? 13.703 -10.75 -10.039 1 90.56 324 TYR B N 1
ATOM 5954 C CA . TYR B 1 324 ? 12.312 -11.109 -10.273 1 90.56 324 TYR B CA 1
ATOM 5955 C C . TYR B 1 324 ? 11.758 -11.93 -9.117 1 90.56 324 TYR B C 1
ATOM 5957 O O . TYR B 1 324 ? 10.555 -12.219 -9.07 1 90.56 324 TYR B O 1
ATOM 5965 N N . GLY B 1 325 ? 12.555 -12.25 -8.102 1 93.06 325 GLY B N 1
ATOM 5966 C CA . GLY B 1 325 ? 12.148 -13.133 -7.016 1 93.06 325 GLY B CA 1
ATOM 5967 C C . GLY B 1 325 ? 11.008 -12.57 -6.191 1 93.06 325 GLY B C 1
ATOM 5968 O O . GLY B 1 325 ? 9.961 -13.211 -6.059 1 93.06 325 GLY B O 1
ATOM 5969 N N . LEU B 1 326 ? 11.203 -11.367 -5.68 1 94.69 326 LEU B N 1
ATOM 5970 C CA . LEU B 1 326 ? 10.219 -10.781 -4.773 1 94.69 326 LEU B CA 1
ATOM 5971 C C . LEU B 1 326 ? 8.93 -10.438 -5.512 1 94.69 326 LEU B C 1
ATOM 5973 O O . LEU B 1 326 ? 7.84 -10.789 -5.062 1 94.69 326 LEU B O 1
ATOM 5977 N N . PRO B 1 327 ? 9 -9.789 -6.68 1 95.5 327 PRO B N 1
ATOM 5978 C CA . PRO B 1 327 ? 7.742 -9.539 -7.387 1 95.5 327 PRO B CA 1
ATOM 5979 C C . PRO B 1 327 ? 7.004 -10.82 -7.762 1 95.5 327 PRO B C 1
ATOM 5981 O O . PRO B 1 327 ? 5.773 -10.875 -7.688 1 95.5 327 PRO B O 1
ATOM 5984 N N . LEU B 1 328 ? 7.691 -11.836 -8.133 1 96.38 328 LEU B N 1
ATOM 5985 C CA . LEU B 1 328 ? 7.062 -13.109 -8.477 1 96.38 328 LEU B CA 1
ATOM 5986 C C . LEU B 1 328 ? 6.418 -13.742 -7.246 1 96.38 328 LEU B C 1
ATOM 5988 O O . LEU B 1 328 ? 5.348 -14.344 -7.34 1 96.38 328 LEU B O 1
ATOM 5992 N N . SER B 1 329 ? 7.102 -13.648 -6.121 1 97.62 329 SER B N 1
ATOM 5993 C CA . SER B 1 329 ? 6.547 -14.156 -4.871 1 97.62 329 SER B CA 1
ATOM 5994 C C . SER B 1 329 ? 5.207 -13.5 -4.555 1 97.62 329 SER B C 1
ATOM 5996 O O . SER B 1 329 ? 4.27 -14.172 -4.121 1 97.62 329 SER B O 1
ATOM 5998 N N . ARG B 1 330 ? 5.18 -12.211 -4.754 1 98 330 ARG B N 1
ATOM 5999 C CA . ARG B 1 330 ? 3.926 -11.5 -4.52 1 98 330 ARG B CA 1
ATOM 6000 C C . ARG B 1 330 ? 2.822 -12.016 -5.438 1 98 330 ARG B C 1
ATOM 6002 O O . ARG B 1 330 ? 1.667 -12.125 -5.027 1 98 330 ARG B O 1
ATOM 6009 N N . LEU B 1 331 ? 3.127 -12.32 -6.684 1 98.12 331 LEU B N 1
ATOM 6010 C CA . LEU B 1 331 ? 2.139 -12.82 -7.633 1 98.12 331 LEU B CA 1
ATOM 6011 C C . LEU B 1 331 ? 1.64 -14.203 -7.223 1 98.12 331 LEU B C 1
ATOM 6013 O O . LEU B 1 331 ? 0.459 -14.516 -7.387 1 98.12 331 LEU B O 1
ATOM 6017 N N . TYR B 1 332 ? 2.535 -15.016 -6.711 1 98.19 332 TYR B N 1
ATOM 6018 C CA . TYR B 1 332 ? 2.107 -16.328 -6.234 1 98.19 332 TYR B CA 1
ATOM 6019 C C . TYR B 1 332 ? 1.063 -16.188 -5.133 1 98.19 332 TYR B C 1
ATOM 6021 O O . TYR B 1 332 ? 0.089 -16.953 -5.098 1 98.19 332 TYR B O 1
ATOM 6029 N N . ALA B 1 333 ? 1.272 -15.219 -4.27 1 97.62 333 ALA B N 1
ATOM 6030 C CA . ALA B 1 333 ? 0.297 -14.992 -3.207 1 97.62 333 ALA B CA 1
ATOM 6031 C C . ALA B 1 333 ? -0.998 -14.414 -3.766 1 97.62 333 ALA B C 1
ATOM 6033 O O . ALA B 1 333 ? -2.09 -14.883 -3.439 1 97.62 333 ALA B O 1
ATOM 6034 N N . ARG B 1 334 ? -0.897 -13.5 -4.652 1 97.44 334 ARG B N 1
ATOM 6035 C CA . ARG B 1 334 ? -2.051 -12.789 -5.191 1 97.44 334 ARG B CA 1
ATOM 6036 C C . ARG B 1 334 ? -2.871 -13.688 -6.109 1 97.44 334 ARG B C 1
ATOM 6038 O O . ARG B 1 334 ? -4.059 -13.438 -6.328 1 97.44 334 ARG B O 1
ATOM 6045 N N . TYR B 1 335 ? -2.27 -14.75 -6.648 1 97.81 335 TYR B N 1
ATOM 6046 C CA . TYR B 1 335 ? -2.936 -15.656 -7.574 1 97.81 335 TYR B CA 1
ATOM 6047 C C . TYR B 1 335 ? -4.207 -16.219 -6.961 1 97.81 335 TYR B C 1
ATOM 6049 O O . TYR B 1 335 ? -5.207 -16.422 -7.66 1 97.81 335 TYR B O 1
ATOM 6057 N N . LEU B 1 336 ? -4.141 -16.438 -5.684 1 97.12 336 LEU B N 1
ATOM 6058 C CA . LEU B 1 336 ? -5.301 -16.984 -4.992 1 97.12 336 LEU B CA 1
ATOM 6059 C C . LEU B 1 336 ? -5.891 -15.969 -4.027 1 97.12 336 LEU B C 1
ATOM 6061 O O . LEU B 1 336 ? -6.371 -16.328 -2.949 1 97.12 336 LEU B O 1
ATOM 6065 N N . LEU B 1 337 ? -5.734 -14.727 -4.32 1 94.94 337 LEU B N 1
ATOM 6066 C CA . LEU B 1 337 ? -6.371 -13.586 -3.676 1 94.94 337 LEU B CA 1
ATOM 6067 C C . LEU B 1 337 ? -5.715 -13.289 -2.33 1 94.94 337 LEU B C 1
ATOM 6069 O O . LEU B 1 337 ? -6.328 -12.664 -1.463 1 94.94 337 LEU B O 1
ATOM 6073 N N . GLY B 1 338 ? -4.543 -13.758 -2.117 1 95.81 338 GLY B N 1
ATOM 6074 C CA . GLY B 1 338 ? -3.691 -13.305 -1.031 1 95.81 338 GLY B CA 1
ATOM 6075 C C . GLY B 1 338 ? -2.871 -12.078 -1.387 1 95.81 338 GLY B C 1
ATOM 6076 O O . GLY B 1 338 ? -3.26 -11.297 -2.256 1 95.81 338 GLY B O 1
ATOM 6077 N N . ASP B 1 339 ? -1.808 -11.914 -0.59 1 95.94 339 ASP B N 1
ATOM 6078 C CA . ASP B 1 339 ? -0.925 -10.781 -0.864 1 95.94 339 ASP B CA 1
ATOM 6079 C C . ASP B 1 339 ? 0.413 -10.945 -0.146 1 95.94 339 ASP B C 1
ATOM 6081 O O . ASP B 1 339 ? 0.573 -11.844 0.686 1 95.94 339 ASP B O 1
ATOM 6085 N N . LEU B 1 340 ? 1.37 -10.227 -0.599 1 97.62 340 LEU B N 1
ATOM 6086 C CA . LEU B 1 340 ? 2.674 -10.102 0.044 1 97.62 340 LEU B CA 1
ATOM 6087 C C . LEU B 1 340 ? 3.076 -8.641 0.177 1 97.62 340 LEU B C 1
ATOM 6089 O O . LEU B 1 340 ? 3.158 -7.918 -0.822 1 97.62 340 LEU B O 1
ATOM 6093 N N . THR B 1 341 ? 3.268 -8.211 1.402 1 95.5 341 THR B N 1
ATOM 6094 C CA . THR B 1 341 ? 3.688 -6.836 1.653 1 95.5 341 THR B CA 1
ATOM 6095 C C . THR B 1 341 ? 4.945 -6.805 2.514 1 95.5 341 THR B C 1
ATOM 6097 O O . THR B 1 341 ? 5.188 -7.719 3.303 1 95.5 341 THR B O 1
ATOM 6100 N N . LEU B 1 342 ? 5.754 -5.777 2.26 1 96.12 342 LEU B N 1
ATOM 6101 C CA . LEU B 1 342 ? 6.953 -5.551 3.053 1 96.12 342 LEU B CA 1
ATOM 6102 C C . LEU B 1 342 ? 6.895 -4.195 3.754 1 96.12 342 LEU B C 1
ATOM 6104 O O . LEU B 1 342 ? 6.402 -3.219 3.186 1 96.12 342 LEU B O 1
ATOM 6108 N N . THR B 1 343 ? 7.266 -4.172 4.973 1 95.31 343 THR B N 1
ATOM 6109 C CA . THR B 1 343 ? 7.531 -2.941 5.707 1 95.31 343 THR B CA 1
ATOM 6110 C C . THR B 1 343 ? 8.93 -2.963 6.309 1 95.31 343 THR B C 1
ATOM 6112 O O . THR B 1 343 ? 9.305 -3.916 6.996 1 95.31 343 THR B O 1
ATOM 6115 N N . SER B 1 344 ? 9.672 -1.931 5.992 1 95.31 344 SER B N 1
ATOM 6116 C CA . SER B 1 344 ? 11.07 -1.921 6.418 1 95.31 344 SER B CA 1
ATOM 6117 C C . SER B 1 344 ? 11.398 -0.65 7.195 1 95.31 344 SER B C 1
ATOM 6119 O O . SER B 1 344 ? 10.875 0.424 6.891 1 95.31 344 SER B O 1
ATOM 6121 N N . CYS B 1 345 ? 12.164 -0.8 8.219 1 94.44 345 CYS B N 1
ATOM 6122 C CA . CYS B 1 345 ? 12.672 0.302 9.031 1 94.44 345 CYS B CA 1
ATOM 6123 C C . CYS B 1 345 ? 14.188 0.419 8.898 1 94.44 345 CYS B C 1
ATOM 6125 O O . CYS B 1 345 ? 14.93 -0.44 9.375 1 94.44 345 CYS B O 1
ATOM 6127 N N . GLU B 1 346 ? 14.57 1.504 8.242 1 93.5 346 GLU B N 1
ATOM 6128 C CA . GLU B 1 346 ? 16 1.728 8.047 1 93.5 346 GLU B CA 1
ATOM 6129 C C . GLU B 1 346 ? 16.734 1.724 9.383 1 93.5 346 GLU B C 1
ATOM 6131 O O . GLU B 1 346 ? 16.344 2.422 10.32 1 93.5 346 GLU B O 1
ATOM 6136 N N . GLY B 1 347 ? 17.812 0.94 9.438 1 91.38 347 GLY B N 1
ATOM 6137 C CA . GLY B 1 347 ? 18.625 0.844 10.648 1 91.38 347 GLY B CA 1
ATOM 6138 C C . GLY B 1 347 ? 18.172 -0.256 11.586 1 91.38 347 GLY B C 1
ATOM 6139 O O . GLY B 1 347 ? 18.812 -0.51 12.609 1 91.38 347 GLY B O 1
ATOM 6140 N N . TYR B 1 348 ? 17.141 -0.968 11.281 1 96.19 348 TYR B N 1
ATOM 6141 C CA . TYR B 1 348 ? 16.562 -1.934 12.203 1 96.19 348 TYR B CA 1
ATOM 6142 C C . TYR B 1 348 ? 16.312 -3.266 11.508 1 96.19 348 TYR B C 1
ATOM 6144 O O . TYR B 1 348 ? 17.062 -4.223 11.695 1 96.19 348 TYR B O 1
ATOM 6152 N N . GLY B 1 349 ? 15.359 -3.297 10.609 1 97.56 349 GLY B N 1
ATOM 6153 C CA . GLY B 1 349 ? 15.031 -4.555 9.961 1 97.56 349 GLY B CA 1
ATOM 6154 C C . GLY B 1 349 ? 13.812 -4.465 9.055 1 97.56 349 GLY B C 1
ATOM 6155 O O . GLY B 1 349 ? 13.336 -3.369 8.766 1 97.56 349 GLY B O 1
ATOM 6156 N N . THR B 1 350 ? 13.359 -5.633 8.555 1 97.75 350 THR B N 1
ATOM 6157 C CA . THR B 1 350 ? 12.242 -5.715 7.617 1 97.75 350 THR B CA 1
ATOM 6158 C C . THR B 1 350 ? 11.234 -6.77 8.07 1 97.75 350 THR B C 1
ATOM 6160 O O . THR B 1 350 ? 11.617 -7.844 8.531 1 97.75 350 THR B O 1
ATOM 6163 N N . ASP B 1 351 ? 9.961 -6.422 7.969 1 98.06 351 ASP B N 1
ATOM 6164 C CA . ASP B 1 351 ? 8.859 -7.355 8.172 1 98.06 351 ASP B CA 1
ATOM 6165 C C . ASP B 1 351 ? 8.156 -7.668 6.855 1 98.06 351 ASP B C 1
ATOM 6167 O O . ASP B 1 351 ? 7.703 -6.762 6.16 1 98.06 351 ASP B O 1
ATOM 6171 N N . ALA B 1 352 ? 8.117 -8.938 6.574 1 98.44 352 ALA B N 1
ATOM 6172 C CA . ALA B 1 352 ? 7.332 -9.398 5.434 1 98.44 352 ALA B CA 1
ATOM 6173 C C . ALA B 1 352 ? 6.039 -10.07 5.898 1 98.44 352 ALA B C 1
ATOM 6175 O O . ALA B 1 352 ? 6.043 -10.852 6.852 1 98.44 352 ALA B O 1
ATOM 6176 N N . TYR B 1 353 ? 4.934 -9.703 5.293 1 97.69 353 TYR B N 1
ATOM 6177 C CA . TYR B 1 353 ? 3.639 -10.312 5.59 1 97.69 353 TYR B CA 1
ATOM 6178 C C . TYR B 1 353 ? 3.092 -11.047 4.371 1 97.69 353 TYR B C 1
ATOM 6180 O O . TYR B 1 353 ? 2.83 -10.438 3.334 1 97.69 353 TYR B O 1
ATOM 6188 N N . VAL B 1 354 ? 2.916 -12.336 4.496 1 98.38 354 VAL B N 1
ATOM 6189 C CA . VAL B 1 354 ? 2.268 -13.156 3.48 1 98.38 354 VAL B CA 1
ATOM 6190 C C . VAL B 1 354 ? 0.835 -13.469 3.906 1 98.38 354 VAL B C 1
ATOM 6192 O O . VAL B 1 354 ? 0.614 -14.109 4.938 1 98.38 354 VAL B O 1
ATOM 6195 N N . PHE B 1 355 ? -0.103 -13.031 3.139 1 97.25 355 PHE B N 1
ATOM 6196 C CA . PHE B 1 355 ? -1.512 -13.305 3.398 1 97.25 355 PHE B CA 1
ATOM 6197 C C . PHE B 1 355 ? -2.031 -14.406 2.484 1 97.25 355 PHE B C 1
ATOM 6199 O O . PHE B 1 355 ? -1.911 -14.312 1.261 1 97.25 355 PHE B O 1
ATOM 6206 N N . LEU B 1 356 ? -2.596 -15.445 3.084 1 97.38 356 LEU B N 1
ATOM 6207 C CA . LEU B 1 356 ? -3.18 -16.562 2.348 1 97.38 356 LEU B CA 1
ATOM 6208 C C . LEU B 1 356 ? -4.664 -16.703 2.668 1 97.38 356 LEU B C 1
ATOM 6210 O O . LEU B 1 356 ? -5.066 -16.594 3.83 1 97.38 356 LEU B O 1
ATOM 6214 N N . LYS B 1 357 ? -5.434 -16.953 1.65 1 94.94 357 LYS B N 1
ATOM 6215 C CA . LYS B 1 357 ? -6.84 -17.234 1.921 1 94.94 357 LYS B CA 1
ATOM 6216 C C . LYS B 1 357 ? -7.004 -18.562 2.646 1 94.94 357 LYS B C 1
ATOM 6218 O O . LYS B 1 357 ? -6.512 -19.594 2.184 1 94.94 357 LYS B O 1
ATOM 6223 N N . ALA B 1 358 ? -7.746 -18.531 3.752 1 93.06 358 ALA B N 1
ATOM 6224 C CA . ALA B 1 358 ? -7.93 -19.734 4.559 1 93.06 358 ALA B CA 1
ATOM 6225 C C . ALA B 1 358 ? -9.086 -20.578 4.027 1 93.06 358 ALA B C 1
ATOM 6227 O O . ALA B 1 358 ? -9.078 -21.797 4.156 1 93.06 358 ALA B O 1
ATOM 6228 N N . ILE B 1 359 ? -10.07 -19.906 3.479 1 92.56 359 ILE B N 1
ATOM 6229 C CA . ILE B 1 359 ? -11.281 -20.578 2.998 1 92.56 359 ILE B CA 1
ATOM 6230 C C . ILE B 1 359 ? -11.125 -20.922 1.52 1 92.56 359 ILE B C 1
ATOM 6232 O O . ILE B 1 359 ? -11.047 -20.031 0.667 1 92.56 359 ILE B O 1
ATOM 6236 N N . SER B 1 360 ? -11.148 -22.203 1.223 1 93.5 360 SER B N 1
ATOM 6237 C CA . SER B 1 360 ? -10.836 -22.688 -0.117 1 93.5 360 SER B CA 1
ATOM 6238 C C . SER B 1 360 ? -11.852 -22.188 -1.138 1 93.5 360 SER B C 1
ATOM 6240 O O . SER B 1 360 ? -11.516 -21.969 -2.301 1 93.5 360 SER B O 1
ATOM 6242 N N . GLU B 1 361 ? -13.141 -21.953 -0.717 1 92.62 361 GLU B N 1
ATOM 6243 C CA . GLU B 1 361 ? -14.195 -21.469 -1.602 1 92.62 361 GLU B CA 1
ATOM 6244 C C . GLU B 1 361 ? -13.938 -20.016 -2.012 1 92.62 361 GLU B C 1
ATOM 6246 O O . GLU B 1 361 ? -14.391 -19.578 -3.074 1 92.62 361 GLU B O 1
ATOM 6251 N N . GLU B 1 362 ? -13.172 -19.391 -1.162 1 92.25 362 GLU B N 1
ATOM 6252 C CA . GLU B 1 362 ? -12.938 -17.969 -1.402 1 92.25 362 GLU B CA 1
ATOM 6253 C C . GLU B 1 362 ? -11.578 -17.734 -2.049 1 92.25 362 GLU B C 1
ATOM 6255 O O . GLU B 1 362 ? -11.297 -16.641 -2.541 1 92.25 362 GLU B O 1
ATOM 6260 N N . ALA B 1 363 ? -10.742 -18.734 -2.01 1 94.81 363 ALA B N 1
ATOM 6261 C CA . ALA B 1 363 ? -9.445 -18.672 -2.672 1 94.81 363 ALA B CA 1
ATOM 6262 C C . ALA B 1 363 ? -9.578 -18.891 -4.176 1 94.81 363 ALA B C 1
ATOM 6264 O O . ALA B 1 363 ? -9.477 -20.031 -4.648 1 94.81 363 ALA B O 1
ATOM 6265 N N . ASN B 1 364 ? -9.781 -17.812 -4.922 1 95.06 364 ASN B N 1
ATOM 6266 C CA . ASN B 1 364 ? -10.023 -17.859 -6.359 1 95.06 364 ASN B CA 1
ATOM 6267 C C . ASN B 1 364 ? -8.812 -17.375 -7.148 1 95.06 364 ASN B C 1
ATOM 6269 O O . ASN B 1 364 ? -8.102 -16.469 -6.711 1 95.06 364 ASN B O 1
ATOM 6273 N N . GLU B 1 365 ? -8.688 -17.953 -8.281 1 96.38 365 GLU B N 1
ATOM 6274 C CA . GLU B 1 365 ? -7.66 -17.453 -9.195 1 96.38 365 GLU B CA 1
ATOM 6275 C C . GLU B 1 365 ? -7.906 -15.984 -9.547 1 96.38 365 GLU B C 1
ATOM 6277 O O . GLU B 1 365 ? -9.055 -15.562 -9.703 1 96.38 365 GLU B O 1
ATOM 6282 N N . MET B 1 366 ? -6.887 -15.273 -9.516 1 96 366 MET B N 1
ATOM 6283 C CA . MET B 1 366 ? -6.875 -13.945 -10.117 1 96 366 MET B CA 1
ATOM 6284 C C . MET B 1 366 ? -6.121 -13.945 -11.438 1 96 366 MET B C 1
ATOM 6286 O O . MET B 1 366 ? -4.926 -14.242 -11.477 1 96 366 MET B O 1
ATOM 6290 N N . LEU B 1 367 ? -6.84 -13.57 -12.555 1 96.31 367 LEU B N 1
ATOM 6291 C CA . LEU B 1 367 ? -6.246 -13.719 -13.883 1 96.31 367 LEU B CA 1
ATOM 6292 C C . LEU B 1 367 ? -6.348 -12.422 -14.672 1 96.31 367 LEU B C 1
ATOM 6294 O O . LEU B 1 367 ? -7.336 -11.688 -14.547 1 96.31 367 LEU B O 1
ATOM 6298 N N . PRO B 1 368 ? -5.312 -12.18 -15.438 1 95.62 368 PRO B N 1
ATOM 6299 C CA . PRO B 1 368 ? -5.402 -11 -16.312 1 95.62 368 PRO B CA 1
ATOM 6300 C C . PRO B 1 368 ? -6.359 -11.211 -17.484 1 95.62 368 PRO B C 1
ATOM 6302 O O . PRO B 1 368 ? -6.488 -12.328 -17.984 1 95.62 368 PRO B O 1
ATOM 6305 N N . VAL B 1 369 ? -7.02 -10.133 -17.891 1 93.94 369 VAL B N 1
ATOM 6306 C CA . VAL B 1 369 ? -7.922 -10.156 -19.031 1 93.94 369 VAL B CA 1
ATOM 6307 C C . VAL B 1 369 ? -7.461 -9.148 -20.078 1 93.94 369 VAL B C 1
ATOM 6309 O O . VAL B 1 369 ? -7.18 -7.996 -19.766 1 93.94 369 VAL B O 1
ATOM 6312 N N . PHE B 1 370 ? -7.383 -9.68 -21.266 1 93.75 370 PHE B N 1
ATOM 6313 C CA . PHE B 1 370 ? -7.094 -8.781 -22.375 1 93.75 370 PHE B CA 1
ATOM 6314 C C . PHE B 1 370 ? -8.359 -8.07 -22.844 1 93.75 370 PHE B C 1
ATOM 6316 O O . PHE B 1 370 ? -9.312 -8.719 -23.281 1 93.75 370 PHE B O 1
ATOM 6323 N N . ASN B 1 371 ? -8.438 -6.801 -22.703 1 91 371 ASN B N 1
ATOM 6324 C CA . ASN B 1 371 ? -9.57 -5.969 -23.094 1 91 371 ASN B CA 1
ATOM 6325 C C . ASN B 1 371 ? -9.133 -4.539 -23.406 1 91 371 ASN B C 1
ATOM 6327 O O . ASN B 1 371 ? -7.941 -4.262 -23.516 1 91 371 ASN B O 1
ATOM 6331 N N . HIS B 1 372 ? -10.047 -3.725 -23.594 1 86.25 372 HIS B N 1
ATOM 6332 C CA . HIS B 1 372 ? -9.742 -2.342 -23.953 1 86.25 372 HIS B CA 1
ATOM 6333 C C . HIS B 1 372 ? -8.969 -1.647 -22.828 1 86.25 372 HIS B C 1
ATOM 6335 O O . HIS B 1 372 ? -8.047 -0.87 -23.109 1 86.25 372 HIS B O 1
ATOM 6341 N N . SER B 1 373 ? -9.32 -1.931 -21.672 1 83.94 373 SER B N 1
ATOM 6342 C CA . SER B 1 373 ? -8.672 -1.309 -20.516 1 83.94 373 SER B CA 1
ATOM 6343 C C . SER B 1 373 ? -7.203 -1.715 -20.422 1 83.94 373 SER B C 1
ATOM 6345 O O . SER B 1 373 ? -6.332 -0.872 -20.203 1 83.94 373 SER B O 1
ATOM 6347 N N . SER B 1 374 ? -6.977 -2.959 -20.594 1 87.94 374 SER B N 1
ATOM 6348 C CA . SER B 1 374 ? -5.59 -3.41 -20.547 1 87.94 374 SER B CA 1
ATOM 6349 C C . SER B 1 374 ? -4.785 -2.848 -21.719 1 87.94 374 SER B C 1
ATOM 6351 O O . SER B 1 374 ? -3.617 -2.482 -21.562 1 87.94 374 SER B O 1
ATOM 6353 N N . THR B 1 375 ? -5.43 -2.709 -22.828 1 89 375 THR B N 1
ATOM 6354 C CA . THR B 1 375 ? -4.766 -2.176 -24.016 1 89 375 THR B CA 1
ATOM 6355 C C . THR B 1 375 ? -4.367 -0.719 -23.812 1 89 375 THR B C 1
ATOM 6357 O O . THR B 1 375 ? -3.281 -0.302 -24.219 1 89 375 THR B O 1
ATOM 6360 N N . ARG B 1 376 ? -5.141 -0.029 -23.141 1 87.19 376 ARG B N 1
ATOM 6361 C CA . ARG B 1 376 ? -4.91 1.392 -22.906 1 87.19 376 ARG B CA 1
ATOM 6362 C C . ARG B 1 376 ? -3.686 1.603 -22.016 1 87.19 376 ARG B C 1
ATOM 6364 O O . ARG B 1 376 ? -3.008 2.627 -22.125 1 87.19 376 ARG B O 1
ATOM 6371 N N . GLN B 1 377 ? -3.408 0.683 -21.188 1 86.81 377 GLN B N 1
ATOM 6372 C CA . GLN B 1 377 ? -2.268 0.789 -20.281 1 86.81 377 GLN B CA 1
ATOM 6373 C C . GLN B 1 377 ? -0.953 0.819 -21.062 1 86.81 377 GLN B C 1
ATOM 6375 O O . GLN B 1 377 ? 0.059 1.312 -20.547 1 86.81 377 GLN B O 1
ATOM 6380 N N . TYR B 1 378 ? -1.011 0.319 -22.281 1 90.25 378 TYR B N 1
ATOM 6381 C CA . TYR B 1 378 ? 0.208 0.243 -23.078 1 90.25 378 TYR B CA 1
ATOM 6382 C C . TYR B 1 378 ? 0.382 1.495 -23.938 1 90.25 378 TYR B C 1
ATOM 6384 O O . TYR B 1 378 ? 1.427 1.687 -24.562 1 90.25 378 TYR B O 1
ATOM 6392 N N . SER B 1 379 ? -0.603 2.355 -23.938 1 86.06 379 SER B N 1
ATOM 6393 C CA . SER B 1 379 ? -0.521 3.514 -24.812 1 86.06 379 SER B CA 1
ATOM 6394 C C . SER B 1 379 ? -0.766 4.809 -24.047 1 86.06 379 SER B C 1
ATOM 6396 O O . SER B 1 379 ? -0.411 5.891 -24.516 1 86.06 379 SER B O 1
ATOM 6398 N N . SER B 1 380 ? -1.317 4.746 -22.906 1 80.31 380 SER B N 1
ATOM 6399 C CA . SER B 1 380 ? -1.683 5.949 -22.172 1 80.31 380 SER B CA 1
ATOM 6400 C C . SER B 1 380 ? -0.455 6.613 -21.547 1 80.31 380 SER B C 1
ATOM 6402 O O . SER B 1 380 ? 0.46 5.934 -21.078 1 80.31 380 SER B O 1
ATOM 6404 N N . PRO B 1 381 ? -0.5 7.98 -21.594 1 76.88 381 PRO B N 1
ATOM 6405 C CA . PRO B 1 381 ? 0.576 8.68 -20.891 1 76.88 381 PRO B CA 1
ATOM 6406 C C . PRO B 1 381 ? 0.499 8.5 -19.375 1 76.88 381 PRO B C 1
ATOM 6408 O O . PRO B 1 381 ? -0.56 8.156 -18.844 1 76.88 381 PRO B O 1
ATOM 6411 N N . LEU B 1 382 ? 1.666 8.727 -18.766 1 75.25 382 LEU B N 1
ATOM 6412 C CA . LEU B 1 382 ? 1.664 8.711 -17.297 1 75.25 382 LEU B CA 1
ATOM 6413 C C . LEU B 1 382 ? 0.814 9.844 -16.75 1 75.25 382 LEU B C 1
ATOM 6415 O O . LEU B 1 382 ? 0.82 10.953 -17.281 1 75.25 382 LEU B O 1
ATOM 6419 N N . PRO B 1 383 ? 0.045 9.461 -15.766 1 67.62 383 PRO B N 1
ATOM 6420 C CA . PRO B 1 383 ? -0.781 10.523 -15.195 1 67.62 383 PRO B CA 1
ATOM 6421 C C . PRO B 1 383 ? 0.045 11.711 -14.703 1 67.62 383 PRO B C 1
ATOM 6423 O O . PRO B 1 383 ? 1.15 11.531 -14.188 1 67.62 383 PRO B O 1
ATOM 6426 N N . THR B 1 384 ? -0.462 12.914 -15.062 1 71.69 384 THR B N 1
ATOM 6427 C CA . THR B 1 384 ? 0.182 14.117 -14.547 1 71.69 384 THR B CA 1
ATOM 6428 C C . THR B 1 384 ? 0.03 14.203 -13.031 1 71.69 384 THR B C 1
ATOM 6430 O O . THR B 1 384 ? -0.948 13.703 -12.469 1 71.69 384 THR B O 1
ATOM 6433 N N . ARG B 1 385 ? 0.883 14.922 -12.453 1 76.94 385 ARG B N 1
ATOM 6434 C CA . ARG B 1 385 ? 0.912 15.031 -10.992 1 76.94 385 ARG B CA 1
ATOM 6435 C C . ARG B 1 385 ? -0.145 16.016 -10.5 1 76.94 385 ARG B C 1
ATOM 6437 O O . ARG B 1 385 ? -0.283 17.109 -11.047 1 76.94 385 ARG B O 1
ATOM 6444 N N . ASP B 1 386 ? -0.952 15.641 -9.664 1 79.12 386 ASP B N 1
ATOM 6445 C CA . ASP B 1 386 ? -1.956 16.5 -9.047 1 79.12 386 ASP B CA 1
ATOM 6446 C C . ASP B 1 386 ? -1.534 16.906 -7.637 1 79.12 386 ASP B C 1
ATOM 6448 O O . ASP B 1 386 ? -2.355 17.391 -6.855 1 79.12 386 ASP B O 1
ATOM 6452 N N . TRP B 1 387 ? -0.25 16.625 -7.312 1 83.94 387 TRP B N 1
ATOM 6453 C CA . TRP B 1 387 ? 0.392 17.062 -6.074 1 83.94 387 TRP B CA 1
ATOM 6454 C C . TRP B 1 387 ? 1.711 17.766 -6.367 1 83.94 387 TRP B C 1
ATOM 6456 O O . TRP B 1 387 ? 2.359 17.5 -7.383 1 83.94 387 TRP B O 1
ATOM 6466 N N . VAL B 1 388 ? 2.156 18.734 -5.59 1 81.19 388 VAL B N 1
ATOM 6467 C CA . VAL B 1 388 ? 3.436 19.422 -5.766 1 81.19 388 VAL B CA 1
ATOM 6468 C C . VAL B 1 388 ? 4.227 19.375 -4.457 1 81.19 388 VAL B C 1
ATOM 6470 O O . VAL B 1 388 ? 3.652 19.516 -3.375 1 81.19 388 VAL B O 1
ATOM 6473 N N . SER B 1 389 ? 5.504 18.984 -4.562 1 82.25 389 SER B N 1
ATOM 6474 C CA . SER B 1 389 ? 6.449 19.031 -3.451 1 82.25 389 SER B CA 1
ATOM 6475 C C . SER B 1 389 ? 7.797 19.594 -3.891 1 82.25 389 SER B C 1
ATOM 6477 O O . SER B 1 389 ? 8.117 19.594 -5.082 1 82.25 389 SER B O 1
ATOM 6479 N N . HIS B 1 390 ? 8.547 20.469 -3.074 1 68.25 390 HIS B N 1
ATOM 6480 C CA . HIS B 1 390 ? 9.828 21.062 -3.447 1 68.25 390 HIS B CA 1
ATOM 6481 C C . HIS B 1 390 ? 10.891 19.984 -3.666 1 68.25 390 HIS B C 1
ATOM 6483 O O . HIS B 1 390 ? 11.188 19.203 -2.758 1 68.25 390 HIS B O 1
ATOM 6489 N N . ILE B 1 391 ? 11.094 19.297 -4.715 1 54.72 391 ILE B N 1
ATOM 6490 C CA . ILE B 1 391 ? 12.266 18.453 -4.824 1 54.72 391 ILE B CA 1
ATOM 6491 C C . ILE B 1 391 ? 13.484 19.281 -5.195 1 54.72 391 ILE B C 1
ATOM 6493 O O . ILE B 1 391 ? 13.406 20.156 -6.066 1 54.72 391 ILE B O 1
ATOM 6497 N N . GLY B 1 392 ? 14.531 19.484 -4.363 1 44.62 392 GLY B N 1
ATOM 6498 C CA . GLY B 1 392 ? 15.742 20.203 -4.711 1 44.62 392 GLY B CA 1
ATOM 6499 C C . GLY B 1 392 ? 16 20.25 -6.203 1 44.62 392 GLY B C 1
ATOM 6500 O O . GLY B 1 392 ? 16.531 21.25 -6.711 1 44.62 392 GLY B O 1
ATOM 6501 N N . GLY B 1 393 ? 16.625 19.016 -6.754 1 37.69 393 GLY B N 1
ATOM 6502 C CA . GLY B 1 393 ? 17.375 19.047 -8 1 37.69 393 GLY B CA 1
ATOM 6503 C C . GLY B 1 393 ? 16.531 19.484 -9.188 1 37.69 393 GLY B C 1
ATOM 6504 O O . GLY B 1 393 ? 16.281 20.672 -9.383 1 37.69 393 GLY B O 1
ATOM 6505 N N . SER B 1 394 ? 16.359 18.391 -10.156 1 33.16 394 SER B N 1
ATOM 6506 C CA . SER B 1 394 ? 16.109 18.609 -11.578 1 33.16 394 SER B CA 1
ATOM 6507 C C . SER B 1 394 ? 14.789 19.328 -11.812 1 33.16 394 SER B C 1
ATOM 6509 O O . SER B 1 394 ? 13.75 18.906 -11.297 1 33.16 394 SER B O 1
ATOM 6511 N N . THR B 1 395 ? 14.875 20.656 -12.031 1 34.66 395 THR B N 1
ATOM 6512 C CA . THR B 1 395 ? 13.984 21.484 -12.836 1 34.66 395 THR B CA 1
ATOM 6513 C C . THR B 1 395 ? 13.352 20.656 -13.961 1 34.66 395 THR B C 1
ATOM 6515 O O . THR B 1 395 ? 13.906 20.578 -15.055 1 34.66 395 THR B O 1
ATOM 6518 N N . SER B 1 396 ? 13.172 19.453 -13.945 1 31.66 396 SER B N 1
ATOM 6519 C CA . SER B 1 396 ? 12.586 19.031 -15.211 1 31.66 396 SER B CA 1
ATOM 6520 C C . SER B 1 396 ? 11.523 20.016 -15.68 1 31.66 396 SER B C 1
ATOM 6522 O O . SER B 1 396 ? 10.914 20.719 -14.875 1 31.66 396 SER B O 1
ATOM 6524 N N . SER B 1 397 ? 11.477 20.062 -17.125 1 32.09 397 SER B N 1
ATOM 6525 C CA . SER B 1 397 ? 10.945 20.906 -18.188 1 32.09 397 SER B CA 1
ATOM 6526 C C . SER B 1 397 ? 9.461 21.188 -17.984 1 32.09 397 SER B C 1
ATOM 6528 O O . SER B 1 397 ? 8.836 21.906 -18.766 1 32.09 397 SER B O 1
ATOM 6530 N N . HIS B 1 398 ? 8.672 20.156 -17.547 1 36.06 398 HIS B N 1
ATOM 6531 C CA . HIS B 1 398 ? 7.414 20.297 -18.266 1 36.06 398 HIS B CA 1
ATOM 6532 C C . HIS B 1 398 ? 6.809 21.688 -18.062 1 36.06 398 HIS B C 1
ATOM 6534 O O . HIS B 1 398 ? 6.574 22.406 -19.031 1 36.06 398 HIS B O 1
ATOM 6540 N N . ALA B 1 399 ? 5.215 21.781 -17.797 1 38.44 399 ALA B N 1
ATOM 6541 C CA . ALA B 1 399 ? 4.316 22.922 -18.016 1 38.44 399 ALA B CA 1
ATOM 6542 C C . ALA B 1 399 ? 4.641 24.062 -17.062 1 38.44 399 ALA B C 1
ATOM 6544 O O . ALA B 1 399 ? 4.961 23.844 -15.891 1 38.44 399 ALA B O 1
ATOM 6545 N N . ARG B 1 400 ? 4.824 25.312 -17.328 1 41.56 400 ARG B N 1
ATOM 6546 C CA . ARG B 1 400 ? 4.961 26.625 -16.703 1 41.56 400 ARG B CA 1
ATOM 6547 C C . ARG B 1 400 ? 4.152 26.719 -15.422 1 41.56 400 ARG B C 1
ATOM 6549 O O . ARG B 1 400 ? 2.98 27.109 -15.445 1 41.56 400 ARG B O 1
ATOM 6556 N N . ALA B 1 401 ? 4.203 25.719 -14.602 1 49.38 401 ALA B N 1
ATOM 6557 C CA . ALA B 1 401 ? 3.486 25.922 -13.344 1 49.38 401 ALA B CA 1
ATOM 6558 C C . ALA B 1 401 ? 3.762 27.312 -12.781 1 49.38 401 ALA B C 1
ATOM 6560 O O . ALA B 1 401 ? 4.914 27.672 -12.516 1 49.38 401 ALA B O 1
ATOM 6561 N N . ARG B 1 402 ? 2.812 28.203 -13.031 1 63.31 402 ARG B N 1
ATOM 6562 C CA . ARG B 1 402 ? 2.855 29.625 -12.711 1 63.31 402 ARG B CA 1
ATOM 6563 C C . ARG B 1 402 ? 2.883 29.844 -11.203 1 63.31 402 ARG B C 1
ATOM 6565 O O . ARG B 1 402 ? 1.869 29.672 -10.523 1 63.31 402 ARG B O 1
ATOM 6572 N N . HIS B 1 403 ? 4.172 29.516 -10.594 1 63.91 403 HIS B N 1
ATOM 6573 C CA . HIS B 1 403 ? 4.25 29.984 -9.211 1 63.91 403 HIS B CA 1
ATOM 6574 C C . HIS B 1 403 ? 4.242 31.5 -9.148 1 63.91 403 HIS B C 1
ATOM 6576 O O . HIS B 1 403 ? 4.789 32.156 -10.031 1 63.91 403 HIS B O 1
ATOM 6582 N N . LEU B 1 404 ? 3.361 31.891 -8.312 1 63.91 404 LEU B N 1
ATOM 6583 C CA . LEU B 1 404 ? 3.459 33.344 -8.117 1 63.91 404 LEU B CA 1
ATOM 6584 C C . LEU B 1 404 ? 4.812 33.719 -7.52 1 63.91 404 LEU B C 1
ATOM 6586 O O . LEU B 1 404 ? 5.316 33.031 -6.629 1 63.91 404 LEU B O 1
ATOM 6590 N N . SER B 1 405 ? 5.805 34.156 -8.25 1 53 405 SER B N 1
ATOM 6591 C CA . SER B 1 405 ? 7.199 34.5 -7.973 1 53 405 SER B CA 1
ATOM 6592 C C . SER B 1 405 ? 7.375 35 -6.543 1 53 405 SER B C 1
ATOM 6594 O O . SER B 1 405 ? 8.18 35.875 -6.281 1 53 405 SER B O 1
ATOM 6596 N N . THR B 1 406 ? 6.641 34.562 -5.598 1 51.44 406 THR B N 1
ATOM 6597 C CA . THR B 1 406 ? 6.824 35.156 -4.273 1 51.44 406 THR B CA 1
ATOM 6598 C C . THR B 1 406 ? 7.758 34.281 -3.43 1 51.44 406 THR B C 1
ATOM 6600 O O . THR B 1 406 ? 8.102 34.656 -2.305 1 51.44 406 THR B O 1
ATOM 6603 N N . LYS B 1 407 ? 8.219 33.125 -3.748 1 54.81 407 LYS B N 1
ATOM 6604 C CA . LYS B 1 407 ? 9.078 32.25 -2.938 1 54.81 407 LYS B CA 1
ATOM 6605 C C . LYS B 1 407 ? 10.438 32.906 -2.688 1 54.81 407 LYS B C 1
ATOM 6607 O O . LYS B 1 407 ? 11.031 32.719 -1.627 1 54.81 407 LYS B O 1
ATOM 6612 N N . ALA B 1 408 ? 10.828 33.688 -3.598 1 45.19 408 ALA B N 1
ATOM 6613 C CA . ALA B 1 408 ? 12.094 34.406 -3.48 1 45.19 408 ALA B CA 1
ATOM 6614 C C . ALA B 1 408 ? 12.086 35.312 -2.271 1 45.19 408 ALA B C 1
ATOM 6616 O O . ALA B 1 408 ? 13.141 35.625 -1.704 1 45.19 408 ALA B O 1
ATOM 6617 N N . GLN B 1 409 ? 10.938 35.594 -1.853 1 47.78 409 GLN B N 1
ATOM 6618 C CA . GLN B 1 409 ? 10.828 36.562 -0.772 1 47.78 409 GLN B CA 1
ATOM 6619 C C . GLN B 1 409 ? 11.078 35.906 0.584 1 47.78 409 GLN B C 1
ATOM 6621 O O . GLN B 1 409 ? 11.539 36.562 1.521 1 47.78 409 GLN B O 1
ATOM 6626 N N . LEU B 1 410 ? 10.82 34.656 0.674 1 51.5 410 LEU B N 1
ATOM 6627 C CA . LEU B 1 410 ? 11.016 34 1.961 1 51.5 410 LEU B CA 1
ATOM 6628 C C . LEU B 1 410 ? 12.438 33.469 2.086 1 51.5 410 LEU B C 1
ATOM 6630 O O . LEU B 1 410 ? 12.969 33.344 3.193 1 51.5 410 LEU B O 1
ATOM 6634 N N . ILE B 1 411 ? 13.07 33 0.884 1 48.22 411 ILE B N 1
ATOM 6635 C CA . ILE B 1 411 ? 14.336 32.281 0.942 1 48.22 411 ILE B CA 1
ATOM 6636 C C . ILE B 1 411 ? 15.5 33.25 0.903 1 48.22 411 ILE B C 1
ATOM 6638 O O . ILE B 1 411 ? 16.625 32.906 1.265 1 48.22 411 ILE B O 1
ATOM 6642 N N . LYS B 1 412 ? 15.43 34.531 0.508 1 43.78 412 LYS B N 1
ATOM 6643 C CA . LYS B 1 412 ? 16.594 35.406 0.528 1 43.78 412 LYS B CA 1
ATOM 6644 C C . LYS B 1 412 ? 16.828 36 1.921 1 43.78 412 LYS B C 1
ATOM 6646 O O . LYS B 1 412 ? 15.883 36.375 2.605 1 43.78 412 LYS B O 1
#

Secondary structure (DSSP, 8-state):
-HHHHHHHHHHHHHHHHHHHHTSBP---BHHHHHHHHHHT-HHHHHHHHHHHHHHHHHHHHHHHTTS-HHHHTSHHHHHHHHHHHHHHHHHHTTTT-S---HHHHHHHHHHHHHHHHHGGGHHHHHHHHHHHHHHHS---HHHHHHHHHHHHHHHHHHHHHHHHHHHHHHHHS-----SSSBTTBEEEEEHHHHHHHHHHHHHHHHHHHHS----EEEEEE-SSSTTSPPEEEE-HHHHHHHHHHHHHHHHHHHHHHH-TT-S--PPEEEEEEE-SSEEEEEEEEEEE---HHHHTTTTSTT--SSPPPPSS-TT--TT--SS-HHHHHHHHHHTTT-EEEEEEETTEEEEEEEEEES-TTT-B-EEE--SHHHHHTTTPPPPPPSEEE--SS-----S---B-TTHHHHH-/-HHHHHHHHHHHHHHHHHHHHTSBP---BHHHHHHHHHHT-HHHHHHHHHHHHHHHHHHHHHHHTTS-HHHHTSHHHHHHHHHHHHHHHHHHTTTT-S---HHHHHHHHHHHHHHHHHGGGHHHHHHHHHHHHHHHS---HHHHHHHHHHHHHHHHHHHHHHHHHHHHHHHHS-----SS-BTTBEEEEEHHHHHHHHHHHHHHHHHHHHS----EEEEEE-SSSTTSPPEEEE-HHHHHHHHHHHHHHHHHHHHHHH-TT-S--PPEEEEEEE-SSEEEEEEEEEEE---HHHHTTTTSTT--SSPPPPSS-TT--TT--SS-HHHHHHHHHHTTT-EEEEEEETTEEEEEEEEEES-TTT-B-EEE--SHHHHHTTTPPPPPPSEEE--SS-----S---B-TTHHHHH-

Radius of gyration: 29.91 Å; Cα contacts (8 Å, |Δi|>4): 1384; chains: 2; bounding box: 63×94×87 Å

Foldseek 3Di:
DVVVVVVVLVVVLVVLLVVLQPDWADWDFLVRLLVCLVVLDLVVLLLVCLNRLLNLLSNLLVLLVLADPLLCPQPLNVLLSVLSSVLNSVSPVCNPDPDDDPVNSLVNLVSLVVSLVSCVCVVVSSLVSVVSSVVPDPDDPLNLQSVQLSVLQNLLSVVVSNVSSQQSCQSPVPPDCPDCASRQKNAWAQLVVLLVVLLVVLQVLLCVQLVDWAAEAEDEAEPPDPPDTDTATGRSVLSSLLSNLVNLVQGVLQCVQCDSPDPHTDHWYWYWYDDPWKIKIKTKHFSQWDDPVCLVCLLRFQDDPDDEFDPPPPVGRPSDYSSNRNNSSQSSQPQQPWGWHKDTDHGTIIMIMTIHTRDSNSRMGDHDRRDPVSSCSSPPDDDDDPDDDDDPDDPPDDDCPPDPPCPVVVPD/DVVVVVVVLVVVLVVLLVVLQPDWADWDFLVRLLVCLVVLDLVVLLLVCLNRLLNLLSNLLVLLVLADPLLCPQPLNVLLSVLSSVLNSVSPVCNPDPDDDPVVSLVNLVSLVVSLVSCVCSVVSSLVSVVSSVVPDDDDPLNLQSVQLSVLQNLLSVVVSNQSSQQSCQSPVPPDPPDCASRQKNAWAQLVVLLVVLLVVLQVLLCVQLVDWAAEAEDEAEPPDPPDTDTATGRSVLSSLLSNLVNLVQGVLQCVQCDSPDPHTDHWYWYWYDDPFKIKIKTKHFSQWDDPVCQVCLLRFQDDPDDEFDPPPPVGRPSDYSSNRNNSSQSSQPQQPWGWHKDTDHGTIIMIMTIHTRDSNSRMGDHDRRDPVSSCSSPPDDDDDPDDDPDPDDPDDDDCPPDPPCPVVVPD